Protein AF-A0A1G2XD65-F1 (afdb_monomer_lite)

pLDDT: mean 77.4, std 20.69, range [20.45, 98.56]

Sequence (1218 aa):
MCKLKIVSIVIVLVLLASQANAAVQDLLVANEAGNLVERYDGVTGADLGAFITAGSGGLSSPEDICYGPDASYVYVAGYYGSVKKYSCKTGAYIGDFVAAGSGGLANVVGMTFGPDKNLYVADFGNSSVKKYNGSTGAYIGDFVAAGSGGLANPRDIKFGPDGNIYVAAMSNYTVKRYNGTTGAYMGDFVPSFGQQPAAIMFDEQYLYVSNMADNNIRRYNSTTGAYVDTFTLPGSYAGAGTYDLRSSSDGVLYAAEAAARVTRSTGASPFLSLAYIPSAITWMMPATAVPDLLVANESGNSVLRYDGITGAALGAFIAAGSGGLSMPEDICYGPDANYVYVASYYGNVKKYNGSTGAYDSNFVTTGSGGLANIVGMTFGPDNNLYIADFTNSSVKKYNGSTGAYIGDFVTAGSGGLANPRDIKFGPDGNIYVAAMSNYCVKRYDGTTGAYIDDFVPAGSLGQQAAAIMFREYLYVSNMANNDIQRYNMTTGAYIDTINLPGSYAGSGTYDIQSSPCDVVYAAEAASQVTRSAGTSPFLSLAYVPSAIILTVPNTVDASTFGYDEVDATTALQAAINSGARTVYVPNMGIPWNVTPIFLVSNQEIIFEDGVLVQAKKGFFTGETDCLFKAEGKTNITLTGYGARFRMRKEDYVGLSGEWRMGVWLRTCSNVNIRGMRIENTGGDGVYIGQNPSPCQNITIKDVVCEDNARNGISVVSVIKLLIENCILRTTSGLAPMCGLDFEPNGDTDKIVNCTVRYSIFESNVDHGIALPLQMLTNPSTETSGTIENCTIISNGATYDGYGIFTSHYLPNWIIKDNLIVNNYGYGMYQLATGSLTTVTYTAFYGNIQGISYNITRGTGCLTAVNPIFVSTDINSPYYMYLSTTCPTAIRQGACDGSYMGAGPAVPLAASSPSPANGATGVSLTPTLSWTAGNGASSHNVYFGTDSTPDETEYIGNQAGTTYAPGTLSSLTTYYWRIDEVGPGGTTTGTVWSFTTLMPTFVAAGAVTSGTGTITPALPAGIAINDILLLFLETSNQAISISNQNGGTWTQVTNSPQYCGTAAGTTGARLTVFWSRYNGTQGAPTTSDSGDHQLGRMIAIRGAISTGNPWDVTAGGVEAVSDTSGSIPGATTTVANTLVVTAIATSLPDASSTAKFSAWTNANLTSVTERTDNSVTAGNGGGLGVATGIRAATGAYGNTAVTLVNAAYKGMMSIAIKP

Structure (mmCIF, N/CA/C/O backbone):
data_AF-A0A1G2XD65-F1
#
_entry.id   AF-A0A1G2XD65-F1
#
loop_
_atom_site.group_PDB
_atom_site.id
_atom_site.type_symbol
_atom_site.label_atom_id
_atom_site.label_alt_id
_atom_site.label_comp_id
_atom_site.label_asym_id
_atom_site.label_entity_id
_atom_site.label_seq_id
_atom_site.pdbx_PDB_ins_code
_atom_site.Cartn_x
_atom_site.Cartn_y
_atom_site.Cartn_z
_atom_site.occupancy
_atom_site.B_iso_or_equiv
_atom_site.auth_seq_id
_atom_site.auth_comp_id
_atom_site.auth_asym_id
_atom_site.auth_atom_id
_atom_site.pdbx_PDB_model_num
ATOM 1 N N . MET A 1 1 ? 9.064 -12.303 -3.641 1.00 23.00 1 MET A N 1
ATOM 2 C CA . MET A 1 1 ? 10.526 -12.572 -3.619 1.00 23.00 1 MET A CA 1
ATOM 3 C C . MET A 1 1 ? 11.191 -11.590 -2.667 1.00 23.00 1 MET A C 1
ATOM 5 O O . MET A 1 1 ? 11.055 -10.394 -2.897 1.00 23.00 1 MET A O 1
ATOM 9 N N . CYS A 1 2 ? 11.893 -12.049 -1.631 1.00 20.45 2 CYS A N 1
ATOM 10 C CA . CYS A 1 2 ? 12.598 -11.146 -0.715 1.00 20.45 2 CYS A CA 1
ATOM 11 C C . CYS A 1 2 ? 13.827 -10.502 -1.384 1.00 20.45 2 CYS A C 1
ATOM 13 O O . CYS A 1 2 ? 14.562 -11.165 -2.114 1.00 20.45 2 CYS A O 1
ATOM 15 N N . LYS A 1 3 ? 14.050 -9.211 -1.117 1.00 24.77 3 LYS A N 1
ATOM 16 C CA . LYS A 1 3 ? 15.276 -8.457 -1.426 1.00 24.77 3 LYS A CA 1
ATOM 17 C C . LYS A 1 3 ? 15.555 -7.527 -0.247 1.00 24.77 3 LYS A C 1
ATOM 19 O O . LYS A 1 3 ? 14.643 -6.844 0.199 1.00 24.77 3 LYS A O 1
ATOM 24 N N . LEU A 1 4 ? 16.787 -7.515 0.252 1.00 27.91 4 LEU A N 1
ATOM 25 C CA . LEU A 1 4 ? 17.192 -6.837 1.489 1.00 27.91 4 LEU A CA 1
ATOM 26 C C . LEU A 1 4 ? 18.727 -6.603 1.423 1.00 27.91 4 LEU A C 1
ATOM 28 O O . LEU A 1 4 ? 19.405 -7.339 0.699 1.00 27.91 4 LEU A O 1
ATOM 32 N N . LYS A 1 5 ? 19.276 -5.540 2.048 1.00 33.22 5 LYS A N 1
ATOM 33 C CA . LYS A 1 5 ? 20.699 -5.101 1.918 1.00 33.22 5 LYS A CA 1
ATOM 34 C C . LYS A 1 5 ? 21.325 -4.671 3.281 1.00 33.22 5 LYS A C 1
ATOM 36 O O . LYS A 1 5 ? 20.581 -4.252 4.155 1.00 33.22 5 LYS A O 1
ATOM 41 N N . ILE A 1 6 ? 22.644 -4.857 3.490 1.00 28.98 6 ILE A N 1
ATOM 42 C CA . ILE A 1 6 ? 23.361 -4.904 4.805 1.00 28.98 6 ILE A CA 1
ATOM 43 C C . ILE A 1 6 ? 24.748 -4.249 4.704 1.00 28.98 6 ILE A C 1
ATOM 45 O O . ILE A 1 6 ? 25.369 -4.434 3.655 1.00 28.98 6 ILE A O 1
ATOM 49 N N . VAL A 1 7 ? 25.208 -3.557 5.771 1.00 39.78 7 VAL A N 1
ATOM 50 C CA . VAL A 1 7 ? 26.527 -2.878 5.945 1.00 39.78 7 VAL A CA 1
ATOM 51 C C . VAL A 1 7 ? 26.968 -2.855 7.449 1.00 39.78 7 VAL A C 1
ATOM 53 O O . VAL A 1 7 ? 26.253 -3.390 8.298 1.00 39.78 7 VAL A O 1
ATOM 56 N N . SER A 1 8 ? 28.199 -2.399 7.754 1.00 26.58 8 SER A N 1
ATOM 57 C CA . SER A 1 8 ? 29.061 -2.727 8.921 1.00 26.58 8 SER A CA 1
ATOM 58 C C . SER A 1 8 ? 29.390 -1.539 9.849 1.00 26.58 8 SER A C 1
ATOM 60 O O . SER A 1 8 ? 29.019 -0.410 9.548 1.00 26.58 8 SER A O 1
ATOM 62 N N . ILE A 1 9 ? 30.121 -1.772 10.960 1.00 36.66 9 ILE A N 1
ATOM 63 C CA . ILE A 1 9 ? 30.857 -0.714 11.696 1.00 36.66 9 ILE A CA 1
ATOM 64 C C . ILE A 1 9 ? 32.355 -0.815 11.344 1.00 36.66 9 ILE A C 1
ATOM 66 O O . ILE A 1 9 ? 32.806 -1.912 11.048 1.00 36.66 9 ILE A O 1
ATOM 70 N N . VAL A 1 10 ? 33.192 0.235 11.313 1.00 32.91 10 VAL A N 1
ATOM 71 C CA . VAL A 1 10 ? 33.119 1.626 11.839 1.00 32.91 10 VAL A CA 1
ATOM 72 C C . VAL A 1 10 ? 32.041 2.514 11.187 1.00 32.91 10 VAL A C 1
ATOM 74 O O . VAL A 1 10 ? 32.351 3.303 10.305 1.00 32.91 10 VAL A O 1
ATOM 77 N N . ILE A 1 11 ? 30.812 2.360 11.710 1.00 38.34 11 ILE A N 1
ATOM 78 C CA . ILE A 1 11 ? 29.441 2.805 11.337 1.00 38.34 11 ILE A CA 1
ATOM 79 C C . ILE A 1 11 ? 29.077 2.754 9.816 1.00 38.34 11 ILE A C 1
ATOM 81 O O . ILE A 1 11 ? 29.962 2.774 8.976 1.00 38.34 11 ILE A O 1
ATOM 85 N N . VAL A 1 12 ? 27.785 2.671 9.419 1.00 37.47 12 VAL A N 1
ATOM 86 C CA . VAL A 1 12 ? 27.352 2.686 7.988 1.00 37.47 12 VAL A CA 1
ATOM 87 C C . VAL A 1 12 ? 25.988 1.979 7.705 1.00 37.47 12 VAL A C 1
ATOM 89 O O . VAL A 1 12 ? 25.869 0.780 7.924 1.00 37.47 12 VAL A O 1
ATOM 92 N N . LEU A 1 13 ? 24.958 2.679 7.199 1.00 29.80 13 LEU A N 1
ATOM 93 C CA . LEU A 1 13 ? 23.576 2.222 6.920 1.00 29.80 13 LEU A CA 1
ATOM 94 C C . LEU A 1 13 ? 23.337 1.480 5.584 1.00 29.80 13 LEU A C 1
ATOM 96 O O . LEU A 1 13 ? 24.059 1.686 4.616 1.00 29.80 13 LEU A O 1
ATOM 100 N N . VAL A 1 14 ? 22.171 0.816 5.458 1.00 27.59 14 VAL A N 1
ATOM 101 C CA . VAL A 1 14 ? 21.371 0.795 4.205 1.00 27.59 14 VAL A CA 1
ATOM 102 C C . VAL A 1 14 ? 19.873 0.970 4.503 1.00 27.59 14 VAL A C 1
ATOM 104 O O . VAL A 1 14 ? 19.367 0.380 5.448 1.00 27.59 14 VAL A O 1
ATOM 107 N N . LEU A 1 15 ? 19.163 1.714 3.645 1.00 27.77 15 LEU A N 1
ATOM 108 C CA . LEU A 1 15 ? 17.693 1.770 3.530 1.00 27.77 15 LEU A CA 1
ATOM 109 C C . LEU A 1 15 ? 17.303 1.587 2.053 1.00 27.77 15 LEU A C 1
ATOM 111 O O . LEU A 1 15 ? 17.973 2.152 1.185 1.00 27.77 15 LEU A O 1
ATOM 115 N N . LEU A 1 16 ? 16.216 0.865 1.750 1.00 28.88 16 LEU A N 1
ATOM 116 C CA . LEU A 1 16 ? 15.602 0.807 0.410 1.00 28.88 16 LEU A CA 1
ATOM 117 C C . LEU A 1 16 ? 14.075 0.637 0.497 1.00 28.88 16 LEU A C 1
ATOM 119 O O . LEU A 1 16 ? 13.569 -0.062 1.369 1.00 28.88 16 LEU A O 1
ATOM 123 N N . ALA A 1 17 ? 13.347 1.259 -0.431 1.00 21.23 17 ALA A N 1
ATOM 124 C CA . ALA A 1 17 ? 11.898 1.439 -0.335 1.00 21.23 17 ALA A CA 1
ATOM 125 C C . ALA A 1 17 ? 11.013 0.327 -0.949 1.00 21.23 17 ALA A C 1
ATOM 127 O O . ALA A 1 17 ? 11.253 -0.111 -2.074 1.00 21.23 17 ALA A O 1
ATOM 128 N N . SER A 1 18 ? 9.865 0.091 -0.286 1.00 23.12 18 SER A N 1
ATOM 129 C CA . SER A 1 18 ? 8.551 -0.309 -0.854 1.00 23.12 18 SER A CA 1
ATOM 130 C C . SER A 1 18 ? 8.408 -1.755 -1.398 1.00 23.12 18 SER A C 1
ATOM 132 O O . SER A 1 18 ? 9.289 -2.238 -2.098 1.00 23.12 18 SER A O 1
ATOM 134 N N . GLN A 1 19 ? 7.332 -2.526 -1.166 1.00 24.97 19 GLN A N 1
ATOM 135 C CA . GLN A 1 19 ? 6.112 -2.426 -0.323 1.00 24.97 19 GLN A CA 1
ATOM 136 C C . GLN A 1 19 ? 5.893 -3.813 0.362 1.00 24.97 19 GLN A C 1
ATOM 138 O O . GLN A 1 19 ? 6.567 -4.769 -0.014 1.00 24.97 19 GLN A O 1
ATOM 143 N N . ALA A 1 20 ? 5.016 -4.036 1.350 1.00 21.31 20 ALA A N 1
ATOM 144 C CA . ALA A 1 20 ? 3.888 -3.247 1.861 1.00 21.31 20 ALA A CA 1
ATOM 145 C C . ALA A 1 20 ? 3.745 -3.344 3.404 1.00 21.31 20 ALA A C 1
ATOM 147 O O . ALA A 1 20 ? 4.542 -4.009 4.060 1.00 21.31 20 ALA A O 1
ATOM 148 N N . ASN A 1 21 ? 2.698 -2.700 3.938 1.00 21.78 21 ASN A N 1
ATOM 149 C CA . ASN A 1 21 ? 2.423 -2.378 5.348 1.00 21.78 21 ASN A CA 1
ATOM 150 C C . ASN A 1 21 ? 3.388 -1.354 5.976 1.00 21.78 21 ASN A C 1
ATOM 152 O O . ASN A 1 21 ? 4.602 -1.400 5.797 1.00 21.78 21 ASN A O 1
ATOM 156 N N . ALA A 1 22 ? 2.816 -0.396 6.710 1.00 25.67 22 ALA A N 1
ATOM 157 C CA . ALA A 1 22 ? 3.549 0.692 7.345 1.00 25.67 22 ALA A CA 1
ATOM 158 C C . ALA A 1 22 ? 4.022 0.285 8.749 1.00 25.67 22 ALA A C 1
ATOM 160 O O . ALA A 1 22 ? 3.256 0.317 9.709 1.00 25.67 22 ALA A O 1
ATOM 161 N N . ALA A 1 23 ? 5.297 -0.081 8.853 1.00 26.12 23 ALA A N 1
ATOM 162 C CA . ALA A 1 23 ? 6.025 -0.229 10.108 1.00 26.12 23 ALA A CA 1
ATOM 163 C C . ALA A 1 23 ? 7.488 0.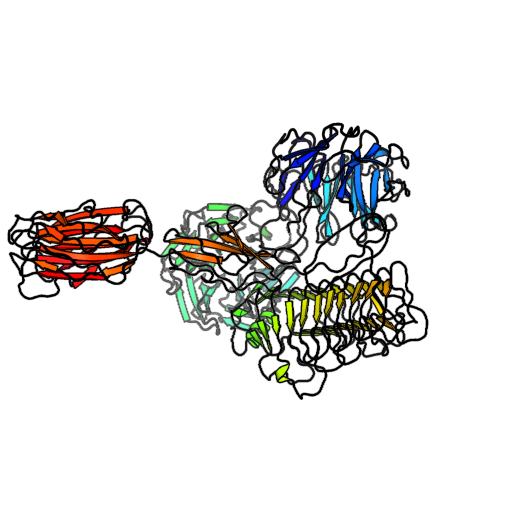216 9.914 1.00 26.12 23 ALA A C 1
ATOM 165 O O . ALA A 1 23 ? 7.955 0.368 8.783 1.00 26.12 23 ALA A O 1
ATOM 166 N N . VAL A 1 24 ? 8.178 0.457 11.030 1.00 32.31 24 VAL A N 1
ATOM 167 C CA . VAL A 1 24 ? 9.571 0.934 11.112 1.00 32.31 24 VAL A CA 1
ATOM 168 C C . VAL A 1 24 ? 10.533 0.090 10.255 1.00 32.31 24 VAL A C 1
ATOM 170 O O . VAL A 1 24 ? 10.382 -1.125 10.153 1.00 32.31 24 VAL A O 1
ATOM 173 N N . GLN A 1 25 ? 11.523 0.745 9.636 1.00 52.56 25 GLN A N 1
ATOM 174 C CA . GLN A 1 25 ? 12.619 0.094 8.901 1.00 52.56 25 GLN A CA 1
ATOM 175 C C . GLN A 1 25 ? 13.867 0.011 9.787 1.00 52.56 25 GLN A C 1
ATOM 177 O O . GLN A 1 25 ? 14.140 0.958 10.518 1.00 52.56 25 GLN A O 1
ATOM 182 N N . ASP A 1 26 ? 14.661 -1.056 9.664 1.00 56.69 26 ASP A N 1
ATOM 183 C CA . ASP A 1 26 ? 15.834 -1.296 10.519 1.00 56.69 26 ASP A CA 1
ATOM 184 C C . ASP A 1 26 ? 17.178 -1.034 9.807 1.00 56.69 26 ASP A C 1
ATOM 186 O O . ASP A 1 26 ? 17.372 -1.353 8.633 1.00 56.69 26 ASP A O 1
ATOM 190 N N . LEU A 1 27 ? 18.136 -0.516 10.574 1.00 58.94 27 LEU A N 1
ATOM 191 C CA . LEU A 1 27 ? 19.543 -0.259 10.264 1.00 58.94 27 LEU A CA 1
ATOM 192 C C . LEU A 1 27 ? 20.414 -1.329 10.945 1.00 58.94 27 LEU A C 1
ATOM 194 O O . LEU A 1 27 ? 20.321 -1.489 12.156 1.00 58.94 27 LEU A O 1
ATOM 198 N N . LEU A 1 28 ? 21.287 -2.025 10.205 1.00 64.31 28 LEU A N 1
ATOM 199 C CA . LEU A 1 28 ? 22.277 -2.971 10.753 1.00 64.31 28 LEU A CA 1
ATOM 200 C C . LEU A 1 28 ? 23.705 -2.421 10.679 1.00 64.31 28 LEU A C 1
ATOM 202 O O . LEU A 1 28 ? 24.072 -1.830 9.667 1.00 64.31 28 LEU A O 1
ATOM 206 N N . VAL A 1 29 ? 24.490 -2.620 11.745 1.00 63.06 29 VAL A N 1
ATOM 207 C CA . VAL A 1 29 ? 25.822 -2.011 11.917 1.00 63.06 29 VAL A CA 1
ATOM 208 C C . VAL A 1 29 ? 26.737 -2.902 12.779 1.00 63.06 29 VAL A C 1
ATOM 210 O O . VAL A 1 29 ? 26.450 -3.182 13.937 1.00 63.06 29 VAL A O 1
ATOM 213 N N . ALA A 1 30 ? 27.843 -3.402 12.221 1.00 67.62 30 ALA A N 1
ATOM 214 C CA . ALA A 1 30 ? 28.643 -4.496 12.798 1.00 67.62 30 ALA A CA 1
ATOM 215 C C . ALA A 1 30 ? 29.792 -4.071 13.737 1.00 67.62 30 ALA A C 1
ATOM 217 O O . ALA A 1 30 ? 30.935 -4.003 13.297 1.00 67.62 30 ALA A O 1
ATOM 218 N N . ASN A 1 31 ? 29.494 -3.757 15.005 1.00 71.62 31 ASN A N 1
ATOM 219 C CA . ASN A 1 31 ? 30.411 -3.172 15.998 1.00 71.62 31 ASN A CA 1
ATOM 220 C C . ASN A 1 31 ? 31.743 -3.935 16.181 1.00 71.62 31 ASN A C 1
ATOM 222 O O . ASN A 1 31 ? 31.782 -4.996 16.812 1.00 71.62 31 ASN A O 1
ATOM 226 N N . GLU A 1 32 ? 32.834 -3.335 15.688 1.00 71.06 32 GLU A N 1
ATOM 227 C CA . GLU A 1 32 ? 34.208 -3.861 15.719 1.00 71.06 32 GLU A CA 1
ATOM 228 C C . GLU A 1 32 ? 34.668 -4.209 17.148 1.00 71.06 32 GLU A C 1
ATOM 230 O O . GLU A 1 32 ? 34.976 -5.363 17.454 1.00 71.06 32 GLU A O 1
ATOM 235 N N . ALA A 1 33 ? 34.612 -3.231 18.059 1.00 70.56 33 ALA A N 1
ATOM 236 C CA . ALA A 1 33 ? 35.024 -3.382 19.455 1.00 70.56 33 ALA A CA 1
ATOM 237 C C . ALA A 1 33 ? 34.061 -4.264 20.274 1.00 70.56 33 ALA A C 1
ATOM 239 O O . ALA A 1 33 ? 34.485 -4.985 21.180 1.00 70.56 33 ALA A O 1
ATOM 240 N N . GLY A 1 34 ? 32.766 -4.235 19.946 1.00 72.62 34 GLY A N 1
ATOM 241 C CA . GLY A 1 34 ? 31.739 -5.087 20.550 1.00 72.62 34 GLY A CA 1
ATOM 242 C C . GLY A 1 34 ? 31.758 -6.539 20.052 1.00 72.62 34 GLY A C 1
ATOM 243 O O . GLY A 1 34 ? 31.187 -7.411 20.706 1.00 72.62 34 GLY A O 1
ATOM 244 N N . ASN A 1 35 ? 32.437 -6.822 18.933 1.00 83.81 35 ASN A N 1
ATOM 245 C CA . ASN A 1 35 ? 32.457 -8.124 18.253 1.00 83.81 35 ASN A CA 1
ATOM 246 C C . ASN A 1 35 ? 31.040 -8.645 17.918 1.00 83.81 35 ASN A C 1
ATOM 248 O O . ASN A 1 35 ? 30.758 -9.840 18.045 1.00 83.81 35 ASN A O 1
ATOM 252 N N . LEU A 1 36 ? 30.134 -7.734 17.552 1.00 82.06 36 LEU A N 1
ATOM 253 C CA . LEU A 1 36 ? 28.684 -7.951 17.441 1.00 82.06 36 LEU A CA 1
ATOM 254 C C . LEU A 1 36 ? 28.096 -7.192 16.236 1.00 82.06 36 LEU A C 1
ATOM 256 O O . LEU A 1 36 ? 28.822 -6.488 15.543 1.00 82.06 36 LEU A O 1
ATOM 260 N N . VAL A 1 37 ? 26.791 -7.315 15.974 1.00 80.25 37 VAL A N 1
ATOM 261 C CA . VAL A 1 37 ? 26.068 -6.433 15.037 1.00 80.25 37 VAL A CA 1
ATOM 262 C C . VAL A 1 37 ? 24.870 -5.811 15.733 1.00 80.25 37 VAL A C 1
ATOM 264 O O . VAL A 1 37 ? 23.992 -6.519 16.217 1.00 80.25 37 VAL A O 1
ATOM 267 N N . GLU A 1 38 ? 24.859 -4.486 15.782 1.00 73.75 38 GLU A N 1
ATOM 268 C CA . GLU A 1 38 ? 23.841 -3.620 16.371 1.00 73.75 38 GLU A CA 1
ATOM 269 C C . GLU A 1 38 ? 22.718 -3.384 15.365 1.00 73.75 38 GLU A C 1
ATOM 271 O O . GLU A 1 38 ? 22.913 -3.480 14.146 1.00 73.75 38 GLU A O 1
ATOM 276 N N . ARG A 1 39 ? 21.532 -3.085 15.891 1.00 71.12 39 ARG A N 1
ATOM 277 C CA . ARG A 1 39 ? 20.346 -2.748 15.119 1.00 71.12 39 ARG A CA 1
ATOM 278 C C . ARG A 1 39 ? 19.793 -1.434 15.622 1.00 71.12 39 ARG A C 1
ATOM 280 O O . ARG A 1 39 ? 19.667 -1.247 16.825 1.00 71.12 39 ARG A O 1
ATOM 287 N N . TYR A 1 40 ? 19.407 -0.570 14.705 1.00 55.91 40 TYR A N 1
ATOM 288 C CA . TYR A 1 40 ? 18.751 0.692 15.008 1.00 55.91 40 TYR A CA 1
ATOM 289 C C . TYR A 1 40 ? 17.505 0.840 14.142 1.00 55.91 40 TYR A C 1
ATOM 291 O O . TYR A 1 40 ? 17.364 0.168 13.125 1.00 55.91 40 TYR A O 1
ATOM 299 N N . ASP A 1 41 ? 16.623 1.750 14.512 1.00 55.28 41 ASP A N 1
ATOM 300 C CA . ASP A 1 41 ? 15.569 2.264 13.652 1.00 55.28 41 ASP A CA 1
ATOM 301 C C . ASP A 1 41 ? 16.224 3.141 12.568 1.00 55.28 41 ASP A C 1
ATOM 303 O O . ASP A 1 41 ? 16.912 4.118 12.862 1.00 55.28 41 ASP A O 1
ATOM 307 N N . GLY A 1 42 ? 16.050 2.783 11.299 1.00 45.78 42 GLY A N 1
ATOM 308 C CA . GLY A 1 42 ? 16.607 3.502 10.154 1.00 45.78 42 GLY A CA 1
ATOM 309 C C . GLY A 1 42 ? 15.893 4.823 9.824 1.00 45.78 42 GLY A C 1
ATOM 310 O O . GLY A 1 42 ? 16.419 5.616 9.044 1.00 45.78 42 GLY A O 1
ATOM 311 N N . VAL A 1 43 ? 14.727 5.087 10.421 1.00 44.72 43 VAL A N 1
ATOM 312 C CA . VAL A 1 43 ? 13.978 6.348 10.315 1.00 44.72 43 VAL A CA 1
ATOM 313 C C . VAL A 1 43 ? 14.355 7.302 11.453 1.00 44.72 43 VAL A C 1
ATOM 315 O O . VAL A 1 43 ? 14.653 8.470 11.191 1.00 44.72 43 VAL A O 1
ATOM 318 N N . THR A 1 44 ? 14.364 6.823 12.703 1.00 43.56 44 THR A N 1
ATOM 319 C CA . THR A 1 44 ? 14.585 7.659 13.904 1.00 43.56 44 THR A CA 1
ATOM 320 C C . THR A 1 44 ? 16.016 7.633 14.448 1.00 43.56 44 THR A C 1
ATOM 322 O O . THR A 1 44 ? 16.420 8.568 15.137 1.00 43.56 44 THR A O 1
ATOM 325 N N . GLY A 1 45 ? 16.801 6.597 14.141 1.00 47.06 45 GLY A N 1
ATOM 326 C CA . GLY A 1 45 ? 18.132 6.365 14.710 1.00 47.06 45 GLY A CA 1
ATOM 327 C C . GLY A 1 45 ? 18.133 5.770 16.125 1.00 47.06 45 GLY A C 1
ATOM 328 O O . GLY A 1 45 ? 19.195 5.705 16.742 1.00 47.06 45 GLY A O 1
ATOM 329 N N . ALA A 1 46 ? 16.979 5.360 16.662 1.00 46.94 46 ALA A N 1
ATOM 330 C CA . ALA A 1 46 ? 16.875 4.735 17.983 1.00 46.94 46 ALA A CA 1
ATOM 331 C C . ALA A 1 46 ? 17.525 3.338 18.018 1.00 46.94 46 ALA A C 1
ATOM 333 O O . ALA A 1 46 ? 17.423 2.592 17.053 1.00 46.94 46 ALA A O 1
ATOM 334 N N . ASP A 1 47 ? 18.168 2.967 19.127 1.00 55.09 47 ASP A N 1
ATOM 335 C CA . ASP A 1 47 ? 18.764 1.634 19.324 1.00 55.09 47 ASP A CA 1
ATOM 336 C C . ASP A 1 47 ? 17.672 0.560 19.510 1.00 55.09 47 ASP A C 1
ATOM 338 O O . ASP A 1 47 ? 16.779 0.702 20.348 1.00 55.09 47 ASP A O 1
ATOM 342 N N . LEU A 1 48 ? 17.749 -0.513 18.718 1.00 59.00 48 LEU A N 1
ATOM 343 C CA . LEU A 1 48 ? 16.848 -1.673 18.708 1.00 59.00 48 LEU A CA 1
ATOM 344 C C . LEU A 1 48 ? 17.551 -2.971 19.165 1.00 59.00 48 LEU A C 1
ATOM 346 O O . LEU A 1 48 ? 17.020 -4.074 18.958 1.00 59.00 48 LEU A O 1
ATOM 350 N N . GLY A 1 49 ? 18.731 -2.844 19.779 1.00 67.75 49 GLY A N 1
ATOM 351 C CA . GLY A 1 49 ? 19.531 -3.913 20.368 1.00 67.75 49 GLY A CA 1
ATOM 352 C C . GLY A 1 49 ? 20.412 -4.675 19.374 1.00 67.75 49 GLY A C 1
ATOM 353 O O . GLY A 1 49 ? 20.382 -4.465 18.165 1.00 67.75 49 GLY A O 1
ATOM 354 N N . ALA A 1 50 ? 21.210 -5.615 19.884 1.00 76.75 50 ALA A N 1
ATOM 355 C CA . ALA A 1 50 ? 22.065 -6.453 19.044 1.00 76.75 50 ALA A CA 1
ATOM 356 C C . ALA A 1 50 ? 21.238 -7.402 18.152 1.00 76.75 50 ALA A C 1
ATOM 358 O O . ALA A 1 50 ? 20.490 -8.243 18.649 1.00 76.75 50 ALA A O 1
ATOM 359 N N . PHE A 1 51 ? 21.433 -7.308 16.837 1.00 83.25 51 PHE A N 1
ATOM 360 C CA . PHE A 1 51 ? 20.938 -8.262 15.845 1.00 83.25 51 PHE A CA 1
ATOM 361 C C . PHE A 1 51 ? 21.787 -9.538 15.815 1.00 83.25 51 PHE A C 1
ATOM 363 O O . PHE A 1 51 ? 21.247 -10.639 15.848 1.00 83.25 51 PHE A O 1
ATOM 370 N N . ILE A 1 52 ? 23.118 -9.405 15.809 1.00 86.56 52 ILE A N 1
ATOM 371 C CA . ILE A 1 52 ? 24.052 -10.525 16.001 1.00 86.56 52 ILE A CA 1
ATOM 372 C C . ILE A 1 52 ? 24.759 -10.288 17.330 1.00 86.56 52 ILE A C 1
ATOM 374 O O . ILE A 1 52 ? 25.415 -9.268 17.517 1.00 86.56 52 ILE A O 1
ATOM 378 N N . THR A 1 53 ? 24.622 -11.220 18.269 1.00 88.62 53 THR A N 1
ATOM 379 C CA . THR A 1 53 ? 25.195 -11.098 19.615 1.00 88.62 53 THR A CA 1
ATOM 380 C C . THR A 1 53 ? 26.725 -11.206 19.620 1.00 88.62 53 THR A C 1
ATOM 382 O O . THR A 1 53 ? 27.327 -11.817 18.734 1.00 88.62 53 THR A O 1
ATOM 385 N N . ALA A 1 54 ? 27.361 -10.624 20.642 1.00 87.31 54 ALA A N 1
ATOM 386 C CA . ALA A 1 54 ? 28.817 -10.603 20.795 1.00 87.31 54 ALA A CA 1
ATOM 387 C C . ALA A 1 54 ? 29.451 -11.997 20.716 1.00 87.31 54 ALA A C 1
ATOM 389 O O . ALA A 1 54 ? 29.067 -12.914 21.443 1.00 87.31 54 ALA A O 1
ATOM 390 N N . GLY A 1 55 ? 30.427 -12.147 19.817 1.00 83.25 55 GLY A N 1
ATOM 391 C CA . GLY A 1 55 ? 31.141 -13.403 19.590 1.00 83.25 55 GLY A CA 1
ATOM 392 C C . GLY A 1 55 ? 30.313 -14.512 18.929 1.00 83.25 55 GLY A C 1
ATOM 393 O O . GLY A 1 55 ? 30.786 -15.648 18.858 1.00 83.25 55 GLY A O 1
ATOM 394 N N . SER A 1 56 ? 29.098 -14.229 18.436 1.00 88.62 56 SER A N 1
ATOM 395 C CA . SER A 1 56 ? 28.262 -15.214 17.733 1.00 88.62 56 SER A CA 1
ATOM 396 C C . SER A 1 56 ? 29.027 -15.838 16.561 1.00 88.62 56 SER A C 1
ATOM 398 O O . SER A 1 56 ? 29.683 -15.142 15.791 1.00 88.62 56 SER A O 1
ATOM 400 N N . GLY A 1 57 ? 29.030 -17.171 16.467 1.00 86.25 57 GLY A N 1
ATOM 401 C CA . GLY A 1 57 ? 29.825 -17.898 15.467 1.00 86.25 57 GLY A CA 1
ATOM 402 C C . GLY A 1 57 ? 31.348 -17.722 15.576 1.00 86.25 57 GLY A C 1
ATOM 403 O O . GLY A 1 57 ? 32.067 -18.065 14.638 1.00 86.25 57 GLY A O 1
ATOM 404 N N . GLY A 1 58 ? 31.859 -17.166 16.679 1.00 87.19 58 GLY A N 1
ATOM 405 C CA . GLY A 1 58 ? 33.260 -16.765 16.813 1.00 87.19 58 GLY A CA 1
ATOM 406 C C . GLY A 1 58 ? 33.613 -15.506 16.016 1.00 87.19 58 GLY A C 1
ATOM 407 O O . GLY A 1 58 ? 34.746 -15.392 15.553 1.00 87.19 58 GLY A O 1
ATOM 408 N N . LEU A 1 59 ? 32.654 -14.599 15.788 1.00 87.12 59 LEU A N 1
ATOM 409 C CA . LEU A 1 59 ? 32.916 -13.281 15.204 1.00 87.12 59 LEU A CA 1
ATOM 410 C C . LEU A 1 59 ? 33.909 -12.491 16.068 1.00 87.12 59 LEU A C 1
ATOM 412 O O . LEU A 1 59 ? 33.762 -12.432 17.288 1.00 87.12 59 LEU A O 1
ATOM 416 N N . SER A 1 60 ? 34.899 -11.871 15.429 1.00 85.81 60 SER A N 1
ATOM 417 C CA . SER A 1 60 ? 35.860 -10.984 16.082 1.00 85.81 60 SER A CA 1
ATOM 418 C C . SER A 1 60 ? 36.290 -9.859 15.144 1.00 85.81 60 SER A C 1
ATOM 420 O O . SER A 1 60 ? 36.515 -10.116 13.960 1.00 85.81 60 SER A O 1
ATOM 422 N N . SER A 1 61 ? 36.368 -8.631 15.676 1.00 82.69 61 SER A N 1
ATOM 423 C CA . SER A 1 61 ? 36.681 -7.391 14.938 1.00 82.69 61 SER A CA 1
ATOM 424 C C . SER A 1 61 ? 35.977 -7.330 13.561 1.00 82.69 61 SER A C 1
ATOM 426 O O . SER A 1 61 ? 36.622 -7.470 12.520 1.00 82.69 61 SER A O 1
ATOM 428 N N . PRO A 1 62 ? 34.629 -7.268 13.517 1.00 86.25 62 PRO A N 1
ATOM 429 C CA . PRO A 1 62 ? 33.901 -7.083 12.263 1.00 86.25 62 PRO A CA 1
ATOM 430 C C . PRO A 1 62 ? 34.248 -5.750 11.576 1.00 86.25 62 PRO A C 1
ATOM 432 O O . PRO A 1 62 ? 34.314 -4.727 12.247 1.00 86.25 62 PRO A O 1
ATOM 435 N N . GLU A 1 63 ? 34.438 -5.774 10.249 1.00 80.06 63 GLU A N 1
ATOM 436 C CA . GLU A 1 63 ? 34.900 -4.609 9.455 1.00 80.06 63 GLU A CA 1
ATOM 437 C C . GLU A 1 63 ? 34.012 -4.294 8.237 1.00 80.06 63 GLU A C 1
ATOM 439 O O . GLU A 1 63 ? 33.618 -3.149 8.040 1.00 80.06 63 GLU A O 1
ATOM 444 N N . ASP A 1 64 ? 33.612 -5.297 7.445 1.00 81.75 64 ASP A N 1
ATOM 445 C CA . ASP A 1 64 ? 32.609 -5.131 6.375 1.00 81.75 64 ASP A CA 1
ATOM 446 C C . ASP A 1 64 ? 31.632 -6.310 6.341 1.00 81.75 64 ASP A C 1
ATOM 448 O O . ASP A 1 64 ? 31.891 -7.374 6.905 1.00 81.75 64 ASP A O 1
ATOM 452 N N . ILE A 1 65 ? 30.480 -6.128 5.707 1.00 80.50 65 ILE A N 1
ATOM 453 C CA . ILE A 1 65 ? 29.361 -7.066 5.746 1.00 80.50 65 ILE A CA 1
ATOM 454 C C . ILE A 1 65 ? 28.419 -6.783 4.565 1.00 80.50 65 ILE A C 1
ATOM 456 O O . ILE A 1 65 ? 28.204 -5.634 4.186 1.00 80.50 65 ILE A O 1
ATOM 460 N N . CYS A 1 66 ? 27.831 -7.818 3.965 1.00 79.06 66 CYS A N 1
ATOM 461 C CA . CYS A 1 66 ? 26.848 -7.657 2.886 1.00 79.06 66 CYS A CA 1
ATOM 462 C C . CYS A 1 66 ? 25.770 -8.758 2.905 1.00 79.06 66 CYS A C 1
ATOM 464 O O . CYS A 1 66 ? 25.871 -9.732 3.652 1.00 79.06 66 CYS A O 1
ATOM 466 N N . TYR A 1 67 ? 24.723 -8.618 2.082 1.00 73.25 67 TYR A N 1
ATOM 467 C CA . TYR A 1 67 ? 23.835 -9.746 1.763 1.00 73.25 67 TYR A CA 1
ATOM 468 C C . TYR A 1 67 ? 24.380 -10.568 0.605 1.00 73.25 67 TYR A C 1
ATOM 470 O O . TYR A 1 67 ? 25.001 -10.030 -0.313 1.00 73.25 67 TYR A O 1
ATOM 478 N N . GLY A 1 68 ? 24.009 -11.847 0.591 1.00 65.62 68 GLY A N 1
ATOM 479 C CA . GLY A 1 68 ? 24.110 -12.679 -0.603 1.00 65.62 68 GLY A CA 1
ATOM 480 C C . GLY A 1 68 ? 23.232 -12.165 -1.759 1.00 65.62 68 GLY A C 1
ATOM 481 O O . GLY A 1 68 ? 22.273 -11.422 -1.528 1.00 65.62 68 GLY A O 1
ATOM 482 N N . PRO A 1 69 ? 23.492 -12.591 -3.011 1.00 62.41 69 PRO A N 1
ATOM 483 C CA . PRO A 1 69 ? 22.745 -12.145 -4.198 1.00 62.41 69 PRO A CA 1
ATOM 484 C C . PRO A 1 69 ? 21.238 -12.476 -4.202 1.00 62.41 69 PRO A C 1
ATOM 486 O O . PRO A 1 69 ? 20.515 -12.021 -5.088 1.00 62.41 69 PRO A O 1
ATOM 489 N N . ASP A 1 70 ? 20.779 -13.292 -3.252 1.00 56.56 70 ASP A N 1
ATOM 490 C CA . ASP A 1 70 ? 19.400 -13.747 -3.037 1.00 56.56 70 ASP A CA 1
ATOM 491 C C . ASP A 1 70 ? 18.708 -13.083 -1.827 1.00 56.56 70 ASP A C 1
ATOM 493 O O . ASP A 1 70 ? 17.571 -13.425 -1.508 1.00 56.56 70 ASP A O 1
ATOM 497 N N . ALA A 1 71 ? 19.403 -12.179 -1.126 1.00 57.41 71 ALA A N 1
ATOM 498 C CA . ALA A 1 71 ? 18.989 -11.566 0.136 1.00 57.41 71 ALA A CA 1
ATOM 499 C C . ALA A 1 71 ? 18.556 -12.539 1.262 1.00 57.41 71 ALA A C 1
ATOM 501 O O . ALA A 1 71 ? 17.929 -12.125 2.237 1.00 57.41 71 ALA A O 1
ATOM 502 N N . SER A 1 72 ? 18.899 -13.825 1.170 1.00 56.88 72 SER A N 1
ATOM 503 C CA . SER A 1 72 ? 18.482 -14.839 2.151 1.00 56.88 72 SER A CA 1
ATOM 504 C C . SER A 1 72 ? 19.442 -14.948 3.341 1.00 56.88 72 SER A C 1
ATOM 506 O O . SER A 1 72 ? 19.106 -15.546 4.361 1.00 56.88 72 SER A O 1
ATOM 508 N N . TYR A 1 73 ? 20.636 -14.353 3.231 1.00 77.19 73 TYR A N 1
ATOM 509 C CA . TYR A 1 73 ? 21.686 -14.440 4.244 1.00 77.19 73 TYR A CA 1
ATOM 510 C C . TYR A 1 73 ? 22.561 -13.191 4.338 1.00 77.19 73 TYR A C 1
ATOM 512 O O . TYR A 1 73 ? 22.839 -12.523 3.341 1.00 77.19 73 TYR A O 1
ATOM 520 N N . VAL A 1 74 ? 23.051 -12.978 5.555 1.00 80.81 74 VAL A N 1
ATOM 521 C CA . VAL A 1 74 ? 24.077 -12.018 5.973 1.00 80.81 74 VAL A CA 1
ATOM 522 C C . VAL A 1 74 ? 25.465 -12.636 5.824 1.00 80.81 74 VAL A C 1
ATOM 524 O O . VAL A 1 74 ? 25.633 -13.813 6.143 1.00 80.81 74 VAL A O 1
ATOM 527 N N . TYR A 1 75 ? 26.463 -11.844 5.437 1.00 88.19 75 TYR A N 1
ATOM 528 C CA . TYR A 1 75 ? 27.869 -12.243 5.342 1.00 88.19 75 TYR A CA 1
ATOM 529 C C . TYR A 1 75 ? 28.750 -11.185 6.015 1.00 88.19 75 TYR A C 1
ATOM 531 O O . TYR A 1 75 ? 28.870 -10.102 5.463 1.00 88.19 75 TYR A O 1
ATOM 539 N N . VAL A 1 76 ? 29.348 -11.477 7.179 1.00 89.81 76 VAL A N 1
ATOM 540 C CA . VAL A 1 76 ? 30.203 -10.560 7.973 1.00 89.81 76 VAL A CA 1
ATOM 541 C C . VAL A 1 76 ? 31.671 -10.936 7.818 1.00 89.81 76 VAL A C 1
ATOM 543 O O . VAL A 1 76 ? 32.026 -12.076 8.107 1.00 89.81 76 VAL A O 1
ATOM 546 N N . ALA A 1 77 ? 32.538 -10.007 7.429 1.00 86.81 77 ALA A N 1
ATOM 547 C CA . ALA A 1 77 ? 33.980 -10.170 7.560 1.00 86.81 77 ALA A CA 1
ATOM 548 C C . ALA A 1 77 ? 34.429 -9.854 8.983 1.00 86.81 77 ALA A C 1
ATOM 550 O O . ALA A 1 77 ? 34.135 -8.774 9.485 1.00 86.81 77 ALA A O 1
ATOM 551 N N . GLY A 1 78 ? 35.193 -10.765 9.584 1.00 85.06 78 GLY A N 1
ATOM 552 C CA . GLY A 1 78 ? 36.058 -10.450 10.719 1.00 85.06 78 GLY A CA 1
ATOM 553 C C . GLY A 1 78 ? 37.471 -10.147 10.221 1.00 85.06 78 GLY A C 1
ATOM 554 O O . GLY A 1 78 ? 37.985 -10.878 9.366 1.00 85.06 78 GLY A O 1
ATOM 555 N N . TYR A 1 79 ? 38.101 -9.109 10.776 1.00 82.62 79 TYR A N 1
ATOM 556 C CA . TYR A 1 79 ? 39.399 -8.562 10.363 1.00 82.62 79 TYR A CA 1
ATOM 557 C C . TYR A 1 79 ? 40.482 -9.630 10.162 1.00 82.62 79 TYR A C 1
ATOM 559 O O . TYR A 1 79 ? 41.285 -9.535 9.236 1.00 82.62 79 TYR A O 1
ATOM 567 N N . TY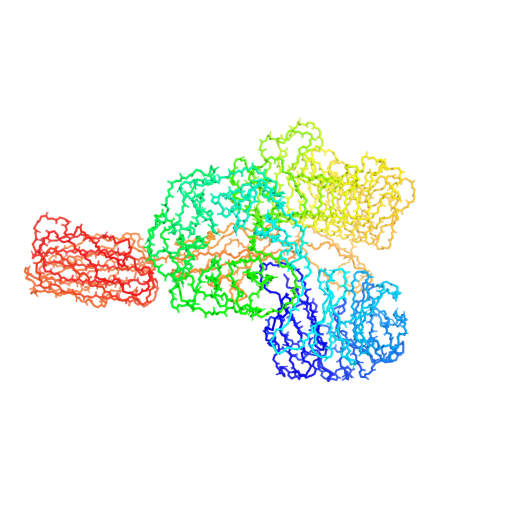R A 1 80 ? 40.480 -10.690 10.976 1.00 83.25 80 TYR A N 1
ATOM 568 C CA . TYR A 1 80 ? 41.425 -11.814 10.921 1.00 83.25 80 TYR A CA 1
ATOM 569 C C . TYR A 1 80 ? 41.113 -12.851 9.819 1.00 83.25 80 TYR A C 1
ATOM 571 O O . TYR A 1 80 ? 41.137 -14.061 10.052 1.00 83.25 80 TYR A O 1
ATOM 579 N N . GLY A 1 81 ? 40.823 -12.382 8.603 1.00 81.31 81 GLY A N 1
ATOM 580 C CA . GLY A 1 81 ? 40.861 -13.210 7.395 1.00 81.31 81 GLY A CA 1
ATOM 581 C C . GLY A 1 81 ? 39.689 -14.178 7.193 1.00 81.31 81 GLY A C 1
ATOM 582 O O . GLY A 1 81 ? 39.886 -15.196 6.531 1.00 81.31 81 GLY A O 1
ATOM 583 N N . SER A 1 82 ? 38.497 -13.913 7.749 1.00 88.44 82 SER A N 1
ATOM 584 C CA . SER A 1 82 ? 37.322 -14.804 7.620 1.00 88.44 82 SER A CA 1
ATOM 585 C C . SER A 1 82 ? 36.026 -14.064 7.274 1.00 88.44 82 SER A C 1
ATOM 587 O O . SER A 1 82 ? 35.866 -12.899 7.630 1.00 88.44 82 SER A O 1
ATOM 589 N N . VAL A 1 83 ? 35.083 -14.752 6.615 1.00 93.38 83 VAL A N 1
ATOM 590 C CA . VAL A 1 83 ? 33.717 -14.260 6.346 1.00 93.38 83 VAL A CA 1
ATOM 591 C C . VAL A 1 83 ? 32.692 -15.265 6.873 1.00 93.38 83 VAL A C 1
ATOM 593 O O . VAL A 1 83 ? 32.720 -16.437 6.499 1.00 93.38 83 VAL A O 1
ATOM 596 N N . LYS A 1 84 ? 31.770 -14.806 7.722 1.00 93.06 84 LYS A N 1
ATOM 597 C CA . LYS A 1 84 ? 30.806 -15.601 8.498 1.00 93.06 84 LYS A CA 1
ATOM 598 C C . LYS A 1 84 ? 29.372 -15.353 8.035 1.00 93.06 84 LYS A C 1
ATOM 600 O O . LYS A 1 84 ? 29.009 -14.215 7.755 1.00 93.06 84 LYS A O 1
ATOM 605 N N . LYS A 1 85 ? 28.554 -16.403 7.968 1.00 92.19 85 LYS A N 1
ATOM 606 C CA . LYS A 1 85 ? 27.189 -16.384 7.424 1.00 92.19 85 LYS A CA 1
ATOM 607 C C . LYS A 1 85 ? 26.136 -16.397 8.538 1.00 92.19 85 LYS A C 1
ATOM 609 O O . LYS A 1 85 ? 26.228 -17.223 9.445 1.00 92.19 85 LYS A O 1
ATOM 614 N N . TYR A 1 86 ? 25.114 -15.542 8.442 1.00 86.50 86 TYR A N 1
ATOM 615 C CA . TYR A 1 86 ? 24.010 -15.450 9.416 1.00 86.50 86 TYR A CA 1
ATOM 616 C C . TYR A 1 86 ? 22.637 -15.347 8.728 1.00 86.50 86 TYR A C 1
ATOM 618 O O . TYR A 1 86 ? 22.532 -14.991 7.552 1.00 86.50 86 TYR A O 1
ATOM 626 N N . SER A 1 87 ? 21.577 -15.662 9.470 1.00 81.06 87 SER A N 1
ATOM 627 C CA . SER A 1 87 ? 20.175 -15.456 9.089 1.00 81.06 87 SER A CA 1
ATOM 628 C C . SER A 1 87 ? 19.854 -13.968 8.967 1.00 81.06 87 SER A C 1
ATOM 630 O O . SER A 1 87 ? 20.101 -13.201 9.897 1.00 81.06 87 SER A O 1
ATOM 632 N N . CYS A 1 88 ? 19.239 -13.558 7.858 1.00 67.75 88 CYS A N 1
ATOM 633 C CA . CYS A 1 88 ? 18.818 -12.172 7.664 1.00 67.75 88 CYS A CA 1
ATOM 634 C C . CYS A 1 88 ? 17.560 -11.762 8.437 1.00 67.75 88 CYS A C 1
ATOM 636 O O . CYS A 1 88 ? 17.355 -10.574 8.660 1.00 67.75 88 CYS A O 1
ATOM 638 N N . LYS A 1 89 ? 16.734 -12.723 8.871 1.00 66.69 89 LYS A N 1
ATOM 639 C CA . LYS A 1 89 ? 15.543 -12.446 9.691 1.00 66.69 89 LYS A CA 1
ATOM 640 C C . LYS A 1 89 ? 15.852 -12.365 11.189 1.00 66.69 89 LYS A C 1
ATOM 642 O O . LYS A 1 89 ? 15.073 -11.780 11.929 1.00 66.69 89 LYS A O 1
ATOM 647 N N . THR A 1 90 ? 16.931 -13.005 11.654 1.00 71.56 90 THR A N 1
ATOM 648 C CA . THR A 1 90 ? 17.125 -13.292 13.093 1.00 71.56 90 THR A CA 1
ATOM 649 C C . THR A 1 90 ? 18.558 -13.160 13.612 1.00 71.56 90 THR A C 1
ATOM 651 O O . THR A 1 90 ? 18.787 -13.440 14.784 1.00 71.56 90 THR A O 1
ATOM 654 N N . GLY A 1 91 ? 19.545 -12.841 12.766 1.00 75.00 91 GLY A N 1
ATOM 655 C CA . GLY A 1 91 ? 20.959 -12.756 13.164 1.00 75.00 91 GLY A CA 1
ATOM 656 C C . GLY A 1 91 ? 21.585 -14.072 13.655 1.00 75.00 91 GLY A C 1
ATOM 657 O O . GLY A 1 91 ? 22.743 -14.105 14.070 1.00 75.00 91 GLY A O 1
ATOM 658 N N . ALA A 1 92 ? 20.858 -15.191 13.592 1.00 82.56 92 ALA A N 1
ATOM 659 C CA . ALA A 1 92 ? 21.362 -16.500 13.987 1.00 82.56 92 ALA A CA 1
ATOM 660 C C . ALA A 1 92 ? 22.521 -16.946 13.078 1.00 82.56 92 ALA A C 1
ATOM 662 O O . ALA A 1 92 ? 22.412 -16.885 11.852 1.00 82.56 92 ALA A O 1
ATOM 663 N N . TYR A 1 93 ? 23.622 -17.413 13.668 1.00 92.12 93 TYR A N 1
ATOM 664 C CA . TYR A 1 93 ? 24.787 -17.915 12.935 1.00 92.12 93 TYR A CA 1
ATOM 665 C C . TYR A 1 93 ? 24.462 -19.198 12.157 1.00 92.12 93 TYR A C 1
ATOM 667 O O . TYR A 1 93 ? 23.855 -20.123 12.693 1.00 92.12 93 TYR A O 1
ATOM 675 N N . ILE A 1 94 ? 24.885 -19.243 10.892 1.00 88.25 94 ILE A N 1
ATOM 676 C CA . ILE A 1 94 ? 24.647 -20.347 9.948 1.00 88.25 94 ILE A CA 1
ATOM 677 C C . ILE A 1 94 ? 25.936 -21.137 9.672 1.00 88.25 94 ILE A C 1
ATOM 679 O O . ILE A 1 94 ? 25.874 -22.343 9.447 1.00 88.25 94 ILE A O 1
ATOM 683 N N . GLY A 1 95 ? 27.103 -20.484 9.689 1.00 89.56 95 GLY A N 1
ATOM 684 C CA . GLY A 1 95 ? 28.402 -21.131 9.471 1.00 89.56 95 GLY A CA 1
ATOM 685 C C . GLY A 1 95 ? 29.475 -20.186 8.929 1.00 89.56 95 GLY A C 1
ATOM 686 O O . GLY A 1 95 ? 29.182 -19.060 8.527 1.00 89.56 95 GLY A O 1
ATOM 687 N N . ASP A 1 96 ? 30.722 -20.650 8.873 1.00 91.19 96 ASP A N 1
ATOM 688 C CA . ASP A 1 96 ? 31.793 -19.950 8.161 1.00 91.19 96 ASP A CA 1
ATOM 689 C C . ASP A 1 96 ? 31.580 -20.088 6.648 1.00 91.19 96 ASP A C 1
ATOM 691 O O . ASP A 1 96 ? 31.366 -21.188 6.140 1.00 91.19 96 ASP A O 1
ATOM 695 N N . PHE A 1 97 ? 31.632 -18.970 5.923 1.00 93.81 97 PHE A N 1
ATOM 696 C CA . PHE A 1 97 ? 31.524 -18.946 4.465 1.00 93.81 97 PHE A CA 1
ATOM 697 C C . PHE A 1 97 ? 32.906 -18.927 3.815 1.00 93.81 97 PHE A C 1
ATOM 699 O O . PHE A 1 97 ? 33.225 -19.791 3.006 1.00 93.81 97 PHE A O 1
ATOM 706 N N . VAL A 1 98 ? 33.757 -17.985 4.226 1.00 94.12 98 VAL A N 1
ATOM 707 C CA . VAL A 1 98 ? 35.186 -17.988 3.902 1.00 94.12 98 VAL A CA 1
ATOM 708 C C . VAL A 1 98 ? 35.936 -18.281 5.196 1.00 94.12 98 VAL A C 1
ATOM 710 O O . VAL A 1 98 ? 35.989 -17.440 6.092 1.00 94.12 98 VAL A O 1
ATOM 713 N N . ALA A 1 99 ? 36.482 -19.492 5.308 1.00 88.38 99 ALA A N 1
ATOM 714 C CA . ALA A 1 99 ? 37.273 -19.903 6.464 1.00 88.38 99 ALA A CA 1
ATOM 715 C C . ALA A 1 99 ? 38.549 -19.052 6.609 1.00 88.38 99 ALA A C 1
ATOM 717 O O . ALA A 1 99 ? 39.113 -18.598 5.610 1.00 88.38 99 ALA A O 1
ATOM 718 N N . ALA A 1 100 ? 39.018 -18.878 7.848 1.00 86.12 100 ALA A N 1
ATOM 719 C CA . ALA A 1 100 ? 40.208 -18.088 8.163 1.00 86.12 100 ALA A CA 1
ATOM 720 C C . ALA A 1 100 ? 41.431 -18.526 7.330 1.00 86.12 100 ALA A C 1
ATOM 722 O O . ALA A 1 100 ? 41.801 -19.702 7.331 1.00 86.12 100 ALA A O 1
ATOM 723 N N . GLY A 1 101 ? 42.050 -17.588 6.607 1.00 83.62 101 GLY A N 1
ATOM 724 C CA . GLY A 1 101 ? 43.218 -17.855 5.757 1.00 83.62 101 GLY A CA 1
ATOM 725 C C . GLY A 1 101 ? 42.923 -18.546 4.416 1.00 83.62 101 GLY A C 1
ATOM 726 O O . GLY A 1 101 ? 43.861 -18.875 3.684 1.00 83.62 101 GLY A O 1
ATOM 727 N N . SER A 1 102 ? 41.653 -18.766 4.053 1.00 89.88 102 SER A N 1
ATOM 728 C CA . SER A 1 102 ? 41.266 -19.323 2.746 1.00 89.88 102 SER A CA 1
ATOM 729 C C . SER A 1 102 ? 41.842 -18.481 1.601 1.00 89.88 102 SER A C 1
ATOM 731 O O . SER A 1 102 ? 41.780 -17.257 1.633 1.00 89.88 102 SER A O 1
ATOM 733 N N . GLY A 1 103 ? 42.476 -19.112 0.607 1.00 88.44 103 GLY A N 1
ATOM 734 C CA . GLY A 1 103 ? 43.161 -18.390 -0.478 1.00 88.44 103 GLY A CA 1
ATOM 735 C C . GLY A 1 103 ? 44.347 -17.515 -0.033 1.00 88.44 103 GLY A C 1
ATOM 736 O O . GLY A 1 103 ? 44.789 -16.656 -0.798 1.00 88.44 103 GLY A O 1
ATOM 737 N N . GLY A 1 104 ? 44.848 -17.698 1.194 1.00 87.88 104 GLY A N 1
ATOM 738 C CA . GLY A 1 104 ? 45.874 -16.853 1.809 1.00 87.88 104 GLY A CA 1
ATOM 739 C C . GLY A 1 104 ? 45.349 -15.532 2.382 1.00 87.88 104 GLY A C 1
ATOM 740 O O . GLY A 1 104 ? 46.159 -14.651 2.649 1.00 87.88 104 GLY A O 1
ATOM 741 N N . LEU A 1 105 ? 44.026 -15.375 2.536 1.00 89.88 105 LEU A N 1
ATOM 742 C CA . LEU A 1 105 ? 43.373 -14.151 3.016 1.00 89.88 105 LEU A CA 1
ATOM 743 C C . LEU A 1 105 ? 43.895 -13.725 4.398 1.00 89.88 105 LEU A C 1
ATOM 745 O O . LEU A 1 105 ? 43.668 -14.430 5.381 1.00 89.88 105 LEU A O 1
ATOM 749 N N . ALA A 1 106 ? 44.590 -12.585 4.466 1.00 85.94 106 ALA A N 1
ATOM 750 C CA . ALA A 1 106 ? 45.259 -12.133 5.688 1.00 85.94 106 ALA A CA 1
ATOM 751 C C . ALA A 1 106 ? 44.391 -11.182 6.520 1.00 85.94 106 ALA A C 1
ATOM 753 O O . ALA A 1 106 ? 44.069 -11.494 7.666 1.00 85.94 106 ALA A O 1
ATOM 754 N N . ASN A 1 107 ? 43.989 -10.044 5.940 1.00 87.31 107 ASN A N 1
ATOM 755 C CA . ASN A 1 107 ? 43.142 -9.062 6.619 1.00 87.31 107 ASN A CA 1
ATOM 756 C C . ASN A 1 107 ? 42.008 -8.587 5.717 1.00 87.31 107 ASN A C 1
ATOM 758 O O . ASN A 1 107 ? 42.263 -8.187 4.583 1.00 87.31 107 ASN A O 1
ATOM 762 N N . VAL A 1 108 ? 40.771 -8.617 6.218 1.00 85.81 108 VAL A N 1
ATOM 763 C CA . VAL A 1 108 ? 39.582 -8.194 5.462 1.00 85.81 108 VAL A CA 1
ATOM 764 C C . VAL A 1 108 ? 39.079 -6.865 5.988 1.00 85.81 108 VAL A C 1
ATOM 766 O O . VAL A 1 108 ? 38.825 -6.756 7.183 1.00 85.81 108 VAL A O 1
ATOM 769 N N . VAL A 1 109 ? 38.894 -5.894 5.092 1.00 83.00 109 VAL A N 1
ATOM 770 C CA . VAL A 1 109 ? 38.346 -4.571 5.450 1.00 83.00 109 VAL A CA 1
ATOM 771 C C . VAL A 1 109 ? 37.209 -4.109 4.519 1.00 83.00 109 VAL A C 1
ATOM 773 O O . VAL A 1 109 ? 36.474 -3.189 4.852 1.00 83.00 109 VAL A O 1
ATOM 776 N N . GLY A 1 110 ? 36.999 -4.787 3.384 1.00 87.25 110 GLY A N 1
ATOM 777 C CA . GLY A 1 110 ? 35.913 -4.477 2.450 1.00 87.25 110 GLY A CA 1
ATOM 778 C C . GLY A 1 110 ? 35.535 -5.667 1.570 1.00 87.25 110 GLY A C 1
ATOM 779 O O . GLY A 1 110 ? 36.385 -6.495 1.230 1.00 87.25 110 GLY A O 1
ATOM 780 N N . MET A 1 111 ? 34.267 -5.770 1.180 1.00 91.06 111 MET A N 1
ATOM 781 C CA . MET A 1 111 ? 33.748 -6.820 0.307 1.00 91.06 111 MET A CA 1
ATOM 782 C C . MET A 1 111 ? 32.607 -6.336 -0.598 1.00 91.06 111 MET A C 1
ATOM 784 O O . MET A 1 111 ? 31.946 -5.327 -0.355 1.00 91.06 111 MET A O 1
ATOM 788 N N . THR A 1 112 ? 32.333 -7.091 -1.662 1.00 91.19 112 THR A N 1
ATOM 789 C CA . THR A 1 112 ? 31.117 -6.909 -2.463 1.00 91.19 112 THR A CA 1
ATOM 790 C C . THR A 1 112 ? 30.780 -8.167 -3.265 1.00 91.19 112 THR A C 1
ATOM 792 O O . THR A 1 112 ? 31.679 -8.871 -3.729 1.00 91.19 112 THR A O 1
ATOM 795 N N . PHE A 1 113 ? 29.493 -8.461 -3.464 1.00 86.56 113 PHE A N 1
ATOM 796 C CA . PHE A 1 113 ? 29.074 -9.449 -4.462 1.00 86.56 113 PHE A CA 1
ATOM 797 C C . PHE A 1 113 ? 29.012 -8.789 -5.844 1.00 86.56 113 PHE A C 1
ATOM 799 O O . PHE A 1 113 ? 28.328 -7.782 -6.027 1.00 86.56 113 PHE A O 1
ATOM 806 N N . GLY A 1 114 ? 29.720 -9.361 -6.817 1.00 81.94 114 GLY A N 1
ATOM 807 C CA . GLY A 1 114 ? 29.744 -8.858 -8.189 1.00 81.94 114 GLY A CA 1
ATOM 808 C C . GLY A 1 114 ? 28.486 -9.211 -8.996 1.00 81.94 114 GLY A C 1
ATOM 809 O O . GLY A 1 114 ? 27.691 -10.060 -8.579 1.00 81.94 114 GLY A O 1
ATOM 810 N N . PRO A 1 115 ? 28.309 -8.620 -10.196 1.00 78.12 115 PRO A N 1
ATOM 811 C CA . PRO A 1 115 ? 27.201 -8.949 -11.104 1.00 78.12 115 PRO A CA 1
ATOM 812 C C . PRO A 1 115 ? 27.155 -10.429 -11.520 1.00 78.12 115 PRO A C 1
ATOM 814 O O . PRO A 1 115 ? 26.090 -10.966 -11.814 1.00 78.12 115 PRO A O 1
ATOM 817 N N . ASP A 1 116 ? 28.304 -11.110 -11.491 1.00 81.06 116 ASP A N 1
ATOM 818 C CA . ASP A 1 116 ? 28.454 -12.550 -11.733 1.00 81.06 116 ASP A CA 1
ATOM 819 C C . ASP A 1 116 ? 28.091 -13.429 -10.517 1.00 81.06 116 ASP A C 1
ATOM 821 O O . ASP A 1 116 ? 28.296 -14.643 -10.543 1.00 81.06 116 ASP A O 1
ATOM 825 N N . LYS A 1 117 ? 27.556 -12.814 -9.453 1.00 84.50 117 LYS A N 1
ATOM 826 C CA . LYS A 1 117 ? 27.191 -13.412 -8.162 1.00 84.50 117 LYS A CA 1
ATOM 827 C C . LYS A 1 117 ? 28.354 -13.965 -7.338 1.00 84.50 117 LYS A C 1
ATOM 829 O O . LYS A 1 117 ? 28.086 -14.627 -6.341 1.00 84.50 117 LYS A O 1
ATOM 834 N N . ASN A 1 118 ? 29.615 -13.705 -7.684 1.00 91.12 118 ASN A N 1
ATOM 835 C CA . ASN A 1 118 ? 30.756 -14.109 -6.856 1.00 91.12 118 ASN A CA 1
ATOM 836 C C . ASN A 1 118 ? 31.083 -13.067 -5.781 1.00 91.12 118 ASN A C 1
ATOM 838 O O . ASN A 1 118 ? 30.803 -11.883 -5.956 1.00 91.12 118 ASN A O 1
ATOM 842 N N . LEU A 1 119 ? 31.679 -13.506 -4.669 1.00 94.44 119 LEU A N 1
ATOM 843 C CA . LEU A 1 119 ? 32.117 -12.620 -3.592 1.00 94.44 119 LEU A CA 1
ATOM 844 C C . LEU A 1 119 ? 33.541 -12.132 -3.877 1.00 94.44 119 LEU A C 1
ATOM 846 O O . LEU A 1 119 ? 34.461 -12.933 -4.048 1.00 94.44 119 LEU A O 1
ATOM 850 N N . TYR A 1 120 ? 33.718 -10.819 -3.899 1.00 95.50 120 TYR A N 1
ATOM 851 C CA . TYR A 1 120 ? 35.000 -10.138 -4.015 1.00 95.50 120 TYR A CA 1
ATOM 852 C C . TYR A 1 120 ? 35.366 -9.567 -2.643 1.00 95.50 120 TYR A C 1
ATOM 854 O O . TYR A 1 120 ? 34.499 -9.038 -1.948 1.00 95.50 120 TYR A O 1
ATOM 862 N N . VAL A 1 121 ? 36.634 -9.682 -2.247 1.00 94.75 121 VAL A N 1
ATOM 863 C CA . VAL A 1 121 ? 37.118 -9.315 -0.906 1.00 94.75 121 VAL A CA 1
ATOM 864 C C . VAL A 1 121 ? 38.427 -8.538 -1.020 1.00 94.75 121 VAL A C 1
ATOM 866 O O . VAL A 1 121 ? 39.374 -9.014 -1.647 1.00 94.75 121 VAL A O 1
ATOM 869 N N . ALA A 1 122 ? 38.490 -7.358 -0.408 1.00 93.69 122 ALA A N 1
ATOM 870 C CA . ALA A 1 122 ? 39.707 -6.575 -0.254 1.00 93.69 122 ALA A CA 1
ATOM 871 C C . ALA A 1 122 ? 40.597 -7.221 0.817 1.00 93.69 122 ALA A C 1
ATOM 873 O O . ALA A 1 122 ? 40.270 -7.197 2.005 1.00 93.69 122 ALA A O 1
ATOM 874 N N . ASP A 1 123 ? 41.719 -7.802 0.388 1.00 93.38 123 ASP A N 1
ATOM 875 C CA . ASP A 1 123 ? 42.763 -8.288 1.283 1.00 93.38 123 ASP A CA 1
ATOM 876 C C . ASP A 1 123 ? 43.738 -7.143 1.565 1.00 93.38 123 ASP A C 1
ATOM 878 O O . ASP A 1 123 ? 44.686 -6.878 0.812 1.00 93.38 123 ASP A O 1
ATOM 882 N N . PHE A 1 124 ? 43.458 -6.439 2.657 1.00 91.06 124 PHE A N 1
ATOM 883 C CA . PHE A 1 124 ? 44.217 -5.293 3.137 1.00 91.06 124 PHE A CA 1
ATOM 884 C C . PHE A 1 124 ? 45.667 -5.667 3.471 1.00 91.06 124 PHE A C 1
ATOM 886 O O . PHE A 1 124 ? 46.579 -4.874 3.222 1.00 91.06 124 PHE A O 1
ATOM 893 N N . GLY A 1 125 ? 45.881 -6.878 4.001 1.00 88.31 125 GLY A N 1
ATOM 894 C CA . GLY A 1 125 ? 47.186 -7.376 4.439 1.00 88.31 125 GLY A CA 1
ATOM 895 C C . GLY A 1 125 ? 48.096 -7.744 3.268 1.00 88.31 125 GLY A C 1
ATOM 896 O O . GLY A 1 125 ? 49.251 -7.324 3.226 1.00 88.31 125 GLY A O 1
ATOM 897 N N . ASN A 1 126 ? 47.564 -8.454 2.267 1.00 92.19 126 ASN A N 1
ATOM 898 C CA . ASN A 1 126 ? 48.316 -8.834 1.063 1.00 92.19 126 ASN A CA 1
ATOM 899 C C . ASN A 1 126 ? 48.254 -7.793 -0.074 1.00 92.19 126 ASN A C 1
ATOM 901 O O . ASN A 1 126 ? 48.824 -8.014 -1.141 1.00 92.19 126 ASN A O 1
ATOM 905 N N . SER A 1 127 ? 47.558 -6.667 0.121 1.00 94.38 127 SER A N 1
ATOM 906 C CA . SER A 1 127 ? 47.349 -5.622 -0.895 1.00 94.38 127 SER A CA 1
ATOM 907 C C . SER A 1 127 ? 46.776 -6.142 -2.223 1.00 94.38 127 SER A C 1
ATOM 909 O O . SER A 1 127 ? 47.260 -5.810 -3.306 1.00 94.38 127 SER A O 1
ATOM 911 N N . SER A 1 128 ? 45.737 -6.977 -2.131 1.00 94.75 128 SER A N 1
ATOM 912 C CA . SER A 1 128 ? 45.107 -7.665 -3.269 1.00 94.75 128 SER A CA 1
ATOM 913 C C . SER A 1 128 ? 43.577 -7.667 -3.156 1.00 94.75 128 SER A C 1
ATOM 915 O O . SER A 1 128 ? 43.024 -7.351 -2.104 1.00 94.75 128 SER A O 1
ATOM 917 N N . VAL A 1 129 ? 42.873 -8.027 -4.232 1.00 96.81 129 VAL A N 1
ATOM 918 C CA . VAL A 1 129 ? 41.430 -8.323 -4.188 1.00 96.81 129 VAL A CA 1
ATOM 919 C C . VAL A 1 129 ? 41.233 -9.790 -4.542 1.00 96.81 129 VAL A C 1
ATOM 921 O O . VAL A 1 129 ? 41.574 -10.204 -5.649 1.00 96.81 129 VAL A O 1
ATOM 924 N N . LYS A 1 130 ? 40.679 -10.573 -3.617 1.00 95.88 130 LYS A N 1
ATOM 925 C CA . LYS A 1 130 ? 40.437 -12.016 -3.761 1.00 95.88 130 LYS A CA 1
ATOM 926 C C . LYS A 1 130 ? 39.007 -12.288 -4.219 1.00 95.88 130 LYS A C 1
ATOM 928 O O . LYS A 1 130 ? 38.094 -11.540 -3.873 1.00 95.88 130 LYS A O 1
ATOM 933 N N . LYS A 1 131 ? 38.806 -13.364 -4.983 1.00 96.31 131 LYS A N 1
ATOM 934 C CA . LYS A 1 131 ? 37.498 -13.800 -5.491 1.00 96.31 131 LYS A CA 1
ATOM 935 C C . LYS A 1 131 ? 37.134 -15.181 -4.956 1.00 96.31 131 LYS A C 1
ATOM 937 O O . LYS A 1 131 ? 37.945 -16.108 -5.000 1.00 96.31 131 LYS A O 1
ATOM 942 N N . TYR A 1 132 ? 35.893 -15.319 -4.504 1.00 96.19 132 TYR A N 1
ATOM 943 C CA . TYR A 1 132 ? 35.313 -16.535 -3.941 1.00 96.19 132 TYR A CA 1
ATOM 944 C C . TYR A 1 132 ? 33.986 -16.858 -4.629 1.00 96.19 132 TYR A C 1
ATOM 946 O O . TYR A 1 132 ? 33.245 -15.963 -5.040 1.00 96.19 132 TYR A O 1
ATOM 954 N N . ASN A 1 133 ? 33.666 -18.145 -4.730 1.00 93.06 133 ASN A N 1
ATOM 955 C CA . ASN A 1 133 ? 32.389 -18.610 -5.247 1.00 93.06 133 ASN A CA 1
ATOM 956 C C . ASN A 1 133 ? 31.254 -18.111 -4.346 1.00 93.06 133 ASN A C 1
ATOM 958 O O . ASN A 1 133 ? 31.191 -18.466 -3.172 1.00 93.06 133 ASN A O 1
ATOM 962 N N . GLY A 1 134 ? 30.333 -17.314 -4.885 1.00 86.06 134 GLY A N 1
ATOM 963 C CA . GLY A 1 134 ? 29.304 -16.674 -4.061 1.00 86.06 134 GLY A CA 1
ATOM 964 C C . GLY A 1 134 ? 28.181 -17.587 -3.559 1.00 86.06 134 GLY A C 1
ATOM 965 O O . GLY A 1 134 ? 27.333 -17.133 -2.799 1.00 86.06 134 GLY A O 1
ATOM 966 N N . SER A 1 135 ? 28.179 -18.871 -3.932 1.00 84.44 135 SER A N 1
ATOM 967 C CA . SER A 1 135 ? 27.283 -19.890 -3.362 1.00 84.44 135 SER A CA 1
ATOM 968 C C . SER A 1 135 ? 27.965 -20.757 -2.297 1.00 84.44 135 SER A C 1
ATOM 970 O O . SER A 1 135 ? 27.304 -21.167 -1.345 1.00 84.44 135 SER A O 1
ATOM 972 N N . THR A 1 136 ? 29.272 -21.029 -2.424 1.00 85.38 136 THR A N 1
ATOM 973 C CA . THR A 1 136 ? 29.997 -21.992 -1.566 1.00 85.38 136 THR A CA 1
ATOM 974 C C . THR A 1 136 ? 31.129 -21.401 -0.725 1.00 85.38 136 THR A C 1
ATOM 976 O O . THR A 1 136 ? 31.662 -22.105 0.126 1.00 85.38 136 THR A O 1
ATOM 979 N N . GLY A 1 137 ? 31.542 -20.156 -0.974 1.00 89.75 137 GLY A N 1
ATOM 980 C CA . GLY A 1 137 ? 32.667 -19.505 -0.294 1.00 89.75 137 GLY A CA 1
ATOM 981 C C . GLY A 1 137 ? 34.050 -20.045 -0.685 1.00 89.75 137 GLY A C 1
ATOM 982 O O . GLY A 1 137 ? 35.068 -19.591 -0.166 1.00 89.75 137 GLY A O 1
ATOM 983 N N . ALA A 1 138 ? 34.118 -20.990 -1.629 1.00 92.50 138 ALA A N 1
ATOM 984 C CA . ALA A 1 138 ? 35.373 -21.554 -2.117 1.00 92.50 138 ALA A CA 1
ATOM 985 C C . ALA A 1 138 ? 36.211 -20.507 -2.871 1.00 92.50 138 ALA A C 1
ATOM 987 O O . ALA A 1 138 ? 35.694 -19.791 -3.728 1.00 92.50 138 ALA A O 1
ATOM 988 N N . TYR A 1 139 ? 37.511 -20.435 -2.581 1.00 95.69 139 TYR A N 1
ATOM 989 C CA . TYR A 1 139 ? 38.448 -19.532 -3.257 1.00 95.69 139 TYR A CA 1
ATOM 990 C C . TYR A 1 139 ? 38.573 -19.863 -4.752 1.00 95.69 139 TYR A C 1
ATOM 992 O O . TYR A 1 139 ? 38.793 -21.016 -5.120 1.00 95.69 139 TYR A O 1
ATOM 1000 N N . ILE A 1 140 ? 38.438 -18.841 -5.603 1.00 94.94 140 ILE A N 1
ATOM 1001 C CA . ILE A 1 140 ? 38.578 -18.934 -7.066 1.00 94.94 140 ILE A CA 1
ATOM 1002 C C . ILE A 1 140 ? 39.964 -18.442 -7.504 1.00 94.94 140 ILE A C 1
ATOM 1004 O O . ILE A 1 140 ? 40.570 -19.036 -8.393 1.00 94.94 140 ILE A O 1
ATOM 1008 N N . GLY A 1 141 ? 40.471 -17.369 -6.893 1.00 93.62 141 GLY A N 1
ATOM 1009 C CA . GLY A 1 141 ? 41.769 -16.781 -7.229 1.00 93.62 141 GLY A CA 1
ATOM 1010 C C . GLY A 1 141 ? 41.908 -15.324 -6.783 1.00 93.62 141 GLY A C 1
ATOM 1011 O O . GLY A 1 141 ? 40.942 -14.699 -6.335 1.00 93.62 141 GLY A O 1
ATOM 1012 N N . ASP A 1 142 ? 43.106 -14.768 -6.951 1.00 94.12 142 ASP A N 1
ATOM 1013 C CA . ASP A 1 142 ? 43.338 -13.327 -6.853 1.00 94.12 142 ASP A CA 1
ATOM 1014 C C . ASP A 1 142 ? 42.752 -12.652 -8.097 1.00 94.12 142 ASP A C 1
ATOM 1016 O O . ASP A 1 142 ? 43.181 -12.912 -9.220 1.00 94.12 142 ASP A O 1
ATOM 1020 N N . PHE A 1 143 ? 41.756 -11.789 -7.903 1.00 95.75 143 PHE A N 1
ATOM 1021 C CA . PHE A 1 143 ? 41.162 -10.993 -8.974 1.00 95.75 143 PHE A CA 1
ATOM 1022 C C . PHE A 1 143 ? 42.042 -9.793 -9.319 1.00 95.75 143 PHE A C 1
ATOM 1024 O O . PHE A 1 143 ? 42.330 -9.542 -10.483 1.00 95.75 143 PHE A O 1
ATOM 1031 N N . VAL A 1 144 ? 42.521 -9.085 -8.294 1.00 96.62 144 VAL A N 1
ATOM 1032 C CA . VAL A 1 144 ? 43.563 -8.064 -8.431 1.00 96.62 144 VAL A CA 1
ATOM 1033 C C . VAL A 1 144 ? 44.768 -8.543 -7.633 1.00 96.62 144 VAL A C 1
ATOM 1035 O O . VAL A 1 144 ? 44.767 -8.471 -6.406 1.00 96.62 144 VAL A O 1
ATOM 1038 N N . ALA A 1 145 ? 45.775 -9.070 -8.331 1.00 92.75 145 ALA A N 1
ATOM 1039 C CA . ALA A 1 145 ? 47.005 -9.562 -7.717 1.00 92.75 145 ALA A CA 1
ATOM 1040 C C . ALA A 1 145 ? 47.790 -8.441 -7.008 1.00 92.75 145 ALA A C 1
ATOM 1042 O O . ALA A 1 145 ? 47.720 -7.271 -7.401 1.00 92.75 145 ALA A O 1
ATOM 1043 N N . ALA A 1 146 ? 48.569 -8.811 -5.988 1.00 91.06 146 ALA A N 1
ATOM 1044 C CA . ALA A 1 146 ? 49.372 -7.877 -5.202 1.00 91.06 146 ALA A CA 1
ATOM 1045 C C . ALA A 1 146 ? 50.282 -7.003 -6.089 1.00 91.06 146 ALA A C 1
ATOM 1047 O O . ALA A 1 146 ? 50.971 -7.498 -6.982 1.00 91.06 146 ALA A O 1
ATOM 1048 N N . GLY A 1 147 ? 50.263 -5.686 -5.860 1.00 84.62 147 GLY A N 1
ATOM 1049 C CA . GLY A 1 147 ? 51.018 -4.709 -6.654 1.00 84.62 147 GLY A CA 1
ATOM 1050 C C . GLY A 1 147 ? 50.432 -4.372 -8.036 1.00 84.62 147 GLY A C 1
ATOM 1051 O O . GLY A 1 147 ? 50.973 -3.500 -8.719 1.00 84.62 147 GLY A O 1
ATOM 1052 N N . SER A 1 148 ? 49.316 -4.980 -8.460 1.00 90.94 148 SER A N 1
ATOM 1053 C CA . SER A 1 148 ? 48.638 -4.631 -9.720 1.00 90.94 148 SER A CA 1
ATOM 1054 C C . SER A 1 148 ? 48.171 -3.170 -9.708 1.00 90.94 148 SER A C 1
ATOM 1056 O O . SER A 1 148 ? 47.416 -2.744 -8.831 1.00 90.94 148 SER A O 1
ATOM 1058 N N . GLY A 1 149 ? 48.656 -2.362 -10.656 1.00 89.94 149 GLY A N 1
ATOM 1059 C CA . GLY A 1 149 ? 48.423 -0.910 -10.664 1.00 89.94 149 GLY A CA 1
ATOM 1060 C C . GLY A 1 149 ? 49.066 -0.153 -9.492 1.00 89.94 149 GLY A C 1
ATOM 1061 O O . GLY A 1 149 ? 48.661 0.971 -9.194 1.00 89.94 149 GLY A O 1
ATOM 1062 N N . GLY A 1 150 ? 50.032 -0.770 -8.801 1.00 91.12 150 GLY A N 1
ATOM 1063 C CA . GLY A 1 150 ? 50.654 -0.235 -7.590 1.00 91.12 150 GLY A CA 1
ATOM 1064 C C . GLY A 1 150 ? 49.766 -0.299 -6.344 1.00 91.12 150 GLY A C 1
ATOM 1065 O O . GLY A 1 150 ? 50.006 0.474 -5.420 1.00 91.12 150 GLY A O 1
ATOM 1066 N N . LEU A 1 151 ? 48.737 -1.161 -6.328 1.00 94.50 151 LEU A N 1
ATOM 1067 C CA . LEU A 1 151 ? 47.798 -1.296 -5.210 1.00 94.50 151 LEU A CA 1
ATOM 1068 C C . LEU A 1 151 ? 48.515 -1.554 -3.879 1.00 94.50 151 LEU A C 1
ATOM 1070 O O . LEU A 1 151 ? 49.268 -2.520 -3.758 1.00 94.50 151 LEU A O 1
ATOM 1074 N N . ALA A 1 152 ? 48.219 -0.719 -2.884 1.00 93.38 152 ALA A N 1
ATOM 1075 C CA . ALA A 1 152 ? 48.660 -0.876 -1.505 1.00 93.38 152 ALA A CA 1
ATOM 1076 C C . ALA A 1 152 ? 47.490 -0.619 -0.542 1.00 93.38 152 ALA A C 1
ATOM 1078 O O . ALA A 1 152 ? 46.852 0.434 -0.605 1.00 93.38 152 ALA A O 1
ATOM 1079 N N . ASN A 1 153 ? 47.232 -1.586 0.345 1.00 92.00 153 ASN A N 1
ATOM 1080 C CA . ASN A 1 153 ? 46.181 -1.554 1.369 1.00 92.00 153 ASN A CA 1
ATOM 1081 C C . ASN A 1 153 ? 44.789 -1.163 0.807 1.00 92.00 153 ASN A C 1
ATOM 1083 O O . ASN A 1 153 ? 44.293 -0.065 1.081 1.00 92.00 153 ASN A O 1
ATOM 1087 N N . PRO A 1 154 ? 44.155 -2.029 -0.013 1.00 94.25 154 PRO A N 1
ATOM 1088 C CA . PRO A 1 154 ? 42.772 -1.839 -0.437 1.00 94.25 154 PRO A CA 1
ATOM 1089 C C . PRO A 1 154 ? 41.863 -1.872 0.792 1.00 94.25 154 PRO A C 1
ATOM 1091 O O . PRO A 1 154 ? 41.905 -2.842 1.550 1.00 94.25 154 PRO A O 1
ATOM 1094 N N . ARG A 1 155 ? 41.059 -0.824 0.991 1.00 88.81 155 ARG A N 1
ATOM 1095 C CA . ARG A 1 155 ? 40.149 -0.734 2.139 1.00 88.81 155 ARG A CA 1
ATOM 1096 C C . ARG A 1 155 ? 38.697 -1.033 1.781 1.00 88.81 155 ARG A C 1
ATOM 1098 O O . ARG A 1 155 ? 38.059 -1.803 2.481 1.00 88.81 155 ARG A O 1
ATOM 1105 N N . ASP A 1 156 ? 38.214 -0.511 0.658 1.00 90.44 156 ASP A N 1
ATOM 1106 C CA . ASP A 1 156 ? 36.853 -0.746 0.169 1.00 90.44 156 ASP A CA 1
ATOM 1107 C C . ASP A 1 156 ? 36.837 -1.015 -1.342 1.00 90.44 156 ASP A C 1
ATOM 1109 O O . ASP A 1 156 ? 37.696 -0.525 -2.085 1.00 90.44 156 ASP A O 1
ATOM 1113 N N . ILE A 1 157 ? 35.854 -1.799 -1.786 1.00 92.06 157 ILE A N 1
ATOM 1114 C CA . ILE A 1 157 ? 35.637 -2.210 -3.170 1.00 92.06 157 ILE A CA 1
ATOM 1115 C C . ILE A 1 157 ? 34.156 -2.162 -3.554 1.00 92.06 157 ILE A C 1
ATOM 1117 O O . ILE A 1 157 ? 33.289 -2.680 -2.847 1.00 92.06 157 ILE A O 1
ATOM 1121 N N . LYS A 1 158 ? 33.864 -1.574 -4.718 1.00 91.44 158 LYS A N 1
ATOM 1122 C CA . LYS A 1 158 ? 32.513 -1.493 -5.294 1.00 91.44 158 LYS A CA 1
ATOM 1123 C C . LYS A 1 158 ? 32.570 -1.616 -6.816 1.00 91.44 158 LYS A C 1
ATOM 1125 O O . LYS A 1 158 ? 33.529 -1.170 -7.444 1.00 91.44 158 LYS A O 1
ATOM 1130 N N . PHE A 1 159 ? 31.533 -2.200 -7.411 1.00 87.00 159 PHE A N 1
ATOM 1131 C CA . PHE A 1 159 ? 31.308 -2.116 -8.855 1.00 87.00 159 PHE A CA 1
ATOM 1132 C C . PHE A 1 159 ? 30.640 -0.778 -9.192 1.00 87.00 159 PHE A C 1
ATOM 1134 O O . PHE A 1 159 ? 29.684 -0.386 -8.522 1.00 87.00 159 PHE A O 1
ATOM 1141 N N . GLY A 1 160 ? 31.150 -0.082 -10.207 1.00 80.31 160 GLY A N 1
ATOM 1142 C CA . GLY A 1 160 ? 30.547 1.139 -10.738 1.00 80.31 160 GLY A CA 1
ATOM 1143 C C . GLY A 1 160 ? 29.417 0.853 -11.737 1.00 80.31 160 GLY A C 1
ATOM 1144 O O . GLY A 1 160 ? 29.242 -0.292 -12.168 1.00 80.31 160 GLY A O 1
ATOM 1145 N N . PRO A 1 161 ? 28.659 1.886 -12.151 1.00 74.44 161 PRO A N 1
ATOM 1146 C CA . PRO A 1 161 ? 27.577 1.748 -13.132 1.00 74.44 161 PRO A CA 1
ATOM 1147 C C . PRO A 1 161 ? 28.070 1.355 -14.538 1.00 74.44 161 PRO A C 1
ATOM 1149 O O . PRO A 1 161 ? 27.284 0.881 -15.352 1.00 74.44 161 PRO A O 1
ATOM 1152 N N . ASP A 1 162 ? 29.368 1.507 -14.820 1.00 78.94 162 ASP A N 1
ATOM 1153 C CA . ASP A 1 162 ? 30.033 1.048 -16.046 1.00 78.94 162 ASP A CA 1
ATOM 1154 C C . ASP A 1 162 ? 30.443 -0.443 -16.007 1.00 78.94 162 ASP A C 1
ATOM 1156 O O . ASP A 1 162 ? 31.019 -0.958 -16.966 1.00 78.94 162 ASP A O 1
ATOM 1160 N N . GLY A 1 163 ? 30.173 -1.137 -14.896 1.00 79.50 163 GLY A N 1
ATOM 1161 C CA . GLY A 1 163 ? 30.535 -2.536 -14.679 1.00 79.50 163 GLY A CA 1
ATOM 1162 C C . GLY A 1 163 ? 31.999 -2.778 -14.295 1.00 79.50 163 GLY A C 1
ATOM 1163 O O . GLY A 1 163 ? 32.382 -3.937 -14.143 1.00 79.50 163 GLY A O 1
ATOM 1164 N N . ASN A 1 164 ? 32.824 -1.741 -14.113 1.00 90.62 164 ASN A N 1
ATOM 1165 C CA . ASN A 1 164 ? 34.199 -1.884 -13.626 1.00 90.62 164 ASN A CA 1
ATOM 1166 C C . ASN A 1 164 ? 34.261 -1.934 -12.094 1.00 90.62 164 ASN A C 1
ATOM 1168 O O . ASN A 1 164 ? 33.346 -1.474 -11.412 1.00 90.62 164 ASN A O 1
ATOM 1172 N N . ILE A 1 165 ? 35.343 -2.493 -11.537 1.00 94.06 165 ILE A N 1
ATOM 1173 C CA . ILE A 1 165 ? 35.570 -2.488 -10.086 1.00 94.06 165 ILE A CA 1
ATOM 1174 C C . ILE A 1 165 ? 36.460 -1.306 -9.698 1.00 94.06 165 ILE A C 1
ATOM 1176 O O . ILE A 1 165 ? 37.493 -1.036 -10.318 1.00 94.06 165 ILE A O 1
ATOM 1180 N N . TYR A 1 166 ? 36.048 -0.610 -8.648 1.00 95.38 166 TYR A N 1
ATOM 1181 C CA . TYR A 1 166 ? 36.725 0.536 -8.068 1.00 95.38 166 TYR A CA 1
ATOM 1182 C C . TYR A 1 166 ? 37.228 0.148 -6.681 1.00 95.38 166 TYR A C 1
ATOM 1184 O O . TYR A 1 166 ? 36.563 -0.603 -5.967 1.00 95.38 166 TYR A O 1
ATOM 1192 N N . VAL A 1 167 ? 38.420 0.624 -6.322 1.00 95.81 167 VAL A N 1
ATOM 1193 C CA . VAL A 1 167 ? 39.151 0.208 -5.120 1.00 95.81 167 VAL A CA 1
ATOM 1194 C C . VAL A 1 167 ? 39.688 1.438 -4.392 1.00 95.81 167 VAL A C 1
ATOM 1196 O O . VAL A 1 167 ? 40.507 2.177 -4.946 1.00 95.81 167 VAL A O 1
ATOM 1199 N N . ALA A 1 168 ? 39.261 1.645 -3.147 1.00 94.19 168 ALA A N 1
ATOM 1200 C CA . ALA A 1 168 ? 39.852 2.625 -2.239 1.00 94.19 168 ALA A CA 1
ATOM 1201 C C . ALA A 1 168 ? 41.243 2.136 -1.808 1.00 94.19 168 ALA A C 1
ATOM 1203 O O . ALA A 1 168 ? 41.361 1.211 -1.004 1.00 94.19 168 ALA A O 1
ATOM 1204 N N . ALA A 1 169 ? 42.300 2.722 -2.370 1.00 93.75 169 ALA A N 1
ATOM 1205 C CA . ALA A 1 169 ? 43.676 2.294 -2.141 1.00 93.75 169 ALA A CA 1
ATOM 1206 C C . ALA A 1 169 ? 44.343 3.207 -1.100 1.00 93.75 169 ALA A C 1
ATOM 1208 O O . ALA A 1 169 ? 44.928 4.242 -1.440 1.00 93.75 169 ALA A O 1
ATOM 1209 N N . MET A 1 170 ? 44.204 2.835 0.178 1.00 89.69 170 MET A N 1
ATOM 1210 C CA . MET A 1 170 ? 44.482 3.688 1.341 1.00 89.69 170 MET A CA 1
ATOM 1211 C C . MET A 1 170 ? 45.898 4.276 1.314 1.00 89.69 170 MET A C 1
ATOM 1213 O O . MET A 1 170 ? 46.068 5.489 1.440 1.00 89.69 170 MET A O 1
ATOM 1217 N N . SER A 1 171 ? 46.904 3.432 1.074 1.00 90.56 171 SER A N 1
ATOM 1218 C CA . SER A 1 171 ? 48.326 3.813 1.082 1.00 90.56 171 SER A CA 1
ATOM 1219 C C . SER A 1 171 ? 48.811 4.440 -0.234 1.00 90.56 171 SER A C 1
ATOM 1221 O O . SER A 1 171 ? 49.958 4.874 -0.324 1.00 90.56 171 SER A O 1
ATOM 1223 N N . ASN A 1 172 ? 47.957 4.507 -1.262 1.00 91.94 172 ASN A N 1
ATOM 1224 C CA . ASN A 1 172 ? 48.225 5.238 -2.505 1.00 91.94 172 ASN A CA 1
ATOM 1225 C C . ASN A 1 172 ? 47.554 6.630 -2.538 1.00 91.94 172 ASN A C 1
ATOM 1227 O O . ASN A 1 172 ? 47.897 7.457 -3.389 1.00 91.94 172 ASN A O 1
ATOM 1231 N N . TYR A 1 173 ? 46.596 6.884 -1.638 1.00 92.75 173 TYR A N 1
ATOM 1232 C CA . TYR A 1 173 ? 45.734 8.074 -1.629 1.00 92.75 173 TYR A CA 1
ATOM 1233 C C . TYR A 1 173 ? 44.901 8.246 -2.919 1.00 92.75 173 TYR A C 1
ATOM 1235 O O . TYR A 1 173 ? 44.666 9.367 -3.366 1.00 92.75 173 TYR A O 1
ATOM 1243 N N . THR A 1 174 ? 44.498 7.133 -3.547 1.00 93.88 174 THR A N 1
ATOM 1244 C CA . THR A 1 174 ? 43.816 7.071 -4.861 1.00 93.88 174 THR A CA 1
ATOM 1245 C C . THR A 1 174 ? 42.572 6.186 -4.814 1.00 93.88 174 THR A C 1
ATOM 1247 O O . THR A 1 174 ? 42.538 5.216 -4.054 1.00 93.88 174 THR A O 1
ATOM 1250 N N . VAL A 1 175 ? 41.619 6.411 -5.726 1.00 96.19 175 VAL A N 1
ATOM 1251 C CA . VAL A 1 175 ? 40.631 5.380 -6.098 1.00 96.19 175 VAL A CA 1
ATOM 1252 C C . VAL A 1 175 ? 41.064 4.749 -7.417 1.00 96.19 175 VAL A C 1
ATOM 1254 O O . VAL A 1 175 ? 41.054 5.404 -8.461 1.00 96.19 175 VAL A O 1
ATOM 1257 N N . LYS A 1 176 ? 41.461 3.476 -7.372 1.00 96.44 176 LYS A N 1
ATOM 1258 C CA . LYS A 1 176 ? 41.949 2.714 -8.531 1.00 96.44 176 LYS A CA 1
ATOM 1259 C C . LYS A 1 176 ? 40.790 2.029 -9.244 1.00 96.44 176 LYS A C 1
ATOM 1261 O O . LYS A 1 176 ? 39.905 1.498 -8.580 1.00 96.44 176 LYS A O 1
ATOM 1266 N N . ARG A 1 177 ? 40.804 2.006 -10.580 1.00 96.81 177 ARG A N 1
ATOM 1267 C CA . ARG A 1 177 ? 39.815 1.283 -11.396 1.00 96.81 177 ARG A CA 1
ATOM 1268 C C . ARG A 1 177 ? 40.466 0.086 -12.079 1.00 96.81 177 ARG A C 1
ATOM 1270 O O . ARG A 1 177 ? 41.539 0.204 -12.672 1.00 96.81 177 ARG A O 1
ATOM 1277 N N . TYR A 1 178 ? 39.780 -1.047 -12.044 1.00 96.56 178 TYR A N 1
ATOM 1278 C CA . TYR A 1 178 ? 40.164 -2.280 -12.723 1.00 96.56 178 TYR A CA 1
ATOM 1279 C C . TYR A 1 178 ? 38.975 -2.825 -13.515 1.00 96.56 178 TYR A C 1
ATOM 1281 O O . TYR A 1 178 ? 37.816 -2.573 -13.180 1.00 96.56 178 TYR A O 1
ATOM 1289 N N . ASN A 1 179 ? 39.257 -3.600 -14.557 1.00 94.06 179 ASN A N 1
ATOM 1290 C CA . ASN A 1 179 ? 38.222 -4.212 -15.373 1.00 94.06 179 ASN A CA 1
ATOM 1291 C C . ASN A 1 179 ? 37.378 -5.185 -14.535 1.00 94.06 179 ASN A C 1
ATOM 1293 O O . ASN A 1 179 ? 37.916 -6.129 -13.957 1.00 94.06 179 ASN A O 1
ATOM 1297 N N . GLY A 1 180 ? 36.057 -4.994 -14.497 1.00 86.06 180 GLY A N 1
ATOM 1298 C CA . GLY A 1 180 ? 35.169 -5.791 -13.637 1.00 86.06 180 GLY A CA 1
ATOM 1299 C C . GLY A 1 180 ? 35.040 -7.272 -14.016 1.00 86.06 180 GLY A C 1
ATOM 1300 O O . GLY A 1 180 ? 34.572 -8.070 -13.206 1.00 86.06 180 GLY A O 1
ATOM 1301 N N . THR A 1 181 ? 35.506 -7.667 -15.208 1.00 86.25 181 THR A N 1
ATOM 1302 C CA . THR A 1 181 ? 35.550 -9.070 -15.658 1.00 86.25 181 THR A CA 1
ATOM 1303 C C . THR A 1 181 ? 36.923 -9.716 -15.446 1.00 86.25 181 THR A C 1
ATOM 1305 O O . THR A 1 181 ? 36.982 -10.888 -15.081 1.00 86.25 181 THR A O 1
ATOM 1308 N N . THR A 1 182 ? 38.025 -8.983 -15.655 1.00 86.75 182 THR A N 1
ATOM 1309 C CA . THR A 1 182 ? 39.389 -9.557 -15.700 1.00 86.75 182 THR A CA 1
ATOM 1310 C C . THR A 1 182 ? 40.338 -9.097 -14.593 1.00 86.75 182 THR A C 1
ATOM 1312 O O . THR A 1 182 ? 41.430 -9.646 -14.486 1.00 86.75 182 THR A O 1
ATOM 1315 N N . GLY A 1 183 ? 39.981 -8.075 -13.810 1.00 90.94 183 GLY A N 1
ATOM 1316 C CA . GLY A 1 183 ? 40.844 -7.510 -12.766 1.00 90.94 183 GLY A CA 1
ATOM 1317 C C . GLY A 1 183 ? 42.068 -6.742 -13.286 1.00 90.94 183 GLY A C 1
ATOM 1318 O O . GLY A 1 183 ? 42.910 -6.303 -12.503 1.00 90.94 183 GLY A O 1
ATOM 1319 N N . ALA A 1 184 ? 42.175 -6.538 -14.604 1.00 92.31 184 ALA A N 1
ATOM 1320 C CA . ALA A 1 184 ? 43.250 -5.763 -15.219 1.00 92.31 184 ALA A CA 1
ATOM 1321 C C . ALA A 1 184 ? 43.150 -4.270 -14.857 1.00 92.31 184 ALA A C 1
ATOM 1323 O O . ALA A 1 184 ? 42.067 -3.689 -14.896 1.00 92.31 184 ALA A O 1
ATOM 1324 N N . TYR A 1 185 ? 44.277 -3.635 -14.529 1.00 96.19 185 TYR A N 1
ATOM 1325 C CA . TYR A 1 185 ? 44.331 -2.224 -14.129 1.00 96.19 185 TYR A CA 1
ATOM 1326 C C . TYR A 1 185 ? 43.973 -1.268 -15.278 1.00 96.19 185 TYR A C 1
ATOM 1328 O O . TYR A 1 185 ? 44.514 -1.377 -16.376 1.00 96.19 185 TYR A O 1
ATOM 1336 N N . MET A 1 186 ? 43.086 -0.306 -15.005 1.00 93.50 186 MET A N 1
ATOM 1337 C CA . MET A 1 186 ? 42.552 0.679 -15.961 1.00 93.50 186 MET A CA 1
ATOM 1338 C C . MET A 1 186 ? 42.846 2.135 -15.544 1.00 93.50 186 MET A C 1
ATOM 1340 O O . MET A 1 186 ? 42.125 3.060 -15.941 1.00 93.50 186 MET A O 1
ATOM 1344 N N . GLY A 1 187 ? 43.896 2.327 -14.739 1.00 91.88 187 GLY A N 1
ATOM 1345 C CA . GLY A 1 187 ? 44.345 3.620 -14.223 1.00 91.88 187 GLY A CA 1
ATOM 1346 C C . GLY A 1 187 ? 43.746 4.009 -12.868 1.00 91.88 187 GLY A C 1
ATOM 1347 O O . GLY A 1 187 ? 42.764 3.431 -12.392 1.00 91.88 187 GLY A O 1
ATOM 1348 N N . ASP A 1 188 ? 44.347 5.027 -12.255 1.00 94.56 188 ASP A N 1
ATOM 1349 C CA . ASP A 1 188 ? 43.751 5.759 -11.141 1.00 94.56 188 ASP A CA 1
ATOM 1350 C C . ASP A 1 188 ? 42.543 6.537 -11.680 1.00 94.56 188 ASP A C 1
ATOM 1352 O O . ASP A 1 188 ? 42.682 7.349 -12.594 1.00 94.56 188 ASP A O 1
ATOM 1356 N N . PHE A 1 189 ? 41.352 6.259 -11.153 1.00 93.44 189 PHE A N 1
ATOM 1357 C CA . PHE A 1 189 ? 40.128 6.964 -11.537 1.00 93.44 189 PHE A CA 1
ATOM 1358 C C . PHE A 1 189 ? 39.982 8.268 -10.762 1.00 93.44 189 PHE A C 1
ATOM 1360 O O . PHE A 1 189 ? 39.658 9.300 -11.340 1.00 93.44 189 PHE A O 1
ATOM 1367 N N . VAL A 1 190 ? 40.305 8.226 -9.467 1.00 94.50 190 VAL A N 1
ATOM 1368 C CA . VAL A 1 190 ? 40.610 9.427 -8.695 1.00 94.50 190 VAL A CA 1
ATOM 1369 C C . VAL A 1 190 ? 42.127 9.447 -8.459 1.00 94.50 190 VAL A C 1
ATOM 1371 O O . VAL A 1 190 ? 42.626 8.554 -7.761 1.00 94.50 190 VAL A O 1
ATOM 1374 N N . PRO A 1 191 ? 42.869 10.416 -9.036 1.00 89.38 191 PRO A N 1
ATOM 1375 C CA . PRO A 1 191 ? 44.318 10.536 -8.870 1.00 89.38 191 PRO A CA 1
ATOM 1376 C C . PRO A 1 191 ? 44.687 10.948 -7.439 1.00 89.38 191 PRO A C 1
ATOM 1378 O O . PRO A 1 191 ? 43.827 11.362 -6.666 1.00 89.38 191 PRO A O 1
ATOM 1381 N N . SER A 1 192 ? 45.970 10.840 -7.084 1.00 90.00 192 SER A N 1
ATOM 1382 C CA . SER A 1 192 ? 46.411 10.970 -5.689 1.00 90.00 192 SER A CA 1
ATOM 1383 C C . SER A 1 192 ? 46.082 12.344 -5.088 1.00 90.00 192 SER A C 1
ATOM 1385 O O . SER A 1 192 ? 46.582 13.366 -5.559 1.00 90.00 192 SER A O 1
ATOM 1387 N N . PHE A 1 193 ? 45.256 12.366 -4.037 1.00 82.50 193 PHE A N 1
ATOM 1388 C CA . PHE A 1 193 ? 44.812 13.587 -3.337 1.00 82.50 193 PHE A CA 1
ATOM 1389 C C . PHE A 1 193 ? 45.412 13.742 -1.928 1.00 82.50 193 PHE A C 1
ATOM 1391 O O . PHE A 1 193 ? 45.006 14.622 -1.169 1.00 82.50 193 PHE A O 1
ATOM 1398 N N . GLY A 1 194 ? 46.393 12.907 -1.570 1.00 83.69 194 GLY A N 1
ATOM 1399 C CA . GLY A 1 194 ? 47.200 13.057 -0.351 1.00 83.69 194 GLY A CA 1
ATOM 1400 C C . GLY A 1 194 ? 46.478 12.798 0.977 1.00 83.69 194 GLY A C 1
ATOM 1401 O O . GLY A 1 194 ? 47.035 13.121 2.021 1.00 83.69 194 GLY A O 1
ATOM 1402 N N . GLN A 1 195 ? 45.270 12.229 0.952 1.00 85.06 195 GLN A N 1
ATOM 1403 C CA . GLN A 1 195 ? 44.519 11.782 2.132 1.00 85.06 195 GLN A CA 1
ATOM 1404 C C . GLN A 1 195 ? 44.183 10.294 1.989 1.00 85.06 195 GLN A C 1
ATOM 1406 O O . GLN A 1 195 ? 44.115 9.781 0.876 1.00 85.06 195 GLN A O 1
ATOM 1411 N N . GLN A 1 196 ? 43.991 9.585 3.099 1.00 87.62 196 GLN A N 1
ATOM 1412 C CA . GLN A 1 196 ? 43.710 8.144 3.098 1.00 87.62 196 GLN A CA 1
ATOM 1413 C C . GLN A 1 196 ? 42.231 7.867 2.757 1.00 87.62 196 GLN A C 1
ATOM 1415 O O . GLN A 1 196 ? 41.390 8.135 3.620 1.00 87.62 196 GLN A O 1
ATOM 1420 N N . PRO A 1 197 ? 41.884 7.335 1.560 1.00 90.06 197 PRO A N 1
ATOM 1421 C CA . PRO A 1 197 ? 40.515 6.928 1.260 1.00 90.06 197 PRO A CA 1
ATOM 1422 C C . PRO A 1 197 ? 40.085 5.766 2.153 1.00 90.06 197 PRO A C 1
ATOM 1424 O O . PRO A 1 197 ? 40.829 4.795 2.311 1.00 90.06 197 PRO A O 1
ATOM 1427 N N . ALA A 1 198 ? 38.872 5.857 2.692 1.00 83.31 198 ALA A N 1
ATOM 1428 C CA . ALA A 1 198 ? 38.328 4.879 3.624 1.00 83.31 198 ALA A CA 1
ATOM 1429 C C . ALA A 1 198 ? 37.293 3.954 2.978 1.00 83.31 198 ALA A C 1
ATOM 1431 O O . ALA A 1 198 ? 37.415 2.735 3.106 1.00 83.31 198 ALA A O 1
ATOM 1432 N N . ALA A 1 199 ? 36.318 4.545 2.279 1.00 84.69 199 ALA A N 1
ATOM 1433 C CA . ALA A 1 199 ? 35.262 3.864 1.541 1.00 84.69 199 ALA A CA 1
ATOM 1434 C C . ALA A 1 199 ? 34.805 4.655 0.309 1.00 84.69 199 ALA A C 1
ATOM 1436 O O . ALA A 1 199 ? 35.114 5.843 0.156 1.00 84.69 199 ALA A O 1
ATOM 1437 N N . ILE A 1 200 ? 34.068 3.978 -0.571 1.00 88.00 200 ILE A N 1
ATOM 1438 C CA . ILE A 1 200 ? 33.590 4.489 -1.856 1.00 88.00 200 ILE A CA 1
ATOM 1439 C C . ILE A 1 200 ? 32.128 4.113 -2.110 1.00 88.00 200 ILE A C 1
ATOM 1441 O O . ILE A 1 200 ? 31.674 3.019 -1.783 1.00 88.00 200 ILE A O 1
ATOM 1445 N N . MET A 1 201 ? 31.376 5.013 -2.742 1.00 84.69 201 MET A N 1
ATOM 1446 C CA . MET A 1 201 ? 29.970 4.775 -3.082 1.00 84.69 201 MET A CA 1
ATOM 1447 C C . MET A 1 201 ? 29.563 5.555 -4.339 1.00 84.69 201 MET A C 1
ATOM 1449 O O . MET A 1 201 ? 30.003 6.687 -4.528 1.00 84.69 201 MET A O 1
ATOM 1453 N N . PHE A 1 202 ? 28.736 4.947 -5.195 1.00 74.75 202 PHE A N 1
ATOM 1454 C CA . PHE A 1 202 ? 28.207 5.551 -6.422 1.00 74.75 202 PHE A CA 1
ATOM 1455 C C . PHE A 1 202 ? 26.708 5.857 -6.312 1.00 74.75 202 PHE A C 1
ATOM 1457 O O . PHE A 1 202 ? 25.934 4.990 -5.903 1.00 74.75 202 PHE A O 1
ATOM 1464 N N . ASP A 1 203 ? 26.302 7.037 -6.784 1.00 69.75 203 ASP A N 1
ATOM 1465 C CA . ASP A 1 203 ? 24.954 7.270 -7.319 1.00 69.75 203 ASP A CA 1
ATOM 1466 C C . ASP A 1 203 ? 25.002 7.344 -8.865 1.00 69.75 203 ASP A C 1
ATOM 1468 O O . ASP A 1 203 ? 26.041 7.076 -9.477 1.00 69.75 203 ASP A O 1
ATOM 1472 N N . GLU A 1 204 ? 23.883 7.657 -9.528 1.00 55.97 204 GLU A N 1
ATOM 1473 C CA . GLU A 1 204 ? 23.817 7.718 -11.000 1.00 55.97 204 GLU A CA 1
ATOM 1474 C C . GLU A 1 204 ? 24.745 8.793 -11.618 1.00 55.97 204 GLU A C 1
ATOM 1476 O O . GLU A 1 204 ? 25.147 8.675 -12.777 1.00 55.97 204 GLU A O 1
ATOM 1481 N N . GLN A 1 205 ? 25.125 9.825 -10.859 1.00 68.31 205 GLN A N 1
ATOM 1482 C CA . GLN A 1 205 ? 25.843 11.018 -11.325 1.00 68.31 205 GLN A CA 1
ATOM 1483 C C . GLN A 1 205 ? 27.231 11.203 -10.670 1.00 68.31 205 GLN A C 1
ATOM 1485 O O . GLN A 1 205 ? 28.113 11.853 -11.251 1.00 68.31 205 GLN A O 1
ATOM 1490 N N . TYR A 1 206 ? 27.450 10.627 -9.485 1.00 77.94 206 TYR A N 1
ATOM 1491 C CA . TYR A 1 206 ? 28.607 10.897 -8.634 1.00 77.94 206 TYR A CA 1
ATOM 1492 C C . TYR A 1 206 ? 29.238 9.652 -7.989 1.00 77.94 206 TYR A C 1
ATOM 1494 O O . TYR A 1 206 ? 28.581 8.656 -7.701 1.00 77.94 206 TYR A O 1
ATOM 1502 N N . LEU A 1 207 ? 30.539 9.760 -7.711 1.00 85.19 207 LEU A N 1
ATOM 1503 C CA . LEU A 1 207 ? 31.319 8.910 -6.812 1.00 85.19 207 LEU A CA 1
ATOM 1504 C C . LEU A 1 207 ? 31.650 9.718 -5.548 1.00 85.19 207 LEU A C 1
ATOM 1506 O O . LEU A 1 207 ? 32.225 10.802 -5.642 1.00 85.19 207 LEU A O 1
ATOM 1510 N N . TYR A 1 208 ? 31.342 9.176 -4.376 1.00 85.25 208 TYR A N 1
ATOM 1511 C CA . TYR A 1 208 ? 31.696 9.734 -3.070 1.00 85.25 208 TYR A CA 1
ATOM 1512 C C . TYR A 1 208 ? 32.859 8.937 -2.471 1.00 85.25 208 TYR A C 1
ATOM 1514 O O . TYR A 1 208 ? 32.867 7.708 -2.552 1.00 85.25 208 TYR A O 1
ATOM 1522 N N . VAL A 1 209 ? 33.827 9.630 -1.866 1.00 87.44 209 VAL A N 1
ATOM 1523 C CA . VAL A 1 209 ? 35.027 9.038 -1.249 1.00 87.44 209 VAL A CA 1
ATOM 1524 C C . VAL A 1 209 ? 35.233 9.629 0.147 1.00 87.44 209 VAL A C 1
ATOM 1526 O O . VAL A 1 209 ? 35.451 10.836 0.278 1.00 87.44 209 VAL A O 1
ATOM 1529 N N . SER A 1 210 ? 35.168 8.800 1.189 1.00 83.75 210 SER A N 1
ATOM 1530 C CA . SER A 1 210 ? 35.423 9.202 2.582 1.00 83.75 210 SER A CA 1
ATOM 1531 C C . SER A 1 210 ? 36.910 9.145 2.903 1.00 83.75 210 SER A C 1
ATOM 1533 O O . SER A 1 210 ? 37.659 8.411 2.258 1.00 83.75 210 SER A O 1
ATOM 1535 N N . ASN A 1 211 ? 37.350 9.931 3.889 1.00 79.88 211 ASN A N 1
ATOM 1536 C CA . ASN A 1 211 ? 38.767 10.097 4.193 1.00 79.88 211 ASN A CA 1
ATOM 1537 C C . ASN A 1 211 ? 39.062 9.973 5.694 1.00 79.88 211 ASN A C 1
ATOM 1539 O O . ASN A 1 211 ? 38.438 10.631 6.530 1.00 79.88 211 ASN A O 1
ATOM 1543 N N . MET A 1 212 ? 40.067 9.161 6.029 1.00 72.25 212 MET A N 1
ATOM 1544 C CA . MET A 1 212 ? 40.411 8.819 7.418 1.00 72.25 212 MET A CA 1
ATOM 1545 C C . MET A 1 212 ? 41.216 9.911 8.136 1.00 72.25 212 MET A C 1
ATOM 1547 O O . MET A 1 212 ? 41.245 9.949 9.360 1.00 72.25 212 MET A O 1
ATOM 1551 N N . ALA A 1 213 ? 41.887 10.787 7.386 1.00 72.19 213 ALA A N 1
ATOM 1552 C CA . ALA A 1 213 ? 42.852 11.741 7.934 1.00 72.19 213 ALA A CA 1
ATOM 1553 C C . ALA A 1 213 ? 42.282 13.155 8.164 1.00 72.19 213 ALA A C 1
ATOM 1555 O O . ALA A 1 213 ? 42.819 13.899 8.983 1.00 72.19 213 ALA A O 1
ATOM 1556 N N . ASP A 1 214 ? 41.210 13.533 7.458 1.00 71.81 214 ASP A N 1
ATOM 1557 C CA . ASP A 1 214 ? 40.663 14.898 7.472 1.00 71.81 214 ASP A CA 1
ATOM 1558 C C . ASP A 1 214 ? 39.127 14.979 7.594 1.00 71.81 214 ASP A C 1
ATOM 1560 O O . ASP A 1 214 ? 38.558 16.051 7.405 1.00 71.81 214 ASP A O 1
ATOM 1564 N N . ASN A 1 215 ? 38.468 13.859 7.919 1.00 70.75 215 ASN A N 1
ATOM 1565 C CA . ASN A 1 215 ? 37.015 13.719 8.126 1.00 70.75 215 ASN A CA 1
ATOM 1566 C C . ASN A 1 215 ? 36.130 14.295 6.997 1.00 70.75 215 ASN A C 1
ATOM 1568 O O . ASN A 1 215 ? 35.006 14.744 7.229 1.00 70.75 215 ASN A O 1
ATOM 1572 N N . ASN A 1 216 ? 36.662 14.334 5.773 1.00 76.56 216 ASN A N 1
ATOM 1573 C CA . ASN A 1 216 ? 35.999 14.914 4.612 1.00 76.56 216 ASN A CA 1
ATOM 1574 C C . ASN A 1 216 ? 35.431 13.829 3.694 1.00 76.56 216 ASN A C 1
ATOM 1576 O O . ASN A 1 216 ? 36.072 12.808 3.427 1.00 76.56 216 ASN A O 1
ATOM 1580 N N . ILE A 1 217 ? 34.272 14.111 3.105 1.00 82.12 217 ILE A N 1
ATOM 1581 C CA . ILE A 1 217 ? 33.710 13.340 1.995 1.00 82.12 217 ILE A CA 1
ATOM 1582 C C . ILE A 1 217 ? 33.962 14.130 0.717 1.00 82.12 217 ILE A C 1
ATOM 1584 O O . ILE A 1 217 ? 33.538 15.276 0.595 1.00 82.12 217 ILE A O 1
ATOM 1588 N N . ARG A 1 218 ? 34.650 13.534 -0.252 1.00 84.81 218 ARG A N 1
ATOM 1589 C CA . ARG A 1 218 ? 34.944 14.170 -1.540 1.00 84.81 218 ARG A CA 1
ATOM 1590 C C . ARG A 1 218 ? 34.051 13.584 -2.618 1.00 84.81 218 ARG A C 1
ATOM 1592 O O . ARG A 1 218 ? 33.946 12.362 -2.727 1.00 84.81 218 ARG A O 1
ATOM 1599 N N . ARG A 1 219 ? 33.408 14.450 -3.399 1.00 87.88 219 ARG A N 1
ATOM 1600 C CA . ARG A 1 219 ? 32.526 14.067 -4.498 1.00 87.88 219 ARG A CA 1
ATOM 1601 C C . ARG A 1 219 ? 33.234 14.258 -5.832 1.00 87.88 219 ARG A C 1
ATOM 1603 O O . ARG A 1 219 ? 33.865 15.282 -6.090 1.00 87.88 219 ARG A O 1
ATOM 1610 N N . TYR A 1 220 ? 33.094 13.260 -6.688 1.00 85.19 220 TYR A N 1
ATOM 1611 C CA . TYR A 1 220 ? 33.659 13.186 -8.027 1.00 85.19 220 TYR A CA 1
ATOM 1612 C C . TYR A 1 220 ? 32.549 12.809 -9.008 1.00 85.19 220 TYR A C 1
ATOM 1614 O O . TYR A 1 220 ? 31.538 12.233 -8.615 1.00 85.19 220 TYR A O 1
ATOM 1622 N N . ASN A 1 221 ? 32.706 13.108 -10.292 1.00 86.00 221 ASN A N 1
ATOM 1623 C CA . ASN A 1 221 ? 31.773 12.648 -11.318 1.00 86.00 221 ASN A CA 1
ATOM 1624 C C . ASN A 1 221 ? 31.890 11.121 -11.521 1.00 86.00 221 ASN A C 1
ATOM 1626 O O . ASN A 1 221 ? 33.001 10.615 -11.696 1.00 86.00 221 ASN A O 1
ATOM 1630 N N . SER A 1 222 ? 30.758 10.402 -11.545 1.00 81.38 222 SER A N 1
ATOM 1631 C CA . SER A 1 222 ? 30.713 8.928 -11.642 1.00 81.38 222 SER A CA 1
ATOM 1632 C C . SER A 1 222 ? 31.347 8.362 -12.920 1.00 81.38 222 SER A C 1
ATOM 1634 O O . SER A 1 222 ? 31.827 7.230 -12.910 1.00 81.38 222 SER A O 1
ATOM 1636 N N . THR A 1 223 ? 31.401 9.150 -13.998 1.00 81.06 223 THR A N 1
ATOM 1637 C CA . THR A 1 223 ? 31.903 8.731 -15.317 1.00 81.06 223 THR A CA 1
ATOM 1638 C C . THR A 1 223 ? 33.362 9.126 -15.558 1.00 81.06 223 THR A C 1
ATOM 1640 O O . THR A 1 223 ? 34.115 8.366 -16.166 1.00 81.06 223 THR A O 1
ATOM 1643 N N . THR A 1 224 ? 33.781 10.318 -15.117 1.00 81.38 224 THR A N 1
ATOM 1644 C CA . THR A 1 224 ? 35.096 10.893 -15.470 1.00 81.38 224 THR A CA 1
ATOM 1645 C C . THR A 1 224 ? 36.119 10.904 -14.339 1.00 81.38 224 THR A C 1
ATOM 1647 O O . THR A 1 224 ? 37.296 11.126 -14.613 1.00 81.38 224 THR A O 1
ATOM 1650 N N . GLY A 1 225 ? 35.702 10.713 -13.082 1.00 81.62 225 GLY A N 1
ATOM 1651 C CA . GLY A 1 225 ? 36.585 10.828 -11.915 1.00 81.62 225 GLY A CA 1
ATOM 1652 C C . GLY A 1 225 ? 37.014 12.266 -11.592 1.00 81.62 225 GLY A C 1
ATOM 1653 O O . GLY A 1 225 ? 37.782 12.489 -10.657 1.00 81.62 225 GLY A O 1
ATOM 1654 N N . ALA A 1 226 ? 36.507 13.261 -12.329 1.00 83.62 226 ALA A N 1
ATOM 1655 C CA . ALA A 1 226 ? 36.769 14.669 -12.059 1.00 83.62 226 ALA A CA 1
ATOM 1656 C C . ALA A 1 226 ? 36.157 15.092 -10.715 1.00 83.62 226 ALA A C 1
ATOM 1658 O O . ALA A 1 226 ? 34.992 14.803 -10.442 1.00 83.62 226 ALA A O 1
ATOM 1659 N N . TYR A 1 227 ? 36.940 15.789 -9.892 1.00 87.94 227 TYR A N 1
ATOM 1660 C CA . TYR A 1 227 ? 36.497 16.355 -8.616 1.00 87.94 227 TYR A CA 1
ATOM 1661 C C . TYR A 1 227 ? 35.393 17.403 -8.817 1.00 87.94 227 TYR A C 1
ATOM 1663 O O . TYR A 1 227 ? 35.467 18.215 -9.741 1.00 87.94 227 TYR A O 1
ATOM 1671 N N . VAL A 1 228 ? 34.390 17.378 -7.938 1.00 83.69 228 VAL A N 1
ATOM 1672 C CA . VAL A 1 228 ? 33.226 18.274 -7.948 1.00 83.69 228 VAL A CA 1
ATOM 1673 C C . VAL A 1 228 ? 33.297 19.213 -6.744 1.00 83.69 228 VAL A C 1
ATOM 1675 O O . VAL A 1 228 ? 33.504 20.413 -6.909 1.00 83.69 228 VAL A O 1
ATOM 1678 N N . ASP A 1 229 ? 33.168 18.667 -5.536 1.00 75.19 229 ASP A N 1
ATOM 1679 C CA . ASP A 1 229 ? 33.200 19.403 -4.272 1.00 75.19 229 ASP A CA 1
ATOM 1680 C C . ASP A 1 229 ? 33.635 18.512 -3.090 1.00 75.19 229 ASP A C 1
ATOM 1682 O O . ASP A 1 229 ? 33.786 17.292 -3.201 1.00 75.19 229 ASP A O 1
ATOM 1686 N N . THR A 1 230 ? 33.909 19.153 -1.951 1.00 79.19 230 THR A N 1
ATOM 1687 C CA . THR A 1 230 ? 34.241 18.503 -0.677 1.00 79.19 230 THR A CA 1
ATOM 1688 C C . THR A 1 230 ? 33.187 18.883 0.346 1.00 79.19 230 THR A C 1
ATOM 1690 O O . THR A 1 230 ? 32.816 20.051 0.459 1.00 79.19 230 THR A O 1
ATOM 1693 N N . PHE A 1 231 ? 32.757 17.900 1.123 1.00 65.25 231 PHE A N 1
ATOM 1694 C CA . PHE A 1 231 ? 31.883 18.061 2.265 1.00 65.25 231 PHE A CA 1
ATOM 1695 C C . PHE A 1 231 ? 32.667 17.821 3.554 1.00 65.25 231 PHE A C 1
ATOM 1697 O O . PHE A 1 231 ? 33.326 16.789 3.695 1.00 65.25 231 PHE A O 1
ATOM 1704 N N . THR A 1 232 ? 32.566 18.755 4.497 1.00 68.00 232 THR A N 1
ATOM 1705 C CA . THR A 1 232 ? 33.200 18.666 5.817 1.00 68.00 232 THR A CA 1
ATOM 1706 C C . THR A 1 232 ? 32.132 18.431 6.870 1.00 68.00 232 THR A C 1
ATOM 1708 O O . THR A 1 232 ? 31.164 19.185 6.950 1.00 68.00 232 THR A O 1
ATOM 1711 N N . LEU A 1 233 ? 32.306 17.388 7.678 1.00 55.94 233 LEU A N 1
ATOM 1712 C CA . LEU A 1 233 ? 31.358 17.027 8.728 1.00 55.94 233 LEU A CA 1
ATOM 1713 C C . LEU A 1 233 ? 31.548 17.973 9.938 1.00 55.94 233 LEU A C 1
ATOM 1715 O O . LEU A 1 233 ? 32.691 18.184 10.359 1.00 55.94 233 LEU A O 1
ATOM 1719 N N . PRO A 1 234 ? 30.480 18.589 10.489 1.00 44.00 234 PRO A N 1
ATOM 1720 C CA . PRO A 1 234 ? 30.593 19.444 11.677 1.00 44.00 234 PRO A CA 1
ATOM 1721 C C . PRO A 1 234 ? 31.064 18.706 12.943 1.00 44.00 234 PRO A C 1
ATOM 1723 O O . PRO A 1 234 ? 31.289 17.502 12.942 1.00 44.00 234 PRO A O 1
ATOM 1726 N N . GLY A 1 235 ? 31.227 19.438 14.053 1.00 48.91 235 GLY A N 1
ATOM 1727 C CA . GLY A 1 235 ? 31.530 18.827 15.358 1.00 48.91 235 GLY A CA 1
ATOM 1728 C C . GLY A 1 235 ? 32.943 18.236 15.492 1.00 48.91 235 GLY A C 1
ATOM 1729 O O . GLY A 1 235 ? 33.163 17.358 16.325 1.00 48.91 235 GLY A O 1
ATOM 1730 N N . SER A 1 236 ? 33.893 18.714 14.684 1.00 40.09 236 SER A N 1
ATOM 1731 C CA . SER A 1 236 ? 35.247 18.169 14.544 1.00 40.09 236 SER A CA 1
ATOM 1732 C C . SER A 1 236 ? 36.033 18.038 15.859 1.00 40.09 236 SER A C 1
ATOM 1734 O O . SER A 1 236 ? 36.449 19.040 16.450 1.00 40.09 236 SER A O 1
ATOM 1736 N N . TYR A 1 237 ? 36.389 16.804 16.217 1.00 42.34 237 TYR A N 1
ATOM 1737 C CA . TYR A 1 237 ? 37.623 16.532 16.957 1.00 42.34 237 TYR A CA 1
ATOM 1738 C C . TYR A 1 237 ? 38.746 16.377 15.930 1.00 42.34 237 TYR A C 1
ATOM 1740 O O . TYR A 1 237 ? 38.627 15.580 14.999 1.00 42.34 237 TYR A O 1
ATOM 1748 N N . ALA A 1 238 ? 39.835 17.132 16.075 1.00 37.94 238 ALA A N 1
ATOM 1749 C CA . ALA A 1 238 ? 40.973 17.019 15.167 1.00 37.94 238 ALA A CA 1
ATOM 1750 C C . ALA A 1 238 ? 41.590 15.609 15.264 1.00 37.94 238 ALA A C 1
ATOM 1752 O O . ALA A 1 238 ? 42.118 15.241 16.313 1.00 37.94 238 ALA A O 1
ATOM 1753 N N . GLY A 1 239 ? 41.510 14.833 14.178 1.00 46.44 239 GLY A N 1
ATOM 1754 C CA . GLY A 1 239 ? 41.995 13.449 14.111 1.00 46.44 239 GLY A CA 1
ATOM 1755 C C . GLY A 1 239 ? 40.918 12.358 14.192 1.00 46.44 239 GLY A C 1
ATOM 1756 O O . GLY A 1 239 ? 41.271 11.183 14.150 1.00 46.44 239 GLY A O 1
ATOM 1757 N N . ALA A 1 240 ? 39.626 12.700 14.271 1.00 50.50 240 ALA A N 1
ATOM 1758 C CA . ALA A 1 240 ? 38.568 11.749 13.921 1.00 50.50 240 ALA A CA 1
ATOM 1759 C C . ALA A 1 240 ? 38.498 11.608 12.389 1.00 50.50 240 ALA A C 1
ATOM 1761 O O . ALA A 1 240 ? 38.489 12.615 11.684 1.00 50.50 240 ALA A O 1
ATOM 1762 N N . GLY A 1 241 ? 38.475 10.376 11.880 1.00 58.16 241 GLY A N 1
ATOM 1763 C CA . GLY A 1 241 ? 38.354 10.084 10.449 1.00 58.16 241 GLY A CA 1
ATOM 1764 C C . GLY A 1 241 ? 36.965 9.594 10.055 1.00 58.16 241 GLY A C 1
ATOM 1765 O O . GLY A 1 241 ? 36.233 9.092 10.912 1.00 58.16 241 GLY A O 1
ATOM 1766 N N . THR A 1 242 ? 36.650 9.659 8.756 1.00 61.69 242 THR A N 1
ATOM 1767 C CA . THR A 1 242 ? 35.443 9.056 8.167 1.00 61.69 242 THR A CA 1
ATOM 1768 C C . THR A 1 242 ? 35.779 7.674 7.591 1.00 61.69 242 THR A C 1
ATOM 1770 O O . THR A 1 242 ? 36.768 7.559 6.870 1.00 61.69 242 THR A O 1
ATOM 1773 N N . TYR A 1 243 ? 34.986 6.636 7.889 1.00 66.62 243 TYR A N 1
ATOM 1774 C CA . TYR A 1 243 ? 35.340 5.220 7.683 1.00 66.62 243 TYR A CA 1
ATOM 1775 C C . TYR A 1 243 ? 34.463 4.477 6.661 1.00 66.62 243 TYR A C 1
ATOM 1777 O O . TYR A 1 243 ? 35.004 3.648 5.931 1.00 66.62 243 TYR A O 1
ATOM 1785 N N . ASP A 1 244 ? 33.167 4.790 6.548 1.00 67.94 244 ASP A N 1
ATOM 1786 C CA . ASP A 1 244 ? 32.276 4.241 5.507 1.00 67.94 244 ASP A CA 1
ATOM 1787 C C . ASP A 1 244 ? 31.302 5.287 4.922 1.00 67.94 244 ASP A C 1
ATOM 1789 O O . ASP A 1 244 ? 31.130 6.375 5.482 1.00 67.94 244 ASP A O 1
ATOM 1793 N N . LEU A 1 245 ? 30.704 4.967 3.764 1.00 67.19 245 LEU A N 1
ATOM 1794 C CA . LEU A 1 245 ? 29.731 5.781 3.022 1.00 67.19 245 LEU A CA 1
ATOM 1795 C C . LEU A 1 245 ? 28.633 4.936 2.381 1.00 67.19 245 LEU A C 1
ATOM 1797 O O . LEU A 1 245 ? 28.925 4.063 1.561 1.00 67.19 245 LEU A O 1
ATOM 1801 N N . ARG A 1 246 ? 27.363 5.263 2.623 1.00 62.84 246 ARG A N 1
ATOM 1802 C CA . ARG A 1 246 ? 26.227 4.635 1.926 1.00 62.84 246 ARG A CA 1
ATOM 1803 C C . ARG A 1 246 ? 25.116 5.643 1.658 1.00 62.84 246 ARG A C 1
ATOM 1805 O O . ARG A 1 246 ? 24.970 6.631 2.373 1.00 62.84 246 ARG A O 1
ATOM 1812 N N . SER A 1 247 ? 24.335 5.389 0.616 1.00 50.78 247 SER A N 1
ATOM 1813 C CA . SER A 1 247 ? 23.140 6.155 0.266 1.00 50.78 247 SER A CA 1
ATOM 1814 C C . SER A 1 247 ? 21.881 5.309 0.435 1.00 50.78 247 SER A C 1
ATOM 1816 O O . SER A 1 247 ? 21.920 4.076 0.435 1.00 50.78 247 SER A O 1
ATOM 1818 N N . SER A 1 248 ? 20.758 5.999 0.580 1.00 46.72 248 SER A N 1
ATOM 1819 C CA . SER A 1 248 ? 19.417 5.410 0.591 1.00 46.72 248 SER A CA 1
ATOM 1820 C C . SER A 1 248 ? 18.657 5.760 -0.693 1.00 46.72 248 SER A C 1
ATOM 1822 O O . SER A 1 248 ? 19.100 6.604 -1.474 1.00 46.72 248 SER A O 1
ATOM 1824 N N . SER A 1 249 ? 17.531 5.087 -0.957 1.00 36.81 249 SER A N 1
ATOM 1825 C CA . SER A 1 249 ? 16.783 5.223 -2.225 1.00 36.81 249 SER A CA 1
ATOM 1826 C C . SER A 1 249 ? 16.199 6.615 -2.511 1.00 36.81 249 SER A C 1
ATOM 1828 O O . SER A 1 249 ? 15.743 6.845 -3.627 1.00 36.81 249 SER A O 1
ATOM 1830 N N . ASP A 1 250 ? 16.191 7.525 -1.537 1.00 37.69 250 ASP A N 1
ATOM 1831 C CA . ASP A 1 250 ? 15.771 8.926 -1.679 1.00 37.69 250 ASP A CA 1
ATOM 1832 C C . ASP A 1 250 ? 16.948 9.894 -1.950 1.00 37.69 250 ASP A C 1
ATOM 1834 O O . ASP A 1 250 ? 16.739 11.098 -2.095 1.00 37.69 250 ASP A O 1
ATOM 1838 N N . GLY A 1 251 ? 18.181 9.380 -2.046 1.00 42.47 251 GLY A N 1
ATOM 1839 C CA . GLY A 1 251 ? 19.388 10.161 -2.324 1.00 42.47 251 GLY A CA 1
ATOM 1840 C C . GLY A 1 251 ? 20.083 10.755 -1.094 1.00 42.47 251 GLY A C 1
ATOM 1841 O O . GLY A 1 251 ? 21.063 11.483 -1.253 1.00 42.47 251 GLY A O 1
ATOM 1842 N N . VAL A 1 252 ? 19.637 10.450 0.131 1.00 48.31 252 VAL A N 1
ATOM 1843 C CA . VAL A 1 252 ? 20.336 10.883 1.354 1.00 48.31 252 VAL A CA 1
ATOM 1844 C C . VAL A 1 252 ? 21.658 10.121 1.517 1.00 48.31 252 VAL A C 1
ATOM 1846 O O . VAL A 1 252 ? 21.672 8.886 1.485 1.00 48.31 252 VAL A O 1
ATOM 1849 N N . LEU A 1 253 ? 22.758 10.857 1.731 1.00 55.12 253 LEU A N 1
ATOM 1850 C CA . LEU A 1 253 ? 24.076 10.310 2.063 1.00 55.12 253 LEU A CA 1
ATOM 1851 C C . LEU A 1 253 ? 24.235 10.144 3.578 1.00 55.12 253 LEU A C 1
ATOM 1853 O O . LEU A 1 253 ? 23.977 11.073 4.351 1.00 55.12 253 LEU A O 1
ATOM 1857 N N . TYR A 1 254 ? 24.751 8.982 3.967 1.00 58.09 254 TYR A N 1
ATOM 1858 C CA . TYR A 1 254 ? 25.194 8.652 5.312 1.00 58.09 254 TYR A CA 1
ATOM 1859 C C . TYR A 1 254 ? 26.696 8.378 5.311 1.00 58.09 254 TYR A C 1
ATOM 1861 O O . TYR A 1 254 ? 27.222 7.703 4.423 1.00 58.09 254 TYR A O 1
ATOM 1869 N N . ALA A 1 255 ? 27.368 8.889 6.334 1.00 60.22 255 ALA A N 1
ATOM 1870 C CA . ALA A 1 255 ? 28.791 8.725 6.570 1.00 60.22 255 ALA A CA 1
ATOM 1871 C C . ALA A 1 255 ? 29.055 8.330 8.020 1.00 60.22 255 ALA A C 1
ATOM 1873 O O . ALA A 1 255 ? 28.220 8.560 8.897 1.00 60.22 255 ALA A O 1
ATOM 1874 N N . ALA A 1 256 ? 30.214 7.735 8.261 1.00 58.00 256 ALA A N 1
ATOM 1875 C CA . ALA A 1 256 ? 30.544 7.128 9.539 1.00 58.00 256 ALA A CA 1
ATOM 1876 C C . ALA A 1 256 ? 31.896 7.569 10.073 1.00 58.00 256 ALA A C 1
ATOM 1878 O O . ALA A 1 256 ? 32.843 7.660 9.300 1.00 58.00 256 ALA A O 1
ATOM 1879 N N . GLU A 1 257 ? 32.006 7.800 11.381 1.00 57.19 257 GLU A N 1
ATOM 1880 C CA . GLU A 1 257 ? 33.210 8.384 11.983 1.00 57.19 257 GLU A CA 1
ATOM 1881 C C . GLU A 1 257 ? 33.754 7.560 13.161 1.00 57.19 257 GLU A C 1
ATOM 1883 O O . GLU A 1 257 ? 32.991 6.957 13.922 1.00 57.19 257 GLU A O 1
ATOM 1888 N N . ALA A 1 258 ? 35.079 7.609 13.354 1.00 51.72 258 ALA A N 1
ATOM 1889 C CA . ALA A 1 258 ? 35.841 6.833 14.350 1.00 51.72 258 ALA A CA 1
ATOM 1890 C C . ALA A 1 258 ? 35.298 6.870 15.793 1.00 51.72 258 ALA A C 1
ATOM 1892 O O . ALA A 1 258 ? 35.526 5.948 16.569 1.00 51.72 258 ALA A O 1
ATOM 1893 N N . ALA A 1 259 ? 34.597 7.941 16.171 1.00 45.62 259 ALA A N 1
ATOM 1894 C CA . ALA A 1 259 ? 34.055 8.148 17.514 1.00 45.62 259 ALA A CA 1
ATOM 1895 C C . ALA A 1 259 ? 32.624 7.589 17.692 1.00 45.62 259 ALA A C 1
ATOM 1897 O O . ALA A 1 259 ? 31.853 8.150 18.473 1.00 45.62 259 ALA A O 1
ATOM 1898 N N . ALA A 1 260 ? 32.275 6.534 16.943 1.00 43.25 260 ALA A N 1
ATOM 1899 C CA . ALA A 1 260 ? 30.951 5.907 16.881 1.00 43.25 260 ALA A CA 1
ATOM 1900 C C . ALA A 1 260 ? 29.819 6.902 16.542 1.00 43.25 260 ALA A C 1
ATOM 1902 O O . ALA A 1 260 ? 28.911 7.142 17.339 1.00 43.25 260 ALA A O 1
ATOM 1903 N N . ARG A 1 261 ? 29.890 7.522 15.352 1.00 46.69 261 ARG A N 1
ATOM 1904 C CA . ARG A 1 261 ? 28.919 8.537 14.886 1.00 46.69 261 ARG A CA 1
ATOM 1905 C C . ARG A 1 261 ? 28.428 8.256 13.461 1.00 46.69 261 ARG A C 1
ATOM 1907 O O . ARG A 1 261 ? 29.233 7.908 12.601 1.00 46.69 261 ARG A O 1
ATOM 1914 N N . VAL A 1 262 ? 27.125 8.452 13.228 1.00 45.59 262 VAL A N 1
ATOM 1915 C CA . VAL A 1 262 ? 26.483 8.535 11.899 1.00 45.59 262 VAL A CA 1
ATOM 1916 C C . VAL A 1 262 ? 26.305 10.010 11.540 1.00 45.59 262 VAL A C 1
ATOM 1918 O O . VAL A 1 262 ? 25.662 10.733 12.291 1.00 45.59 262 VAL A O 1
ATOM 1921 N N . THR A 1 263 ? 26.755 10.460 10.376 1.00 49.16 263 THR A N 1
ATOM 1922 C CA . THR A 1 263 ? 26.496 11.829 9.904 1.00 49.16 263 THR A CA 1
ATOM 1923 C C . THR A 1 263 ? 25.703 11.796 8.592 1.00 49.16 263 THR A C 1
ATOM 1925 O O . THR A 1 263 ? 26.050 11.064 7.666 1.00 49.16 263 THR A O 1
ATOM 1928 N N . ARG A 1 264 ? 24.594 12.550 8.528 1.00 43.78 264 ARG A N 1
ATOM 1929 C CA . ARG A 1 264 ? 23.551 12.481 7.479 1.00 43.78 264 ARG A CA 1
ATOM 1930 C C . ARG A 1 264 ? 23.448 13.799 6.701 1.00 43.78 264 ARG A C 1
ATOM 1932 O O . ARG A 1 264 ? 23.604 14.873 7.278 1.00 43.78 264 ARG A O 1
ATOM 1939 N N . SER A 1 265 ? 23.137 13.736 5.405 1.00 41.38 265 SER A N 1
ATOM 1940 C CA . SER A 1 265 ? 22.826 14.920 4.587 1.00 41.38 265 SER A CA 1
ATOM 1941 C C . SER A 1 265 ? 21.347 15.332 4.650 1.00 41.38 265 SER A C 1
ATOM 1943 O O . SER A 1 265 ? 20.464 14.490 4.496 1.00 41.38 265 SER A O 1
ATOM 1945 N N . THR A 1 266 ? 21.071 16.635 4.722 1.00 34.34 266 THR A N 1
ATOM 1946 C CA . THR A 1 266 ? 19.746 17.229 4.464 1.00 34.34 266 THR A CA 1
ATOM 1947 C C . THR A 1 266 ? 19.870 18.313 3.393 1.00 34.34 266 THR A C 1
ATOM 1949 O O . THR A 1 266 ? 20.812 19.102 3.432 1.00 34.34 266 THR A O 1
ATOM 1952 N N . GLY A 1 267 ? 18.944 18.379 2.431 1.00 30.27 267 GLY A N 1
ATOM 1953 C CA . GLY A 1 267 ? 18.933 19.467 1.443 1.00 30.27 267 GLY A CA 1
ATOM 1954 C C . GLY A 1 267 ? 18.582 20.815 2.100 1.00 30.27 267 GLY A C 1
ATOM 1955 O O . GLY A 1 267 ? 17.771 20.844 3.017 1.00 30.27 267 GLY A O 1
ATOM 1956 N N . ALA A 1 268 ? 19.144 21.960 1.703 1.00 28.97 268 ALA A N 1
ATOM 1957 C CA . ALA A 1 268 ? 19.969 22.229 0.517 1.00 28.97 268 ALA A CA 1
ATOM 1958 C C . ALA A 1 268 ? 21.432 22.650 0.816 1.00 28.97 268 ALA A C 1
ATOM 1960 O O . ALA A 1 268 ? 22.097 23.170 -0.075 1.00 28.97 268 ALA A O 1
ATOM 1961 N N . SER A 1 269 ? 21.941 22.405 2.031 1.00 26.56 269 SER A N 1
ATOM 1962 C CA . SER A 1 269 ? 23.360 22.591 2.394 1.00 26.56 269 SER A CA 1
ATOM 1963 C C . SER A 1 269 ? 23.824 21.456 3.322 1.00 26.56 269 SER A C 1
ATOM 1965 O O . SER A 1 269 ? 23.040 21.046 4.177 1.00 26.56 269 SER A O 1
ATOM 1967 N N . PRO A 1 270 ? 25.045 20.903 3.171 1.00 34.72 270 PRO A N 1
ATOM 1968 C CA . PRO A 1 270 ? 25.243 19.493 3.498 1.00 34.72 270 PRO A CA 1
ATOM 1969 C C . PRO A 1 270 ? 25.983 19.217 4.828 1.00 34.72 270 PRO A C 1
ATOM 1971 O O . PRO A 1 270 ? 27.011 19.821 5.116 1.00 34.72 270 PRO A O 1
ATOM 1974 N N . PHE A 1 271 ? 25.493 18.190 5.537 1.00 32.47 271 PHE A N 1
ATOM 1975 C CA . PHE A 1 271 ? 26.018 17.532 6.753 1.00 32.47 271 PHE A CA 1
ATOM 1976 C C . PHE A 1 271 ? 25.971 18.305 8.076 1.00 32.47 271 PHE A C 1
ATOM 1978 O O . PHE A 1 271 ? 26.337 19.472 8.182 1.00 32.47 271 PHE A O 1
ATOM 1985 N N . LEU A 1 272 ? 25.546 17.588 9.122 1.00 27.70 272 LEU A N 1
ATOM 1986 C CA . LEU A 1 272 ? 25.517 18.025 10.517 1.00 27.70 272 LEU A CA 1
ATOM 1987 C C . LEU A 1 272 ? 25.591 16.753 11.400 1.00 27.70 272 LEU A C 1
ATOM 1989 O O . LEU A 1 272 ? 24.928 15.762 11.100 1.00 27.70 272 LEU A O 1
ATOM 1993 N N . SER A 1 273 ? 26.496 16.729 12.385 1.00 29.77 273 SER A N 1
ATOM 1994 C CA . SER A 1 273 ? 27.134 15.504 12.918 1.00 29.77 273 SER A CA 1
ATOM 1995 C C . SER A 1 273 ? 26.518 14.912 14.196 1.00 29.77 273 SER A C 1
ATOM 1997 O O . SER A 1 273 ? 26.430 15.617 15.209 1.00 29.77 273 SER A O 1
ATOM 1999 N N . LEU A 1 274 ? 26.227 13.605 14.222 1.00 28.62 274 LEU A N 1
ATOM 2000 C CA . LEU A 1 274 ? 25.831 12.902 15.453 1.00 28.62 274 LEU A CA 1
ATOM 2001 C C . LEU A 1 274 ? 26.966 12.898 16.493 1.00 28.62 274 LEU A C 1
ATOM 2003 O O . LEU A 1 274 ? 28.150 12.997 16.164 1.00 28.62 274 LEU A O 1
ATOM 2007 N N . ALA A 1 275 ? 26.611 12.771 17.770 1.00 25.28 275 ALA A N 1
ATOM 2008 C CA . ALA A 1 275 ? 27.555 12.664 18.876 1.00 25.28 275 ALA A CA 1
ATOM 2009 C C . ALA A 1 275 ? 27.102 11.591 19.869 1.00 25.28 275 ALA A C 1
ATOM 2011 O O . ALA A 1 275 ? 25.916 11.504 20.166 1.00 25.28 275 ALA A O 1
ATOM 2012 N N . TYR A 1 276 ? 28.044 10.796 20.387 1.00 26.88 276 TYR A N 1
ATOM 2013 C CA . TYR A 1 276 ? 27.775 9.779 21.408 1.00 26.88 276 TYR A CA 1
ATOM 2014 C C . TYR A 1 276 ? 27.169 10.402 22.678 1.00 26.88 276 TYR A C 1
ATOM 2016 O O . TYR A 1 276 ? 27.599 11.472 23.118 1.00 26.88 276 TYR A O 1
ATOM 2024 N N . ILE A 1 277 ? 26.166 9.734 23.254 1.00 25.86 277 ILE A N 1
ATOM 2025 C CA . ILE A 1 277 ? 25.157 10.357 24.121 1.00 25.86 277 ILE A CA 1
ATOM 2026 C C . ILE A 1 277 ? 25.162 9.748 25.532 1.00 25.86 277 ILE A C 1
ATOM 2028 O O . ILE A 1 277 ? 25.085 8.530 25.678 1.00 25.86 277 ILE A O 1
ATOM 2032 N N . PRO A 1 278 ? 25.097 10.587 26.576 1.00 22.19 278 PRO A N 1
ATOM 2033 C CA . PRO A 1 278 ? 24.316 10.285 27.774 1.00 22.19 278 PRO A CA 1
ATOM 2034 C C . PRO A 1 278 ? 23.027 11.126 27.749 1.00 22.19 278 PRO A C 1
ATOM 2036 O O . PRO A 1 278 ? 23.022 12.274 28.179 1.00 22.19 278 PRO A O 1
ATOM 2039 N N . SER A 1 279 ? 21.944 10.549 27.211 1.00 29.62 279 SER A N 1
ATOM 2040 C CA . SER A 1 279 ? 20.586 11.128 27.083 1.00 29.62 279 SER A CA 1
ATOM 2041 C C . SER A 1 279 ? 20.441 12.522 26.414 1.00 29.62 279 SER A C 1
ATOM 2043 O O . SER A 1 279 ? 20.655 13.552 27.041 1.00 29.62 279 SER A O 1
ATOM 2045 N N . ALA A 1 280 ? 19.900 12.511 25.183 1.00 26.38 280 ALA A N 1
ATOM 2046 C CA . ALA A 1 280 ? 19.346 13.621 24.379 1.00 26.38 280 ALA A CA 1
ATOM 2047 C C . ALA A 1 280 ? 20.290 14.701 23.782 1.00 26.38 280 ALA A C 1
ATOM 2049 O O . ALA A 1 280 ? 20.863 15.512 24.500 1.00 26.38 280 ALA A O 1
ATOM 2050 N N . ILE A 1 281 ? 20.290 14.809 22.438 1.00 23.12 281 ILE A N 1
ATOM 2051 C CA . ILE A 1 281 ? 20.375 16.064 21.648 1.00 23.12 281 ILE A CA 1
ATOM 2052 C C . ILE A 1 281 ? 19.701 15.860 20.255 1.00 23.12 281 ILE A C 1
ATOM 2054 O O . ILE A 1 281 ? 19.595 14.725 19.798 1.00 23.12 281 ILE A O 1
ATOM 2058 N N . THR A 1 282 ? 19.163 16.924 19.630 1.00 24.25 282 THR A N 1
ATOM 2059 C CA . THR A 1 282 ? 18.208 16.917 18.482 1.00 24.25 282 THR A CA 1
ATOM 2060 C C . THR A 1 282 ? 18.800 16.570 17.118 1.00 24.25 282 THR A C 1
ATOM 2062 O O . THR A 1 282 ? 19.946 16.916 16.846 1.00 24.25 282 THR A O 1
ATOM 2065 N N . TRP A 1 283 ? 17.919 16.138 16.199 1.00 25.38 283 TRP A N 1
ATOM 2066 C CA . TRP A 1 283 ? 18.130 16.217 14.746 1.00 25.38 283 TRP A CA 1
ATOM 2067 C C . TRP A 1 283 ? 17.010 16.959 14.009 1.00 25.38 283 TRP A C 1
ATOM 2069 O O . TRP A 1 283 ? 15.833 16.802 14.319 1.00 25.38 283 TRP A O 1
ATOM 2079 N N . MET A 1 284 ? 17.398 17.772 13.022 1.00 24.92 284 MET A N 1
ATOM 2080 C CA . MET A 1 284 ? 16.494 18.422 12.066 1.00 24.92 284 MET A CA 1
ATOM 2081 C C . MET A 1 284 ? 16.203 17.465 10.903 1.00 24.92 284 MET A C 1
ATOM 2083 O O . MET A 1 284 ? 17.117 16.810 10.401 1.00 24.92 284 MET A O 1
ATOM 2087 N N . MET A 1 285 ? 14.949 17.396 10.452 1.00 24.75 285 MET A N 1
ATOM 2088 C CA . MET A 1 285 ? 14.539 16.558 9.317 1.00 24.75 285 MET A CA 1
ATOM 2089 C C . MET A 1 285 ? 14.465 17.368 8.008 1.00 24.75 285 MET A C 1
ATOM 2091 O O . MET A 1 285 ? 14.152 18.559 8.052 1.00 24.75 285 MET A O 1
ATOM 2095 N N . PRO A 1 286 ? 14.719 16.754 6.835 1.00 24.38 286 PRO A N 1
ATOM 2096 C CA . PRO A 1 286 ? 14.410 17.366 5.545 1.00 24.38 286 PRO A CA 1
ATOM 2097 C C . PRO A 1 286 ? 12.890 17.348 5.299 1.00 24.38 286 PRO A C 1
ATOM 2099 O O . PRO A 1 286 ? 12.200 16.420 5.717 1.00 24.38 286 PRO A O 1
ATOM 2102 N N . ALA A 1 287 ? 12.367 18.374 4.627 1.00 27.83 287 ALA A N 1
ATOM 2103 C CA . ALA A 1 287 ? 10.933 18.661 4.608 1.00 27.83 287 ALA A CA 1
ATOM 2104 C C . ALA A 1 287 ? 10.086 17.682 3.766 1.00 27.83 287 ALA A C 1
ATOM 2106 O O . ALA A 1 287 ? 9.943 17.835 2.551 1.00 27.83 287 ALA A O 1
ATOM 2107 N N . THR A 1 288 ? 9.408 16.751 4.438 1.00 27.30 288 THR A N 1
ATOM 2108 C CA . THR A 1 288 ? 8.023 16.408 4.085 1.00 27.30 288 THR A CA 1
ATOM 2109 C C . THR A 1 288 ? 7.140 17.612 4.417 1.00 27.30 288 THR A C 1
ATOM 2111 O O . THR A 1 288 ? 7.293 18.196 5.481 1.00 27.30 288 THR A O 1
ATOM 2114 N N . ALA A 1 289 ? 6.225 18.027 3.538 1.00 29.23 289 ALA A N 1
ATOM 2115 C CA . ALA A 1 289 ? 5.345 19.158 3.849 1.00 29.23 289 ALA A CA 1
ATOM 2116 C C . ALA A 1 289 ? 4.339 18.769 4.952 1.00 29.23 289 ALA A C 1
ATOM 2118 O O . ALA A 1 289 ? 3.467 17.931 4.728 1.00 29.23 289 ALA A O 1
ATOM 2119 N N . VAL A 1 290 ? 4.482 19.371 6.135 1.00 35.06 290 VAL A N 1
ATOM 2120 C CA . VAL A 1 290 ? 3.583 19.235 7.296 1.00 35.06 290 VAL A CA 1
ATOM 2121 C C . VAL A 1 290 ? 2.682 20.478 7.356 1.00 35.06 290 VAL A C 1
ATOM 2123 O O . VAL A 1 290 ? 3.152 21.556 6.985 1.00 35.06 290 VAL A O 1
ATOM 2126 N N . PRO A 1 291 ? 1.408 20.370 7.789 1.00 43.84 291 PRO A N 1
ATOM 2127 C CA . PRO A 1 291 ? 0.517 21.523 7.923 1.00 43.84 291 PRO A CA 1
ATOM 2128 C C . PRO A 1 291 ? 1.111 22.645 8.780 1.00 43.84 291 PRO A C 1
ATOM 2130 O O . PRO A 1 291 ? 1.837 22.406 9.748 1.00 43.84 291 PRO A O 1
ATOM 2133 N N . ASP A 1 292 ? 0.763 23.878 8.425 1.00 52.91 292 ASP A N 1
ATOM 2134 C CA . ASP A 1 292 ? 1.202 25.070 9.135 1.00 52.91 292 ASP A CA 1
ATOM 2135 C C . ASP A 1 292 ? 0.626 25.133 10.559 1.00 52.91 292 ASP A C 1
ATOM 2137 O O . ASP A 1 292 ? -0.563 24.910 10.793 1.00 52.91 292 ASP A O 1
ATOM 2141 N N . LEU A 1 293 ? 1.470 25.518 11.512 1.00 58.03 293 LEU A N 1
ATOM 2142 C CA . LEU A 1 293 ? 1.053 25.922 12.847 1.00 58.03 293 LEU A CA 1
ATOM 2143 C C . LEU A 1 293 ? 0.436 27.327 12.751 1.00 58.03 293 LEU A C 1
ATOM 2145 O O . LEU A 1 293 ? 1.127 28.296 12.424 1.00 58.03 293 LEU A O 1
ATOM 2149 N N . LEU A 1 294 ? -0.861 27.445 13.039 1.00 61.72 294 LEU A N 1
ATOM 2150 C CA . LEU A 1 294 ? -1.512 28.738 13.228 1.00 61.72 294 LEU A CA 1
ATOM 2151 C C . LEU A 1 294 ? -1.375 29.175 14.690 1.00 61.72 294 LEU A C 1
ATOM 2153 O O . LEU A 1 294 ? -1.306 28.365 15.609 1.00 61.72 294 LEU A O 1
ATOM 2157 N N . VAL A 1 295 ? -1.248 30.475 14.919 1.00 62.97 295 VAL A N 1
ATOM 2158 C CA . VAL A 1 295 ? -0.951 31.017 16.250 1.00 62.97 295 VAL A CA 1
ATOM 2159 C C . VAL A 1 295 ? -1.769 32.278 16.429 1.00 62.97 295 VAL A C 1
ATOM 2161 O O . VAL A 1 295 ? -1.496 33.284 15.774 1.00 62.97 295 VAL A O 1
ATOM 2164 N N . ALA A 1 296 ? -2.792 32.222 17.279 1.00 67.19 296 ALA A N 1
ATOM 2165 C CA . ALA A 1 296 ? -3.424 33.431 17.778 1.00 67.19 296 ALA A CA 1
ATOM 2166 C C . ALA A 1 296 ? -2.334 34.339 18.371 1.00 67.19 296 ALA A C 1
ATOM 2168 O O . ALA A 1 296 ? -1.339 33.886 18.917 1.00 67.19 296 ALA A O 1
ATOM 2169 N N . ASN A 1 297 ? -2.446 35.640 18.163 1.00 69.25 297 ASN A N 1
ATOM 2170 C CA . ASN A 1 297 ? -1.472 36.590 18.671 1.00 69.25 297 ASN A CA 1
ATOM 2171 C C . ASN A 1 297 ? -2.242 37.644 19.445 1.00 69.25 297 ASN A C 1
ATOM 2173 O O . ASN A 1 297 ? -2.655 38.652 18.868 1.00 69.25 297 ASN A O 1
ATOM 2177 N N . GLU A 1 298 ? -2.491 37.355 20.724 1.00 68.12 298 GLU A N 1
ATOM 2178 C CA . GLU A 1 298 ? -3.339 38.148 21.619 1.00 68.12 298 GLU A CA 1
ATOM 2179 C C . GLU A 1 298 ? -2.993 39.649 21.535 1.00 68.12 298 GLU A C 1
ATOM 2181 O O . GLU A 1 298 ? -3.815 40.484 21.147 1.00 68.12 298 GLU A O 1
ATOM 2186 N N . SER A 1 299 ? -1.727 39.984 21.791 1.00 67.44 299 SER A N 1
ATOM 2187 C CA . SER A 1 299 ? -1.205 41.354 21.800 1.00 67.44 299 SER A CA 1
ATOM 2188 C C . SER A 1 299 ? -0.996 41.939 20.397 1.00 67.44 299 SER A C 1
ATOM 2190 O O . SER A 1 299 ? -1.177 43.143 20.191 1.00 67.44 299 SER A O 1
ATOM 2192 N N . GLY A 1 300 ? -0.666 41.105 19.406 1.00 69.12 300 GLY A N 1
ATOM 2193 C CA . GLY A 1 300 ? -0.554 41.491 17.997 1.00 69.12 300 GLY A CA 1
ATOM 2194 C C . GLY A 1 300 ? -1.880 41.526 17.227 1.00 69.12 300 GLY A C 1
ATOM 2195 O O . GLY A 1 300 ? -1.865 41.813 16.029 1.00 69.12 300 GLY A O 1
ATOM 2196 N N . ASN A 1 301 ? -3.011 41.226 17.875 1.00 83.25 301 ASN A N 1
ATOM 2197 C CA . ASN A 1 301 ? -4.373 41.227 17.325 1.00 83.25 301 ASN A CA 1
ATOM 2198 C C . ASN A 1 301 ? -4.514 40.495 15.969 1.00 83.25 301 ASN A C 1
ATOM 2200 O O . ASN A 1 301 ? -5.255 40.934 15.088 1.00 83.25 301 ASN A O 1
ATOM 2204 N N . SER A 1 302 ? -3.756 39.415 15.774 1.00 81.06 302 SER A N 1
ATOM 2205 C CA . SER A 1 302 ? -3.577 38.699 14.498 1.00 81.06 302 SER A CA 1
ATOM 2206 C C . SER A 1 302 ? -3.633 37.182 14.696 1.00 81.06 302 SER A C 1
ATOM 2208 O O . SER A 1 302 ? -3.667 36.704 15.827 1.00 81.06 302 SER A O 1
ATOM 2210 N N . VAL A 1 303 ? -3.614 36.421 13.600 1.00 80.62 303 VAL A N 1
ATOM 2211 C CA . VAL A 1 303 ? -3.227 35.003 13.629 1.00 80.62 303 VAL A CA 1
ATOM 2212 C C . VAL A 1 303 ? -1.996 34.841 12.750 1.00 80.62 303 VAL A C 1
ATOM 2214 O O . VAL A 1 303 ? -2.039 35.112 11.549 1.00 80.62 303 VAL A O 1
ATOM 2217 N N . LEU A 1 304 ? -0.884 34.448 13.356 1.00 72.81 304 LEU A N 1
ATOM 2218 C CA . LEU A 1 304 ? 0.376 34.160 12.687 1.00 72.81 304 LEU A CA 1
ATOM 2219 C C . LEU A 1 304 ? 0.395 32.730 12.133 1.00 72.81 304 LEU A C 1
ATOM 2221 O O . LEU A 1 304 ? -0.407 31.882 12.519 1.00 72.81 304 LEU A O 1
ATOM 2225 N N . ARG A 1 305 ? 1.311 32.491 11.196 1.00 69.56 305 ARG A N 1
ATOM 2226 C CA . ARG A 1 305 ? 1.538 31.224 10.501 1.00 69.56 305 ARG A CA 1
ATOM 2227 C C . ARG A 1 305 ? 2.999 30.831 10.673 1.00 69.56 305 ARG A C 1
ATOM 2229 O O . ARG A 1 305 ? 3.886 31.637 10.384 1.00 69.56 305 ARG A O 1
ATOM 2236 N N . TYR A 1 306 ? 3.237 29.600 11.091 1.00 53.19 306 TYR A N 1
ATOM 2237 C CA . TYR A 1 306 ? 4.556 29.012 11.284 1.00 53.19 306 TYR A CA 1
ATOM 2238 C C . TYR A 1 306 ? 4.634 27.662 10.571 1.00 53.19 306 TYR A C 1
ATOM 2240 O O . TYR A 1 306 ? 3.636 26.959 10.438 1.00 53.19 306 TYR A O 1
ATOM 2248 N N . ASP A 1 307 ? 5.823 27.284 10.122 1.00 51.69 307 ASP A N 1
ATOM 2249 C CA . ASP A 1 307 ? 6.086 25.959 9.571 1.00 51.69 307 ASP A CA 1
ATOM 2250 C C . ASP A 1 307 ? 5.989 24.902 10.686 1.00 51.69 307 ASP A C 1
ATOM 2252 O O . ASP A 1 307 ? 6.665 25.006 11.713 1.00 51.69 307 ASP A O 1
ATOM 2256 N N . GLY A 1 308 ? 5.140 23.886 10.493 1.00 45.94 308 GLY A N 1
ATOM 2257 C CA . GLY A 1 308 ? 4.818 22.893 11.525 1.00 45.94 308 GLY A CA 1
ATOM 2258 C C . GLY A 1 308 ? 5.975 21.969 11.933 1.00 45.94 308 GLY A C 1
ATOM 2259 O O . GLY A 1 308 ? 5.873 21.289 12.954 1.00 45.94 308 GLY A O 1
ATOM 2260 N N . ILE A 1 309 ? 7.075 21.946 11.171 1.00 41.16 309 ILE A N 1
ATOM 2261 C CA . ILE A 1 309 ? 8.253 21.092 11.406 1.00 41.16 309 ILE A CA 1
ATOM 2262 C C . ILE A 1 309 ? 9.340 21.867 12.154 1.00 41.16 309 ILE A C 1
ATOM 2264 O O . ILE A 1 309 ? 9.936 21.381 13.114 1.00 41.16 309 ILE A O 1
ATOM 2268 N N . THR A 1 310 ? 9.628 23.071 11.664 1.00 41.41 310 THR A N 1
ATOM 2269 C CA . THR A 1 310 ? 10.792 23.883 12.033 1.00 41.41 310 THR A CA 1
ATOM 2270 C C . THR A 1 310 ? 10.457 24.993 13.021 1.00 41.41 310 THR A C 1
ATOM 2272 O O . THR A 1 310 ? 11.368 25.546 13.634 1.00 41.41 310 THR A O 1
ATOM 2275 N N . GLY A 1 311 ? 9.176 25.354 13.164 1.00 45.66 311 GLY A N 1
ATOM 2276 C CA . GLY A 1 311 ? 8.755 26.535 13.917 1.00 45.66 311 GLY A CA 1
ATOM 2277 C C . GLY A 1 311 ? 9.178 27.857 13.266 1.00 45.66 311 GLY A C 1
ATOM 2278 O O . GLY A 1 311 ? 9.153 28.895 13.924 1.00 45.66 311 GLY A O 1
ATOM 2279 N N . ALA A 1 312 ? 9.590 27.854 11.993 1.00 46.97 312 ALA A N 1
ATOM 2280 C CA . ALA A 1 312 ? 9.952 29.073 11.274 1.00 46.97 312 ALA A CA 1
ATOM 2281 C C . ALA A 1 312 ? 8.705 29.916 10.961 1.00 46.97 312 ALA A C 1
ATOM 2283 O O . ALA A 1 312 ? 7.695 29.390 10.498 1.00 46.97 312 ALA A O 1
ATOM 2284 N N . ALA A 1 313 ? 8.767 31.231 11.182 1.00 50.06 313 ALA A N 1
ATOM 2285 C CA . ALA A 1 313 ? 7.656 32.130 10.873 1.00 50.06 313 ALA A CA 1
ATOM 2286 C C . ALA A 1 313 ? 7.442 32.251 9.353 1.00 50.06 313 ALA A C 1
ATOM 2288 O O . ALA A 1 313 ? 8.338 32.678 8.624 1.00 50.06 313 ALA A O 1
ATOM 2289 N N . LEU A 1 314 ? 6.235 31.922 8.890 1.00 57.47 314 LEU A N 1
ATOM 2290 C CA . LEU A 1 314 ? 5.808 32.013 7.489 1.00 57.47 314 LEU A CA 1
ATOM 2291 C C . LEU A 1 314 ? 5.010 33.294 7.192 1.00 57.47 314 LEU A C 1
ATOM 2293 O O . LEU A 1 314 ? 4.844 33.661 6.031 1.00 57.47 314 LEU A O 1
ATOM 2297 N N . GLY A 1 315 ? 4.535 33.997 8.226 1.00 67.62 315 GLY A N 1
ATOM 2298 C CA . GLY A 1 315 ? 3.905 35.316 8.117 1.00 67.62 315 GLY A CA 1
ATOM 2299 C C . GLY A 1 315 ? 2.660 35.459 8.990 1.00 67.62 315 GLY A C 1
ATOM 2300 O O . GLY A 1 315 ? 2.482 34.732 9.963 1.00 67.62 315 GLY A O 1
ATOM 2301 N N . ALA A 1 316 ? 1.779 36.394 8.634 1.00 75.88 316 ALA A N 1
ATOM 2302 C CA . ALA A 1 316 ? 0.426 36.454 9.183 1.00 75.88 316 ALA A CA 1
ATOM 2303 C C . ALA A 1 316 ? -0.531 35.662 8.281 1.00 75.88 316 ALA A C 1
ATOM 2305 O O . ALA A 1 316 ? -0.565 35.895 7.075 1.00 75.88 316 ALA A O 1
ATOM 2306 N N . PHE A 1 317 ? -1.320 34.760 8.866 1.00 81.69 317 PHE A N 1
ATOM 2307 C CA . PHE A 1 317 ? -2.469 34.144 8.201 1.00 81.69 317 PHE A CA 1
ATOM 2308 C C . PHE A 1 317 ? -3.669 35.096 8.242 1.00 81.69 317 PHE A C 1
ATOM 2310 O O . PHE A 1 317 ? -4.227 35.439 7.207 1.00 81.69 317 PHE A O 1
ATOM 2317 N N . ILE A 1 318 ? -3.998 35.614 9.430 1.00 85.75 318 ILE A N 1
ATOM 2318 C CA . ILE A 1 318 ? -4.989 36.677 9.620 1.00 85.75 318 ILE A CA 1
ATOM 2319 C C . ILE A 1 318 ? -4.240 37.937 10.056 1.00 85.75 318 ILE A C 1
ATOM 2321 O O . ILE A 1 318 ? -3.628 37.979 11.124 1.00 85.75 318 ILE A O 1
ATOM 2325 N N . ALA A 1 319 ? -4.273 38.969 9.211 1.00 85.69 319 ALA A N 1
ATOM 2326 C CA . ALA A 1 319 ? -3.593 40.238 9.461 1.00 85.69 319 ALA A CA 1
ATOM 2327 C C . ALA A 1 319 ? -4.107 40.947 10.731 1.00 85.69 319 ALA A C 1
ATOM 2329 O O . ALA A 1 319 ? -5.270 40.802 11.113 1.00 85.69 319 ALA A O 1
ATOM 2330 N N . ALA A 1 320 ? -3.242 41.748 11.362 1.00 85.75 320 ALA A N 1
ATOM 2331 C CA . ALA A 1 320 ? -3.554 42.457 12.603 1.00 85.75 320 ALA A CA 1
ATOM 2332 C C . ALA A 1 320 ? -4.809 43.340 12.466 1.00 85.75 320 ALA A C 1
ATOM 2334 O O . ALA A 1 320 ? -4.889 44.189 11.578 1.00 85.75 320 ALA A O 1
ATOM 2335 N N . GLY A 1 321 ? -5.797 43.126 13.338 1.00 83.88 321 GLY A N 1
ATOM 2336 C CA . GLY A 1 321 ? -7.078 43.835 13.326 1.00 83.88 321 GLY A CA 1
ATOM 2337 C C . GLY A 1 321 ? -8.053 43.422 12.212 1.00 83.88 321 GLY A C 1
ATOM 2338 O O . GLY A 1 321 ? -9.103 44.050 12.070 1.00 83.88 321 GLY A O 1
ATOM 2339 N N . SER A 1 322 ? -7.761 42.381 11.421 1.00 88.06 322 SER A N 1
ATOM 2340 C CA . SER A 1 322 ? -8.642 41.906 10.339 1.00 88.06 322 SER A CA 1
ATOM 2341 C C . SER A 1 322 ? -10.026 41.513 10.871 1.00 88.06 322 SER A C 1
ATOM 2343 O O . SER A 1 322 ? -10.142 40.734 11.817 1.00 88.06 322 SER A O 1
ATOM 2345 N N . GLY A 1 323 ? -11.096 42.080 10.304 1.00 86.06 323 GLY A N 1
ATOM 2346 C CA . GLY A 1 323 ? -12.462 41.901 10.820 1.00 86.06 323 GLY A CA 1
ATOM 2347 C C . GLY A 1 323 ? -12.730 42.569 12.177 1.00 86.06 323 GLY A C 1
ATOM 2348 O O . GLY A 1 323 ? -13.706 42.237 12.855 1.00 86.06 323 GLY A O 1
ATOM 2349 N N . GLY A 1 324 ? -11.850 43.474 12.617 1.00 86.44 324 GLY A N 1
ATOM 2350 C CA . GLY A 1 324 ? -11.860 44.020 13.973 1.00 86.44 324 GLY A CA 1
ATOM 2351 C C . GLY A 1 324 ? -11.457 42.989 15.028 1.00 86.44 324 GLY A C 1
ATOM 2352 O O . GLY A 1 324 ? -12.022 43.004 16.118 1.00 86.44 324 GLY A O 1
ATOM 2353 N N . LEU A 1 325 ? -10.563 42.049 14.691 1.00 86.88 325 LEU A N 1
ATOM 2354 C CA . LEU A 1 325 ? -9.983 41.108 15.653 1.00 86.88 325 LEU A CA 1
ATOM 2355 C C . LEU A 1 325 ? -9.251 41.871 16.761 1.00 86.88 325 LEU A C 1
ATOM 2357 O O . LEU A 1 325 ? -8.424 42.735 16.473 1.00 86.88 325 LEU A O 1
ATOM 2361 N N . SER A 1 326 ? -9.548 41.536 18.013 1.00 84.00 326 SER A N 1
ATOM 2362 C CA . SER A 1 326 ? -8.821 42.033 19.177 1.00 84.00 326 SER A CA 1
ATOM 2363 C C . SER A 1 326 ? -8.657 40.932 20.214 1.00 84.00 326 SER A C 1
ATOM 2365 O O . SER A 1 326 ? -9.609 40.186 20.455 1.00 84.00 326 SER A O 1
ATOM 2367 N N . MET A 1 327 ? -7.456 40.824 20.792 1.00 78.75 327 MET A N 1
ATOM 2368 C CA . MET A 1 327 ? -7.091 39.814 21.798 1.00 78.75 327 MET A CA 1
ATOM 2369 C C . MET A 1 327 ? -7.619 38.406 21.445 1.00 78.75 327 MET A C 1
ATOM 2371 O O . MET A 1 327 ? -8.540 37.912 22.103 1.00 78.75 327 MET A O 1
ATOM 2375 N N . PRO A 1 328 ? -7.136 37.794 20.343 1.00 83.19 328 PRO A N 1
ATOM 2376 C CA . PRO A 1 328 ? -7.470 36.413 20.015 1.00 83.19 328 PRO A CA 1
ATOM 2377 C C . PRO A 1 328 ? -6.906 35.443 21.064 1.00 83.19 328 PRO A C 1
ATOM 2379 O O . PRO A 1 328 ? -5.714 35.497 21.352 1.00 83.19 328 PRO A O 1
ATOM 2382 N N . GLU A 1 329 ? -7.755 34.564 21.599 1.00 77.12 329 GLU A N 1
ATOM 2383 C CA . GLU A 1 329 ? -7.394 33.574 22.635 1.00 77.12 329 GLU A CA 1
ATOM 2384 C C . GLU A 1 329 ? -7.353 32.139 22.089 1.00 77.12 329 GLU A C 1
ATOM 2386 O O . GLU A 1 329 ? -6.390 31.422 22.340 1.00 77.12 329 GLU A O 1
ATOM 2391 N N . ASP A 1 330 ? -8.366 31.744 21.308 1.00 80.06 330 ASP A N 1
ATOM 2392 C CA . ASP A 1 330 ? -8.554 30.385 20.768 1.00 80.06 330 ASP A CA 1
ATOM 2393 C C . ASP A 1 330 ? -8.978 30.445 19.285 1.00 80.06 330 ASP A C 1
ATOM 2395 O O . ASP A 1 330 ? -9.503 31.460 18.809 1.00 80.06 330 ASP A O 1
ATOM 2399 N N . ILE A 1 331 ? -8.748 29.368 18.535 1.00 79.50 331 ILE A N 1
ATOM 2400 C CA . ILE A 1 331 ? -9.004 29.249 17.100 1.00 79.50 331 ILE A CA 1
ATOM 2401 C C . ILE A 1 331 ? -9.311 27.792 16.697 1.00 79.50 331 ILE A C 1
ATOM 2403 O O . ILE A 1 331 ? -8.572 26.875 17.029 1.00 79.50 331 ILE A O 1
ATOM 2407 N N . CYS A 1 332 ? -10.386 27.554 15.938 1.00 78.06 332 CYS A N 1
ATOM 2408 C CA . CYS A 1 332 ? -10.769 26.211 15.475 1.00 78.06 332 CYS A CA 1
ATOM 2409 C C . CYS A 1 332 ? -11.287 26.193 14.023 1.00 78.06 332 CYS A C 1
ATOM 2411 O O . CYS A 1 332 ? -11.782 27.204 13.524 1.00 78.06 332 CYS A O 1
ATOM 2413 N N . TYR A 1 333 ? -11.197 25.052 13.328 1.00 71.50 333 TYR A N 1
ATOM 2414 C CA . TYR A 1 333 ? -11.953 24.834 12.085 1.00 71.50 333 TYR A CA 1
ATOM 2415 C C . TYR A 1 333 ? -13.433 24.584 12.405 1.00 71.50 333 TYR A C 1
ATOM 2417 O O . TYR A 1 333 ? -13.761 23.974 13.423 1.00 71.50 333 TYR A O 1
ATOM 2425 N N . GLY A 1 334 ? -14.320 25.004 11.501 1.00 66.62 334 GLY A N 1
ATOM 2426 C CA . GLY A 1 334 ? -15.693 24.499 11.467 1.00 66.62 334 GLY A CA 1
ATOM 2427 C C . GLY A 1 334 ? -15.757 23.044 10.974 1.00 66.62 334 GLY A C 1
ATOM 2428 O O . GLY A 1 334 ? -14.787 22.561 10.385 1.00 66.62 334 GLY A O 1
ATOM 2429 N N . PRO A 1 335 ? -16.898 22.347 11.141 1.00 59.09 335 PRO A N 1
ATOM 2430 C CA . PRO A 1 335 ? -17.045 20.940 10.744 1.00 59.09 335 PRO A CA 1
ATOM 2431 C C . PRO A 1 335 ? -16.853 20.652 9.246 1.00 59.09 335 PRO A C 1
ATOM 2433 O O . PRO A 1 335 ? -16.735 19.496 8.857 1.00 59.09 335 PRO A O 1
ATOM 2436 N N . ASP A 1 336 ? -16.837 21.687 8.402 1.00 54.75 336 ASP A N 1
ATOM 2437 C CA . ASP A 1 336 ? -16.623 21.602 6.957 1.00 54.75 336 ASP A CA 1
ATOM 2438 C C . ASP A 1 336 ? -15.180 21.926 6.517 1.00 54.75 336 ASP A C 1
ATOM 2440 O O . ASP A 1 336 ? -14.899 21.910 5.322 1.00 54.75 336 ASP A O 1
ATOM 2444 N N . ALA A 1 337 ? -14.286 22.269 7.457 1.00 55.69 337 ALA A N 1
ATOM 2445 C CA . ALA A 1 337 ? -12.903 22.736 7.261 1.00 55.69 337 ALA A CA 1
ATOM 2446 C C . ALA A 1 337 ? -12.698 23.968 6.339 1.00 55.69 337 ALA A C 1
ATOM 2448 O O . ALA A 1 337 ? -11.603 24.530 6.295 1.00 55.69 337 ALA A O 1
ATOM 2449 N N . ASN A 1 338 ? -13.734 24.466 5.654 1.00 64.62 338 ASN A N 1
ATOM 2450 C CA . ASN A 1 338 ? -13.649 25.625 4.755 1.00 64.62 338 ASN A CA 1
ATOM 2451 C C . ASN A 1 338 ? -13.430 26.951 5.500 1.00 64.62 338 ASN A C 1
ATOM 2453 O O . ASN A 1 338 ? -13.019 27.949 4.895 1.00 64.62 338 ASN A O 1
ATOM 2457 N N . TYR A 1 339 ? -13.737 26.987 6.799 1.00 77.69 339 TYR A N 1
ATOM 2458 C CA . TYR A 1 339 ? -13.715 28.192 7.620 1.00 77.69 339 TYR A CA 1
ATOM 2459 C C . TYR A 1 339 ? -13.020 27.979 8.964 1.00 77.69 339 TYR A C 1
ATOM 2461 O O . TYR A 1 339 ? -13.223 26.975 9.645 1.00 77.69 339 TYR A O 1
ATOM 2469 N N . VAL A 1 340 ? -12.247 28.987 9.357 1.00 81.69 340 VAL A N 1
ATOM 2470 C CA . VAL A 1 340 ? -11.567 29.104 10.646 1.00 81.69 340 VAL A CA 1
ATOM 2471 C C . VAL A 1 340 ? -12.302 30.125 11.507 1.00 81.69 340 VAL A C 1
ATOM 2473 O O . VAL A 1 340 ? -12.655 31.214 11.052 1.00 81.69 340 VAL A O 1
ATOM 2476 N N . TYR A 1 341 ? -12.526 29.766 12.760 1.00 87.31 341 TYR A N 1
ATOM 2477 C CA . TYR A 1 341 ? -13.269 30.516 13.758 1.00 87.31 341 TYR A CA 1
ATOM 2478 C C . TYR A 1 341 ? -12.280 30.955 14.834 1.00 87.31 341 TYR A C 1
ATOM 2480 O O . TYR A 1 341 ? -11.579 30.109 15.374 1.00 87.31 341 TYR A O 1
ATOM 2488 N N . VAL A 1 342 ? -12.203 32.251 15.141 1.00 89.38 342 VAL A N 1
ATOM 2489 C CA . VAL A 1 342 ? -11.274 32.831 16.129 1.00 89.38 342 VAL A CA 1
ATOM 2490 C C . VAL A 1 342 ? -12.073 33.473 17.259 1.00 89.38 342 VAL A C 1
ATOM 2492 O O . VAL A 1 342 ? -12.920 34.333 17.003 1.00 89.38 342 VAL A O 1
ATOM 2495 N N . ALA A 1 343 ? -11.800 33.085 18.501 1.00 86.12 343 ALA A N 1
ATOM 2496 C CA . ALA A 1 343 ? -12.366 33.701 19.691 1.00 86.12 343 ALA A CA 1
ATOM 2497 C C . ALA A 1 343 ? -11.616 34.996 20.019 1.00 86.12 343 ALA A C 1
ATOM 2499 O O . ALA A 1 343 ? -10.402 34.985 20.197 1.00 86.12 343 ALA A O 1
ATOM 2500 N N . SER A 1 344 ? -12.345 36.105 20.113 1.00 84.75 344 SER A N 1
ATOM 2501 C CA . SER A 1 344 ? -11.854 37.413 20.549 1.00 84.75 344 SER A CA 1
ATOM 2502 C C . SER A 1 344 ? -12.334 37.658 21.977 1.00 84.75 344 SER A C 1
ATOM 2504 O O . SER A 1 344 ? -13.541 37.592 22.233 1.00 84.75 344 SER A O 1
ATOM 2506 N N . TYR A 1 345 ? -11.393 37.952 22.884 1.00 76.81 345 TYR A N 1
ATOM 2507 C CA . TYR A 1 345 ? -11.587 37.991 24.342 1.00 76.81 345 TYR A CA 1
ATOM 2508 C C . TYR A 1 345 ? -12.900 38.655 24.782 1.00 76.81 345 TYR A C 1
ATOM 2510 O O . TYR A 1 345 ? -13.623 38.116 25.616 1.00 76.81 345 TYR A O 1
ATOM 2518 N N . TYR A 1 346 ? -13.255 39.787 24.161 1.00 78.62 346 TYR A N 1
ATOM 2519 C CA . TYR A 1 346 ? -14.485 40.550 24.402 1.00 78.62 346 TYR A CA 1
ATOM 2520 C C . TYR A 1 346 ? -15.745 39.903 23.777 1.00 78.62 346 TYR A C 1
ATOM 2522 O O . TYR A 1 346 ? -16.462 40.510 22.968 1.00 78.62 346 TYR A O 1
ATOM 2530 N N . GLY A 1 347 ? -16.012 38.651 24.151 1.00 77.50 347 GLY A N 1
ATOM 2531 C CA . GLY A 1 347 ? -17.305 37.981 23.999 1.00 77.50 347 GLY A CA 1
ATOM 2532 C C . GLY A 1 347 ? -17.763 37.685 22.570 1.00 77.50 347 GLY A C 1
ATOM 2533 O O . GLY A 1 347 ? -18.964 37.520 22.366 1.00 77.50 347 GLY A O 1
ATOM 2534 N N . ASN A 1 348 ? -16.868 37.658 21.574 1.00 87.06 348 ASN A N 1
ATOM 2535 C CA . ASN A 1 348 ? -17.241 37.428 20.172 1.00 87.06 348 ASN A CA 1
ATOM 2536 C C . ASN A 1 348 ? -16.350 36.393 19.467 1.00 87.06 348 ASN A C 1
ATOM 2538 O O . ASN A 1 348 ? -15.159 36.297 19.741 1.00 87.06 348 ASN A O 1
ATOM 2542 N N . VAL A 1 349 ? -16.929 35.645 18.525 1.00 92.88 349 VAL A N 1
ATOM 2543 C CA . VAL A 1 349 ? -16.208 34.698 17.656 1.00 92.88 349 VAL A CA 1
ATOM 2544 C C . VAL A 1 349 ? -16.305 35.187 16.219 1.00 92.88 349 VAL A C 1
ATOM 2546 O O . VAL A 1 349 ? -17.398 35.497 15.743 1.00 92.88 349 VAL A O 1
ATOM 2549 N N . LYS A 1 350 ? -15.174 35.251 15.518 1.00 92.12 350 LYS A N 1
ATOM 2550 C CA . LYS A 1 350 ? -15.050 35.745 14.139 1.00 92.12 350 LYS A CA 1
ATOM 2551 C C . LYS A 1 350 ? -14.737 34.605 13.181 1.00 92.12 350 LYS A C 1
ATOM 2553 O O . LYS A 1 350 ? -13.969 33.717 13.525 1.00 92.12 350 LYS A O 1
ATOM 2558 N N . LYS A 1 351 ? -15.313 34.647 11.984 1.00 91.94 351 LYS A N 1
ATOM 2559 C CA . LYS A 1 351 ? -15.186 33.635 10.934 1.00 91.94 351 LYS A CA 1
ATOM 2560 C C . LYS A 1 351 ? -14.299 34.164 9.808 1.00 91.94 351 LYS A C 1
ATOM 2562 O O . LYS A 1 351 ? -14.460 35.302 9.363 1.00 91.94 351 LYS A O 1
ATOM 2567 N N . TYR A 1 352 ? -13.377 33.326 9.352 1.00 88.00 352 TYR A N 1
ATOM 2568 C CA . TYR A 1 352 ? -12.397 33.601 8.303 1.00 88.00 352 TYR A CA 1
ATOM 2569 C C . TYR A 1 352 ? -12.340 32.417 7.336 1.00 88.00 352 TYR A C 1
ATOM 2571 O O . TYR A 1 352 ? -12.560 31.277 7.739 1.00 88.00 352 TYR A O 1
ATOM 2579 N N . ASN A 1 353 ? -12.034 32.649 6.062 1.00 83.75 353 ASN A N 1
ATOM 2580 C CA . ASN A 1 353 ? -11.823 31.566 5.103 1.00 83.75 353 ASN A CA 1
ATOM 2581 C C . ASN A 1 353 ? -10.562 30.753 5.462 1.00 83.75 353 ASN A C 1
ATOM 2583 O O . ASN A 1 353 ? -9.471 31.314 5.582 1.00 83.75 353 ASN A O 1
ATOM 2587 N N . GLY A 1 354 ? -10.707 29.432 5.588 1.00 71.00 354 GLY A N 1
ATOM 2588 C CA . GLY A 1 354 ? -9.670 28.532 6.100 1.00 71.00 354 GLY A CA 1
ATOM 2589 C C . GLY A 1 354 ? -8.454 28.346 5.194 1.00 71.00 354 GLY A C 1
ATOM 2590 O O . GLY A 1 354 ? -7.399 27.950 5.672 1.00 71.00 354 GLY A O 1
ATOM 2591 N N . SER A 1 355 ? -8.547 28.700 3.910 1.00 68.81 355 SER A N 1
ATOM 2592 C CA . SER A 1 355 ? -7.415 28.620 2.974 1.00 68.81 355 SER A CA 1
ATOM 2593 C C . SER A 1 355 ? -6.623 29.929 2.850 1.00 68.81 355 SER A C 1
ATOM 2595 O O . SER A 1 355 ? -5.505 29.915 2.337 1.00 68.81 355 SER A O 1
ATOM 2597 N N . THR A 1 356 ? -7.191 31.069 3.267 1.00 73.25 356 THR A N 1
ATOM 2598 C CA . THR A 1 356 ? -6.643 32.409 2.955 1.00 73.25 356 THR A CA 1
ATOM 2599 C C . THR A 1 356 ? -6.567 33.382 4.131 1.00 73.25 356 THR A C 1
ATOM 2601 O O . THR A 1 356 ? -5.941 34.429 3.987 1.00 73.25 356 THR A O 1
ATOM 2604 N N . GLY A 1 357 ? -7.225 33.103 5.260 1.00 78.12 357 GLY A N 1
ATOM 2605 C CA . GLY A 1 357 ? -7.309 34.029 6.396 1.00 78.12 357 GLY A CA 1
ATOM 2606 C C . GLY A 1 357 ? -8.121 35.304 6.115 1.00 78.12 357 GLY A C 1
ATOM 2607 O O . GLY A 1 357 ? -8.137 36.233 6.927 1.00 78.12 357 GLY A O 1
ATOM 2608 N N . ALA A 1 358 ? -8.822 35.373 4.978 1.00 82.56 358 ALA A N 1
ATOM 2609 C CA . ALA A 1 358 ? -9.723 36.474 4.660 1.00 82.56 358 ALA A CA 1
ATOM 2610 C C . ALA A 1 358 ? -10.933 36.475 5.610 1.00 82.56 358 ALA A C 1
ATOM 2612 O O . ALA A 1 358 ? -11.548 35.433 5.835 1.00 82.56 358 ALA A O 1
ATOM 2613 N N . TYR A 1 359 ? -11.280 37.638 6.166 1.00 92.00 359 TYR A N 1
ATOM 2614 C CA . TYR A 1 359 ? -12.432 37.792 7.059 1.00 92.00 359 TYR A CA 1
ATOM 2615 C C . TYR A 1 359 ? -13.758 37.597 6.311 1.00 92.00 359 TYR A C 1
ATOM 2617 O O . TYR A 1 359 ? -13.968 38.197 5.258 1.00 92.00 359 TYR A O 1
ATOM 2625 N N . ASP A 1 360 ? -14.642 36.786 6.892 1.00 89.94 360 ASP A N 1
ATOM 2626 C CA . ASP A 1 360 ? -15.976 36.464 6.380 1.00 89.94 360 ASP A CA 1
ATOM 2627 C C . ASP A 1 360 ? -17.051 37.210 7.189 1.00 89.94 360 ASP A C 1
ATOM 2629 O O . ASP A 1 360 ? -17.787 38.037 6.649 1.00 89.94 360 ASP A O 1
ATOM 2633 N N . SER A 1 361 ? -17.127 36.971 8.506 1.00 90.94 361 SER A N 1
ATOM 2634 C CA . SER A 1 361 ? -18.184 37.540 9.356 1.00 90.94 361 SER A CA 1
ATOM 2635 C C . SER A 1 361 ? -17.876 37.493 10.861 1.00 90.94 361 SER A C 1
ATOM 2637 O O . SER A 1 361 ? -16.969 36.798 11.318 1.00 90.94 361 SER A O 1
ATOM 2639 N N . ASN A 1 362 ? -18.666 38.210 11.670 1.00 90.44 362 ASN A N 1
ATOM 2640 C CA . ASN A 1 362 ? -18.795 37.896 13.095 1.00 90.44 362 ASN A CA 1
ATOM 2641 C C . ASN A 1 362 ? -19.781 36.726 13.211 1.00 90.44 362 ASN A C 1
ATOM 2643 O O . ASN A 1 362 ? -20.930 36.864 12.794 1.00 90.44 362 ASN A O 1
ATOM 2647 N N . PHE A 1 363 ? -19.340 35.604 13.770 1.00 92.94 363 PHE A N 1
ATOM 2648 C CA . PHE A 1 363 ? -20.150 34.400 13.932 1.00 92.94 363 PHE A CA 1
ATOM 2649 C C . PHE A 1 363 ? -20.968 34.449 15.225 1.00 92.94 363 PHE A C 1
ATOM 2651 O O . PHE A 1 363 ? -22.192 34.401 15.185 1.00 92.94 363 PHE A O 1
ATOM 2658 N N . VAL A 1 364 ? -20.304 34.646 16.368 1.00 93.25 364 VAL A N 1
ATOM 2659 C CA . VAL A 1 364 ? -20.963 34.944 17.649 1.00 93.25 364 VAL A CA 1
ATOM 2660 C C . VAL A 1 364 ? -20.720 36.413 17.967 1.00 93.25 364 VAL A C 1
ATOM 2662 O O . VAL A 1 364 ? -19.575 36.853 18.029 1.00 93.25 364 VAL A O 1
ATOM 2665 N N . THR A 1 365 ? -21.785 37.191 18.150 1.00 89.00 365 THR A N 1
ATOM 2666 C CA . THR A 1 365 ? -21.707 38.628 18.460 1.00 89.00 365 THR A CA 1
ATOM 2667 C C . THR A 1 365 ? -21.496 38.883 19.954 1.00 89.00 365 THR A C 1
ATOM 2669 O O . THR A 1 365 ? -22.095 38.187 20.773 1.00 89.00 365 THR A O 1
ATOM 2672 N N . THR A 1 366 ? -20.740 39.931 20.311 1.00 86.75 366 THR A N 1
ATOM 2673 C CA . THR A 1 366 ? -20.503 40.356 21.706 1.00 86.75 366 THR A CA 1
ATOM 2674 C C . THR A 1 366 ? -21.788 40.385 22.538 1.00 86.75 366 THR A C 1
ATOM 2676 O O . THR A 1 366 ? -22.773 41.011 22.146 1.00 86.75 366 THR A O 1
ATOM 2679 N N . GLY A 1 367 ? -21.774 39.705 23.690 1.00 82.25 367 GLY A N 1
ATOM 2680 C CA . GLY A 1 367 ? -22.909 39.615 24.614 1.00 82.25 367 GLY A CA 1
ATOM 2681 C C . GLY A 1 367 ? -23.994 38.596 24.234 1.00 82.25 367 GLY A C 1
ATOM 2682 O O . GLY A 1 367 ? -24.981 38.469 24.961 1.00 82.25 367 GLY A O 1
ATOM 2683 N N . SER A 1 368 ? -23.844 37.845 23.134 1.00 88.94 368 SER A N 1
ATOM 2684 C CA . SER A 1 368 ? -24.800 36.800 22.733 1.00 88.94 368 SER A CA 1
ATOM 2685 C C . SER A 1 368 ? -24.923 35.719 23.813 1.00 88.94 368 SER A C 1
ATOM 2687 O O . SER A 1 368 ? -23.930 35.115 24.217 1.00 88.94 368 SER A O 1
ATOM 2689 N N . GLY A 1 369 ? -26.136 35.488 24.322 1.00 87.12 369 GLY A N 1
ATOM 2690 C CA . GLY A 1 369 ? -26.371 34.572 25.448 1.00 87.12 369 GLY A CA 1
ATOM 2691 C C . GLY A 1 369 ? -25.789 35.038 26.791 1.00 87.12 369 GLY A C 1
ATOM 2692 O O . GLY A 1 369 ? -25.630 34.222 27.698 1.00 87.12 369 GLY A O 1
ATOM 2693 N N . GLY A 1 370 ? -25.434 36.322 26.923 1.00 86.06 370 GLY A N 1
ATOM 2694 C CA . GLY A 1 370 ? -24.739 36.864 28.095 1.00 86.06 370 GLY A CA 1
ATOM 2695 C C . GLY A 1 370 ? -23.240 36.548 28.143 1.00 86.06 370 GLY A C 1
ATOM 2696 O O . GLY A 1 370 ? -22.630 36.746 29.189 1.00 86.06 370 GLY A O 1
ATOM 2697 N N . LEU A 1 371 ? -22.662 36.053 27.040 1.00 86.81 371 LEU A N 1
ATOM 2698 C CA . LEU A 1 371 ? -21.242 35.711 26.925 1.00 86.81 371 LEU A CA 1
ATOM 2699 C C . LEU A 1 371 ? -20.345 36.920 27.222 1.00 86.81 371 LEU A C 1
ATOM 2701 O O . LEU A 1 371 ? -20.446 37.946 26.543 1.00 86.81 371 LEU A O 1
ATOM 2705 N N . ALA A 1 372 ? -19.489 36.777 28.235 1.00 82.88 372 ALA A N 1
ATOM 2706 C CA . ALA A 1 372 ? -18.603 37.833 28.718 1.00 82.88 372 ALA A CA 1
ATOM 2707 C C . ALA A 1 372 ? -17.186 37.702 28.137 1.00 82.88 372 ALA A C 1
ATOM 2709 O O . ALA A 1 372 ? -16.903 38.309 27.103 1.00 82.88 372 ALA A O 1
ATOM 2710 N N . ASN A 1 373 ? -16.326 36.893 28.764 1.00 84.06 373 ASN A N 1
ATOM 2711 C CA . ASN A 1 373 ? -14.949 36.681 28.320 1.00 84.06 373 ASN A CA 1
ATOM 2712 C C . ASN A 1 373 ? -14.796 35.257 27.774 1.00 84.06 373 ASN A C 1
ATOM 2714 O O . ASN A 1 373 ? -15.098 34.292 28.482 1.00 84.06 373 ASN A O 1
ATOM 2718 N N . ILE A 1 374 ? -14.325 35.131 26.531 1.00 84.81 374 ILE A N 1
ATOM 2719 C CA . ILE A 1 374 ? -14.027 33.835 25.904 1.00 84.81 374 ILE A CA 1
ATOM 2720 C C . ILE A 1 374 ? -12.550 33.525 26.098 1.00 84.81 374 ILE A C 1
ATOM 2722 O O . ILE A 1 374 ? -11.721 34.392 25.832 1.00 84.81 374 ILE A O 1
ATOM 2726 N N . VAL A 1 375 ? -12.234 32.288 26.487 1.00 78.50 375 VAL A N 1
ATOM 2727 C CA . VAL A 1 375 ? -10.846 31.790 26.507 1.00 78.50 375 VAL A CA 1
ATOM 2728 C C . VAL A 1 375 ? -10.681 30.438 25.798 1.00 78.50 375 VAL A C 1
ATOM 2730 O O . VAL A 1 375 ? -9.606 30.169 25.278 1.00 78.50 375 VAL A O 1
ATOM 2733 N N . GLY A 1 376 ? -11.745 29.633 25.684 1.00 84.69 376 GLY A N 1
ATOM 2734 C CA . GLY A 1 376 ? -11.713 28.356 24.964 1.00 84.69 376 GLY A CA 1
ATOM 2735 C C . GLY A 1 376 ? -13.037 28.022 24.272 1.00 84.69 376 GLY A C 1
ATOM 2736 O O . GLY A 1 376 ? -14.107 28.449 24.712 1.00 84.69 376 GLY A O 1
ATOM 2737 N N . MET A 1 377 ? -12.982 27.258 23.187 1.00 89.50 377 MET A N 1
ATOM 2738 C CA . MET A 1 377 ? -14.118 26.811 22.387 1.00 89.50 377 MET A CA 1
ATOM 2739 C C . MET A 1 377 ? -13.831 25.496 21.644 1.00 89.50 377 MET A C 1
ATOM 2741 O O . MET A 1 377 ? -12.692 25.071 21.463 1.00 89.50 377 MET A O 1
ATOM 2745 N N . THR A 1 378 ? -14.892 24.818 21.205 1.00 89.44 378 THR A N 1
ATOM 2746 C CA . THR A 1 378 ? -14.787 23.610 20.377 1.00 89.44 378 THR A CA 1
ATOM 2747 C C . THR A 1 378 ? -16.095 23.339 19.631 1.00 89.44 378 THR A C 1
ATOM 2749 O O . THR A 1 378 ? -17.176 23.637 20.144 1.00 89.44 378 THR A O 1
ATOM 2752 N N . PHE A 1 379 ? -16.028 22.769 18.427 1.00 83.69 379 PHE A N 1
ATOM 2753 C CA . PHE A 1 379 ? -17.210 22.204 17.772 1.00 83.69 379 PHE A CA 1
ATOM 2754 C C . PHE A 1 379 ? -17.454 20.786 18.297 1.00 83.69 379 PHE A C 1
ATOM 2756 O O . PHE A 1 379 ? -16.548 19.956 18.308 1.00 83.69 379 PHE A O 1
ATOM 2763 N N . GLY A 1 380 ? -18.679 20.514 18.746 1.00 77.75 380 GLY A N 1
ATOM 2764 C CA . GLY A 1 380 ? -19.092 19.186 19.191 1.00 77.75 380 GLY A CA 1
ATOM 2765 C C . GLY A 1 380 ? -19.455 18.252 18.029 1.00 77.75 380 GLY A C 1
ATOM 2766 O O . GLY A 1 380 ? -19.699 18.718 16.912 1.00 77.75 380 GLY A O 1
ATOM 2767 N N . PRO A 1 381 ? -19.572 16.935 18.288 1.00 73.12 381 PRO A N 1
ATOM 2768 C CA . PRO A 1 381 ? -19.953 15.935 17.281 1.00 73.12 381 PRO A CA 1
ATOM 2769 C C . PRO A 1 381 ? -21.388 16.105 16.746 1.00 73.12 381 PRO A C 1
ATOM 2771 O O . PRO A 1 381 ? -21.775 15.454 15.781 1.00 73.12 381 PRO A O 1
ATOM 2774 N N . ASP A 1 382 ? -22.183 16.988 17.353 1.00 78.69 382 ASP A N 1
ATOM 2775 C CA . ASP A 1 382 ? -23.513 17.396 16.899 1.00 78.69 382 ASP A CA 1
ATOM 2776 C C . ASP A 1 382 ? -23.493 18.658 16.007 1.00 78.69 382 ASP A C 1
ATOM 2778 O O . ASP A 1 382 ? -24.540 19.257 15.750 1.00 78.69 382 ASP A O 1
ATOM 2782 N N . ASN A 1 383 ? -22.304 19.074 15.552 1.00 81.38 383 ASN A N 1
ATOM 2783 C CA . ASN A 1 383 ? -22.047 20.274 14.754 1.00 81.38 383 ASN A CA 1
ATOM 2784 C C . ASN A 1 383 ? -22.493 21.592 15.417 1.00 81.38 383 ASN A C 1
ATOM 2786 O O . ASN A 1 383 ? -22.777 22.568 14.721 1.00 81.38 383 ASN A O 1
ATOM 2790 N N . ASN A 1 384 ? -22.541 21.658 16.751 1.00 88.31 384 ASN A N 1
ATOM 2791 C CA . ASN A 1 384 ? -22.739 22.907 17.491 1.00 88.31 384 ASN A CA 1
ATOM 2792 C C . ASN A 1 384 ? -21.418 23.444 18.061 1.00 88.31 384 ASN A C 1
ATOM 2794 O O . ASN A 1 384 ? -20.513 22.678 18.380 1.00 88.31 384 ASN A O 1
ATOM 2798 N N . LEU A 1 385 ? -21.308 24.768 18.196 1.00 92.81 385 LEU A N 1
ATOM 2799 C CA . LEU A 1 385 ? -20.147 25.433 18.790 1.00 92.81 385 LEU A CA 1
ATOM 2800 C C . LEU A 1 385 ? -20.360 25.583 20.300 1.00 92.81 385 LEU A C 1
ATOM 2802 O O . LEU A 1 385 ? -21.339 26.184 20.745 1.00 92.81 385 LEU A O 1
ATOM 2806 N N . TYR A 1 386 ? -19.428 25.058 21.081 1.00 93.75 386 TYR A N 1
ATOM 2807 C CA . TYR A 1 386 ? -19.381 25.162 22.533 1.00 93.75 386 TYR A CA 1
ATOM 2808 C C . TYR A 1 386 ? -18.298 26.175 22.915 1.00 93.75 386 TYR A C 1
ATOM 2810 O O . TYR A 1 386 ? -17.233 26.191 22.302 1.00 93.75 386 TYR A O 1
ATOM 2818 N N . ILE A 1 387 ? -18.564 27.029 23.906 1.00 93.50 387 ILE A N 1
ATOM 2819 C CA . ILE A 1 387 ? -17.676 28.128 24.318 1.00 93.50 387 ILE A CA 1
ATOM 2820 C C . ILE A 1 387 ? -17.568 28.175 25.845 1.00 93.50 387 ILE A C 1
ATOM 2822 O O . ILE A 1 387 ? -18.586 28.208 26.537 1.00 93.50 387 ILE A O 1
ATOM 2826 N N . ALA A 1 388 ? -16.346 28.218 26.370 1.00 91.38 388 ALA A N 1
ATOM 2827 C CA . ALA A 1 388 ? -16.050 28.466 27.774 1.00 91.38 388 ALA A CA 1
ATOM 2828 C C . ALA A 1 388 ? -16.224 29.960 28.096 1.00 91.38 388 ALA A C 1
ATOM 2830 O O . ALA A 1 388 ? -15.470 30.804 27.608 1.00 91.38 388 ALA A O 1
ATOM 2831 N N . ASP A 1 389 ? -17.213 30.283 28.931 1.00 91.19 389 ASP A N 1
ATOM 2832 C CA . ASP A 1 389 ? -17.391 31.620 29.493 1.00 91.19 389 ASP A CA 1
ATOM 2833 C C . ASP A 1 389 ? -16.587 31.716 30.794 1.00 91.19 389 ASP A C 1
ATOM 2835 O O . ASP A 1 389 ? -17.023 31.295 31.874 1.00 91.19 389 ASP A O 1
ATOM 2839 N N . PHE A 1 390 ? -15.374 32.250 30.668 1.00 87.19 390 PHE A N 1
ATOM 2840 C CA . PHE A 1 390 ? -14.395 32.307 31.748 1.00 87.19 390 PHE A CA 1
ATOM 2841 C C . PHE A 1 390 ? -14.894 33.141 32.937 1.00 87.19 390 PHE A C 1
ATOM 2843 O O . PHE A 1 390 ? -14.587 32.829 34.088 1.00 87.19 390 PHE A O 1
ATOM 2850 N N . THR A 1 391 ? -15.676 34.195 32.682 1.00 87.81 391 THR A N 1
ATOM 2851 C CA . THR A 1 391 ? -16.174 35.107 33.722 1.00 87.81 391 THR A CA 1
ATOM 2852 C C . THR A 1 391 ? -17.418 34.555 34.408 1.00 87.81 391 THR A C 1
ATOM 2854 O O . THR A 1 391 ? -17.467 34.526 35.637 1.00 87.81 391 THR A O 1
ATOM 2857 N N . ASN A 1 392 ? -18.405 34.079 33.644 1.00 89.75 392 ASN A N 1
ATOM 2858 C CA . ASN A 1 392 ? -19.649 33.542 34.206 1.00 89.75 392 ASN A CA 1
ATOM 2859 C C . ASN A 1 392 ? -19.501 32.102 34.734 1.00 89.75 392 ASN A C 1
ATOM 2861 O O . ASN A 1 392 ? -20.418 31.582 35.365 1.00 89.75 392 ASN A O 1
ATOM 2865 N N . SER A 1 393 ? -18.338 31.474 34.526 1.00 92.44 393 SER A N 1
ATOM 2866 C CA . SER A 1 393 ? -18.018 30.110 34.962 1.00 92.44 393 SER A CA 1
ATOM 2867 C C . SER A 1 393 ? -18.992 29.055 34.428 1.00 92.44 393 SER A C 1
ATOM 2869 O O . SER A 1 393 ? -19.444 28.172 35.157 1.00 92.44 393 SER A O 1
ATOM 2871 N N . SER A 1 394 ? -19.312 29.167 33.138 1.00 92.75 394 SER A N 1
ATOM 2872 C CA . SER A 1 394 ? -20.244 28.300 32.415 1.00 92.75 394 SER A CA 1
ATOM 2873 C C . SER A 1 394 ? -19.682 27.869 31.055 1.00 92.75 394 SER A C 1
ATOM 2875 O O . SER A 1 394 ? -18.707 28.432 30.559 1.00 92.75 394 SER A O 1
ATOM 2877 N N . VAL A 1 395 ? -20.305 26.865 30.435 1.00 95.25 395 VAL A N 1
ATOM 2878 C CA . VAL A 1 395 ? -20.074 26.518 29.022 1.00 95.25 395 VAL A CA 1
ATOM 2879 C C . VAL A 1 395 ? -21.349 26.823 28.249 1.00 95.25 395 VAL A C 1
ATOM 2881 O O . VAL A 1 395 ? -22.408 26.297 28.587 1.00 95.25 395 VAL A O 1
ATOM 2884 N N . LYS A 1 396 ? -21.260 27.665 27.220 1.00 94.50 396 LYS A N 1
ATOM 2885 C CA . LYS A 1 396 ? -22.379 28.119 26.382 1.00 94.50 396 LYS A CA 1
ATOM 2886 C C . LYS A 1 396 ? -22.403 27.368 25.054 1.00 94.50 396 LYS A C 1
ATOM 2888 O O . LYS A 1 396 ? -21.349 27.088 24.490 1.00 94.50 396 LYS A O 1
ATOM 2893 N N . LYS A 1 397 ? -23.598 27.061 24.545 1.00 95.38 397 LYS A N 1
ATOM 2894 C CA . LYS A 1 397 ? -23.814 26.341 23.282 1.00 95.38 397 LYS A CA 1
ATOM 2895 C C . LYS A 1 397 ? -24.464 27.245 22.239 1.00 95.38 397 LYS A C 1
ATOM 2897 O O . LYS A 1 397 ? -25.447 27.934 22.519 1.00 95.38 397 LYS A O 1
ATOM 2902 N N . TYR A 1 398 ? -23.928 27.199 21.026 1.00 95.00 398 TYR A N 1
ATOM 2903 C CA . TYR A 1 398 ? -24.337 27.985 19.867 1.00 95.00 398 TYR A CA 1
ATOM 2904 C C . TYR A 1 398 ? -24.536 27.070 18.661 1.00 95.00 398 TYR A C 1
ATOM 2906 O O . TYR A 1 398 ? -23.852 26.059 18.508 1.00 95.00 398 TYR A O 1
ATOM 2914 N N . ASN A 1 399 ? -25.452 27.437 17.772 1.00 91.88 399 ASN A N 1
ATOM 2915 C CA . ASN A 1 399 ? -25.671 26.704 16.537 1.00 91.88 399 ASN A CA 1
ATOM 2916 C C . ASN A 1 399 ? -24.451 26.827 15.611 1.00 91.88 399 ASN A C 1
ATOM 2918 O O . ASN A 1 399 ? -24.118 27.929 15.177 1.00 91.88 399 ASN A O 1
ATOM 2922 N N . GLY A 1 400 ? -23.806 25.709 15.269 1.00 85.25 400 GLY A N 1
ATOM 2923 C CA . GLY A 1 400 ? -22.533 25.730 14.537 1.00 85.25 400 GLY A CA 1
ATOM 2924 C C . GLY A 1 400 ? -22.619 26.135 13.060 1.00 85.25 400 GLY A C 1
ATOM 2925 O O . GLY A 1 400 ? -21.588 26.391 12.446 1.00 85.25 400 GLY A O 1
ATOM 2926 N N . SER A 1 401 ? -23.823 26.296 12.502 1.00 84.31 401 SER A N 1
ATOM 2927 C CA . SER A 1 401 ? -24.028 26.863 11.160 1.00 84.31 401 SER A CA 1
ATOM 2928 C C . SER A 1 401 ? -24.322 28.371 11.166 1.00 84.31 401 SER A C 1
ATOM 2930 O O . SER A 1 401 ? -24.066 29.040 10.170 1.00 84.31 401 SER A O 1
ATOM 2932 N N . THR A 1 402 ? -24.870 28.921 12.258 1.00 85.38 402 THR A N 1
ATOM 2933 C CA . THR A 1 402 ? -25.427 30.297 12.298 1.00 85.38 402 THR A CA 1
ATOM 2934 C C . THR A 1 402 ? -24.900 31.189 13.422 1.00 85.38 402 THR A C 1
ATOM 2936 O O . THR A 1 402 ? -25.165 32.387 13.405 1.00 85.38 402 THR A O 1
ATOM 2939 N N . GLY A 1 403 ? -24.206 30.632 14.416 1.00 89.31 403 GLY A N 1
ATOM 2940 C CA . GLY A 1 403 ? -23.702 31.362 15.583 1.00 89.31 403 GLY A CA 1
ATOM 2941 C C . GLY A 1 403 ? -24.784 31.812 16.575 1.00 89.31 403 GLY A C 1
ATOM 2942 O O . GLY A 1 403 ? -24.488 32.501 17.553 1.00 89.31 403 GLY A O 1
ATOM 2943 N N . ALA A 1 404 ? -26.044 31.418 16.363 1.00 92.44 404 ALA A N 1
ATOM 2944 C CA . ALA A 1 404 ? -27.151 31.729 17.261 1.00 92.44 404 ALA A CA 1
ATOM 2945 C C . ALA A 1 404 ? -27.017 30.982 18.601 1.00 92.44 404 ALA A C 1
ATOM 2947 O O . ALA A 1 404 ? -26.760 29.779 18.623 1.00 92.44 404 ALA A O 1
ATOM 2948 N N . TYR A 1 405 ? -27.218 31.681 19.720 1.00 95.25 405 TYR A N 1
ATOM 2949 C CA . TYR A 1 405 ? -27.197 31.090 21.062 1.00 95.25 405 TYR A CA 1
ATOM 2950 C C . TYR A 1 405 ? -28.341 30.086 21.252 1.00 95.25 405 TYR A C 1
ATOM 2952 O O . TYR A 1 405 ? -29.499 30.410 20.988 1.00 95.25 405 TYR A O 1
ATOM 2960 N N . ILE A 1 406 ? -28.010 28.884 21.730 1.00 95.25 406 ILE A N 1
ATOM 2961 C CA . ILE A 1 406 ? -28.963 27.808 22.040 1.00 95.25 406 ILE A CA 1
ATOM 2962 C C . ILE A 1 406 ? -29.266 27.783 23.545 1.00 95.25 406 ILE A C 1
ATOM 2964 O O . ILE A 1 406 ? -30.425 27.650 23.933 1.00 95.25 406 ILE A O 1
ATOM 2968 N N . GLY A 1 407 ? -28.244 27.929 24.394 1.00 93.69 407 GLY A N 1
ATOM 2969 C CA . GLY A 1 407 ? -28.390 27.910 25.851 1.00 93.69 407 GLY A CA 1
ATOM 2970 C C . GLY A 1 407 ? -27.062 27.735 26.593 1.00 93.69 407 GLY A C 1
ATOM 2971 O O . GLY A 1 407 ? -26.019 27.503 25.978 1.00 93.69 407 GLY A O 1
ATOM 2972 N N . ASP A 1 408 ? -27.105 27.817 27.923 1.00 93.31 408 ASP A N 1
ATOM 2973 C CA . ASP A 1 408 ? -26.016 27.338 28.776 1.00 93.31 408 ASP A CA 1
ATOM 2974 C C . ASP A 1 408 ? -26.034 25.802 28.750 1.00 93.31 408 ASP A C 1
ATOM 2976 O O . ASP A 1 408 ? -27.054 25.187 29.056 1.00 93.31 408 ASP A O 1
ATOM 2980 N N . PHE A 1 409 ? -24.917 25.188 28.366 1.00 94.81 409 PHE A N 1
ATOM 2981 C CA . PHE A 1 409 ? -24.730 23.738 28.371 1.00 94.81 409 PHE A CA 1
ATOM 2982 C C . PHE A 1 409 ? -24.284 23.254 29.750 1.00 94.81 409 PHE A C 1
ATOM 2984 O O . PHE A 1 409 ? -24.914 22.386 30.341 1.00 94.81 409 PHE A O 1
ATOM 2991 N N . VAL A 1 410 ? -23.245 23.884 30.304 1.00 95.62 410 VAL A N 1
ATOM 2992 C CA . VAL A 1 410 ? -22.849 23.715 31.706 1.00 95.62 410 VAL A CA 1
ATOM 2993 C C . VAL A 1 410 ? -23.183 25.012 32.426 1.00 95.62 410 VAL A C 1
ATOM 2995 O O . VAL A 1 410 ? -22.507 26.019 32.225 1.00 95.62 410 VAL A O 1
ATOM 2998 N N . THR A 1 411 ? -24.239 25.015 33.238 1.00 92.19 411 THR A N 1
ATOM 2999 C CA . THR A 1 411 ? -24.677 26.201 33.992 1.00 92.19 411 THR A CA 1
ATOM 3000 C C . THR A 1 411 ? -23.672 26.592 35.075 1.00 92.19 411 THR A C 1
ATOM 3002 O O . THR A 1 411 ? -23.038 25.721 35.674 1.00 92.19 411 THR A O 1
ATOM 3005 N N . ALA A 1 412 ? -23.586 27.888 35.388 1.00 88.44 412 ALA A N 1
ATOM 3006 C CA . ALA A 1 412 ? -22.694 28.416 36.422 1.00 88.44 412 ALA A CA 1
ATOM 3007 C C . ALA A 1 412 ? -22.818 27.651 37.756 1.00 88.44 412 ALA A C 1
ATOM 3009 O O . ALA A 1 412 ? -23.918 27.448 38.272 1.00 88.44 412 ALA A O 1
ATOM 3010 N N . GLY A 1 413 ? -21.683 27.205 38.302 1.00 81.50 413 GLY A N 1
ATOM 3011 C CA . GLY A 1 413 ? -21.620 26.416 39.538 1.00 81.50 413 GLY A CA 1
ATOM 3012 C C . GLY A 1 413 ? -21.964 24.923 39.404 1.00 81.50 413 GLY A C 1
ATOM 3013 O O . GLY A 1 413 ? -21.843 24.199 40.394 1.00 81.50 413 GLY A O 1
ATOM 3014 N N . SER A 1 414 ? -22.335 24.420 38.217 1.00 89.06 414 SER A N 1
ATOM 3015 C CA . SER A 1 414 ? -22.473 22.973 37.971 1.00 89.06 414 SER A CA 1
ATOM 3016 C C . SER A 1 414 ? -21.139 22.270 38.240 1.00 89.06 414 SER A C 1
ATOM 3018 O O . SER A 1 414 ? -20.091 22.745 37.810 1.00 89.06 414 SER A O 1
ATOM 3020 N N . GLY A 1 415 ? -21.145 21.199 39.040 1.00 87.06 415 GLY A N 1
ATOM 3021 C CA . GLY A 1 415 ? -19.912 20.542 39.501 1.00 87.06 415 GLY A CA 1
ATOM 3022 C C . GLY A 1 415 ? -18.965 21.433 40.323 1.00 87.06 415 GLY A C 1
ATOM 3023 O O . GLY A 1 415 ? -17.813 21.058 40.537 1.00 87.06 415 GLY A O 1
ATOM 3024 N N . GLY A 1 416 ? -19.404 22.622 40.753 1.00 88.38 416 GLY A N 1
ATOM 3025 C CA . GLY A 1 416 ? -18.549 23.642 41.364 1.00 88.38 416 GLY A CA 1
ATOM 3026 C C . GLY A 1 416 ? -17.615 24.366 40.384 1.00 88.38 416 GLY A C 1
ATOM 3027 O O . GLY A 1 416 ? -16.596 24.887 40.833 1.00 88.38 416 GLY A O 1
ATOM 3028 N N . LEU A 1 417 ? -17.921 24.371 39.078 1.00 90.88 417 LEU A N 1
ATOM 3029 C CA . LEU A 1 417 ? -17.101 25.002 38.036 1.00 90.88 417 LEU A CA 1
ATOM 3030 C C . LEU A 1 417 ? -16.777 26.472 38.343 1.00 90.88 417 LEU A C 1
ATOM 3032 O O . LEU A 1 417 ? -17.679 27.275 38.585 1.00 90.88 417 LEU A O 1
ATOM 3036 N N . ALA A 1 418 ? -15.491 26.815 38.268 1.00 89.38 418 ALA A N 1
ATOM 3037 C CA . ALA A 1 418 ? -14.969 28.167 38.407 1.00 89.38 418 ALA A CA 1
ATOM 3038 C C . ALA A 1 418 ? -13.877 28.435 37.357 1.00 89.38 418 ALA A C 1
ATOM 3040 O O . ALA A 1 418 ? -12.869 27.726 37.305 1.00 89.38 418 ALA A O 1
ATOM 3041 N N . ASN A 1 419 ? -14.080 29.480 36.550 1.00 88.75 419 ASN A N 1
ATOM 3042 C CA . ASN A 1 419 ? -13.169 29.939 35.495 1.00 88.75 419 ASN A CA 1
ATOM 3043 C C . ASN A 1 419 ? -12.729 28.818 34.518 1.00 88.75 419 ASN A C 1
ATOM 3045 O O . ASN A 1 419 ? -11.561 28.421 34.520 1.00 88.75 419 ASN A O 1
ATOM 3049 N N . PRO A 1 420 ? -13.651 28.283 33.689 1.00 90.88 420 PRO A N 1
ATOM 3050 C CA . PRO A 1 420 ? -13.302 27.361 32.614 1.00 90.88 420 PRO A CA 1
ATOM 3051 C C . PRO A 1 420 ? -12.390 28.077 31.614 1.00 90.88 420 PRO A C 1
ATOM 3053 O O . PRO A 1 420 ? -12.756 29.135 31.100 1.00 90.88 420 PRO A O 1
ATOM 3056 N N . ARG A 1 421 ? -11.204 27.517 31.359 1.00 84.69 421 ARG A N 1
ATOM 3057 C CA . ARG A 1 421 ? -10.217 28.113 30.448 1.00 84.69 421 ARG A CA 1
ATOM 3058 C C . ARG A 1 421 ? -10.202 27.445 29.072 1.00 84.69 421 ARG A C 1
ATOM 3060 O O . ARG A 1 421 ? -10.144 28.147 28.073 1.00 84.69 421 ARG A O 1
ATOM 3067 N N . ASP A 1 422 ? -10.352 26.126 29.030 1.00 86.75 422 ASP A N 1
ATOM 3068 C CA . ASP A 1 422 ? -10.398 25.326 27.802 1.00 86.75 422 ASP A CA 1
ATOM 3069 C C . ASP A 1 422 ? -11.452 24.213 27.910 1.00 86.75 422 ASP A C 1
ATOM 3071 O O . ASP A 1 422 ? -11.776 23.751 29.011 1.00 86.75 422 ASP A O 1
ATOM 3075 N N . ILE A 1 423 ? -11.987 23.795 26.762 1.00 88.75 423 ILE A N 1
ATOM 3076 C CA . ILE A 1 423 ? -12.986 22.740 26.605 1.00 88.75 423 ILE A CA 1
ATOM 3077 C C . ILE A 1 423 ? -12.719 21.890 25.361 1.00 88.75 423 ILE A C 1
ATOM 3079 O O . ILE A 1 423 ? -12.490 22.413 24.269 1.00 88.75 423 ILE A O 1
ATOM 3083 N N . LYS A 1 424 ? -12.809 20.566 25.515 1.00 87.75 424 LYS A N 1
ATOM 3084 C CA . LYS A 1 424 ? -12.672 19.584 24.428 1.00 87.75 424 LYS A CA 1
ATOM 3085 C C . LYS A 1 424 ? -13.607 18.396 24.672 1.00 87.75 424 LYS A C 1
ATOM 3087 O O . LYS A 1 424 ? -13.849 18.019 25.820 1.00 87.75 424 LYS A O 1
ATOM 3092 N N . PHE A 1 425 ? -14.122 17.797 23.601 1.00 81.75 425 PHE A N 1
ATOM 3093 C CA . PHE A 1 425 ? -14.793 16.496 23.679 1.00 81.75 425 PHE A CA 1
ATOM 3094 C C . PHE A 1 425 ? -13.750 15.376 23.760 1.00 81.75 425 PHE A C 1
ATOM 3096 O O . PHE A 1 425 ? -12.759 15.398 23.031 1.00 81.75 425 PHE A O 1
ATOM 3103 N N . GLY A 1 426 ? -13.967 14.418 24.660 1.00 73.00 426 GLY A N 1
ATOM 3104 C CA . GLY A 1 426 ? -13.146 13.218 24.787 1.00 73.00 426 GLY A CA 1
ATOM 3105 C C . GLY A 1 426 ? -13.610 12.085 23.863 1.00 73.00 426 GLY A C 1
ATOM 3106 O O . GLY A 1 426 ? -14.721 12.127 23.326 1.00 73.00 426 GLY A O 1
ATOM 3107 N N . PRO A 1 427 ? -12.790 11.031 23.697 1.00 68.75 427 PRO A N 1
ATOM 3108 C CA . PRO A 1 427 ? -13.130 9.866 22.875 1.00 68.75 427 PRO A CA 1
ATOM 3109 C C . PRO A 1 427 ? -14.271 9.009 23.458 1.00 68.75 427 PRO A C 1
ATOM 3111 O O . PRO A 1 427 ? -14.808 8.156 22.758 1.00 68.75 427 PRO A O 1
ATOM 3114 N N . ASP A 1 428 ? -14.663 9.235 24.717 1.00 72.56 428 ASP A N 1
ATOM 3115 C CA . ASP A 1 428 ? -15.860 8.656 25.344 1.00 72.56 428 ASP A CA 1
ATOM 3116 C C . ASP A 1 428 ? -17.155 9.432 25.013 1.00 72.56 428 ASP A C 1
ATOM 3118 O O . ASP A 1 428 ? -18.237 9.051 25.459 1.00 72.56 428 ASP A O 1
ATOM 3122 N N . GLY A 1 429 ? -17.055 10.518 24.235 1.00 75.06 429 GLY A N 1
ATOM 3123 C CA . GLY A 1 429 ? -18.164 11.395 23.865 1.00 75.06 429 GLY A CA 1
ATO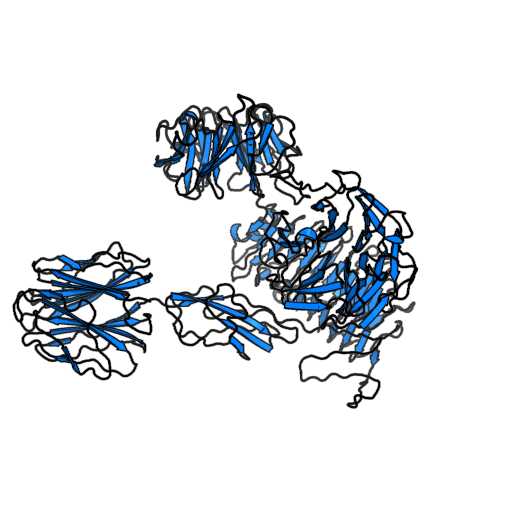M 3124 C C . GLY A 1 429 ? -18.527 12.447 24.917 1.00 75.06 429 GLY A C 1
ATOM 3125 O O . GLY A 1 429 ? -19.419 13.253 24.660 1.00 75.06 429 GLY A O 1
ATOM 3126 N N . ASN A 1 430 ? -17.857 12.483 26.073 1.00 87.62 430 ASN A N 1
ATOM 3127 C CA . ASN A 1 430 ? -18.105 13.473 27.123 1.00 87.62 430 ASN A CA 1
ATOM 3128 C C . ASN A 1 430 ? -17.341 14.779 26.878 1.00 87.62 430 ASN A C 1
ATOM 3130 O O . ASN A 1 430 ? -16.337 14.797 26.166 1.00 87.62 430 ASN A O 1
ATOM 3134 N N . ILE A 1 431 ? -17.792 15.884 27.482 1.00 91.19 431 ILE A N 1
ATOM 3135 C CA . ILE A 1 431 ? -17.048 17.150 27.446 1.00 91.19 431 ILE A CA 1
ATOM 3136 C C . ILE A 1 431 ? -16.174 17.283 28.694 1.00 91.19 431 ILE A C 1
ATOM 3138 O O . ILE A 1 431 ? -16.620 17.088 29.827 1.00 91.19 431 ILE A O 1
ATOM 3142 N N . TYR A 1 432 ? -14.915 17.637 28.472 1.00 92.12 432 TYR A N 1
ATOM 3143 C CA . TYR A 1 432 ? -13.921 17.881 29.505 1.00 92.12 432 TYR A CA 1
ATOM 3144 C C . TYR A 1 432 ? -13.615 19.376 29.548 1.00 92.12 432 TYR A C 1
ATOM 3146 O O . TYR A 1 432 ? -13.620 20.050 28.516 1.00 92.12 432 TYR A O 1
ATOM 3154 N N . VAL A 1 433 ? -13.383 19.898 30.752 1.00 92.19 433 VAL A N 1
ATOM 3155 C CA . VAL A 1 433 ? -13.268 21.334 31.024 1.00 92.19 433 VAL A CA 1
ATOM 3156 C C . VAL A 1 433 ? -12.066 21.589 31.930 1.00 92.19 433 VAL A C 1
ATOM 3158 O O . VAL A 1 433 ? -12.039 21.109 33.067 1.00 92.19 433 VAL A O 1
ATOM 3161 N N . ALA A 1 434 ? -11.094 22.371 31.456 1.00 89.62 434 ALA A N 1
ATOM 3162 C CA . ALA A 1 434 ? -9.982 22.859 32.268 1.00 89.62 434 ALA A CA 1
ATOM 3163 C C . ALA A 1 434 ? -10.501 23.938 33.233 1.00 89.62 434 ALA A C 1
ATOM 3165 O O . ALA A 1 434 ? -10.779 25.069 32.831 1.00 89.62 434 ALA A O 1
ATOM 3166 N N . ALA A 1 435 ? -10.693 23.576 34.502 1.00 88.31 435 ALA A N 1
ATOM 3167 C CA . ALA A 1 435 ? -11.328 24.426 35.502 1.00 88.31 435 ALA A CA 1
ATOM 3168 C C . ALA A 1 435 ? -10.261 25.154 36.335 1.00 88.31 435 ALA A C 1
ATOM 3170 O O . ALA A 1 435 ? -9.855 24.694 37.408 1.00 88.31 435 ALA A O 1
ATOM 3171 N N . MET A 1 436 ? -9.783 26.291 35.818 1.00 81.88 436 MET A N 1
ATOM 3172 C CA . MET A 1 436 ? -8.564 26.962 36.281 1.00 81.88 436 MET A CA 1
ATOM 3173 C C . MET A 1 436 ? -8.577 27.278 37.779 1.00 81.88 436 MET A C 1
ATOM 3175 O O . MET A 1 436 ? -7.588 27.017 38.461 1.00 81.88 436 MET A O 1
ATOM 3179 N N . SER A 1 437 ? -9.695 27.778 38.310 1.00 83.81 437 SER A N 1
ATOM 3180 C CA . SER A 1 437 ? -9.823 28.136 39.733 1.00 83.81 437 SER A CA 1
ATOM 3181 C C . SER A 1 437 ? -10.216 26.960 40.635 1.00 83.81 437 SER A C 1
ATOM 3183 O O . SER A 1 437 ? -10.212 27.097 41.857 1.00 83.81 437 SER A O 1
ATOM 3185 N N . ASN A 1 438 ? -10.539 25.796 40.061 1.00 84.00 438 ASN A N 1
ATOM 3186 C CA . ASN A 1 438 ? -10.722 24.544 40.802 1.00 84.00 438 ASN A CA 1
ATOM 3187 C C . ASN A 1 438 ? -9.456 23.664 40.815 1.00 84.00 438 ASN A C 1
ATOM 3189 O O . ASN A 1 438 ? -9.418 22.682 41.553 1.00 84.00 438 ASN A O 1
ATOM 3193 N N . TYR A 1 439 ? -8.442 24.001 40.008 1.00 86.56 439 TYR A N 1
ATOM 3194 C CA . TYR A 1 439 ? -7.201 23.234 39.816 1.00 86.56 439 TYR A CA 1
ATOM 3195 C C . TYR A 1 439 ? -7.415 21.800 39.294 1.00 86.56 439 TYR A C 1
ATOM 3197 O O . TYR A 1 439 ? -6.577 20.935 39.528 1.00 86.56 439 TYR A O 1
ATOM 3205 N N . CYS A 1 440 ? -8.526 21.542 38.599 1.00 86.81 440 CYS A N 1
ATOM 3206 C CA . CYS A 1 440 ? -8.927 20.215 38.129 1.00 86.81 440 CYS A CA 1
ATOM 3207 C C . CYS A 1 440 ? -9.365 20.218 36.655 1.00 86.81 440 CYS A C 1
ATOM 3209 O O . CYS A 1 440 ? -9.667 21.269 36.080 1.00 86.81 440 CYS A O 1
ATOM 3211 N N . VAL A 1 441 ? -9.453 19.026 36.058 1.00 91.00 441 VAL A N 1
ATOM 3212 C CA . VAL A 1 441 ? -10.231 18.812 34.826 1.00 91.00 441 VAL A CA 1
ATOM 3213 C C . VAL A 1 441 ? -11.564 18.192 35.220 1.00 91.00 441 VAL A C 1
ATOM 3215 O O . VAL A 1 441 ? -11.599 17.089 35.767 1.00 91.00 441 VAL A O 1
ATOM 3218 N N . LYS A 1 442 ? -12.658 18.908 34.946 1.00 92.50 442 LYS A N 1
ATOM 3219 C CA . LYS A 1 442 ? -14.032 18.457 35.208 1.00 92.50 442 LYS A CA 1
ATOM 3220 C C . LYS A 1 442 ? -14.609 17.797 33.964 1.00 92.50 442 LYS A C 1
ATOM 3222 O O . LYS A 1 442 ? -14.457 18.341 32.871 1.00 92.50 442 LYS A O 1
ATOM 3227 N N . ARG A 1 443 ? -15.304 16.674 34.129 1.00 93.94 443 ARG A N 1
ATOM 3228 C CA . ARG A 1 443 ? -16.011 15.974 33.053 1.00 93.94 443 ARG A CA 1
ATOM 3229 C C . ARG A 1 443 ? -17.524 16.098 33.229 1.00 93.94 443 ARG A C 1
ATOM 3231 O O . ARG A 1 443 ? -18.057 15.948 34.331 1.00 93.94 443 ARG A O 1
ATOM 3238 N N . TYR A 1 444 ? -18.205 16.358 32.120 1.00 95.12 444 TYR A N 1
ATOM 3239 C CA . TYR A 1 444 ? -19.656 16.480 32.030 1.00 95.12 444 TYR A CA 1
ATOM 3240 C C . TYR A 1 444 ? -20.170 15.613 30.882 1.00 95.12 444 TYR A C 1
ATOM 3242 O O . TYR A 1 444 ? -19.484 15.427 29.875 1.00 95.12 444 TYR A O 1
ATOM 3250 N N . ASP A 1 445 ? -21.396 15.124 31.021 1.00 93.12 445 ASP A N 1
ATOM 3251 C CA . ASP A 1 445 ? -22.096 14.370 29.988 1.00 93.12 445 ASP A CA 1
ATOM 3252 C C . ASP A 1 445 ? -22.177 15.189 28.689 1.00 93.12 445 ASP A C 1
ATOM 3254 O O . ASP A 1 445 ? -22.712 16.302 28.665 1.00 93.12 445 ASP A O 1
ATOM 3258 N N . GLY A 1 446 ? -21.629 14.649 27.599 1.00 86.25 446 GLY A N 1
ATOM 3259 C CA . GLY A 1 446 ? -21.485 15.379 26.333 1.00 86.25 446 GLY A CA 1
ATOM 3260 C C . GLY A 1 446 ? -22.796 15.660 25.591 1.00 86.25 446 GLY A C 1
ATOM 3261 O O . GLY A 1 446 ? -22.812 16.470 24.662 1.00 86.25 446 GLY A O 1
ATOM 3262 N N . THR A 1 447 ? -23.909 15.057 26.023 1.00 86.62 447 THR A N 1
ATOM 3263 C CA . THR A 1 447 ? -25.248 15.277 25.451 1.00 86.62 447 THR A CA 1
ATOM 3264 C C . THR A 1 447 ? -26.049 16.318 26.241 1.00 86.62 447 THR A C 1
ATOM 3266 O O . THR A 1 447 ? -26.812 17.086 25.655 1.00 86.62 447 THR A O 1
ATOM 3269 N N . THR A 1 448 ? -25.877 16.364 27.565 1.00 88.12 448 THR A N 1
ATOM 3270 C CA . THR A 1 448 ? -26.753 17.088 28.505 1.00 88.12 448 THR A CA 1
ATOM 3271 C C . THR A 1 448 ? -26.057 18.162 29.340 1.00 88.12 448 THR A C 1
ATOM 3273 O O . THR A 1 448 ? -26.747 18.996 29.921 1.00 88.12 448 THR A O 1
ATOM 3276 N N . GLY A 1 449 ? -24.724 18.148 29.436 1.00 89.88 449 GLY A N 1
ATOM 3277 C CA . GLY A 1 449 ? -23.949 19.072 30.272 1.00 89.88 449 GLY A CA 1
ATOM 3278 C C . GLY A 1 449 ? -24.043 18.795 31.779 1.00 89.88 449 GLY A C 1
ATOM 3279 O O . GLY A 1 449 ? -23.585 19.600 32.594 1.00 89.88 449 GLY A O 1
ATOM 3280 N N . ALA A 1 450 ? -24.621 17.655 32.173 1.00 91.88 450 ALA A N 1
ATOM 3281 C CA . ALA A 1 450 ? -24.669 17.215 33.563 1.00 91.88 450 ALA A CA 1
ATOM 3282 C C . ALA A 1 450 ? -23.265 16.854 34.076 1.00 91.88 450 ALA A C 1
ATOM 3284 O O . ALA A 1 450 ? -22.511 16.160 33.400 1.00 91.88 450 ALA A O 1
ATOM 3285 N N . TYR A 1 451 ? -22.905 17.308 35.278 1.00 95.25 451 TYR A N 1
ATOM 3286 C CA . TYR A 1 451 ? -21.614 16.988 35.896 1.00 95.25 451 TYR A CA 1
ATOM 3287 C C . TYR A 1 451 ? -21.496 15.494 36.220 1.00 95.25 451 TYR A C 1
ATOM 3289 O O . TYR A 1 451 ? -22.395 14.932 36.848 1.00 95.25 451 TYR A O 1
ATOM 3297 N N . ILE A 1 452 ? -20.377 14.882 35.820 1.00 92.94 452 ILE A N 1
ATOM 3298 C CA . ILE A 1 452 ? -20.042 13.483 36.105 1.00 92.94 452 ILE A CA 1
ATOM 3299 C C . ILE A 1 452 ? -19.039 13.438 37.264 1.00 92.94 452 ILE A C 1
ATOM 3301 O O . ILE A 1 452 ? -19.387 13.001 38.362 1.00 92.94 452 ILE A O 1
ATOM 3305 N N . ASP A 1 453 ? -17.804 13.896 37.034 1.00 91.56 453 ASP A N 1
ATOM 3306 C CA . ASP A 1 453 ? -16.698 13.781 37.988 1.00 91.56 453 ASP A CA 1
ATOM 3307 C C . ASP A 1 453 ? -15.560 14.804 37.779 1.00 91.56 453 ASP A C 1
ATOM 3309 O O . ASP A 1 453 ? -15.395 15.422 36.723 1.00 91.56 453 ASP A O 1
ATOM 3313 N N . ASP A 1 454 ? -14.742 14.970 38.824 1.00 90.12 454 ASP A N 1
ATOM 3314 C CA . ASP A 1 454 ? -13.426 15.615 38.770 1.00 90.12 454 ASP A CA 1
ATOM 3315 C C . ASP A 1 454 ? -12.418 14.612 38.180 1.00 90.12 454 ASP A C 1
ATOM 3317 O O . ASP A 1 454 ? -11.630 14.006 38.907 1.00 90.12 454 ASP A O 1
ATOM 3321 N N . PHE A 1 455 ? -12.486 14.399 36.862 1.00 87.38 455 PHE A N 1
ATOM 3322 C CA . PHE A 1 455 ? -11.697 13.392 36.141 1.00 87.38 455 PHE A CA 1
ATOM 3323 C C . PHE A 1 455 ? -10.180 13.513 36.369 1.00 87.38 455 PHE A C 1
ATOM 3325 O O . PHE A 1 455 ? -9.490 12.500 36.450 1.00 87.38 455 PHE A O 1
ATOM 3332 N N . VAL A 1 456 ? -9.666 14.738 36.527 1.00 86.69 456 VAL A N 1
ATOM 3333 C CA . VAL A 1 456 ? -8.337 14.984 37.110 1.00 86.69 456 VAL A CA 1
ATOM 3334 C C . VAL A 1 456 ? -8.519 15.785 38.402 1.00 86.69 456 VAL A C 1
ATOM 3336 O O . VAL A 1 456 ? -8.758 16.990 38.312 1.00 86.69 456 VAL A O 1
ATOM 3339 N N . PRO A 1 457 ? -8.422 15.168 39.597 1.00 82.00 457 PRO A N 1
ATOM 3340 C CA . PRO A 1 457 ? -8.691 15.839 40.869 1.00 82.00 457 PRO A CA 1
ATOM 3341 C C . PRO A 1 457 ? -7.735 16.994 41.197 1.00 82.00 457 PRO A C 1
ATOM 3343 O O . PRO A 1 457 ? -6.553 16.966 40.859 1.00 82.00 457 PRO A O 1
ATOM 3346 N N . ALA A 1 458 ? -8.219 17.966 41.978 1.00 69.75 458 ALA A N 1
ATOM 3347 C CA . ALA A 1 458 ? -7.484 19.188 42.335 1.00 69.75 458 ALA A CA 1
ATOM 3348 C C . ALA A 1 458 ? -6.124 18.965 43.038 1.00 69.75 458 ALA A C 1
ATOM 3350 O O . ALA A 1 458 ? -5.242 19.819 42.986 1.00 69.75 458 ALA A O 1
ATOM 3351 N N . GLY A 1 459 ? -5.943 17.817 43.702 1.00 61.72 459 GLY A N 1
ATOM 3352 C CA . GLY A 1 459 ? -4.675 17.434 44.333 1.00 61.72 459 GLY A CA 1
ATOM 3353 C C . GLY A 1 459 ? -3.656 16.787 43.386 1.00 61.72 459 GLY A C 1
ATOM 3354 O O . GLY A 1 459 ? -2.503 16.630 43.775 1.00 61.72 459 GLY A O 1
ATOM 3355 N N . SER A 1 460 ? -4.062 16.403 42.172 1.00 64.06 460 SER A N 1
ATOM 3356 C CA . SER A 1 460 ? -3.228 15.662 41.216 1.00 64.06 460 SER A CA 1
ATOM 3357 C C . SER A 1 460 ? -2.426 16.550 40.268 1.00 64.06 460 SER A C 1
ATOM 3359 O O . SER A 1 460 ? -1.443 16.065 39.725 1.00 64.06 460 SER A O 1
ATOM 3361 N N . LEU A 1 461 ? -2.832 17.811 40.072 1.00 61.81 461 LEU A N 1
ATOM 3362 C CA . LEU A 1 461 ? -2.154 18.776 39.189 1.00 61.81 461 LEU A CA 1
ATOM 3363 C C . LEU A 1 461 ? -1.158 19.681 39.929 1.00 61.81 461 LEU A C 1
ATOM 3365 O O . LEU A 1 461 ? -0.191 20.163 39.345 1.00 61.81 461 LEU A O 1
ATOM 3369 N N . GLY A 1 462 ? -1.389 19.941 41.218 1.00 60.47 462 GLY A N 1
ATOM 3370 C CA . GLY A 1 462 ? -0.590 20.859 42.037 1.00 60.47 462 GLY A CA 1
ATOM 3371 C C . GLY A 1 462 ? -1.055 22.322 41.983 1.00 60.47 462 GLY A C 1
ATOM 3372 O O . GLY A 1 462 ? -1.053 22.972 43.030 1.00 60.47 462 GLY A O 1
ATOM 3373 N N . GLN A 1 463 ? -1.489 22.830 40.818 1.00 66.38 463 GLN A N 1
ATOM 3374 C CA . GLN A 1 463 ? -2.263 24.078 40.659 1.00 66.38 463 GLN A CA 1
ATOM 3375 C C . GLN A 1 463 ? -2.779 24.279 39.214 1.00 66.38 463 GLN A C 1
ATOM 3377 O O . GLN A 1 463 ? -2.412 23.543 38.309 1.00 66.38 463 GLN A O 1
ATOM 3382 N N . GLN A 1 464 ? -3.662 25.275 39.044 1.00 72.44 464 GLN A N 1
ATOM 3383 C CA . GLN A 1 464 ? -4.137 25.917 37.798 1.00 72.44 464 GLN A CA 1
ATOM 3384 C C . GLN A 1 464 ? -4.031 25.112 36.484 1.00 72.44 464 GLN A C 1
ATOM 3386 O O . GLN A 1 464 ? -3.111 25.319 35.694 1.00 72.44 464 GLN A O 1
ATOM 3391 N N . ALA A 1 465 ? -5.050 24.289 36.203 1.00 75.00 465 ALA A N 1
ATOM 3392 C CA . ALA A 1 465 ? -5.281 23.707 34.877 1.00 75.00 465 ALA A CA 1
ATOM 3393 C C . ALA A 1 465 ? -5.641 24.799 33.851 1.00 75.00 465 ALA A C 1
ATOM 3395 O O . ALA A 1 465 ? -6.553 25.587 34.114 1.00 75.00 465 ALA A O 1
ATOM 3396 N N . ALA A 1 466 ? -4.977 24.836 32.691 1.00 70.19 466 ALA A N 1
ATOM 3397 C CA . ALA A 1 466 ? -5.166 25.911 31.708 1.00 70.19 466 ALA A CA 1
ATOM 3398 C C . ALA A 1 466 ? -5.656 25.462 30.318 1.00 70.19 466 ALA A C 1
ATOM 3400 O O . ALA A 1 466 ? -6.491 26.156 29.740 1.00 70.19 466 ALA A O 1
ATOM 3401 N N . ALA A 1 467 ? -5.206 24.310 29.817 1.00 73.38 467 ALA A N 1
ATOM 3402 C CA . ALA A 1 467 ? -5.659 23.702 28.564 1.00 73.38 467 ALA A CA 1
ATOM 3403 C C . ALA A 1 467 ? -5.572 22.168 28.599 1.00 73.38 467 ALA A C 1
ATOM 3405 O O . ALA A 1 467 ? -4.895 21.603 29.465 1.00 73.38 467 ALA A O 1
ATOM 3406 N N . ILE A 1 468 ? -6.284 21.504 27.682 1.00 77.00 468 ILE A N 1
ATOM 3407 C CA . ILE A 1 468 ? -6.470 20.047 27.635 1.00 77.00 468 ILE A CA 1
ATOM 3408 C C . ILE A 1 468 ? -6.422 19.479 26.208 1.00 77.00 468 ILE A C 1
ATOM 3410 O O . ILE A 1 468 ? -6.899 20.083 25.251 1.00 77.00 468 ILE A O 1
ATOM 3414 N N . MET A 1 469 ? -5.890 18.262 26.067 1.00 76.12 469 MET A N 1
ATOM 3415 C CA . MET A 1 469 ? -5.755 17.575 24.775 1.00 76.12 469 MET A CA 1
ATOM 3416 C C . MET A 1 469 ? -5.873 16.053 24.930 1.00 76.12 469 MET A C 1
ATOM 3418 O O . MET A 1 469 ? -5.305 15.482 25.859 1.00 76.12 469 MET A O 1
ATOM 3422 N N . PHE A 1 470 ? -6.551 15.387 23.991 1.00 60.38 470 PHE A N 1
ATOM 3423 C CA . PHE A 1 470 ? -6.639 13.924 23.905 1.00 60.38 470 PHE A CA 1
ATOM 3424 C C . PHE A 1 470 ? -5.774 13.370 22.769 1.00 60.38 470 PHE A C 1
ATOM 3426 O O . PHE A 1 470 ? -5.833 13.879 21.650 1.00 60.38 470 PHE A O 1
ATOM 3433 N N . ARG A 1 471 ? -5.008 12.308 23.051 1.00 62.53 471 ARG A N 1
ATOM 3434 C CA . ARG A 1 471 ? -4.251 11.505 22.070 1.00 62.53 471 ARG A CA 1
ATOM 3435 C C . ARG A 1 471 ? -4.264 10.026 22.471 1.00 62.53 471 ARG A C 1
ATOM 3437 O O . ARG A 1 471 ? -5.332 9.441 22.580 1.00 62.53 471 ARG A O 1
ATOM 3444 N N . GLU A 1 472 ? -3.103 9.432 22.742 1.00 52.78 472 GLU A N 1
ATOM 3445 C CA . GLU A 1 472 ? -2.962 8.178 23.482 1.00 52.78 472 GLU A CA 1
ATOM 3446 C C . GLU A 1 472 ? -3.078 8.385 25.012 1.00 52.78 472 GLU A C 1
ATOM 3448 O O . GLU A 1 472 ? -3.357 7.440 25.753 1.00 52.78 472 GLU A O 1
ATOM 3453 N N . TYR A 1 473 ? -2.956 9.637 25.474 1.00 63.75 473 TYR A N 1
ATOM 3454 C CA . TYR A 1 473 ? -3.204 10.090 26.850 1.00 63.75 473 TYR A CA 1
ATOM 3455 C C . TYR A 1 473 ? -4.064 11.369 26.873 1.00 63.75 473 TYR A C 1
ATOM 3457 O O . TYR A 1 473 ? -4.219 12.039 25.851 1.00 63.75 473 TYR A O 1
ATOM 3465 N N . LEU A 1 474 ? -4.598 11.730 28.047 1.00 75.75 474 LEU A N 1
ATOM 3466 C CA . LEU A 1 474 ? -5.078 13.088 28.324 1.00 75.75 474 LEU A CA 1
ATOM 3467 C C . LEU A 1 474 ? -3.883 13.923 28.794 1.00 75.75 474 LEU A C 1
ATOM 3469 O O . LEU A 1 474 ? -3.234 13.571 29.777 1.00 75.75 474 LEU A O 1
ATOM 3473 N N . TYR A 1 475 ? -3.619 15.031 28.117 1.00 72.75 475 TYR A N 1
ATOM 3474 C CA . TYR A 1 475 ? -2.606 16.017 28.481 1.00 72.75 475 TYR A CA 1
ATOM 3475 C C . TYR A 1 475 ? -3.310 17.216 29.113 1.00 72.75 475 TYR A C 1
ATOM 3477 O O . TYR A 1 475 ? -4.352 17.646 28.617 1.00 72.75 475 TYR A O 1
ATOM 3485 N N . VAL A 1 476 ? -2.739 17.759 30.187 1.00 77.75 476 VAL A N 1
ATOM 3486 C CA . VAL A 1 476 ? -3.248 18.948 30.887 1.00 77.75 476 VAL A CA 1
ATOM 3487 C C . VAL A 1 476 ? -2.087 19.903 31.144 1.00 77.75 476 VAL A C 1
ATOM 3489 O O . VAL A 1 476 ? -1.060 19.468 31.665 1.00 77.75 476 VAL A O 1
ATOM 3492 N N . SER A 1 477 ? -2.224 21.185 30.802 1.00 74.44 477 SER A N 1
ATOM 3493 C CA . SER A 1 477 ? -1.212 22.200 31.128 1.00 74.44 477 SER A CA 1
ATOM 3494 C C . SER A 1 477 ? -1.427 22.819 32.508 1.00 74.44 477 SER A C 1
ATOM 3496 O O . SER A 1 477 ? -2.562 23.072 32.923 1.00 74.44 477 SER A O 1
ATOM 3498 N N . ASN A 1 478 ? -0.320 23.097 33.198 1.00 72.19 478 ASN A N 1
ATOM 3499 C CA . ASN A 1 478 ? -0.290 23.744 34.502 1.00 72.19 478 ASN A CA 1
ATOM 3500 C C . ASN A 1 478 ? 0.320 25.151 34.401 1.00 72.19 478 ASN A C 1
ATOM 3502 O O . ASN A 1 478 ? 1.527 25.326 34.204 1.00 72.19 478 ASN A O 1
ATOM 3506 N N . MET A 1 479 ? -0.520 26.165 34.605 1.00 66.75 479 MET A N 1
ATOM 3507 C CA . MET A 1 479 ? -0.137 27.576 34.509 1.00 66.75 479 MET A CA 1
ATOM 3508 C C . MET A 1 479 ? 0.701 28.076 35.700 1.00 66.75 479 MET A C 1
ATOM 3510 O O . MET A 1 479 ? 1.353 29.110 35.589 1.00 66.75 479 MET A O 1
ATOM 3514 N N . ALA A 1 480 ? 0.726 27.373 36.833 1.00 66.75 480 ALA A N 1
ATOM 3515 C CA . ALA A 1 480 ? 1.505 27.786 38.005 1.00 66.75 480 ALA A CA 1
ATOM 3516 C C . ALA A 1 480 ? 2.917 27.176 38.040 1.00 66.75 480 ALA A C 1
ATOM 3518 O O . ALA A 1 480 ? 3.861 27.840 38.466 1.00 66.75 480 ALA A O 1
ATOM 3519 N N . ASN A 1 481 ? 3.057 25.922 37.601 1.00 65.19 481 ASN A N 1
ATOM 3520 C CA . ASN A 1 481 ? 4.321 25.180 37.645 1.00 65.19 481 ASN A CA 1
ATOM 3521 C C . ASN A 1 481 ? 5.141 25.268 36.349 1.00 65.19 481 ASN A C 1
ATOM 3523 O O . ASN A 1 481 ? 6.330 24.955 36.372 1.00 65.19 481 ASN A O 1
ATOM 3527 N N . ASN A 1 482 ? 4.509 25.665 35.239 1.00 66.44 482 ASN A N 1
ATOM 3528 C CA . ASN A 1 482 ? 5.063 25.577 33.888 1.00 66.44 482 ASN A CA 1
ATOM 3529 C C . ASN A 1 482 ? 5.386 24.126 33.472 1.00 66.44 482 ASN A C 1
ATOM 3531 O O . ASN A 1 482 ? 6.525 23.769 33.158 1.00 66.44 482 ASN A O 1
ATOM 3535 N N . ASP A 1 483 ? 4.368 23.264 33.520 1.00 66.38 483 ASP A N 1
ATOM 3536 C CA . ASP A 1 483 ? 4.474 21.851 33.155 1.00 66.38 483 ASP A CA 1
ATOM 3537 C C . ASP A 1 483 ? 3.244 21.343 32.376 1.00 66.38 483 ASP A C 1
ATOM 3539 O O . ASP A 1 483 ? 2.196 21.995 32.324 1.00 66.38 483 ASP A O 1
ATOM 3543 N N . ILE A 1 484 ? 3.396 20.186 31.723 1.00 72.69 484 ILE A N 1
ATOM 3544 C CA . ILE A 1 484 ? 2.294 19.407 31.143 1.00 72.69 484 ILE A CA 1
ATOM 3545 C C . ILE A 1 484 ? 2.232 18.069 31.872 1.00 72.69 484 ILE A C 1
ATOM 3547 O O . ILE A 1 484 ? 3.257 17.411 32.027 1.00 72.69 484 ILE A O 1
ATOM 3551 N N . GLN A 1 485 ? 1.048 17.621 32.275 1.00 73.69 485 GLN A N 1
ATOM 3552 C CA . GLN A 1 485 ? 0.867 16.354 32.989 1.00 73.69 485 GLN A CA 1
ATOM 3553 C C . GLN A 1 485 ? 0.022 15.392 32.158 1.00 73.69 485 GLN A C 1
ATOM 3555 O O . GLN A 1 485 ? -0.979 15.794 31.558 1.00 73.69 485 GLN A O 1
ATOM 3560 N N . ARG A 1 486 ? 0.448 14.124 32.098 1.00 75.62 486 ARG A N 1
ATOM 3561 C CA . ARG A 1 486 ? -0.249 13.059 31.370 1.00 75.62 486 ARG A CA 1
ATOM 3562 C C . ARG A 1 486 ? -1.106 12.222 32.306 1.00 75.62 486 ARG A C 1
ATOM 3564 O O . ARG A 1 486 ? -0.661 11.799 33.372 1.00 75.62 486 ARG A O 1
ATOM 3571 N N . TYR A 1 487 ? -2.316 11.924 31.851 1.00 72.38 487 TYR A N 1
ATOM 3572 C CA . TYR A 1 487 ? -3.312 11.132 32.556 1.00 72.38 487 TYR A CA 1
ATOM 3573 C C . TYR A 1 487 ? -3.867 10.030 31.653 1.00 72.38 487 TYR A C 1
ATOM 3575 O O . TYR A 1 487 ? -4.031 10.193 30.442 1.00 72.38 487 TYR A O 1
ATOM 3583 N N . ASN A 1 488 ? -4.191 8.890 32.253 1.00 76.38 488 ASN A N 1
ATOM 3584 C CA . ASN A 1 488 ? -4.834 7.782 31.565 1.00 76.38 488 ASN A CA 1
ATOM 3585 C C . ASN A 1 488 ? -6.275 8.163 31.172 1.00 76.38 488 ASN A C 1
ATOM 3587 O O . ASN A 1 488 ? -7.094 8.466 32.039 1.00 76.38 488 ASN A O 1
ATOM 3591 N N . MET A 1 489 ? -6.598 8.106 29.876 1.00 73.25 489 MET A N 1
ATOM 3592 C CA . MET A 1 489 ? -7.903 8.540 29.344 1.00 73.25 489 MET A CA 1
ATOM 3593 C C . MET A 1 489 ? -9.100 7.716 29.839 1.00 73.25 489 MET A C 1
ATOM 3595 O O . MET A 1 489 ? -10.228 8.191 29.771 1.00 73.25 489 MET A O 1
ATOM 3599 N N . THR A 1 490 ? -8.875 6.505 30.350 1.00 66.56 490 THR A N 1
ATOM 3600 C CA . THR A 1 490 ? -9.940 5.623 30.849 1.00 66.56 490 THR A CA 1
ATOM 3601 C C . THR A 1 490 ? -10.176 5.796 32.350 1.00 66.56 490 THR A C 1
ATOM 3603 O O . THR A 1 490 ? -11.302 5.629 32.812 1.00 66.56 490 THR A O 1
ATOM 3606 N N . THR A 1 491 ? -9.132 6.108 33.129 1.00 70.38 491 THR A N 1
ATOM 3607 C CA . THR A 1 491 ? -9.188 6.081 34.606 1.00 70.38 491 THR A CA 1
ATOM 3608 C C . THR A 1 491 ? -8.926 7.417 35.298 1.00 70.38 491 THR A C 1
ATOM 3610 O O . THR A 1 491 ? -9.076 7.484 36.515 1.00 70.38 491 THR A O 1
ATOM 3613 N N . GLY A 1 492 ? -8.484 8.454 34.578 1.00 68.88 492 GLY A N 1
ATOM 3614 C CA . GLY A 1 492 ? -8.056 9.728 35.174 1.00 68.88 492 GLY A CA 1
ATOM 3615 C C . GLY A 1 492 ? -6.760 9.633 35.992 1.00 68.88 492 GLY A C 1
ATOM 3616 O O . GLY A 1 492 ? -6.331 10.610 36.602 1.00 68.88 492 GLY A O 1
ATOM 3617 N N . ALA A 1 493 ? -6.107 8.465 36.025 1.00 74.25 493 ALA A N 1
ATOM 3618 C CA . ALA A 1 493 ? -4.890 8.258 36.799 1.00 74.25 493 ALA A CA 1
ATOM 3619 C C . ALA A 1 493 ? -3.699 9.008 36.182 1.00 74.25 493 ALA A C 1
ATOM 3621 O O . ALA A 1 493 ? -3.431 8.871 34.989 1.00 74.25 493 ALA A O 1
ATOM 3622 N N . TYR A 1 494 ? -2.971 9.759 37.011 1.00 80.12 494 TYR A N 1
ATOM 3623 C CA . TYR A 1 494 ? -1.702 10.398 36.651 1.00 80.12 494 TYR A CA 1
ATOM 3624 C C . TYR A 1 494 ? -0.669 9.362 36.183 1.00 80.12 494 TYR A C 1
ATOM 3626 O O . TYR A 1 494 ? -0.561 8.281 36.766 1.00 80.12 494 TYR A O 1
ATOM 3634 N N . ILE A 1 495 ? 0.093 9.720 35.149 1.00 72.81 495 ILE A N 1
ATOM 3635 C CA . ILE A 1 495 ? 1.156 8.906 34.553 1.00 72.81 495 ILE A CA 1
ATOM 3636 C C . ILE A 1 495 ? 2.514 9.548 34.854 1.00 72.81 495 ILE A C 1
ATOM 3638 O O . ILE A 1 495 ? 3.299 8.989 35.620 1.00 72.81 495 ILE A O 1
ATOM 3642 N N . ASP A 1 496 ? 2.779 10.723 34.279 1.00 66.69 496 ASP A N 1
ATOM 3643 C CA . ASP A 1 496 ? 4.008 11.495 34.471 1.00 66.69 496 ASP A CA 1
ATOM 3644 C C . ASP A 1 496 ? 3.831 12.997 34.158 1.00 66.69 496 ASP A C 1
ATOM 3646 O O . ASP A 1 496 ? 2.835 13.428 33.569 1.00 66.69 496 ASP A O 1
ATOM 3650 N N . THR A 1 497 ? 4.822 13.796 34.569 1.00 71.69 497 THR A N 1
ATOM 3651 C CA . THR A 1 497 ? 4.939 15.230 34.265 1.00 71.69 497 THR A CA 1
ATOM 3652 C C . THR A 1 497 ? 6.027 15.461 33.220 1.00 71.69 497 THR A C 1
ATOM 3654 O O . THR A 1 497 ? 7.198 15.132 33.432 1.00 71.69 497 THR A O 1
ATOM 3657 N N . ILE A 1 498 ? 5.659 16.113 32.121 1.00 58.88 498 ILE A N 1
ATOM 3658 C CA . ILE A 1 498 ? 6.556 16.612 31.084 1.00 58.88 498 ILE A CA 1
ATOM 3659 C C . ILE A 1 498 ? 6.882 18.086 31.382 1.00 58.88 498 ILE A C 1
ATOM 3661 O O . ILE A 1 498 ? 6.130 19.001 31.048 1.00 58.88 498 ILE A O 1
ATOM 3665 N N . ASN A 1 499 ? 8.014 18.321 32.044 1.00 63.28 499 ASN A N 1
ATOM 3666 C CA . ASN A 1 499 ? 8.461 19.664 32.436 1.00 63.28 499 ASN A CA 1
ATOM 3667 C C . ASN A 1 499 ? 8.804 20.534 31.209 1.00 63.28 499 ASN A C 1
ATOM 3669 O O . ASN A 1 499 ? 9.392 20.033 30.245 1.00 63.28 499 ASN A O 1
ATOM 3673 N N . LEU A 1 500 ? 8.504 21.837 31.250 1.00 52.78 500 LEU A N 1
ATOM 3674 C CA . LEU A 1 500 ? 8.871 22.784 30.188 1.00 52.78 500 LEU A CA 1
ATOM 3675 C C . LEU A 1 500 ? 10.213 23.478 30.521 1.00 52.78 500 LEU A C 1
ATOM 3677 O O . LEU A 1 500 ? 10.346 24.109 31.573 1.00 52.78 500 LEU A O 1
ATOM 3681 N N . PRO A 1 501 ? 11.255 23.340 29.675 1.00 39.94 501 PRO A N 1
ATOM 3682 C CA . PRO A 1 501 ? 12.593 23.837 29.987 1.00 39.94 501 PRO A CA 1
ATOM 3683 C C . PRO A 1 501 ? 12.730 25.334 29.699 1.00 39.94 501 PRO A C 1
ATOM 3685 O O . PRO A 1 501 ? 13.159 25.757 28.629 1.00 39.94 501 PRO A O 1
ATOM 3688 N N . GLY A 1 502 ? 12.410 26.127 30.715 1.00 47.22 502 GLY A N 1
ATOM 3689 C CA . GLY A 1 502 ? 12.479 27.584 30.668 1.00 47.22 502 GLY A CA 1
ATOM 3690 C C . GLY A 1 502 ? 12.005 28.204 31.975 1.00 47.22 502 GLY A C 1
ATOM 3691 O O . GLY A 1 502 ? 11.161 29.084 31.948 1.00 47.22 502 GLY A O 1
ATOM 3692 N N . SER A 1 503 ? 12.497 27.719 33.124 1.00 37.31 503 SER A N 1
ATOM 3693 C CA . SER A 1 503 ? 11.962 28.041 34.457 1.00 37.31 503 SER A CA 1
ATOM 3694 C C . SER A 1 503 ? 12.224 29.491 34.906 1.00 37.31 503 SER A C 1
ATOM 3696 O O . SER A 1 503 ? 12.993 29.749 35.839 1.00 37.31 503 SER A O 1
ATOM 3698 N N . TYR A 1 504 ? 11.575 30.451 34.252 1.00 40.53 504 TYR A N 1
ATOM 3699 C CA . TYR A 1 504 ? 11.425 31.816 34.731 1.00 40.53 504 TYR A CA 1
ATOM 3700 C C . TYR A 1 504 ? 10.313 31.828 35.780 1.00 40.53 504 TYR A C 1
ATOM 3702 O O . TYR A 1 504 ? 9.163 31.519 35.485 1.00 40.53 504 TYR A O 1
ATOM 3710 N N . ALA A 1 505 ? 10.640 32.181 37.024 1.00 34.62 505 ALA A N 1
ATOM 3711 C CA . ALA A 1 505 ? 9.651 32.239 38.097 1.00 34.62 505 ALA A CA 1
ATOM 3712 C C . ALA A 1 505 ? 8.565 33.285 37.770 1.00 34.62 505 ALA A C 1
ATOM 3714 O O . ALA A 1 505 ? 8.800 34.487 37.901 1.00 34.62 505 ALA A O 1
ATOM 3715 N N . GLY A 1 506 ? 7.394 32.813 37.328 1.00 43.22 506 GLY A N 1
ATOM 3716 C CA . GLY A 1 506 ? 6.281 33.638 36.853 1.00 43.22 506 GLY A CA 1
ATOM 3717 C C . GLY A 1 506 ? 5.886 33.444 35.381 1.00 43.22 506 GLY A C 1
ATOM 3718 O O . GLY A 1 506 ? 4.939 34.102 34.955 1.00 43.22 506 GLY A O 1
ATOM 3719 N N . SER A 1 507 ? 6.548 32.573 34.603 1.00 46.50 507 SER A N 1
ATOM 3720 C CA . SER A 1 507 ? 6.033 32.147 33.294 1.00 46.50 507 SER A CA 1
ATOM 3721 C C . SER A 1 507 ? 5.083 30.962 33.446 1.00 46.50 507 SER A C 1
ATOM 3723 O O . SER A 1 507 ? 5.485 29.879 33.849 1.00 46.50 507 SER A O 1
ATOM 3725 N N . GLY A 1 508 ? 3.797 31.190 33.181 1.00 52.94 508 GLY A N 1
ATOM 3726 C CA . GLY A 1 508 ? 2.785 30.137 33.193 1.00 52.94 508 GLY A CA 1
ATOM 3727 C C . GLY A 1 508 ? 2.521 29.578 31.803 1.00 52.94 508 GLY A C 1
ATOM 3728 O O . GLY A 1 508 ? 2.522 30.340 30.835 1.00 52.94 508 GLY A O 1
ATOM 3729 N N . THR A 1 509 ? 2.257 28.274 31.716 1.00 51.28 509 THR A N 1
ATOM 3730 C CA . THR A 1 509 ? 1.767 27.612 30.500 1.00 51.28 509 THR A CA 1
ATOM 3731 C C . THR A 1 509 ? 0.260 27.826 30.340 1.00 51.28 509 THR A C 1
ATOM 3733 O O . THR A 1 509 ? -0.504 27.455 31.228 1.00 51.28 509 THR A O 1
ATOM 3736 N N . TYR A 1 510 ? -0.185 28.385 29.214 1.00 56.88 510 TYR A N 1
ATOM 3737 C CA . TYR A 1 510 ? -1.602 28.707 28.979 1.00 56.88 510 TYR A CA 1
ATOM 3738 C C . TYR A 1 510 ? -2.334 27.709 28.077 1.00 56.88 510 TYR A C 1
ATOM 3740 O O . TYR A 1 510 ? -3.502 27.418 28.323 1.00 56.88 510 TYR A O 1
ATOM 3748 N N . ASP A 1 511 ? -1.659 27.193 27.050 1.00 57.41 511 ASP A N 1
ATOM 3749 C CA . ASP A 1 511 ? -2.238 26.339 26.004 1.00 57.41 511 ASP A CA 1
ATOM 3750 C C . ASP A 1 511 ? -1.273 25.203 25.631 1.00 57.41 511 ASP A C 1
ATOM 3752 O O . ASP A 1 511 ? -0.055 25.360 25.783 1.00 57.41 511 ASP A O 1
ATOM 3756 N N . ILE A 1 512 ? -1.822 24.069 25.182 1.00 54.88 512 ILE A N 1
ATOM 3757 C CA . ILE A 1 512 ? -1.102 22.862 24.762 1.00 54.88 512 ILE A CA 1
ATOM 3758 C C . ILE A 1 512 ? -1.736 22.209 23.530 1.00 54.88 512 ILE A C 1
ATOM 3760 O O . ILE A 1 512 ? -2.824 21.647 23.609 1.00 54.88 512 ILE A O 1
ATOM 3764 N N . GLN A 1 513 ? -1.013 22.188 22.409 1.00 52.47 513 GLN A N 1
ATOM 3765 C CA . GLN A 1 513 ? -1.452 21.552 21.155 1.00 52.47 513 GLN A CA 1
ATOM 3766 C C . GLN A 1 513 ? -0.382 20.612 20.583 1.00 52.47 513 GLN A C 1
ATOM 3768 O O . GLN A 1 513 ? 0.716 20.502 21.129 1.00 52.47 513 GLN A O 1
ATOM 3773 N N . SER A 1 514 ? -0.702 19.861 19.523 1.00 36.56 514 SER A N 1
ATOM 3774 C CA . SER A 1 514 ? 0.184 18.804 19.010 1.00 36.56 514 SER A CA 1
ATOM 3775 C C . SER A 1 514 ? 0.167 18.628 17.490 1.00 36.56 514 SER A C 1
ATOM 3777 O O . SER A 1 514 ? -0.858 18.838 16.844 1.00 36.56 514 SER A O 1
ATOM 3779 N N . SER A 1 515 ? 1.304 18.235 16.910 1.00 34.81 515 SER A N 1
ATOM 3780 C CA . SER A 1 515 ? 1.445 18.045 15.457 1.00 34.81 515 SER A CA 1
ATOM 3781 C C . SER A 1 515 ? 1.186 16.596 15.017 1.00 34.81 515 SER A C 1
ATOM 3783 O O . SER A 1 515 ? 1.275 15.678 15.836 1.00 34.81 515 SER A O 1
ATOM 3785 N N . PRO A 1 516 ? 0.951 16.339 13.714 1.00 28.34 516 PRO A N 1
ATOM 3786 C CA . PRO A 1 516 ? 0.880 14.983 13.148 1.00 28.34 516 PRO A CA 1
ATOM 3787 C C . PRO A 1 516 ? 2.157 14.128 13.280 1.00 28.34 516 PRO A C 1
ATOM 3789 O O . PRO A 1 516 ? 2.188 13.020 12.756 1.00 28.34 516 PRO A O 1
ATOM 3792 N N . CYS A 1 517 ? 3.205 14.643 13.931 1.00 25.84 517 CYS A N 1
ATOM 3793 C CA . CYS A 1 517 ? 4.489 13.980 14.171 1.00 25.84 517 CYS A CA 1
ATOM 3794 C C . CYS A 1 517 ? 4.773 13.825 15.682 1.00 25.84 517 CYS A C 1
ATOM 3796 O O . CYS A 1 517 ? 5.924 13.876 16.107 1.00 25.84 517 CYS A O 1
ATOM 3798 N N . ASP A 1 518 ? 3.712 13.729 16.490 1.00 32.84 518 ASP A N 1
ATOM 3799 C CA . ASP A 1 518 ? 3.708 13.473 17.941 1.00 32.84 518 ASP A CA 1
ATOM 3800 C C . ASP A 1 518 ? 4.501 14.463 18.817 1.00 32.84 518 ASP A C 1
ATOM 3802 O O . ASP A 1 518 ? 4.836 14.190 19.970 1.00 32.84 518 ASP A O 1
ATOM 3806 N N . VAL A 1 519 ? 4.733 15.676 18.306 1.00 34.47 519 VAL A N 1
ATOM 3807 C CA . VAL A 1 519 ? 5.300 16.785 19.084 1.00 34.47 519 VAL A CA 1
ATOM 3808 C C . VAL A 1 519 ? 4.189 17.509 19.843 1.00 34.47 519 VAL A C 1
ATOM 3810 O O . VAL A 1 519 ? 3.206 17.926 19.233 1.00 34.47 519 VAL A O 1
ATOM 3813 N N . VAL A 1 520 ? 4.373 17.717 21.152 1.00 40.25 520 VAL A N 1
ATOM 3814 C CA . VAL A 1 520 ? 3.515 18.567 21.999 1.00 40.25 520 VAL A CA 1
ATOM 3815 C C . VAL A 1 520 ? 4.161 19.945 22.190 1.00 40.25 520 VAL A C 1
ATOM 3817 O O . VAL A 1 520 ? 5.317 20.051 22.603 1.00 40.25 520 VAL A O 1
ATOM 3820 N N . TYR A 1 521 ? 3.405 20.998 21.894 1.00 44.94 521 TYR A N 1
ATOM 3821 C CA . TYR A 1 521 ? 3.795 22.408 21.953 1.00 44.94 521 TYR A CA 1
ATOM 3822 C C . TYR A 1 521 ? 3.068 23.069 23.123 1.00 44.94 521 TYR A C 1
ATOM 3824 O O . TYR A 1 521 ? 1.909 22.742 23.368 1.00 44.94 521 TYR A O 1
ATOM 3832 N N . ALA A 1 522 ? 3.714 24.015 23.806 1.00 47.06 522 ALA A N 1
ATOM 3833 C CA . ALA A 1 522 ? 3.101 24.772 24.892 1.00 47.06 522 ALA A CA 1
ATOM 3834 C C . ALA A 1 522 ? 3.408 26.276 24.786 1.00 47.06 522 ALA A C 1
ATOM 3836 O O . ALA A 1 522 ? 4.512 26.667 24.395 1.00 47.06 522 ALA A O 1
ATOM 3837 N N . ALA A 1 523 ? 2.439 27.124 25.138 1.00 49.62 523 ALA A N 1
ATOM 3838 C CA . ALA A 1 523 ? 2.579 28.584 25.093 1.00 49.62 523 ALA A CA 1
ATOM 3839 C C . ALA A 1 523 ? 2.793 29.175 26.499 1.00 49.62 523 ALA A C 1
ATOM 3841 O O . ALA A 1 523 ? 1.969 28.945 27.386 1.00 49.62 523 ALA A O 1
ATOM 3842 N N . GLU A 1 524 ? 3.866 29.955 26.700 1.00 45.47 524 GLU A N 1
ATOM 3843 C CA . GLU A 1 524 ? 4.234 30.532 28.005 1.00 45.47 524 GLU A CA 1
ATOM 3844 C C . GLU A 1 524 ? 4.108 32.062 28.094 1.00 45.47 524 GLU A C 1
ATOM 3846 O O . GLU A 1 524 ? 4.350 32.784 27.127 1.00 45.47 524 GLU A O 1
ATOM 3851 N N . ALA A 1 525 ? 3.880 32.581 29.309 1.00 41.00 525 ALA A N 1
ATOM 3852 C CA . ALA A 1 525 ? 3.841 34.029 29.575 1.00 41.00 525 ALA A CA 1
ATOM 3853 C C . ALA A 1 525 ? 5.134 34.787 29.191 1.00 41.00 525 ALA A C 1
ATOM 3855 O O . ALA A 1 525 ? 5.089 35.970 28.851 1.00 41.00 525 ALA A O 1
ATOM 3856 N N . ALA A 1 526 ? 6.305 34.141 29.283 1.00 36.66 526 ALA A N 1
ATOM 3857 C CA . ALA A 1 526 ? 7.611 34.801 29.177 1.00 36.66 526 ALA A CA 1
ATOM 3858 C C . ALA A 1 526 ? 8.281 34.638 27.802 1.00 36.66 526 ALA A C 1
ATOM 3860 O O . ALA A 1 526 ? 9.442 34.249 27.691 1.00 36.66 526 ALA A O 1
ATOM 3861 N N . SER A 1 527 ? 7.579 35.064 26.749 1.00 45.97 527 SER A N 1
ATOM 3862 C CA . SER A 1 527 ? 8.158 35.331 25.417 1.00 45.97 527 SER A CA 1
ATOM 3863 C C . SER A 1 527 ? 8.726 34.126 24.647 1.00 45.97 527 SER A C 1
ATOM 3865 O O . SER A 1 527 ? 9.482 34.335 23.693 1.00 45.97 527 SER A O 1
ATOM 3867 N N . GLN A 1 528 ? 8.369 32.893 25.018 1.00 38.06 528 GLN A N 1
ATOM 3868 C CA . GLN A 1 528 ? 8.809 31.665 24.347 1.00 38.06 528 GLN A CA 1
ATOM 3869 C C . GLN A 1 528 ? 7.626 30.710 24.121 1.00 38.06 528 GLN A C 1
ATOM 3871 O O . GLN A 1 528 ? 6.746 30.584 24.970 1.00 38.06 528 GLN A O 1
ATOM 3876 N N . VAL A 1 529 ? 7.621 30.037 22.967 1.00 34.53 529 VAL A N 1
ATOM 3877 C CA . VAL A 1 529 ? 6.849 28.805 22.757 1.00 34.53 529 VAL A CA 1
ATOM 3878 C C . VAL A 1 529 ? 7.780 27.663 23.135 1.00 34.53 529 VAL A C 1
ATOM 3880 O O . VAL A 1 529 ? 8.837 27.499 22.522 1.00 34.53 529 VAL A O 1
ATOM 3883 N N . THR A 1 530 ? 7.410 26.897 24.153 1.00 37.72 530 THR A N 1
ATOM 3884 C CA . THR A 1 530 ? 8.291 25.901 24.762 1.00 37.72 530 THR A CA 1
ATOM 3885 C C . THR A 1 530 ? 7.764 24.500 24.458 1.00 37.72 530 THR A C 1
ATOM 3887 O O . THR A 1 530 ? 6.586 24.201 24.643 1.00 37.72 530 THR A O 1
ATOM 3890 N N . ARG A 1 531 ? 8.633 23.610 23.966 1.00 33.22 531 ARG A N 1
ATOM 3891 C CA . ARG A 1 531 ? 8.303 22.190 23.757 1.00 33.22 531 ARG A CA 1
ATOM 3892 C C . ARG A 1 531 ? 8.589 21.418 25.045 1.00 33.22 531 ARG A C 1
ATOM 3894 O O . ARG A 1 531 ? 9.701 21.492 25.565 1.00 33.22 531 ARG A O 1
ATOM 3901 N N . SER A 1 532 ? 7.616 20.669 25.557 1.00 31.61 532 SER A N 1
ATOM 3902 C CA . SER A 1 532 ? 7.768 19.918 26.812 1.00 31.61 532 SER A CA 1
ATOM 3903 C C . SER A 1 532 ? 8.845 18.835 26.696 1.00 31.61 532 SER A C 1
ATOM 3905 O O . SER A 1 532 ? 8.955 18.174 25.662 1.00 31.61 532 SER A O 1
ATOM 3907 N N . ALA A 1 533 ? 9.651 18.650 27.744 1.00 29.81 533 ALA A N 1
ATOM 3908 C CA . ALA A 1 533 ? 10.883 17.864 27.717 1.00 29.81 533 ALA A CA 1
ATOM 3909 C C . ALA A 1 533 ? 10.685 16.330 27.700 1.00 29.81 533 ALA A C 1
ATOM 3911 O O . ALA A 1 533 ? 11.062 15.630 28.637 1.00 29.81 533 ALA A O 1
ATOM 3912 N N . GLY A 1 534 ? 10.189 15.798 26.581 1.00 26.58 534 GLY A N 1
ATOM 3913 C CA . GLY A 1 534 ? 10.398 14.410 26.160 1.00 26.58 534 GLY A CA 1
ATOM 3914 C C . GLY A 1 534 ? 11.617 14.300 25.237 1.00 26.58 534 GLY A C 1
ATOM 3915 O O . GLY A 1 534 ? 11.489 14.431 24.025 1.00 26.58 534 GLY A O 1
ATOM 3916 N N . THR A 1 535 ? 12.814 14.108 25.805 1.00 27.45 535 THR A N 1
ATOM 3917 C CA . THR A 1 535 ? 14.051 13.697 25.091 1.00 27.45 535 THR A CA 1
ATOM 3918 C C . THR A 1 535 ? 14.399 14.404 23.757 1.00 27.45 535 THR A C 1
ATOM 3920 O O . THR A 1 535 ? 14.832 13.749 22.809 1.00 27.45 535 THR A O 1
ATOM 3923 N N . SER A 1 536 ? 14.314 15.742 23.667 1.00 26.55 536 SER A N 1
ATOM 3924 C CA . SER A 1 536 ? 15.061 16.524 22.651 1.00 26.55 536 SER A CA 1
ATOM 3925 C C . SER A 1 536 ? 15.179 18.037 22.966 1.00 26.55 536 SER A C 1
ATOM 3927 O O . SER A 1 536 ? 14.214 18.611 23.475 1.00 26.55 536 SER A O 1
ATOM 3929 N N . PRO A 1 537 ? 16.317 18.701 22.647 1.00 31.62 537 PRO A N 1
ATOM 3930 C CA . PRO A 1 537 ? 16.660 20.099 22.988 1.00 31.62 537 PRO A CA 1
ATOM 3931 C C . PRO A 1 537 ? 16.253 21.193 21.961 1.00 31.62 537 PRO A C 1
ATOM 3933 O O . PRO A 1 537 ? 15.497 20.949 21.024 1.00 31.62 537 PRO A O 1
ATOM 3936 N N . PHE A 1 538 ? 16.747 22.423 22.163 1.00 23.75 538 PHE A N 1
ATOM 3937 C CA . PHE A 1 538 ? 16.066 23.677 21.812 1.00 23.75 538 PHE A CA 1
ATOM 3938 C C . PHE A 1 538 ? 16.898 24.667 20.986 1.00 23.75 538 PHE A C 1
ATOM 3940 O O . PHE A 1 538 ? 18.124 24.710 21.081 1.00 23.75 538 PHE A O 1
ATOM 3947 N N . LEU A 1 539 ? 16.187 25.547 20.277 1.00 22.34 539 LEU A N 1
ATOM 3948 C CA . LEU A 1 539 ? 16.639 26.869 19.840 1.00 22.34 539 LEU A CA 1
ATOM 3949 C C . LEU A 1 539 ? 15.473 27.851 20.073 1.00 22.34 539 LEU A C 1
ATOM 3951 O O . LEU A 1 539 ? 14.320 27.436 19.976 1.00 22.34 539 LEU A O 1
ATOM 3955 N N . SER A 1 540 ? 15.739 29.119 20.396 1.00 24.89 540 SER A N 1
ATOM 3956 C CA . SER A 1 540 ? 14.702 30.091 20.783 1.00 24.89 540 SER A CA 1
ATOM 3957 C C . SER A 1 540 ? 14.690 31.341 19.900 1.00 24.89 540 SER A C 1
ATOM 3959 O O . SER A 1 540 ? 15.749 31.871 19.562 1.00 24.89 540 SER A O 1
ATOM 3961 N N . LEU A 1 541 ? 13.491 31.854 19.573 1.00 24.30 541 LEU A N 1
ATOM 3962 C CA . LEU A 1 541 ? 13.290 33.251 19.164 1.00 24.30 541 LEU A CA 1
ATOM 3963 C C . LEU A 1 541 ? 11.815 33.718 19.264 1.00 24.30 541 LEU A C 1
ATOM 3965 O O . LEU A 1 541 ? 10.923 33.091 18.709 1.00 24.30 541 LEU A O 1
ATOM 3969 N N . ALA A 1 542 ? 11.610 34.875 19.904 1.00 24.62 542 ALA A N 1
ATOM 3970 C CA . ALA A 1 542 ? 10.508 35.840 19.722 1.00 24.62 542 ALA A CA 1
ATOM 3971 C C . ALA A 1 542 ? 9.014 35.408 19.847 1.00 24.62 542 ALA A C 1
ATOM 3973 O O . ALA A 1 542 ? 8.325 35.237 18.848 1.00 24.62 542 ALA A O 1
ATOM 3974 N N . TYR A 1 543 ? 8.494 35.460 21.084 1.00 27.81 543 TYR A N 1
ATOM 3975 C CA . TYR A 1 543 ? 7.213 36.090 21.495 1.00 27.81 543 TYR A CA 1
ATOM 3976 C C . TYR A 1 543 ? 5.942 35.881 20.631 1.00 27.81 543 TYR A C 1
ATOM 3978 O O . TYR A 1 543 ? 5.712 36.615 19.669 1.00 27.81 543 TYR A O 1
ATOM 3986 N N . VAL A 1 544 ? 5.032 35.008 21.097 1.00 29.66 544 VAL A N 1
ATOM 3987 C CA . VAL A 1 544 ? 3.591 35.023 20.751 1.00 29.66 544 VAL A CA 1
ATOM 3988 C C . VAL A 1 544 ? 2.743 34.424 21.892 1.00 29.66 544 VAL A C 1
ATOM 3990 O O . VAL A 1 544 ? 3.159 33.395 22.428 1.00 29.66 544 VAL A O 1
ATOM 3993 N N . PRO A 1 545 ? 1.570 34.989 22.250 1.00 27.52 545 PRO A N 1
ATOM 3994 C CA . PRO A 1 545 ? 0.600 34.345 23.149 1.00 27.52 545 PRO A CA 1
ATOM 3995 C C . PRO A 1 545 ? -0.529 33.625 22.375 1.00 27.52 545 PRO A C 1
ATOM 3997 O O . PRO A 1 545 ? -1.244 34.297 21.634 1.00 27.52 545 PRO A O 1
ATOM 4000 N N . SER A 1 546 ? -0.702 32.313 22.639 1.00 33.69 546 SER A N 1
ATOM 4001 C CA . SER A 1 546 ? -1.726 31.344 22.144 1.00 33.69 546 SER A CA 1
ATOM 4002 C C . SER A 1 546 ? -1.474 30.648 20.782 1.00 33.69 546 SER A C 1
ATOM 4004 O O . SER A 1 546 ? -1.662 31.226 19.718 1.00 33.69 546 SER A O 1
ATOM 4006 N N . ALA A 1 547 ? -1.092 29.360 20.778 1.00 32.41 547 ALA A N 1
ATOM 4007 C CA . ALA A 1 547 ? -0.573 28.650 19.593 1.00 32.41 547 ALA A CA 1
ATOM 4008 C C . ALA A 1 547 ? -1.326 27.341 19.269 1.00 32.41 547 ALA A C 1
ATOM 4010 O O . ALA A 1 547 ? -1.157 26.347 19.972 1.00 32.41 547 ALA A O 1
ATOM 4011 N N . ILE A 1 548 ? -2.096 27.311 18.169 1.00 32.50 548 ILE A N 1
ATOM 4012 C CA . ILE A 1 548 ? -3.057 26.234 17.872 1.00 32.50 548 ILE A CA 1
ATOM 4013 C C . ILE A 1 548 ? -2.917 25.668 16.451 1.00 32.50 548 ILE A C 1
ATOM 4015 O O . ILE A 1 548 ? -3.171 26.316 15.434 1.00 32.50 548 ILE A O 1
ATOM 4019 N N . ILE A 1 549 ? -2.555 24.388 16.393 1.00 35.28 549 ILE A N 1
ATOM 4020 C CA . ILE A 1 549 ? -2.374 23.631 15.152 1.00 35.28 549 ILE A CA 1
ATOM 4021 C C . ILE A 1 549 ? -3.737 23.292 14.544 1.00 35.28 549 ILE A C 1
ATOM 4023 O O . ILE A 1 549 ? -4.606 22.743 15.217 1.00 35.28 549 ILE A O 1
ATOM 4027 N N . LEU A 1 550 ? -3.896 23.566 13.247 1.00 33.81 550 LEU A N 1
ATOM 4028 C CA . LEU A 1 550 ? -5.109 23.265 12.492 1.00 33.81 550 LEU A CA 1
ATOM 4029 C C . LEU A 1 550 ? -4.784 22.379 11.288 1.00 33.81 550 LEU A C 1
ATOM 4031 O O . LEU A 1 550 ? -4.358 22.839 10.229 1.00 33.81 550 LEU A O 1
ATOM 4035 N N . THR A 1 551 ? -4.976 21.073 11.468 1.00 33.53 551 THR A N 1
ATOM 4036 C CA . THR A 1 551 ? -4.624 20.046 10.488 1.00 33.53 551 THR A CA 1
ATOM 4037 C C . THR A 1 551 ? -5.599 20.006 9.313 1.00 33.53 551 THR A C 1
ATOM 4039 O O . THR A 1 551 ? -6.752 19.607 9.454 1.00 33.53 551 THR A O 1
ATOM 4042 N N . VAL A 1 552 ? -5.100 20.307 8.112 1.00 34.50 552 VAL A N 1
ATOM 4043 C CA . VAL A 1 552 ? -5.663 19.709 6.893 1.00 34.50 552 VAL A CA 1
ATOM 4044 C C . VAL A 1 552 ? -5.324 18.211 6.936 1.00 34.50 552 VAL A C 1
ATOM 4046 O O . VAL A 1 552 ? -4.167 17.882 7.220 1.00 34.50 552 VAL A O 1
ATOM 4049 N N . PRO A 1 553 ? -6.266 17.281 6.694 1.00 36.91 553 PRO A N 1
ATOM 4050 C CA . PRO A 1 553 ? -5.940 15.859 6.686 1.00 36.91 553 PRO A CA 1
ATOM 4051 C C . PRO A 1 553 ? -4.933 15.526 5.573 1.00 36.91 553 PRO A C 1
ATOM 4053 O O . PRO A 1 553 ? -5.215 15.705 4.389 1.00 36.91 553 PRO A O 1
ATOM 4056 N N . ASN A 1 554 ? -3.749 15.026 5.945 1.00 51.81 554 ASN A N 1
ATOM 4057 C CA . ASN A 1 554 ? -2.712 14.634 4.979 1.00 51.81 554 ASN A CA 1
ATOM 4058 C C . ASN A 1 554 ? -3.203 13.536 4.020 1.00 51.81 554 ASN A C 1
ATOM 4060 O O . ASN A 1 554 ? -2.839 13.545 2.844 1.00 51.81 554 ASN A O 1
ATOM 4064 N N . THR A 1 555 ? -4.056 12.642 4.524 1.00 53.16 555 THR A N 1
ATOM 4065 C CA . THR A 1 555 ? -4.804 11.650 3.750 1.00 53.16 555 THR A CA 1
ATOM 4066 C C . THR A 1 555 ? -6.293 11.843 4.006 1.00 53.16 555 THR A C 1
ATOM 4068 O O . THR A 1 555 ? -6.694 11.995 5.160 1.00 53.16 555 THR A O 1
ATOM 4071 N N . VAL A 1 556 ? -7.110 11.782 2.954 1.00 59.44 556 VAL A N 1
ATOM 4072 C CA . VAL A 1 556 ? -8.574 11.671 3.059 1.00 59.44 556 VAL A CA 1
ATOM 4073 C C . VAL A 1 556 ? -9.071 10.399 2.382 1.00 59.44 556 VAL A C 1
ATOM 4075 O O . VAL A 1 556 ? -8.527 9.990 1.358 1.00 59.44 556 VAL A O 1
ATOM 4078 N N . ASP A 1 557 ? -10.116 9.789 2.935 1.00 71.38 557 ASP A N 1
ATOM 4079 C CA . ASP A 1 557 ? -10.841 8.682 2.307 1.00 71.38 557 ASP A CA 1
ATOM 4080 C C . ASP A 1 557 ? -11.991 9.248 1.462 1.00 71.38 557 ASP A C 1
ATOM 4082 O O . ASP A 1 557 ? -12.874 9.941 1.977 1.00 71.38 557 ASP A O 1
ATOM 4086 N N . ALA A 1 558 ? -11.988 8.963 0.160 1.00 74.00 558 ALA A N 1
ATOM 4087 C CA . ALA A 1 558 ? -12.957 9.500 -0.786 1.00 74.00 558 ALA A CA 1
ATOM 4088 C C . ALA A 1 558 ? -14.408 9.072 -0.498 1.00 74.00 558 ALA A C 1
ATOM 4090 O O . ALA A 1 558 ? -15.334 9.780 -0.895 1.00 74.00 558 ALA A O 1
ATOM 4091 N N . SER A 1 559 ? -14.636 7.949 0.196 1.00 73.19 559 SER A N 1
ATOM 4092 C CA . SER A 1 559 ? -15.990 7.483 0.535 1.00 73.19 559 SER A CA 1
ATOM 4093 C C . SER A 1 559 ? -16.696 8.423 1.518 1.00 73.19 559 SER A C 1
ATOM 4095 O O . SER A 1 559 ? -17.916 8.598 1.444 1.00 73.19 559 SER A O 1
ATOM 4097 N N . THR A 1 560 ? -15.925 9.104 2.376 1.00 79.94 560 THR A N 1
ATOM 4098 C CA . THR A 1 560 ? -16.437 10.036 3.396 1.00 79.94 560 THR A CA 1
ATOM 4099 C C . THR A 1 560 ? -17.071 11.302 2.809 1.00 79.94 560 THR A C 1
ATOM 4101 O O . THR A 1 560 ? -17.864 11.954 3.482 1.00 79.94 560 THR A O 1
ATOM 4104 N N . PHE A 1 561 ? -16.822 11.608 1.530 1.00 81.12 561 PHE A N 1
ATOM 4105 C CA . PHE A 1 561 ? -17.409 12.746 0.806 1.00 81.12 561 PHE A CA 1
ATOM 4106 C C . PHE A 1 561 ? -18.799 12.438 0.213 1.00 81.12 561 PHE A C 1
ATOM 4108 O O . PHE A 1 561 ? -19.254 13.129 -0.699 1.00 81.12 561 PHE A O 1
ATOM 4115 N N . GLY A 1 562 ? -19.479 11.406 0.725 1.00 77.44 562 GLY A N 1
ATOM 4116 C CA . GLY A 1 562 ? -20.825 11.014 0.307 1.00 77.44 562 GLY A CA 1
ATOM 4117 C C . GLY A 1 562 ? -20.834 10.197 -0.982 1.00 77.44 562 GLY A C 1
ATOM 4118 O O . GLY A 1 562 ? -21.423 10.622 -1.973 1.00 77.44 562 GLY A O 1
ATOM 4119 N N . TYR A 1 563 ? -20.167 9.038 -0.977 1.00 88.44 563 TYR A N 1
ATOM 4120 C CA . TYR A 1 563 ? -20.203 8.088 -2.096 1.00 88.44 563 TYR A CA 1
ATOM 4121 C C . TYR A 1 563 ? -21.645 7.706 -2.494 1.00 88.44 563 TYR A C 1
ATOM 4123 O O . TYR A 1 563 ? -22.458 7.337 -1.646 1.00 88.44 563 TYR A O 1
ATOM 4131 N N . ASP A 1 564 ? -21.921 7.743 -3.799 1.00 84.81 564 ASP A N 1
ATOM 4132 C CA . ASP A 1 564 ? -23.166 7.311 -4.442 1.00 84.81 564 ASP A CA 1
ATOM 4133 C C . ASP A 1 564 ? -22.816 6.255 -5.506 1.00 84.81 564 ASP A C 1
ATOM 4135 O O . ASP A 1 564 ? -21.968 6.482 -6.371 1.00 84.81 564 ASP A O 1
ATOM 4139 N N . GLU A 1 565 ? -23.468 5.091 -5.453 1.00 84.12 565 GLU A N 1
ATOM 4140 C CA . GLU A 1 565 ? -23.246 3.987 -6.396 1.00 84.12 565 GLU A CA 1
ATOM 4141 C C . GLU A 1 565 ? -23.674 4.314 -7.841 1.00 84.12 565 GLU A C 1
ATOM 4143 O O . GLU A 1 565 ? -23.181 3.706 -8.798 1.00 84.12 565 GLU A O 1
ATOM 4148 N N . VAL A 1 566 ? -24.566 5.293 -8.018 1.00 89.44 566 VAL A N 1
ATOM 4149 C CA . VAL A 1 566 ? -25.094 5.753 -9.309 1.00 89.44 566 VAL A CA 1
ATOM 4150 C C . VAL A 1 566 ? -24.242 6.883 -9.899 1.00 89.44 566 VAL A C 1
ATOM 4152 O O . VAL A 1 566 ? -24.072 6.945 -11.124 1.00 89.44 566 VAL A O 1
ATOM 4155 N N . ASP A 1 567 ? -23.708 7.774 -9.056 1.00 94.44 567 ASP A N 1
ATOM 4156 C CA . ASP A 1 567 ? -22.833 8.882 -9.463 1.00 94.44 567 ASP A CA 1
ATOM 4157 C C . ASP A 1 567 ? -21.856 9.337 -8.361 1.00 94.44 567 ASP A C 1
ATOM 4159 O O . ASP A 1 567 ? -22.044 10.351 -7.688 1.00 94.44 567 ASP A O 1
ATOM 4163 N N . ALA A 1 568 ? -20.734 8.635 -8.242 1.00 96.00 568 ALA A N 1
ATOM 4164 C CA . ALA A 1 568 ? -19.671 8.958 -7.300 1.00 96.00 568 ALA A CA 1
ATOM 4165 C C . ALA A 1 568 ? -18.827 10.190 -7.705 1.00 96.00 568 ALA A C 1
ATOM 4167 O O . ALA A 1 568 ? -17.828 10.475 -7.037 1.00 96.00 568 ALA A O 1
ATOM 4168 N N . THR A 1 569 ? -19.178 10.924 -8.781 1.00 95.50 569 THR A N 1
ATOM 4169 C CA . THR A 1 569 ? -18.376 12.068 -9.270 1.00 95.50 569 THR A CA 1
ATOM 4170 C C . THR A 1 569 ? -18.154 13.094 -8.165 1.00 95.50 569 THR A C 1
ATOM 4172 O O . THR A 1 569 ? -17.020 13.508 -7.933 1.00 95.50 569 THR A O 1
ATOM 4175 N N . THR A 1 570 ? -19.221 13.504 -7.471 1.00 90.81 570 THR A N 1
ATOM 4176 C CA . THR A 1 570 ? -19.144 14.559 -6.453 1.00 90.81 570 THR A CA 1
ATOM 4177 C C . THR A 1 570 ? -18.248 14.151 -5.291 1.00 90.81 570 THR A C 1
ATOM 4179 O O . THR A 1 570 ? -17.410 14.952 -4.888 1.00 90.81 570 THR A O 1
ATOM 4182 N N . ALA A 1 571 ? -18.354 12.909 -4.811 1.00 88.00 571 ALA A N 1
ATOM 4183 C CA . ALA A 1 571 ? -17.527 12.398 -3.722 1.00 88.00 571 ALA A CA 1
ATOM 4184 C C . ALA A 1 571 ? -16.039 12.353 -4.107 1.00 88.00 571 ALA A C 1
ATOM 4186 O O . ALA A 1 571 ? -15.202 12.955 -3.433 1.00 88.00 571 ALA A O 1
ATOM 4187 N N . LEU A 1 572 ? -15.704 11.715 -5.236 1.00 94.19 572 LEU A N 1
ATOM 4188 C CA . LEU A 1 572 ? -14.311 11.577 -5.672 1.00 94.19 572 LEU A CA 1
ATOM 4189 C C . LEU A 1 572 ? -13.684 12.934 -6.032 1.00 94.19 572 LEU A C 1
ATOM 4191 O O . LEU A 1 572 ? -12.542 13.206 -5.664 1.00 94.19 572 LEU A O 1
ATOM 4195 N N . GLN A 1 573 ? -14.431 13.817 -6.701 1.00 97.19 573 GLN A N 1
ATOM 4196 C CA . GLN A 1 573 ? -13.943 15.153 -7.044 1.00 97.19 573 GLN A CA 1
ATOM 4197 C C . GLN A 1 573 ? -13.815 16.061 -5.811 1.00 97.19 573 GLN A C 1
ATOM 4199 O O . GLN A 1 573 ? -12.888 16.868 -5.765 1.00 97.19 573 GLN A O 1
ATOM 4204 N N . ALA A 1 574 ? -14.690 15.939 -4.806 1.00 82.56 574 ALA A N 1
ATOM 4205 C CA . ALA A 1 574 ? -14.559 16.666 -3.542 1.00 82.56 574 ALA A CA 1
ATOM 4206 C C . ALA A 1 574 ? -13.350 16.177 -2.730 1.00 82.56 574 ALA A C 1
ATOM 4208 O O . ALA A 1 574 ? -12.590 17.003 -2.231 1.00 82.56 574 ALA A O 1
ATOM 4209 N N . ALA A 1 575 ? -13.107 14.863 -2.686 1.00 79.06 575 ALA A N 1
ATOM 4210 C CA . ALA A 1 575 ? -11.915 14.288 -2.065 1.00 79.06 575 ALA A CA 1
ATOM 4211 C C . ALA A 1 575 ? -10.623 14.803 -2.722 1.00 79.06 575 ALA A C 1
ATOM 4213 O O . ALA A 1 575 ? -9.710 15.252 -2.031 1.00 79.06 575 ALA A O 1
ATOM 4214 N N . ILE A 1 576 ? -10.579 14.842 -4.058 1.00 86.12 576 ILE A N 1
ATOM 4215 C CA . ILE A 1 576 ? -9.477 15.424 -4.845 1.00 86.12 576 ILE A CA 1
ATOM 4216 C C . ILE A 1 576 ? -9.320 16.931 -4.586 1.00 86.12 576 ILE A C 1
ATOM 4218 O O . ILE A 1 576 ? -8.200 17.416 -4.414 1.00 86.12 576 ILE A O 1
ATOM 4222 N N . ASN A 1 577 ? -10.426 17.671 -4.489 1.00 88.44 577 ASN A N 1
ATOM 4223 C CA . ASN A 1 577 ? -10.425 19.118 -4.256 1.00 88.44 577 ASN A CA 1
ATOM 4224 C C . ASN A 1 577 ? -10.207 19.525 -2.785 1.00 88.44 577 ASN A C 1
ATOM 4226 O O . ASN A 1 577 ? -10.045 20.714 -2.520 1.00 88.44 577 ASN A O 1
ATOM 4230 N N . SER A 1 578 ? -10.180 18.578 -1.841 1.00 76.25 578 SER A N 1
ATOM 4231 C CA . SER A 1 578 ? -10.074 18.826 -0.390 1.00 76.25 578 SER A CA 1
ATOM 4232 C C . SER A 1 578 ? -8.785 19.529 0.061 1.00 76.25 578 SER A C 1
ATOM 4234 O O . SER A 1 578 ? -8.686 19.968 1.204 1.00 76.25 578 SER A O 1
ATOM 4236 N N . GLY A 1 579 ? -7.773 19.602 -0.810 1.00 64.31 579 GLY A N 1
ATOM 4237 C CA . GLY A 1 579 ? -6.427 20.066 -0.467 1.00 64.31 579 GLY A CA 1
ATOM 4238 C C . GLY A 1 579 ? -5.550 19.001 0.202 1.00 64.31 579 GLY A C 1
ATOM 4239 O O . GLY A 1 579 ? -4.377 19.269 0.456 1.00 64.31 579 GLY A O 1
ATOM 4240 N N . ALA A 1 580 ? -6.074 17.794 0.447 1.00 60.50 580 ALA A N 1
ATOM 4241 C CA . ALA A 1 580 ? -5.305 16.679 0.985 1.00 60.50 580 ALA A CA 1
ATOM 4242 C C . ALA A 1 580 ? -4.146 16.278 0.058 1.00 60.50 580 ALA A C 1
ATOM 4244 O O . ALA A 1 580 ? -4.289 16.208 -1.171 1.00 60.50 580 ALA A O 1
ATOM 4245 N N . ARG A 1 581 ? -2.993 15.968 0.664 1.00 61.16 581 ARG A N 1
ATOM 4246 C CA . ARG A 1 581 ? -1.782 15.531 -0.049 1.00 61.16 581 ARG A CA 1
ATOM 4247 C C . ARG A 1 581 ? -1.964 14.151 -0.687 1.00 61.16 581 ARG A C 1
ATOM 4249 O O . ARG A 1 581 ? -1.409 13.914 -1.767 1.00 61.16 581 ARG A O 1
ATOM 4256 N N . THR A 1 582 ? -2.747 13.298 -0.031 1.00 66.19 582 THR A N 1
ATOM 4257 C CA . THR A 1 582 ? -3.096 11.943 -0.454 1.00 66.19 582 THR A CA 1
ATOM 4258 C C . THR A 1 582 ? -4.614 11.753 -0.439 1.00 66.19 582 THR A C 1
ATOM 4260 O O . THR A 1 582 ? -5.286 12.112 0.527 1.00 66.19 582 THR A O 1
ATOM 4263 N N . VAL A 1 583 ? -5.160 11.142 -1.486 1.00 77.62 583 VAL A N 1
ATOM 4264 C CA . VAL A 1 583 ? -6.562 10.705 -1.552 1.00 77.62 583 VAL A CA 1
ATOM 4265 C C . VAL A 1 583 ? -6.585 9.187 -1.642 1.00 77.62 583 VAL A C 1
ATOM 4267 O O . VAL A 1 583 ? -6.038 8.613 -2.582 1.00 77.62 583 VAL A O 1
ATOM 4270 N N . TYR A 1 584 ? -7.207 8.537 -0.667 1.00 71.56 584 TYR A N 1
ATOM 4271 C CA . TYR A 1 584 ? -7.479 7.107 -0.686 1.00 71.56 584 TYR A CA 1
ATOM 4272 C C . TYR A 1 584 ? -8.856 6.856 -1.302 1.00 71.56 584 TYR A C 1
ATOM 4274 O O . TYR A 1 584 ? -9.833 7.505 -0.931 1.00 71.56 584 TYR A O 1
ATOM 4282 N N . VAL A 1 585 ? -8.937 5.930 -2.252 1.00 83.12 585 VAL A N 1
ATOM 4283 C CA . VAL A 1 585 ? -10.175 5.538 -2.932 1.00 83.12 585 VAL A CA 1
ATOM 4284 C C . VAL A 1 585 ? -10.432 4.063 -2.608 1.00 83.12 585 VAL A C 1
ATOM 4286 O O . VAL A 1 585 ? -9.785 3.206 -3.218 1.00 83.12 585 VAL A O 1
ATOM 4289 N N . PRO A 1 586 ? -11.317 3.752 -1.642 1.00 65.81 586 PRO A N 1
ATOM 4290 C CA . PRO A 1 586 ? -11.547 2.382 -1.188 1.00 65.81 586 PRO A CA 1
ATOM 4291 C C . PRO A 1 586 ? -12.336 1.529 -2.186 1.00 65.81 586 PRO A C 1
ATOM 4293 O O . PRO A 1 586 ? -13.118 2.023 -3.013 1.00 65.81 586 PRO A O 1
ATOM 4296 N N . ASN A 1 587 ? -12.178 0.213 -2.061 1.00 81.38 587 ASN A N 1
ATOM 4297 C CA . ASN A 1 587 ? -12.960 -0.774 -2.786 1.00 81.38 587 ASN A CA 1
ATOM 4298 C C . ASN A 1 587 ? -14.322 -0.983 -2.111 1.00 81.38 587 ASN A C 1
ATOM 4300 O O . ASN A 1 587 ? -14.491 -1.824 -1.232 1.00 81.38 587 ASN A O 1
ATOM 4304 N N . MET A 1 588 ? -15.330 -0.252 -2.588 1.00 80.94 588 MET A N 1
ATOM 4305 C CA . MET A 1 588 ? -16.710 -0.347 -2.096 1.00 80.94 588 MET A CA 1
ATOM 4306 C C . MET A 1 588 ? -17.400 -1.692 -2.422 1.00 80.94 588 MET A C 1
ATOM 4308 O O . MET A 1 588 ? -18.570 -1.870 -2.097 1.00 80.94 588 MET A O 1
ATOM 4312 N N . GLY A 1 589 ? -16.739 -2.620 -3.129 1.00 74.94 589 GLY A N 1
ATOM 4313 C CA . GLY A 1 589 ? -17.344 -3.835 -3.700 1.00 74.94 589 GLY A CA 1
ATOM 4314 C C . GLY A 1 589 ? -18.219 -3.579 -4.939 1.00 74.94 589 GLY A C 1
ATOM 4315 O O . GLY A 1 589 ? -18.676 -4.518 -5.591 1.00 74.94 589 GLY A O 1
ATOM 4316 N N . ILE A 1 590 ? -18.419 -2.307 -5.285 1.00 80.75 590 ILE A N 1
ATOM 4317 C CA . ILE A 1 590 ? -19.221 -1.786 -6.396 1.00 80.75 590 ILE A CA 1
ATOM 4318 C C . ILE A 1 590 ? -18.475 -0.624 -7.082 1.00 80.75 590 ILE A C 1
ATOM 4320 O O . ILE A 1 590 ? -17.557 -0.050 -6.490 1.00 80.75 590 ILE A O 1
ATOM 4324 N N . PRO A 1 591 ? -18.797 -0.284 -8.347 1.00 89.75 591 PRO A N 1
ATOM 4325 C CA . PRO A 1 591 ? -18.005 0.675 -9.111 1.00 89.75 591 PRO A CA 1
ATOM 4326 C C . PRO A 1 591 ? -18.108 2.108 -8.581 1.00 89.75 591 PRO A C 1
ATOM 4328 O O . PRO A 1 591 ? -19.184 2.588 -8.227 1.00 89.75 591 PRO A O 1
ATOM 4331 N N . TRP A 1 592 ? -17.008 2.848 -8.668 1.00 96.75 592 TRP A N 1
ATOM 4332 C CA . TRP A 1 592 ? -17.019 4.308 -8.650 1.00 96.75 592 TRP A CA 1
ATOM 4333 C C . TRP A 1 592 ? -17.497 4.797 -10.024 1.00 96.75 592 TRP A C 1
ATOM 4335 O O . TRP A 1 592 ? -16.690 5.063 -10.915 1.00 96.75 592 TRP A O 1
ATOM 4345 N N . ASN A 1 593 ? -18.818 4.838 -10.231 1.00 96.44 593 ASN A N 1
ATOM 4346 C CA . ASN A 1 593 ? -19.421 5.357 -11.463 1.00 96.44 593 ASN A CA 1
ATOM 4347 C C . ASN A 1 593 ? -19.274 6.886 -11.502 1.00 96.44 593 ASN A C 1
ATOM 4349 O O . ASN A 1 593 ? -19.926 7.575 -10.725 1.00 96.44 593 ASN A O 1
ATOM 4353 N N . VAL A 1 594 ? -18.439 7.420 -12.395 1.00 97.56 594 VAL A N 1
ATOM 4354 C CA . VAL A 1 594 ? -18.089 8.850 -12.446 1.00 97.56 594 VAL A CA 1
ATOM 4355 C C . VAL A 1 594 ? -18.225 9.444 -13.847 1.00 97.56 594 VAL A C 1
ATOM 4357 O O . VAL A 1 594 ? -18.104 8.750 -14.857 1.00 97.56 594 VAL A O 1
ATOM 4360 N N . THR A 1 595 ? -18.467 10.749 -13.906 1.00 94.56 595 THR A N 1
ATOM 4361 C CA . THR A 1 595 ? -18.232 11.621 -15.072 1.00 94.56 595 THR A CA 1
ATOM 4362 C C . THR A 1 595 ? -16.764 12.126 -15.042 1.00 94.56 595 THR A C 1
ATOM 4364 O O . THR A 1 595 ? -16.026 11.692 -14.157 1.00 94.56 595 THR A O 1
ATOM 4367 N N . PRO A 1 596 ? -16.261 12.943 -15.996 1.00 94.00 596 PRO A N 1
ATOM 4368 C CA . PRO A 1 596 ? -14.839 13.319 -16.042 1.00 94.00 596 PRO A CA 1
ATOM 4369 C C . PRO A 1 596 ? -14.276 13.893 -14.729 1.00 94.00 596 PRO A C 1
ATOM 4371 O O . PRO A 1 596 ? -14.764 14.907 -14.231 1.00 94.00 596 PRO A O 1
ATOM 4374 N N . ILE A 1 597 ? -13.212 13.272 -14.206 1.00 97.62 597 ILE A N 1
ATOM 4375 C CA . ILE A 1 597 ? -12.526 13.687 -12.974 1.00 97.62 597 ILE A CA 1
ATOM 4376 C C . ILE A 1 597 ? -11.309 14.560 -13.305 1.00 97.62 597 ILE A C 1
ATOM 4378 O O . ILE A 1 597 ? -10.454 14.197 -14.115 1.00 97.62 597 ILE A O 1
ATOM 4382 N N . PHE A 1 598 ? -11.199 15.709 -12.645 1.00 96.94 598 PHE A N 1
ATOM 4383 C CA . PHE A 1 598 ? -10.148 16.704 -12.846 1.00 96.94 598 PHE A CA 1
ATOM 4384 C C . PHE A 1 598 ? -9.098 16.609 -11.737 1.00 96.94 598 PHE A C 1
ATOM 4386 O O . PHE A 1 598 ? -9.400 16.813 -10.563 1.00 96.94 598 PHE A O 1
ATOM 4393 N N . LEU A 1 599 ? -7.852 16.327 -12.120 1.00 97.62 599 LEU A N 1
ATOM 4394 C CA . LEU A 1 599 ? -6.724 16.156 -11.205 1.00 97.62 599 LEU A CA 1
ATOM 4395 C C . LEU A 1 599 ? -6.105 17.503 -10.793 1.00 97.62 599 LEU A C 1
ATOM 4397 O O . LEU A 1 599 ? -6.056 18.461 -11.574 1.00 97.62 599 LEU A O 1
ATOM 4401 N N . VAL A 1 600 ? -5.575 17.561 -9.570 1.00 91.75 600 VAL A N 1
ATOM 4402 C CA . VAL A 1 600 ? -4.896 18.736 -8.995 1.00 91.75 600 VAL A CA 1
ATOM 4403 C C . VAL A 1 600 ? -3.385 18.512 -8.871 1.00 91.75 600 VAL A C 1
ATOM 4405 O O . VAL A 1 600 ? -2.905 17.384 -8.939 1.00 91.75 600 VAL A O 1
ATOM 4408 N N . SER A 1 601 ? -2.612 19.592 -8.730 1.00 87.00 601 SER A N 1
ATOM 4409 C CA . SER A 1 601 ? -1.158 19.498 -8.530 1.00 87.00 601 SER A CA 1
ATOM 4410 C C . SER A 1 601 ? -0.807 19.073 -7.100 1.00 87.00 601 SER A C 1
ATOM 4412 O O . SER A 1 601 ? -1.533 19.400 -6.167 1.00 87.00 601 SER A O 1
ATOM 4414 N N . ASN A 1 602 ? 0.365 18.457 -6.922 1.00 77.94 602 ASN A N 1
ATOM 4415 C CA . ASN A 1 602 ? 0.921 18.026 -5.634 1.00 77.94 602 ASN A CA 1
ATOM 4416 C C . ASN A 1 602 ? 0.051 17.004 -4.879 1.00 77.94 602 ASN A C 1
ATOM 4418 O O . ASN A 1 602 ? -0.004 17.045 -3.652 1.00 77.94 602 ASN A O 1
ATOM 4422 N N . GLN A 1 603 ? -0.597 16.074 -5.585 1.00 80.06 603 GLN A N 1
ATOM 4423 C CA . GLN A 1 603 ? -1.465 15.058 -4.982 1.00 80.06 603 GLN A CA 1
ATOM 4424 C C . GLN A 1 603 ? -1.052 13.636 -5.386 1.00 80.06 603 GLN A C 1
ATOM 4426 O O . GLN A 1 603 ? -0.637 13.383 -6.518 1.00 80.06 603 GLN A O 1
ATOM 4431 N N . GLU A 1 604 ? -1.142 12.707 -4.438 1.00 82.25 604 GLU A N 1
ATOM 4432 C CA . GLU A 1 604 ? -1.119 11.268 -4.700 1.00 82.25 604 GLU A CA 1
ATOM 4433 C C . GLU A 1 604 ? -2.534 10.703 -4.529 1.00 82.25 604 GLU A C 1
ATOM 4435 O O . GLU A 1 604 ? -3.214 11.019 -3.558 1.00 82.25 604 GLU A O 1
ATOM 4440 N N . ILE A 1 605 ? -2.992 9.889 -5.476 1.00 89.50 605 ILE A N 1
ATOM 4441 C CA . ILE A 1 605 ? -4.277 9.195 -5.402 1.00 89.50 605 ILE A CA 1
ATOM 4442 C C . ILE A 1 605 ? -3.994 7.696 -5.393 1.00 89.50 605 ILE A C 1
ATOM 4444 O O . ILE A 1 605 ? -3.384 7.162 -6.325 1.00 89.50 605 ILE A O 1
ATOM 4448 N N . ILE A 1 606 ? -4.415 7.044 -4.313 1.00 72.38 606 ILE A N 1
ATOM 4449 C CA . ILE A 1 606 ? -4.211 5.623 -4.046 1.00 72.38 606 ILE A CA 1
ATOM 4450 C C . ILE A 1 606 ? -5.559 4.927 -4.192 1.00 72.38 606 ILE A C 1
ATOM 4452 O O . ILE A 1 606 ? -6.476 5.174 -3.413 1.00 72.38 606 ILE A O 1
ATOM 4456 N N . PHE A 1 607 ? -5.665 4.051 -5.182 1.00 84.88 607 PHE A N 1
ATOM 4457 C CA . PHE A 1 607 ? -6.822 3.192 -5.395 1.00 84.88 607 PHE A CA 1
ATOM 4458 C C . PHE A 1 607 ? -6.538 1.830 -4.756 1.00 84.88 607 PHE A C 1
ATOM 4460 O O . PHE A 1 607 ? -5.485 1.240 -5.009 1.00 84.88 607 PHE A O 1
ATOM 4467 N N . GLU A 1 608 ? -7.455 1.348 -3.920 1.00 64.56 608 GLU A N 1
ATOM 4468 C CA . GLU A 1 608 ? -7.374 0.015 -3.316 1.00 64.56 608 GLU A CA 1
ATOM 4469 C C . GLU A 1 608 ? -7.421 -1.104 -4.382 1.00 64.56 608 GLU A C 1
ATOM 4471 O O . GLU A 1 608 ? -7.906 -0.909 -5.502 1.00 64.56 608 GLU A O 1
ATOM 4476 N N . ASP A 1 609 ? -6.912 -2.293 -4.044 1.00 64.25 609 ASP A N 1
ATOM 4477 C CA . ASP A 1 609 ? -7.003 -3.464 -4.920 1.00 64.25 609 ASP A CA 1
ATOM 4478 C C . ASP A 1 609 ? -8.469 -3.788 -5.262 1.00 64.25 609 ASP A C 1
ATOM 4480 O O . ASP A 1 609 ? -9.382 -3.659 -4.442 1.00 64.25 609 ASP A O 1
ATOM 4484 N N . GLY A 1 610 ? -8.709 -4.175 -6.512 1.00 58.78 610 GLY A N 1
ATOM 4485 C CA . GLY A 1 610 ? -10.036 -4.445 -7.059 1.00 58.78 610 GLY A CA 1
ATOM 4486 C C . GLY A 1 610 ? -10.939 -3.222 -7.282 1.00 58.78 610 GLY A C 1
ATOM 4487 O O . GLY A 1 610 ? -12.033 -3.404 -7.823 1.00 58.78 610 GLY A O 1
ATOM 4488 N N . VAL A 1 611 ? -10.519 -1.992 -6.938 1.00 83.88 611 VAL A N 1
ATOM 4489 C CA . VAL A 1 611 ? -11.300 -0.770 -7.217 1.00 83.88 611 VAL A CA 1
ATOM 4490 C C . VAL A 1 611 ? -11.608 -0.653 -8.704 1.00 83.88 611 VAL A C 1
ATOM 4492 O O . VAL A 1 611 ? -10.717 -0.728 -9.549 1.00 83.88 611 VAL A O 1
ATOM 4495 N N . LEU A 1 612 ? -12.874 -0.394 -9.026 1.00 93.44 612 LEU A N 1
ATOM 4496 C CA . LEU A 1 612 ? -13.336 -0.143 -10.386 1.00 93.44 612 LEU A CA 1
ATOM 4497 C C . LEU A 1 612 ? -13.846 1.296 -10.510 1.00 93.44 612 LEU A C 1
ATOM 4499 O O . LEU A 1 612 ? -14.999 1.571 -10.183 1.00 93.44 612 LEU A O 1
ATOM 4503 N N . VAL A 1 613 ? -13.010 2.205 -11.016 1.00 97.56 613 VAL A N 1
ATOM 4504 C CA . VAL A 1 613 ? -13.466 3.528 -11.468 1.00 97.56 613 VAL A CA 1
ATOM 4505 C C . VAL A 1 613 ? -14.042 3.364 -12.864 1.00 97.56 613 VAL A C 1
ATOM 4507 O O . VAL A 1 613 ? -13.369 2.858 -13.762 1.00 97.56 613 VAL A O 1
ATOM 4510 N N . GLN A 1 614 ? -15.304 3.743 -13.045 1.00 96.50 614 GLN A N 1
ATOM 4511 C CA . GLN A 1 614 ? -16.066 3.418 -14.242 1.00 96.50 614 GLN A CA 1
ATOM 4512 C C . GLN A 1 614 ? -16.754 4.647 -14.829 1.00 96.50 614 GLN A C 1
ATOM 4514 O O . GLN A 1 614 ? -17.410 5.397 -14.112 1.00 96.50 614 GLN A O 1
ATOM 4519 N N . ALA A 1 615 ? -16.691 4.818 -16.149 1.00 95.94 615 ALA A N 1
ATOM 4520 C CA . ALA A 1 615 ? -17.468 5.846 -16.833 1.00 95.94 615 ALA A CA 1
ATOM 4521 C C . ALA A 1 615 ? -18.974 5.679 -16.550 1.00 95.94 615 ALA A C 1
ATOM 4523 O O . ALA A 1 615 ? -19.547 4.597 -16.732 1.00 95.94 615 ALA A O 1
ATOM 4524 N N . LYS A 1 616 ? -19.645 6.752 -16.132 1.00 94.50 616 LYS A N 1
ATOM 4525 C CA . LYS A 1 616 ? -21.103 6.807 -15.991 1.00 94.50 616 LYS A CA 1
ATOM 4526 C C . LYS A 1 616 ? -21.775 6.661 -17.365 1.00 94.50 616 LYS A C 1
ATOM 4528 O O . LYS A 1 616 ? -21.382 7.317 -18.332 1.00 94.50 616 LYS A O 1
ATOM 4533 N N . LYS A 1 617 ? -22.773 5.772 -17.461 1.00 90.62 617 LYS A N 1
ATOM 4534 C CA . LYS A 1 617 ? -23.332 5.320 -18.749 1.00 90.62 617 LYS A CA 1
ATOM 4535 C C . LYS A 1 617 ? -23.930 6.475 -19.561 1.00 90.62 617 LYS A C 1
ATOM 4537 O O . LYS A 1 617 ? -24.822 7.160 -19.070 1.00 90.62 617 LYS A O 1
ATOM 4542 N N . GLY A 1 618 ? -23.469 6.657 -20.797 1.00 86.69 618 GLY A N 1
ATOM 4543 C CA . GLY A 1 618 ? -23.967 7.675 -21.725 1.00 86.69 618 GLY A CA 1
ATOM 4544 C C . GLY A 1 618 ? -23.599 9.130 -21.398 1.00 86.69 618 GLY A C 1
ATOM 4545 O O . GLY A 1 618 ? -24.158 10.023 -22.024 1.00 86.69 618 GLY A O 1
ATOM 4546 N N . PHE A 1 619 ? -22.689 9.394 -20.449 1.00 87.25 619 PHE A N 1
ATOM 4547 C CA . PHE A 1 619 ? -22.276 10.769 -20.098 1.00 87.25 619 PHE A CA 1
ATOM 4548 C C . PHE A 1 619 ? -21.060 11.290 -20.884 1.00 87.25 619 PHE A C 1
ATOM 4550 O O . PHE A 1 619 ? -20.895 12.498 -20.994 1.00 87.25 619 PHE A O 1
ATOM 4557 N N . PHE A 1 620 ? -20.218 10.408 -21.435 1.00 88.75 620 PHE A N 1
ATOM 4558 C CA . PHE A 1 620 ? -18.954 10.774 -22.102 1.00 88.75 620 PHE A CA 1
ATOM 4559 C C . PHE A 1 620 ? -19.160 10.982 -23.611 1.00 88.75 620 PHE A C 1
ATOM 4561 O O . PHE A 1 620 ? -18.587 10.272 -24.440 1.00 88.75 620 PHE A O 1
ATOM 4568 N N . THR A 1 621 ? -20.062 11.896 -23.969 1.00 81.75 621 THR A N 1
ATOM 4569 C CA . THR A 1 621 ? -20.460 12.165 -25.362 1.00 81.75 621 THR A CA 1
ATOM 4570 C C . THR A 1 621 ? -19.687 13.313 -26.019 1.00 81.75 621 THR A C 1
ATOM 4572 O O . THR A 1 621 ? -19.834 13.526 -27.220 1.00 81.75 621 THR A O 1
ATOM 4575 N N . GLY A 1 622 ? -18.903 14.078 -25.257 1.00 80.75 622 GLY A N 1
ATOM 4576 C CA . GLY A 1 622 ? -18.160 15.250 -25.717 1.00 80.75 622 GLY A CA 1
ATOM 4577 C C . GLY A 1 622 ? -16.782 14.936 -26.310 1.00 80.75 622 GLY A C 1
ATOM 4578 O O . GLY A 1 622 ? -16.101 13.984 -25.930 1.00 80.75 622 GLY A O 1
ATOM 4579 N N . GLU A 1 623 ? -16.329 15.801 -27.220 1.00 74.69 623 GLU A N 1
ATOM 4580 C CA . GLU A 1 623 ? -15.052 15.663 -27.944 1.00 74.69 623 GLU A CA 1
ATOM 4581 C C . GLU A 1 623 ? -13.799 15.969 -27.101 1.00 74.69 623 GLU A C 1
ATOM 4583 O O . GLU A 1 623 ? -12.692 15.916 -27.617 1.00 74.69 623 GLU A O 1
ATOM 4588 N N . THR A 1 624 ? -13.915 16.287 -25.807 1.00 78.50 624 THR A N 1
ATOM 4589 C CA . THR A 1 624 ? -12.735 16.361 -24.914 1.00 78.50 624 THR A CA 1
ATOM 4590 C C . THR A 1 624 ? -12.951 15.643 -23.585 1.00 78.50 624 THR A C 1
ATOM 4592 O O . THR A 1 624 ? -12.218 15.879 -22.620 1.00 78.50 624 THR A O 1
ATOM 4595 N N . ASP A 1 625 ? -13.961 14.779 -23.515 1.00 87.12 625 ASP A N 1
ATOM 4596 C CA . ASP A 1 625 ? -14.237 13.991 -22.321 1.00 87.12 625 ASP A CA 1
ATOM 4597 C C . ASP A 1 625 ? -13.121 12.955 -22.123 1.00 87.12 625 ASP A C 1
ATOM 4599 O O . ASP A 1 625 ? -12.479 12.507 -23.074 1.00 87.12 625 ASP A O 1
ATOM 4603 N N . CYS A 1 626 ? -12.865 12.585 -20.874 1.00 92.81 626 CYS A N 1
ATOM 4604 C CA . CYS A 1 626 ? -11.877 11.581 -20.484 1.00 92.81 626 CYS A CA 1
ATOM 4605 C C . CYS A 1 626 ? -12.116 11.199 -19.020 1.00 92.81 626 CYS A C 1
ATOM 4607 O O . CYS A 1 626 ? -12.626 12.029 -18.265 1.00 92.81 626 CYS A O 1
ATOM 4609 N N . LEU A 1 627 ? -11.786 9.971 -18.606 1.00 96.62 627 LEU A N 1
ATOM 4610 C CA . LEU A 1 627 ? -12.095 9.513 -17.241 1.00 96.62 627 LEU A CA 1
ATOM 4611 C C . LEU A 1 627 ? -11.310 10.319 -16.190 1.00 96.62 627 LEU A C 1
ATOM 4613 O O . LEU A 1 627 ? -11.905 10.797 -15.226 1.00 96.62 627 LEU A O 1
ATOM 4617 N N . PHE A 1 628 ? -10.017 10.557 -16.437 1.00 97.94 628 PHE A N 1
ATOM 4618 C CA . PHE A 1 628 ? -9.170 11.460 -15.651 1.00 97.94 628 PHE A CA 1
ATOM 4619 C C . PHE A 1 628 ? -8.480 12.511 -16.531 1.00 97.94 628 PHE A C 1
ATOM 4621 O O . PHE A 1 628 ? -7.902 12.184 -17.571 1.00 97.94 628 PHE A O 1
ATOM 4628 N N . LYS A 1 629 ? -8.499 13.776 -16.093 1.00 96.00 629 LYS A N 1
ATOM 4629 C CA . LYS A 1 629 ? -8.019 14.942 -16.851 1.00 96.00 629 LYS A CA 1
ATOM 4630 C C . LYS A 1 629 ? -7.023 15.782 -16.050 1.00 96.00 629 LYS A C 1
ATOM 4632 O O . LYS A 1 629 ? -7.340 16.235 -14.951 1.00 96.00 629 LYS A O 1
ATOM 4637 N N . ALA A 1 630 ? -5.851 16.059 -16.618 1.00 96.62 630 ALA A N 1
ATOM 4638 C CA . ALA A 1 630 ? -4.875 17.001 -16.074 1.00 96.62 630 ALA A CA 1
ATOM 4639 C C . ALA A 1 630 ? -4.338 17.941 -17.167 1.00 96.62 630 ALA A C 1
ATOM 4641 O O . ALA A 1 630 ? -3.829 17.497 -18.195 1.00 96.62 630 ALA A O 1
ATOM 4642 N N . GLU A 1 631 ? -4.409 19.250 -16.918 1.00 95.56 631 GLU A N 1
ATOM 4643 C CA . GLU A 1 631 ? -3.814 20.278 -17.779 1.00 95.56 631 GLU A CA 1
ATOM 4644 C C . GLU A 1 631 ? -3.053 21.298 -16.924 1.00 95.56 631 GLU A C 1
ATOM 4646 O O . GLU A 1 631 ? -3.587 21.809 -15.934 1.00 95.56 631 GLU A O 1
ATOM 4651 N N . GLY A 1 632 ? -1.780 21.533 -17.255 1.00 94.12 632 GLY A N 1
ATOM 4652 C CA . GLY A 1 632 ? -0.887 22.4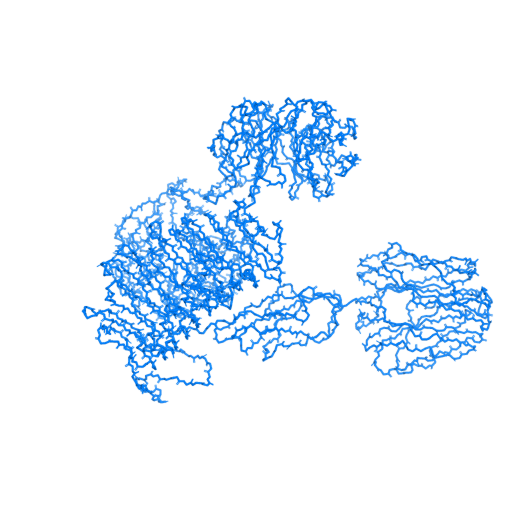31 -16.509 1.00 94.12 632 GLY A CA 1
ATOM 4653 C C . GLY A 1 632 ? -0.601 22.001 -15.062 1.00 94.12 632 GLY A C 1
ATOM 4654 O O . GLY A 1 632 ? -0.260 22.841 -14.230 1.00 94.12 632 GLY A O 1
ATOM 4655 N N . LYS A 1 633 ? -0.794 20.717 -14.728 1.00 96.62 633 LYS A N 1
ATOM 4656 C CA . LYS A 1 633 ? -0.629 20.180 -13.363 1.00 96.62 633 LYS A CA 1
ATOM 4657 C C . LYS A 1 633 ? 0.759 19.596 -13.122 1.00 96.62 633 LYS A C 1
ATOM 4659 O O . LYS A 1 633 ? 1.385 19.075 -14.043 1.00 96.62 633 LYS A O 1
ATOM 4664 N N . THR A 1 634 ? 1.217 19.634 -11.877 1.00 85.44 634 THR A N 1
ATOM 4665 C CA . THR A 1 634 ? 2.561 19.186 -11.490 1.00 85.44 634 THR A CA 1
ATOM 4666 C C . THR A 1 634 ? 2.523 18.239 -10.293 1.00 85.44 634 THR A C 1
ATOM 4668 O O . THR A 1 634 ? 1.642 18.358 -9.446 1.00 85.44 634 THR A O 1
ATOM 4671 N N . ASN A 1 635 ? 3.488 17.319 -10.195 1.00 76.06 635 ASN A N 1
ATOM 4672 C CA . ASN A 1 635 ? 3.658 16.408 -9.053 1.00 76.06 635 ASN A CA 1
ATOM 4673 C C . ASN A 1 635 ? 2.396 15.565 -8.757 1.00 76.06 635 ASN A C 1
ATOM 4675 O O . ASN A 1 635 ? 1.860 15.607 -7.648 1.00 76.06 635 ASN A O 1
ATOM 4679 N N . ILE A 1 636 ? 1.917 14.823 -9.760 1.00 91.88 636 ILE A N 1
ATOM 4680 C CA . ILE A 1 636 ? 0.780 13.895 -9.640 1.00 91.88 636 ILE A CA 1
ATOM 4681 C C . ILE A 1 636 ? 1.300 12.461 -9.521 1.00 91.88 636 ILE A C 1
ATOM 4683 O O . ILE A 1 636 ? 2.140 12.037 -10.318 1.00 91.88 636 ILE A O 1
ATOM 4687 N N . THR A 1 637 ? 0.732 11.683 -8.603 1.00 83.75 637 THR A N 1
ATOM 4688 C CA . THR A 1 637 ? 0.876 10.221 -8.594 1.00 83.75 637 THR A CA 1
ATOM 4689 C C . THR A 1 637 ? -0.497 9.561 -8.584 1.00 83.75 637 THR A C 1
ATOM 4691 O O . THR A 1 637 ? -1.323 9.884 -7.740 1.00 83.75 637 THR A O 1
ATOM 4694 N N . LEU A 1 638 ? -0.729 8.619 -9.497 1.00 91.62 638 LEU A N 1
ATOM 4695 C CA . LEU A 1 638 ? -1.862 7.698 -9.479 1.00 91.62 638 LEU A CA 1
ATOM 4696 C C . LEU A 1 638 ? -1.307 6.283 -9.259 1.00 91.62 638 LEU A C 1
ATOM 4698 O O . LEU A 1 638 ? -0.559 5.779 -10.102 1.00 91.62 638 LEU A O 1
ATOM 4702 N N . THR A 1 639 ? -1.666 5.643 -8.148 1.00 75.31 639 THR A N 1
ATOM 4703 C CA . THR A 1 639 ? -1.193 4.301 -7.771 1.00 75.31 639 THR A CA 1
ATOM 4704 C C . THR A 1 639 ? -2.393 3.396 -7.510 1.00 75.31 639 THR A C 1
ATOM 4706 O O . THR A 1 639 ? -3.241 3.735 -6.694 1.00 75.31 639 THR A O 1
ATOM 4709 N N . GLY A 1 640 ? -2.468 2.239 -8.169 1.00 66.88 640 GLY A N 1
ATOM 4710 C CA . GLY A 1 640 ? -3.560 1.287 -7.950 1.00 66.88 640 GLY A CA 1
ATOM 4711 C C . GLY A 1 640 ? -3.268 -0.080 -8.550 1.00 66.88 640 GLY A C 1
ATOM 4712 O O . GLY A 1 640 ? -3.768 -0.400 -9.624 1.00 66.88 640 GLY A O 1
ATOM 4713 N N . TYR A 1 641 ? -2.446 -0.885 -7.874 1.00 59.84 641 TYR A N 1
ATOM 4714 C CA . TYR A 1 641 ? -2.184 -2.264 -8.295 1.00 59.84 641 TYR A CA 1
ATOM 4715 C C . TYR A 1 641 ? -3.464 -3.093 -8.165 1.00 59.84 641 TYR A C 1
ATOM 4717 O O . TYR A 1 641 ? -4.041 -3.162 -7.086 1.00 59.84 641 TYR A O 1
ATOM 4725 N N . GLY A 1 642 ? -3.927 -3.663 -9.281 1.00 55.75 642 GLY A N 1
ATOM 4726 C CA . GLY A 1 642 ? -5.211 -4.375 -9.361 1.00 55.75 642 GLY A CA 1
ATOM 4727 C C . GLY A 1 642 ? -6.442 -3.474 -9.559 1.00 55.75 642 GLY A C 1
ATOM 4728 O O . GLY A 1 642 ? -7.504 -3.967 -9.948 1.00 55.75 642 GLY A O 1
ATOM 4729 N N . ALA A 1 643 ? -6.299 -2.153 -9.404 1.00 71.06 643 ALA A N 1
ATOM 4730 C CA . ALA A 1 643 ? -7.356 -1.196 -9.712 1.00 71.06 643 ALA A CA 1
ATOM 4731 C C . ALA A 1 643 ? -7.591 -1.072 -11.230 1.00 71.06 643 ALA A C 1
ATOM 4733 O O . ALA A 1 643 ? -6.686 -1.229 -12.059 1.00 71.06 643 ALA A O 1
ATOM 4734 N N . ARG A 1 644 ? -8.837 -0.775 -11.604 1.00 90.69 644 ARG A N 1
ATOM 4735 C CA . ARG A 1 644 ? -9.329 -0.754 -12.984 1.00 90.69 644 ARG A CA 1
ATOM 4736 C C . ARG A 1 644 ? -10.041 0.556 -13.303 1.00 90.69 644 ARG A C 1
ATOM 4738 O O . ARG A 1 644 ? -11.005 0.932 -12.643 1.00 90.69 644 ARG A O 1
ATOM 4745 N N . PHE A 1 645 ? -9.582 1.221 -14.355 1.00 98.06 645 PHE A N 1
ATOM 4746 C CA . PHE A 1 645 ? -10.182 2.405 -14.961 1.00 98.06 645 PHE A CA 1
ATOM 4747 C C . PHE A 1 645 ? -10.915 1.966 -16.231 1.00 98.06 645 PHE A C 1
ATOM 4749 O O . PHE A 1 645 ? -10.301 1.796 -17.284 1.00 98.06 645 PHE A O 1
ATOM 4756 N N . ARG A 1 646 ? -12.227 1.740 -16.123 1.00 96.19 646 ARG A N 1
ATOM 4757 C CA . ARG A 1 646 ? -13.071 1.232 -17.211 1.00 96.19 646 ARG A CA 1
ATOM 4758 C C . ARG A 1 646 ? -13.914 2.343 -17.820 1.00 96.19 646 ARG A C 1
ATOM 4760 O O . ARG A 1 646 ? -14.745 2.946 -17.146 1.00 96.19 646 ARG A O 1
ATOM 4767 N N . MET A 1 647 ? -13.798 2.549 -19.121 1.00 94.69 647 MET A N 1
ATOM 4768 C CA . MET A 1 647 ? -14.802 3.298 -19.878 1.00 94.69 647 MET A CA 1
ATOM 4769 C C . MET A 1 647 ? -15.793 2.336 -20.555 1.00 94.69 647 MET A C 1
ATOM 4771 O O . MET A 1 647 ? -15.756 1.129 -20.319 1.00 94.69 647 MET A O 1
ATOM 4775 N N . ARG A 1 648 ? -16.747 2.864 -21.328 1.00 89.75 648 ARG A N 1
ATOM 4776 C CA . ARG A 1 648 ? -17.787 2.066 -21.996 1.00 89.75 648 ARG A CA 1
ATOM 4777 C C . ARG A 1 648 ? -17.684 2.237 -23.501 1.00 89.75 648 ARG A C 1
ATOM 4779 O O . ARG A 1 648 ? -18.464 2.975 -24.093 1.00 89.75 648 ARG A O 1
ATOM 4786 N N . LYS A 1 649 ? -16.701 1.578 -24.114 1.00 86.50 649 LYS A N 1
ATOM 4787 C CA . LYS A 1 649 ? -16.476 1.532 -25.570 1.00 86.50 649 LYS A CA 1
ATOM 4788 C C . LYS A 1 649 ? -17.769 1.341 -26.375 1.00 86.50 649 LYS A C 1
ATOM 4790 O O . LYS A 1 649 ? -17.945 1.958 -27.422 1.00 86.50 649 LYS A O 1
ATOM 4795 N N . GLU A 1 650 ? -18.698 0.547 -25.847 1.00 85.00 650 GLU A N 1
ATOM 4796 C CA . GLU A 1 650 ? -20.024 0.289 -26.401 1.00 85.00 650 GLU A CA 1
ATOM 4797 C C . GLU A 1 650 ? -20.971 1.508 -26.427 1.00 85.00 650 GLU A C 1
ATOM 4799 O O . GLU A 1 650 ? -21.795 1.604 -27.335 1.00 85.00 650 GLU A O 1
ATOM 4804 N N . ASP A 1 651 ? -20.843 2.462 -25.496 1.00 87.00 651 ASP A N 1
ATOM 4805 C CA . ASP A 1 651 ? -21.643 3.701 -25.461 1.00 87.00 651 ASP A CA 1
ATOM 4806 C C . ASP A 1 651 ? -21.200 4.718 -26.537 1.00 87.00 651 ASP A C 1
ATOM 4808 O O . ASP A 1 651 ? -21.913 5.690 -26.790 1.00 87.00 651 ASP A O 1
ATOM 4812 N N . TYR A 1 652 ? -20.034 4.524 -27.170 1.00 81.19 652 TYR A N 1
ATOM 4813 C CA . TYR A 1 652 ? -19.448 5.470 -28.136 1.00 81.19 652 TYR A CA 1
ATOM 4814 C C . TYR A 1 652 ? -19.581 5.019 -29.600 1.00 81.19 652 TYR A C 1
ATOM 4816 O O . TYR A 1 652 ? -19.170 5.737 -30.513 1.00 81.19 652 TYR A O 1
ATOM 4824 N N . VAL A 1 653 ? -20.157 3.837 -29.847 1.00 74.75 653 VAL A N 1
ATOM 4825 C CA . VAL A 1 653 ? -20.300 3.261 -31.192 1.00 74.75 653 VAL A CA 1
ATOM 4826 C C . VAL A 1 653 ? -21.179 4.158 -32.069 1.00 74.75 653 VAL A C 1
ATOM 4828 O O . VAL A 1 653 ? -22.373 4.316 -31.826 1.00 74.75 653 VAL A O 1
ATOM 4831 N N . GLY A 1 654 ? -20.584 4.723 -33.122 1.00 72.25 654 GLY A N 1
ATOM 4832 C CA . GLY A 1 654 ? -21.255 5.638 -34.052 1.00 72.25 654 GLY A CA 1
ATOM 4833 C C . GLY A 1 654 ? -21.132 7.127 -33.704 1.00 72.25 654 GLY A C 1
ATOM 4834 O O . GLY A 1 654 ? -21.635 7.952 -34.465 1.00 72.25 654 GLY A O 1
ATOM 4835 N N . LEU A 1 655 ? -20.446 7.491 -32.613 1.00 73.94 655 LEU A N 1
ATOM 4836 C CA . LEU A 1 655 ? -20.007 8.871 -32.384 1.00 73.94 655 LEU A CA 1
ATOM 4837 C C . LEU A 1 655 ? -18.789 9.199 -33.261 1.00 73.94 655 LEU A C 1
ATOM 4839 O O . LEU A 1 655 ? -17.946 8.342 -33.524 1.00 73.94 655 LEU A O 1
ATOM 4843 N N . SER A 1 656 ? -18.675 10.455 -33.691 1.00 67.81 656 SER A N 1
ATOM 4844 C CA . SER A 1 656 ? -17.494 10.966 -34.394 1.00 67.81 656 SER A CA 1
ATOM 4845 C C . SER A 1 656 ? -16.343 11.319 -33.437 1.00 67.81 656 SER A C 1
ATOM 4847 O O . SER A 1 656 ? -16.526 11.465 -32.223 1.00 67.81 656 SER A O 1
ATOM 4849 N N . GLY A 1 657 ? -15.147 11.487 -34.011 1.00 68.88 657 GLY A N 1
ATOM 4850 C CA . GLY A 1 657 ? -13.942 11.953 -33.320 1.00 68.88 657 GLY A CA 1
ATOM 4851 C C . GLY A 1 657 ? -13.145 10.851 -32.616 1.00 68.88 657 GLY A C 1
ATOM 4852 O O . GLY A 1 657 ? -13.673 9.793 -32.288 1.00 68.88 657 GLY A O 1
ATOM 4853 N N . GLU A 1 658 ? -11.869 11.133 -32.363 1.00 77.69 658 GLU A N 1
ATOM 4854 C CA . GLU A 1 658 ? -10.844 10.204 -31.842 1.00 77.69 658 GLU A CA 1
ATOM 4855 C C . GLU A 1 658 ? -10.696 10.233 -30.302 1.00 77.69 658 GLU A C 1
ATOM 4857 O O . GLU A 1 658 ? -9.817 9.596 -29.727 1.00 77.69 658 GLU A O 1
ATOM 4862 N N . TRP A 1 659 ? -11.558 10.999 -29.631 1.00 78.00 659 TRP A N 1
ATOM 4863 C CA . TRP A 1 659 ? -11.450 11.386 -28.220 1.00 78.00 659 TRP A CA 1
ATOM 4864 C C . TRP A 1 659 ? -12.148 10.398 -27.258 1.00 78.00 659 TRP A C 1
ATOM 4866 O O . TRP A 1 659 ? -12.620 9.349 -27.687 1.00 78.00 659 TRP A O 1
ATOM 4876 N N . ARG A 1 660 ? -12.274 10.743 -25.962 1.00 91.44 660 ARG A N 1
ATOM 4877 C CA . ARG A 1 660 ? -12.737 9.878 -24.839 1.00 91.44 660 ARG A CA 1
ATOM 4878 C C . ARG A 1 660 ? -11.640 8.952 -24.301 1.00 91.44 660 ARG A C 1
ATOM 4880 O O . ARG A 1 660 ? -11.768 7.728 -24.306 1.00 91.44 660 ARG A O 1
ATOM 4887 N N . MET A 1 661 ? -10.556 9.578 -23.837 1.00 93.94 661 MET A N 1
ATOM 4888 C CA . MET A 1 661 ? -9.366 8.920 -23.283 1.00 93.94 661 MET A CA 1
ATOM 4889 C C . MET A 1 661 ? -9.551 8.443 -21.833 1.00 93.94 661 MET A C 1
ATOM 4891 O O . MET A 1 661 ? -10.301 9.044 -21.064 1.00 93.94 661 MET A O 1
ATOM 4895 N N . GLY A 1 662 ? -8.799 7.420 -21.419 1.00 96.88 662 GLY A N 1
ATOM 4896 C CA . GLY A 1 662 ? -8.756 6.980 -20.018 1.00 96.88 662 GLY A CA 1
ATOM 4897 C C . GLY A 1 662 ? -8.089 8.016 -19.108 1.00 96.88 662 GLY A C 1
ATOM 4898 O O . GLY A 1 662 ? -8.721 8.550 -18.197 1.00 96.88 662 GLY A O 1
ATOM 4899 N N . VAL A 1 663 ? -6.828 8.356 -19.389 1.00 98.25 663 VAL A N 1
ATOM 4900 C CA . VAL A 1 663 ? -6.084 9.422 -18.694 1.00 98.25 663 VAL A CA 1
ATOM 4901 C C . VAL A 1 663 ? -5.528 10.419 -19.711 1.00 98.25 663 VAL A C 1
ATOM 4903 O O . VAL A 1 663 ? -4.843 10.031 -20.654 1.00 98.25 663 VAL A O 1
ATOM 4906 N N . TRP A 1 664 ? -5.800 11.710 -19.522 1.00 96.62 664 TRP A N 1
ATOM 4907 C CA . TRP A 1 664 ? -5.407 12.785 -20.441 1.00 96.62 664 TRP A CA 1
ATOM 4908 C C . TRP A 1 664 ? -4.494 13.796 -19.744 1.00 96.62 664 TRP A C 1
ATOM 4910 O O . TRP A 1 664 ? -4.910 14.451 -18.786 1.00 96.62 664 TRP A O 1
ATOM 4920 N N . LEU A 1 665 ? -3.252 13.921 -20.222 1.00 97.75 665 LEU A N 1
ATOM 4921 C CA . LEU A 1 665 ? -2.216 14.801 -19.675 1.00 97.75 665 LEU A CA 1
ATOM 4922 C C . LEU A 1 665 ? -1.781 15.842 -20.719 1.00 97.75 665 LEU A C 1
ATOM 4924 O O . LEU A 1 665 ? -1.273 15.478 -21.784 1.00 97.75 665 LEU A O 1
ATOM 4928 N N . ARG A 1 666 ? -1.902 17.139 -20.406 1.00 95.31 666 ARG A N 1
ATOM 4929 C CA . ARG A 1 666 ? -1.336 18.230 -21.227 1.00 95.31 666 ARG A CA 1
ATOM 4930 C C . ARG A 1 666 ? -0.527 19.224 -20.406 1.00 95.31 666 ARG A C 1
ATOM 4932 O O . ARG A 1 666 ? -0.992 19.709 -19.377 1.00 95.31 666 ARG A O 1
ATOM 4939 N N . THR A 1 667 ? 0.678 19.560 -20.869 1.00 96.31 667 THR A N 1
ATOM 4940 C CA . THR A 1 667 ? 1.560 20.548 -20.202 1.00 96.31 667 THR A CA 1
ATOM 4941 C C . THR A 1 667 ? 1.865 20.187 -18.737 1.00 96.31 667 THR A C 1
ATOM 4943 O O . THR A 1 667 ? 2.108 21.055 -17.900 1.00 96.31 667 THR A O 1
ATOM 4946 N N . CYS A 1 668 ? 1.796 18.900 -18.395 1.00 96.81 668 CYS A N 1
ATOM 4947 C CA . CYS A 1 668 ? 1.979 18.409 -17.034 1.00 96.81 668 CYS A CA 1
ATOM 4948 C C . CYS A 1 668 ? 3.438 18.046 -16.757 1.00 96.81 668 CYS A C 1
ATOM 4950 O O . CYS A 1 668 ? 4.166 17.660 -17.673 1.00 96.81 668 CYS A O 1
ATOM 4952 N N . SER A 1 669 ? 3.869 18.107 -15.496 1.00 94.81 669 SER A N 1
ATOM 4953 C CA . SER A 1 669 ? 5.205 17.634 -15.116 1.00 94.81 669 SER A CA 1
ATOM 4954 C C . SER A 1 669 ? 5.242 16.789 -13.848 1.00 94.81 669 SER A C 1
ATOM 4956 O O . SER A 1 669 ? 4.403 16.939 -12.961 1.00 94.81 669 SER A O 1
ATOM 4958 N N . ASN A 1 670 ? 6.224 15.886 -13.760 1.00 82.56 670 ASN A N 1
ATOM 4959 C CA . ASN A 1 670 ? 6.388 14.945 -12.647 1.00 82.56 670 ASN A CA 1
ATOM 4960 C C . ASN A 1 670 ? 5.108 14.121 -12.401 1.00 82.56 670 ASN A C 1
ATOM 4962 O O . ASN A 1 670 ? 4.534 14.164 -11.311 1.00 82.56 670 ASN A O 1
ATOM 4966 N N . VAL A 1 671 ? 4.636 13.406 -13.428 1.00 94.81 671 VAL A N 1
ATOM 4967 C CA . VAL A 1 671 ? 3.427 12.567 -13.344 1.00 94.81 671 VAL A CA 1
ATOM 4968 C C . VAL A 1 671 ? 3.804 11.090 -13.299 1.00 94.81 671 VAL A C 1
ATOM 4970 O O . VAL A 1 671 ? 4.585 10.624 -14.126 1.00 94.81 671 VAL A O 1
ATOM 4973 N N . ASN A 1 672 ? 3.221 10.352 -12.356 1.00 82.94 672 ASN A N 1
ATOM 4974 C CA . ASN A 1 672 ? 3.392 8.912 -12.186 1.00 82.94 672 ASN A CA 1
ATOM 4975 C C . ASN A 1 672 ? 2.038 8.200 -12.319 1.00 82.94 672 ASN A C 1
ATOM 4977 O O . ASN A 1 672 ? 1.083 8.597 -11.658 1.00 82.94 672 ASN A O 1
ATOM 4981 N N . ILE A 1 673 ? 1.966 7.132 -13.116 1.00 95.75 673 ILE A N 1
ATOM 4982 C CA . ILE A 1 673 ? 0.795 6.245 -13.235 1.00 95.75 673 ILE A CA 1
ATOM 4983 C C . ILE A 1 673 ? 1.283 4.805 -13.031 1.00 95.75 673 ILE A C 1
ATOM 4985 O O . ILE A 1 673 ? 2.194 4.372 -13.744 1.00 95.75 673 ILE A O 1
ATOM 4989 N N . ARG A 1 674 ? 0.747 4.092 -12.028 1.00 73.12 674 ARG A N 1
ATOM 4990 C CA . ARG A 1 674 ? 1.315 2.818 -11.548 1.00 73.12 674 ARG A CA 1
ATOM 4991 C C . ARG A 1 674 ? 0.286 1.723 -11.249 1.00 73.12 674 ARG A C 1
ATOM 4993 O O . ARG A 1 674 ? -0.689 1.973 -10.541 1.00 73.12 674 ARG A O 1
ATOM 5000 N N . GLY A 1 675 ? 0.552 0.505 -11.727 1.00 63.72 675 GLY A N 1
ATOM 5001 C CA . GLY A 1 675 ? -0.109 -0.744 -11.303 1.00 63.72 675 GLY A CA 1
ATOM 5002 C C . GLY A 1 675 ? -1.512 -1.032 -11.858 1.00 63.72 675 GLY A C 1
ATOM 5003 O O . GLY A 1 675 ? -2.012 -2.149 -11.719 1.00 63.72 675 GLY A O 1
ATOM 5004 N N . MET A 1 676 ? -2.158 -0.031 -12.454 1.00 85.81 676 MET A N 1
ATOM 5005 C CA . MET A 1 676 ? -3.574 -0.075 -12.829 1.00 85.81 676 MET A CA 1
ATOM 5006 C C . MET A 1 676 ? -3.826 -0.555 -14.259 1.00 85.81 676 MET A C 1
ATOM 5008 O O . MET A 1 676 ? -2.966 -0.489 -15.140 1.00 85.81 676 MET A O 1
ATOM 5012 N N . ARG A 1 677 ? -5.064 -0.980 -14.501 1.00 86.88 677 ARG A N 1
ATOM 5013 C CA . ARG A 1 677 ? -5.567 -1.413 -15.806 1.00 86.88 677 ARG A CA 1
ATOM 5014 C C . ARG A 1 677 ? -6.542 -0.383 -16.376 1.00 86.88 677 ARG A C 1
ATOM 5016 O O . ARG A 1 677 ? -7.569 -0.113 -15.762 1.00 86.88 677 ARG A O 1
ATOM 5023 N N . ILE A 1 678 ? -6.229 0.179 -17.538 1.00 97.38 678 ILE A N 1
ATOM 5024 C CA . ILE A 1 678 ? -7.027 1.179 -18.255 1.00 97.38 678 ILE A CA 1
ATOM 5025 C C . ILE A 1 678 ? -7.664 0.491 -19.464 1.00 97.38 678 ILE A C 1
ATOM 5027 O O . ILE A 1 678 ? -6.960 0.046 -20.372 1.00 97.38 678 ILE A O 1
ATOM 5031 N N . GLU A 1 679 ? -8.988 0.362 -19.450 1.00 95.19 679 GLU A N 1
ATOM 5032 C CA . GLU A 1 679 ? -9.709 -0.534 -20.356 1.00 95.19 679 GLU A CA 1
ATOM 5033 C C . GLU A 1 679 ? -10.968 0.091 -20.976 1.00 95.19 679 GLU A C 1
ATOM 5035 O O . GLU A 1 679 ? -11.663 0.907 -20.357 1.00 95.19 679 GLU A O 1
ATOM 5040 N N . ASN A 1 680 ? -11.284 -0.349 -22.198 1.00 93.88 680 ASN A N 1
ATOM 5041 C CA . ASN A 1 680 ? -12.517 -0.031 -22.924 1.00 93.88 680 ASN A CA 1
ATOM 5042 C C . ASN A 1 680 ? -12.730 1.484 -23.173 1.00 93.88 680 ASN A C 1
ATOM 5044 O O . ASN A 1 680 ? -13.869 1.964 -23.151 1.00 93.88 680 ASN A O 1
ATOM 5048 N N . THR A 1 681 ? -11.660 2.261 -23.393 1.00 94.44 681 THR A N 1
ATOM 5049 C CA . THR A 1 681 ? -11.754 3.706 -23.698 1.00 94.44 681 THR A CA 1
ATOM 5050 C C . THR A 1 681 ? -12.306 3.984 -25.098 1.00 94.44 681 THR A C 1
ATOM 5052 O O . THR A 1 681 ? -12.235 3.143 -25.991 1.00 94.44 681 THR A O 1
ATOM 5055 N N . GLY A 1 682 ? -12.919 5.161 -25.279 1.00 90.62 682 GLY A N 1
ATOM 5056 C CA . GLY A 1 682 ? -13.529 5.590 -26.550 1.00 90.62 682 GLY A CA 1
ATOM 5057 C C . GLY A 1 682 ? -12.572 6.293 -27.514 1.00 90.62 682 GLY A C 1
ATOM 5058 O O . GLY A 1 682 ? -12.958 6.586 -28.647 1.00 90.62 682 GLY A O 1
ATOM 5059 N N . GLY A 1 683 ? -11.351 6.536 -27.044 1.00 92.69 683 GLY A N 1
ATOM 5060 C CA . GLY A 1 683 ? -10.176 6.966 -27.787 1.00 92.69 683 GLY A CA 1
ATOM 5061 C C . GLY A 1 683 ? -8.977 6.176 -27.264 1.00 92.69 683 GLY A C 1
ATOM 5062 O O . GLY A 1 683 ? -9.000 4.945 -27.277 1.00 92.69 683 GLY A O 1
ATOM 5063 N N . ASP A 1 684 ? -7.952 6.871 -26.774 1.00 95.19 684 ASP A N 1
ATOM 5064 C CA . ASP A 1 684 ? -6.723 6.243 -26.270 1.00 95.19 684 ASP A CA 1
ATOM 5065 C C . ASP A 1 684 ? -6.819 5.794 -24.796 1.00 95.19 684 ASP A C 1
ATOM 5067 O O . ASP A 1 684 ? -7.664 6.270 -24.031 1.00 95.19 684 ASP A O 1
ATOM 5071 N N . GLY A 1 685 ? -5.937 4.895 -24.351 1.00 97.12 685 GLY A N 1
ATOM 5072 C CA . GLY A 1 685 ? -5.797 4.546 -22.930 1.00 97.12 685 GLY A CA 1
ATOM 5073 C C . GLY A 1 685 ? -5.201 5.697 -22.113 1.00 97.12 685 GLY A C 1
ATOM 5074 O O . GLY A 1 685 ? -5.860 6.251 -21.230 1.00 97.12 685 GLY A O 1
ATOM 5075 N N . VAL A 1 686 ? -3.975 6.104 -22.451 1.00 98.38 686 VAL A N 1
ATOM 5076 C CA . VAL A 1 686 ? -3.323 7.312 -21.910 1.00 98.38 686 VAL A CA 1
ATOM 5077 C C . VAL A 1 686 ? -2.907 8.236 -23.051 1.00 98.38 686 VAL A C 1
ATOM 5079 O O . VAL A 1 686 ? -2.310 7.778 -24.017 1.00 98.38 686 VAL A O 1
ATOM 5082 N N . TYR A 1 687 ? -3.166 9.535 -22.918 1.00 97.56 687 TYR A N 1
ATOM 5083 C CA . TYR A 1 687 ? -2.752 10.571 -23.867 1.00 97.56 687 TYR A CA 1
ATOM 5084 C C . TYR A 1 687 ? -1.805 11.576 -23.198 1.00 97.56 687 TYR A C 1
ATOM 5086 O O . TYR A 1 687 ? -2.106 12.092 -22.118 1.00 97.56 687 TYR A O 1
ATOM 5094 N N . ILE A 1 688 ? -0.678 11.877 -23.850 1.00 98.00 688 ILE A N 1
ATOM 5095 C CA . ILE A 1 688 ? 0.349 12.823 -23.389 1.00 98.00 688 ILE A CA 1
ATOM 5096 C C . ILE A 1 688 ? 0.604 13.873 -24.479 1.00 98.00 688 ILE A C 1
ATOM 5098 O O . ILE A 1 688 ? 1.148 13.548 -25.531 1.00 98.00 688 ILE A O 1
ATOM 5102 N N . GLY A 1 689 ? 0.283 15.146 -24.229 1.00 93.31 689 GLY A N 1
ATOM 5103 C CA . GLY A 1 689 ? 0.503 16.226 -25.203 1.00 93.31 689 GLY A CA 1
ATOM 5104 C C . GLY A 1 689 ? 0.798 17.601 -24.602 1.00 93.31 689 GLY A C 1
ATOM 5105 O O . GLY A 1 689 ? 1.118 17.729 -23.421 1.00 93.31 689 GLY A O 1
ATOM 5106 N N . GLN A 1 690 ? 0.686 18.652 -25.422 1.00 89.56 690 GLN A N 1
ATOM 5107 C CA . GLN A 1 690 ? 1.075 20.019 -25.046 1.00 89.56 690 GLN A CA 1
ATOM 5108 C C . GLN A 1 690 ? -0.026 21.078 -25.184 1.00 89.56 690 GLN A C 1
ATOM 5110 O O . GLN A 1 690 ? -0.945 20.941 -25.998 1.00 89.56 690 GLN A O 1
ATOM 5115 N N . ASN A 1 691 ? 0.082 22.129 -24.360 1.00 81.44 691 ASN A N 1
ATOM 5116 C CA . ASN A 1 691 ? -0.696 23.374 -24.406 1.00 81.44 691 ASN A CA 1
ATOM 5117 C C . ASN A 1 691 ? -0.054 24.509 -23.559 1.00 81.44 691 ASN A C 1
ATOM 5119 O O . ASN A 1 691 ? -0.368 24.638 -22.371 1.00 81.44 691 ASN A O 1
ATOM 5123 N N . PRO A 1 692 ? 0.862 25.335 -24.096 1.00 78.12 692 PRO A N 1
ATOM 5124 C CA . PRO A 1 692 ? 1.590 25.170 -25.352 1.00 78.12 692 PRO A CA 1
ATOM 5125 C C . PRO A 1 692 ? 2.857 24.305 -25.205 1.00 78.12 692 PRO A C 1
ATOM 5127 O O . PRO A 1 692 ? 3.446 23.938 -26.212 1.00 78.12 692 PRO A O 1
ATOM 5130 N N . SER A 1 693 ? 3.300 23.999 -23.979 1.00 90.81 693 SER A N 1
ATOM 5131 C CA . SER A 1 693 ? 4.594 23.342 -23.721 1.00 90.81 693 SER A CA 1
ATOM 5132 C C . SER A 1 693 ? 4.476 21.815 -23.566 1.00 90.81 693 SER A C 1
ATOM 5134 O O . SER A 1 693 ? 3.460 21.354 -23.037 1.00 90.81 693 SER A O 1
ATOM 5136 N N . PRO A 1 694 ? 5.515 21.033 -23.934 1.00 94.31 694 PRO A N 1
ATOM 5137 C CA . PRO A 1 694 ? 5.556 19.582 -23.731 1.00 94.31 694 PRO A CA 1
ATOM 5138 C C . PRO A 1 694 ? 5.301 19.167 -22.279 1.00 94.31 694 PRO A C 1
ATOM 5140 O O . PRO A 1 694 ? 5.717 19.866 -21.347 1.00 94.31 694 PRO A O 1
ATOM 5143 N N . CYS A 1 695 ? 4.712 17.985 -22.084 1.00 97.44 695 CYS A N 1
ATOM 5144 C CA . CYS A 1 695 ? 4.748 17.299 -20.790 1.00 97.44 695 CYS A CA 1
ATOM 5145 C C . CYS A 1 695 ? 6.202 16.968 -20.388 1.00 97.44 695 CYS A C 1
ATOM 5147 O O . CYS A 1 695 ? 7.059 16.797 -21.255 1.00 97.44 695 CYS A O 1
ATOM 5149 N N . GLN A 1 696 ? 6.516 16.869 -19.091 1.00 96.75 696 GLN A N 1
ATOM 5150 C CA . GLN A 1 696 ? 7.899 16.659 -18.627 1.00 96.75 696 GLN A CA 1
ATOM 5151 C C . GLN A 1 696 ? 8.026 15.646 -17.484 1.00 96.75 696 GLN A C 1
ATOM 5153 O O . GLN A 1 696 ? 7.292 15.726 -16.504 1.00 96.75 696 GLN A O 1
ATOM 5158 N N . ASN A 1 697 ? 9.014 14.748 -17.549 1.00 92.12 697 ASN A N 1
ATOM 5159 C CA . ASN A 1 697 ? 9.298 13.758 -16.498 1.00 92.12 697 ASN A CA 1
ATOM 5160 C C . ASN A 1 697 ? 8.048 12.918 -16.149 1.00 92.12 697 ASN A C 1
ATOM 5162 O O . ASN A 1 697 ? 7.542 12.948 -15.025 1.00 92.12 697 ASN A O 1
ATOM 5166 N N . ILE A 1 698 ? 7.526 12.209 -17.151 1.00 97.50 698 ILE A N 1
ATOM 5167 C CA . ILE A 1 698 ? 6.335 11.354 -17.047 1.00 97.50 698 ILE A CA 1
ATOM 5168 C C . ILE A 1 698 ? 6.776 9.894 -16.886 1.00 97.50 698 ILE A C 1
ATOM 5170 O O . ILE A 1 698 ? 7.681 9.441 -17.584 1.00 97.50 698 ILE A O 1
ATOM 5174 N N . THR A 1 699 ? 6.153 9.147 -15.976 1.00 92.00 699 THR A N 1
ATOM 5175 C CA . THR A 1 699 ? 6.414 7.716 -15.756 1.00 92.00 699 THR A CA 1
ATOM 5176 C C . THR A 1 699 ? 5.110 6.928 -15.746 1.00 92.00 699 THR A C 1
ATOM 5178 O O . THR A 1 699 ? 4.235 7.176 -14.919 1.00 92.00 699 THR A O 1
ATOM 5181 N N . ILE A 1 700 ? 5.009 5.946 -16.637 1.00 95.88 700 ILE A N 1
ATOM 5182 C CA . ILE A 1 700 ? 3.926 4.964 -16.703 1.00 95.88 700 ILE A CA 1
ATOM 5183 C C . ILE A 1 700 ? 4.568 3.600 -16.465 1.00 95.88 700 ILE A C 1
ATOM 5185 O O . ILE A 1 700 ? 5.499 3.219 -17.179 1.00 95.88 700 ILE A O 1
ATOM 5189 N N . LYS A 1 701 ? 4.143 2.894 -15.416 1.00 77.88 701 LYS A N 1
ATOM 5190 C CA . LYS A 1 701 ? 4.821 1.672 -14.982 1.00 77.88 701 LYS A CA 1
ATOM 5191 C C . LYS A 1 701 ? 3.854 0.618 -14.451 1.00 77.88 701 LYS A C 1
ATOM 5193 O O . LYS A 1 701 ? 2.954 0.950 -13.688 1.00 77.88 701 LYS A O 1
ATOM 5198 N N . ASP A 1 702 ? 4.073 -0.647 -14.804 1.00 72.25 702 ASP A N 1
ATOM 5199 C CA . ASP A 1 702 ? 3.240 -1.775 -14.355 1.00 72.25 702 ASP A CA 1
ATOM 5200 C C . ASP A 1 702 ? 1.750 -1.590 -14.746 1.00 72.25 702 ASP A C 1
ATOM 5202 O O . ASP A 1 702 ? 0.848 -2.029 -14.037 1.00 72.25 702 ASP A O 1
ATOM 5206 N N . VAL A 1 703 ? 1.484 -0.882 -15.854 1.00 84.38 703 VAL A N 1
ATOM 5207 C CA . VAL A 1 703 ? 0.138 -0.515 -16.335 1.00 84.38 703 VAL A CA 1
ATOM 5208 C C . VAL A 1 703 ? -0.301 -1.424 -17.482 1.00 84.38 703 VAL A C 1
ATOM 5210 O O . VAL A 1 703 ? 0.487 -1.752 -18.372 1.00 84.38 703 VAL A O 1
ATOM 5213 N N . VAL A 1 704 ? -1.583 -1.792 -17.494 1.00 87.38 704 VAL A N 1
ATOM 5214 C CA . VAL A 1 704 ? -2.208 -2.550 -18.589 1.00 87.38 704 VAL A CA 1
ATOM 5215 C C . VAL A 1 704 ? -3.182 -1.656 -19.354 1.00 87.38 704 VAL A C 1
ATOM 5217 O O . VAL A 1 704 ? -4.139 -1.167 -18.764 1.00 87.38 704 VAL A O 1
ATOM 5220 N N . CYS A 1 705 ? -2.992 -1.490 -20.660 1.00 94.50 705 CYS A N 1
ATOM 5221 C CA . CYS A 1 705 ? -3.970 -0.898 -21.572 1.00 94.50 705 CYS A CA 1
ATOM 5222 C C . CYS A 1 705 ? -4.610 -2.011 -22.420 1.00 94.50 705 CYS A C 1
ATOM 5224 O O . CYS A 1 705 ? -3.898 -2.704 -23.149 1.00 94.50 705 CYS A O 1
ATOM 5226 N N . GLU A 1 706 ? -5.932 -2.197 -22.328 1.00 91.12 706 GLU A N 1
ATOM 5227 C CA . GLU A 1 706 ? -6.660 -3.285 -23.010 1.00 91.12 706 GLU A CA 1
ATOM 5228 C C . GLU A 1 706 ? -7.962 -2.806 -23.673 1.00 91.12 706 GLU A C 1
ATOM 5230 O O . GLU A 1 706 ? -8.684 -1.987 -23.114 1.00 91.12 706 GLU A O 1
ATOM 5235 N N . ASP A 1 707 ? -8.274 -3.346 -24.856 1.00 92.06 707 ASP A N 1
ATOM 5236 C CA . ASP A 1 707 ? -9.524 -3.128 -25.606 1.00 92.06 707 ASP A CA 1
ATOM 5237 C C . ASP A 1 707 ? -9.909 -1.645 -25.808 1.00 92.06 707 ASP A C 1
ATOM 5239 O O . ASP A 1 707 ? -11.075 -1.300 -25.986 1.00 92.06 707 ASP A O 1
ATOM 5243 N N . ASN A 1 708 ? -8.941 -0.729 -25.822 1.00 94.62 708 ASN A N 1
ATOM 5244 C CA . ASN A 1 708 ? -9.193 0.689 -26.092 1.00 94.62 708 ASN A CA 1
ATOM 5245 C C . ASN A 1 708 ? -9.577 0.903 -27.569 1.00 94.62 708 ASN A C 1
ATOM 5247 O O . ASN A 1 708 ? -9.188 0.119 -28.440 1.00 94.62 708 ASN A O 1
ATOM 5251 N N . ALA A 1 709 ? -10.406 1.909 -27.862 1.00 92.00 709 ALA A N 1
ATOM 5252 C CA . ALA A 1 709 ? -10.946 2.107 -29.210 1.00 92.00 709 ALA A CA 1
ATOM 5253 C C . ALA A 1 709 ? -9.889 2.590 -30.211 1.00 92.00 709 ALA A C 1
ATOM 5255 O O . ALA A 1 709 ? -9.899 2.150 -31.360 1.00 92.00 709 ALA A O 1
ATOM 5256 N N . ARG A 1 710 ? -8.991 3.475 -29.768 1.00 92.69 710 ARG A N 1
ATOM 5257 C CA . ARG A 1 710 ? -7.843 3.984 -30.525 1.00 92.69 710 ARG A CA 1
ATOM 5258 C C . ARG A 1 710 ? -6.564 3.381 -29.943 1.00 92.69 710 ARG A C 1
ATOM 5260 O O . ARG A 1 710 ? -6.450 2.159 -29.945 1.00 92.69 710 ARG A O 1
ATOM 5267 N N . ASN A 1 711 ? -5.609 4.165 -29.449 1.00 96.25 711 ASN A N 1
ATOM 5268 C CA . ASN A 1 711 ? -4.300 3.641 -29.062 1.00 96.25 711 ASN A CA 1
ATOM 5269 C C . ASN A 1 711 ? -4.251 3.139 -27.607 1.00 96.25 711 ASN A C 1
ATOM 5271 O O . ASN A 1 711 ? -5.047 3.529 -26.749 1.00 96.25 711 ASN A O 1
ATOM 5275 N N . GLY A 1 712 ? -3.273 2.291 -27.282 1.00 97.62 712 GLY A N 1
ATOM 5276 C CA . GLY A 1 712 ? -2.998 1.920 -25.891 1.00 97.62 712 GLY A CA 1
ATOM 5277 C C . GLY A 1 712 ? -2.443 3.117 -25.115 1.00 97.62 712 GLY A C 1
ATOM 5278 O O . GLY A 1 712 ? -2.982 3.488 -24.070 1.00 97.62 712 GLY A O 1
ATOM 5279 N N . ILE A 1 713 ? -1.407 3.758 -25.663 1.00 98.56 713 ILE A N 1
ATOM 5280 C CA . ILE A 1 713 ? -0.867 5.048 -25.212 1.00 98.56 713 ILE A CA 1
ATOM 5281 C C . ILE A 1 713 ? -0.537 5.914 -26.439 1.00 98.56 713 ILE A C 1
ATOM 5283 O O . ILE A 1 713 ? 0.091 5.422 -27.373 1.00 98.56 713 ILE A O 1
ATOM 5287 N N . SER A 1 714 ? -0.895 7.198 -26.395 1.00 97.44 714 SER A N 1
ATOM 5288 C CA . SER A 1 714 ? -0.550 8.220 -27.394 1.00 97.44 714 SER A CA 1
ATOM 5289 C C . SER A 1 714 ? 0.364 9.293 -26.801 1.00 97.44 714 SER A C 1
ATOM 5291 O O . SER A 1 714 ? 0.118 9.808 -25.705 1.00 97.44 714 SER A O 1
ATOM 5293 N N . VAL A 1 715 ? 1.420 9.652 -27.531 1.00 97.69 715 VAL A N 1
ATOM 5294 C CA . VAL A 1 715 ? 2.483 10.563 -27.090 1.00 97.69 715 VAL A CA 1
ATOM 5295 C C . VAL A 1 715 ? 2.755 11.615 -28.163 1.00 97.69 715 VAL A C 1
ATOM 5297 O O . VAL A 1 715 ? 3.587 11.432 -29.048 1.00 97.69 715 VAL A O 1
ATOM 5300 N N . VAL A 1 716 ? 2.068 12.748 -28.040 1.00 95.69 716 VAL A N 1
ATOM 5301 C CA . VAL A 1 716 ? 2.187 13.900 -28.940 1.00 95.69 716 VAL A CA 1
ATOM 5302 C C . VAL A 1 716 ? 3.426 14.732 -28.621 1.00 95.69 716 VAL A C 1
ATOM 5304 O O . VAL A 1 716 ? 4.202 15.056 -29.513 1.00 95.69 716 VAL A O 1
ATOM 5307 N N . SER A 1 717 ? 3.622 15.095 -27.346 1.00 96.12 717 SER A N 1
ATOM 5308 C CA . SER A 1 717 ? 4.733 15.969 -26.945 1.00 96.12 717 SER A CA 1
ATOM 5309 C C . SER A 1 717 ? 5.147 15.789 -25.483 1.00 96.12 717 SER A C 1
ATOM 5311 O O . SER A 1 717 ? 4.389 16.089 -24.552 1.00 96.12 717 SER A O 1
ATOM 5313 N N . VAL A 1 718 ? 6.371 15.298 -25.277 1.00 97.31 718 VAL A N 1
ATOM 5314 C CA . VAL A 1 718 ? 6.972 14.995 -23.976 1.00 97.31 718 VAL A CA 1
ATOM 5315 C C . VAL A 1 718 ? 8.504 15.141 -23.974 1.00 97.31 718 VAL A C 1
ATOM 5317 O O . VAL A 1 718 ? 9.200 14.849 -24.950 1.00 97.31 718 VAL A O 1
ATOM 5320 N N . ILE A 1 719 ? 9.053 15.547 -22.829 1.00 96.50 719 ILE A N 1
ATOM 5321 C CA . ILE A 1 719 ? 10.487 15.500 -22.521 1.00 96.50 719 ILE A CA 1
ATOM 5322 C C . ILE A 1 719 ? 10.683 14.615 -21.285 1.00 96.50 719 ILE A C 1
ATOM 5324 O O . ILE A 1 719 ? 10.116 14.890 -20.230 1.00 96.50 719 ILE A O 1
ATOM 5328 N N . LYS A 1 720 ? 11.520 13.580 -21.389 1.00 95.00 720 LYS A N 1
ATOM 5329 C CA . LYS A 1 720 ? 11.737 12.538 -20.374 1.00 95.00 720 LYS A CA 1
ATOM 5330 C C . LYS A 1 720 ? 10.450 11.755 -20.066 1.00 95.00 720 LYS A C 1
ATOM 5332 O O . LYS A 1 720 ? 9.706 12.086 -19.143 1.00 95.00 720 LYS A O 1
ATOM 5337 N N . LEU A 1 721 ? 10.219 10.695 -20.839 1.00 98.25 721 LEU A N 1
ATOM 5338 C CA . LEU A 1 721 ? 9.152 9.709 -20.629 1.00 98.25 721 LEU A CA 1
ATOM 5339 C C . LEU A 1 721 ? 9.770 8.353 -20.269 1.00 98.25 721 LEU A C 1
ATOM 5341 O O . LEU A 1 721 ? 10.722 7.928 -20.919 1.00 98.25 721 LEU A O 1
ATOM 5345 N N . LEU A 1 722 ? 9.204 7.657 -19.285 1.00 95.44 722 LEU A N 1
ATOM 5346 C CA . LEU A 1 722 ? 9.471 6.244 -19.018 1.00 95.44 722 LEU A CA 1
ATOM 5347 C C . LEU A 1 722 ? 8.171 5.440 -19.139 1.00 95.44 722 LEU A C 1
ATOM 5349 O O . LEU A 1 722 ? 7.208 5.723 -18.430 1.00 95.44 722 LEU A O 1
ATOM 5353 N N . ILE A 1 723 ? 8.175 4.426 -20.003 1.00 95.31 723 ILE A N 1
ATOM 5354 C CA . ILE A 1 723 ? 7.188 3.343 -20.053 1.00 95.31 723 ILE A CA 1
ATOM 5355 C C . ILE A 1 723 ? 7.925 2.059 -19.660 1.00 95.31 723 ILE A C 1
ATOM 5357 O O . ILE A 1 723 ? 8.851 1.640 -20.356 1.00 95.31 723 ILE A O 1
ATOM 5361 N N . GLU A 1 724 ? 7.563 1.452 -18.530 1.00 82.44 724 GLU A N 1
ATOM 5362 C CA . GLU A 1 724 ? 8.260 0.281 -17.977 1.00 82.44 724 GLU A CA 1
ATOM 5363 C C . GLU A 1 724 ? 7.284 -0.830 -17.562 1.00 82.44 724 GLU A C 1
ATOM 5365 O O . GLU A 1 724 ? 6.307 -0.568 -16.865 1.00 82.44 724 GLU A O 1
ATOM 5370 N N . ASN A 1 725 ? 7.567 -2.078 -17.954 1.00 70.25 725 ASN A N 1
ATOM 5371 C CA . ASN A 1 725 ? 6.797 -3.268 -17.556 1.00 70.25 725 ASN A CA 1
ATOM 5372 C C . ASN A 1 725 ? 5.275 -3.144 -17.808 1.00 70.25 725 ASN A C 1
ATOM 5374 O O . ASN A 1 725 ? 4.454 -3.590 -17.010 1.00 70.25 725 ASN A O 1
ATOM 5378 N N . CYS A 1 726 ? 4.889 -2.481 -18.900 1.00 78.56 726 CYS A N 1
ATOM 5379 C CA . CYS A 1 726 ? 3.490 -2.260 -19.267 1.00 78.56 726 CYS A CA 1
ATOM 5380 C C . CYS A 1 726 ? 3.010 -3.299 -20.293 1.00 78.56 726 CYS A C 1
ATOM 5382 O O . CYS A 1 726 ? 3.812 -3.847 -21.049 1.00 78.56 726 CYS A O 1
ATOM 5384 N N . ILE A 1 727 ? 1.699 -3.542 -20.360 1.00 83.62 727 ILE A N 1
ATOM 5385 C CA . ILE A 1 727 ? 1.072 -4.411 -21.372 1.00 83.62 727 ILE A CA 1
ATOM 5386 C C . ILE A 1 727 ? 0.065 -3.580 -22.165 1.00 83.62 727 ILE A C 1
ATOM 5388 O O . ILE A 1 727 ? -0.881 -3.058 -21.588 1.00 83.62 727 ILE A O 1
ATOM 5392 N N . LEU A 1 728 ? 0.258 -3.448 -23.475 1.00 94.56 728 LEU A N 1
ATOM 5393 C CA . LEU A 1 728 ? -0.564 -2.622 -24.357 1.00 94.56 728 LEU A CA 1
ATOM 5394 C C . LEU A 1 728 ? -1.111 -3.511 -25.475 1.00 94.56 728 LEU A C 1
ATOM 5396 O O . LEU A 1 728 ? -0.347 -3.969 -26.331 1.00 94.56 728 LEU A O 1
ATOM 5400 N N . ARG A 1 729 ? -2.408 -3.833 -25.426 1.00 89.12 729 ARG A N 1
ATOM 5401 C CA . ARG A 1 729 ? -2.960 -4.902 -26.264 1.00 89.12 729 ARG A CA 1
ATOM 5402 C C . ARG A 1 729 ? -4.391 -4.699 -26.746 1.00 89.12 729 ARG A C 1
ATOM 5404 O O . ARG A 1 729 ? -5.205 -4.047 -26.092 1.00 89.12 729 ARG A O 1
ATOM 5411 N N . THR A 1 730 ? -4.734 -5.386 -27.838 1.00 90.12 730 THR A N 1
ATOM 5412 C CA . THR A 1 730 ? -6.111 -5.541 -28.369 1.00 90.12 730 THR A CA 1
ATOM 5413 C C . THR A 1 730 ? -6.847 -4.235 -28.713 1.00 90.12 730 THR A C 1
ATOM 5415 O O . THR A 1 730 ? -8.076 -4.208 -28.804 1.00 90.12 730 THR A O 1
ATOM 5418 N N . THR A 1 731 ? -6.106 -3.148 -28.936 1.00 94.31 731 THR A N 1
ATOM 5419 C CA . THR A 1 731 ? -6.639 -1.877 -29.452 1.00 94.31 731 THR A CA 1
ATOM 5420 C C . THR A 1 731 ? -7.436 -2.091 -30.734 1.00 94.31 731 THR A C 1
ATOM 5422 O O . THR A 1 731 ? -6.993 -2.814 -31.628 1.00 94.31 731 THR A O 1
ATOM 5425 N N . SER A 1 732 ? -8.636 -1.512 -30.823 1.00 91.06 732 SER A N 1
ATOM 5426 C CA . SER A 1 732 ? -9.574 -1.815 -31.912 1.00 91.06 732 SER A CA 1
ATOM 5427 C C . SER A 1 732 ? -10.765 -0.846 -31.986 1.00 91.06 732 SER A C 1
ATOM 5429 O O . SER A 1 732 ? -11.537 -0.735 -31.037 1.00 91.06 732 SER A O 1
ATOM 5431 N N . GLY A 1 733 ? -10.994 -0.213 -33.140 1.00 88.88 733 GLY A N 1
ATOM 5432 C CA . GLY A 1 733 ? -12.212 0.561 -33.424 1.00 88.88 733 GLY A CA 1
ATOM 5433 C C . GLY A 1 733 ? -11.995 1.816 -34.272 1.00 88.88 733 GLY A C 1
ATOM 5434 O O . GLY A 1 733 ? -12.677 1.992 -35.280 1.00 88.88 733 GLY A O 1
ATOM 5435 N N . LEU A 1 734 ? -11.050 2.673 -33.881 1.00 87.69 734 LEU A N 1
ATOM 5436 C CA . LEU A 1 734 ? -10.746 3.963 -34.507 1.00 87.69 734 LEU A CA 1
ATOM 5437 C C . LEU A 1 734 ? -9.244 4.074 -34.772 1.00 87.69 734 LEU A C 1
ATOM 5439 O O . LEU A 1 734 ? -8.443 3.868 -33.867 1.00 87.69 734 LEU A O 1
ATOM 5443 N N . ALA A 1 735 ? -8.867 4.407 -36.007 1.00 88.06 735 ALA A N 1
ATOM 5444 C CA . ALA A 1 735 ? -7.470 4.484 -36.429 1.00 88.06 735 ALA A CA 1
ATOM 5445 C C . ALA A 1 735 ? -6.635 5.473 -35.575 1.00 88.06 735 ALA A C 1
ATOM 5447 O O . ALA A 1 735 ? -7.170 6.505 -35.166 1.00 88.06 735 ALA A O 1
ATOM 5448 N N . PRO A 1 736 ? -5.339 5.183 -35.332 1.00 90.44 736 PRO A N 1
ATOM 5449 C CA . PRO A 1 736 ? -4.582 4.085 -35.940 1.00 90.44 736 PRO A CA 1
ATOM 5450 C C . PRO A 1 736 ? -4.713 2.726 -35.229 1.00 90.44 736 PRO A C 1
ATOM 5452 O O . PRO A 1 736 ? -4.573 1.711 -35.895 1.00 90.44 736 PRO A O 1
ATOM 5455 N N . MET A 1 737 ? -5.106 2.665 -33.949 1.00 94.25 737 MET A N 1
ATOM 5456 C CA . MET A 1 737 ? -5.200 1.416 -33.154 1.00 94.25 737 MET A CA 1
ATOM 5457 C C . MET A 1 737 ? -3.833 0.787 -32.836 1.00 94.25 737 MET A C 1
ATOM 5459 O O . MET A 1 737 ? -3.691 -0.439 -32.792 1.00 94.25 737 MET A O 1
ATOM 5463 N N . CYS A 1 738 ? -2.827 1.620 -32.582 1.00 96.56 738 CYS A N 1
ATOM 5464 C CA . CYS A 1 738 ? -1.483 1.209 -32.185 1.00 96.56 738 CYS A CA 1
ATOM 5465 C C . CYS A 1 738 ? -1.407 0.848 -30.692 1.00 96.56 738 CYS A C 1
ATOM 5467 O O . CYS A 1 738 ? -2.074 1.465 -29.860 1.00 96.56 738 CYS A O 1
ATOM 5469 N N . GLY A 1 739 ? -0.525 -0.084 -30.318 1.00 97.75 739 GLY A N 1
ATOM 5470 C CA . GLY A 1 739 ? -0.222 -0.352 -28.906 1.00 97.75 739 GLY A CA 1
ATOM 5471 C C . GLY A 1 739 ? 0.338 0.894 -28.207 1.00 97.75 739 GLY A C 1
ATOM 5472 O O . GLY A 1 739 ? -0.243 1.385 -27.242 1.00 97.75 739 GLY A O 1
ATOM 5473 N N . LEU A 1 740 ? 1.424 1.452 -28.744 1.00 98.56 740 LEU A N 1
ATOM 5474 C CA . LEU A 1 740 ? 1.969 2.767 -28.385 1.00 98.56 740 LEU A CA 1
ATOM 5475 C C . LEU A 1 740 ? 2.188 3.596 -29.649 1.00 98.56 740 LEU A C 1
ATOM 5477 O O . LEU A 1 740 ? 2.753 3.091 -30.617 1.00 98.56 740 LEU A O 1
ATOM 5481 N N . ASP A 1 741 ? 1.793 4.862 -29.619 1.00 97.50 741 ASP A N 1
ATOM 5482 C CA . ASP A 1 741 ? 1.919 5.785 -30.743 1.00 97.50 741 ASP A CA 1
ATOM 5483 C C . ASP A 1 741 ? 2.628 7.078 -30.333 1.00 97.50 741 ASP A C 1
ATOM 5485 O O . ASP A 1 741 ? 2.229 7.754 -29.385 1.00 97.50 741 ASP A O 1
ATOM 5489 N N . PHE A 1 742 ? 3.695 7.423 -31.044 1.00 96.12 742 PHE A N 1
ATOM 5490 C CA . PHE A 1 742 ? 4.422 8.678 -30.900 1.00 96.12 742 PHE A CA 1
ATOM 5491 C C . PHE A 1 742 ? 3.995 9.632 -32.024 1.00 96.12 742 PHE A C 1
ATOM 5493 O O . PHE A 1 742 ? 4.714 9.802 -33.012 1.00 96.12 742 PHE A O 1
ATOM 5500 N N . GLU A 1 743 ? 2.801 10.211 -31.868 1.00 92.19 743 GLU A N 1
ATOM 5501 C CA . GLU A 1 743 ? 2.079 11.021 -32.859 1.00 92.19 743 GLU A CA 1
ATOM 5502 C C . GLU A 1 743 ? 2.187 12.547 -32.619 1.00 92.19 743 GLU A C 1
ATOM 5504 O O . GLU A 1 743 ? 1.273 13.160 -32.062 1.00 92.19 743 GLU A O 1
ATOM 5509 N N . PRO A 1 744 ? 3.279 13.216 -33.045 1.00 93.62 744 PRO A N 1
ATOM 5510 C CA . PRO A 1 744 ? 3.349 14.674 -33.008 1.00 93.62 744 PRO A CA 1
ATOM 5511 C C . PRO A 1 744 ? 2.289 15.270 -33.946 1.00 93.62 744 PRO A C 1
ATOM 5513 O O . PRO A 1 744 ? 2.086 14.791 -35.061 1.00 93.62 744 PRO A O 1
ATOM 5516 N N . ASN A 1 745 ? 1.629 16.335 -33.499 1.00 89.69 745 ASN A N 1
ATOM 5517 C CA . ASN A 1 745 ? 0.541 17.019 -34.198 1.00 89.69 745 ASN A CA 1
ATOM 5518 C C . ASN A 1 745 ? 0.992 18.320 -34.890 1.00 89.69 745 ASN A C 1
ATOM 5520 O O . ASN A 1 745 ? 0.252 18.864 -35.709 1.00 89.69 745 ASN A O 1
ATOM 5524 N N . GLY A 1 746 ? 2.191 18.826 -34.587 1.00 88.44 746 GLY A N 1
ATOM 5525 C CA . GLY A 1 746 ? 2.750 20.034 -35.187 1.00 88.44 746 GLY A CA 1
ATOM 5526 C C . GLY A 1 746 ? 4.278 20.075 -35.223 1.00 88.44 746 GLY A C 1
ATOM 5527 O O . GLY A 1 746 ? 4.973 19.230 -34.664 1.00 88.44 746 GLY A O 1
ATOM 5528 N N . ASP A 1 747 ? 4.795 21.118 -35.870 1.00 87.81 747 ASP A N 1
ATOM 5529 C CA . ASP A 1 747 ? 6.213 21.337 -36.191 1.00 87.81 747 ASP A CA 1
ATOM 5530 C C . ASP A 1 747 ? 7.141 21.571 -34.988 1.00 87.81 747 ASP A C 1
ATOM 5532 O O . ASP A 1 747 ? 8.361 21.581 -35.144 1.00 87.81 747 ASP A O 1
ATOM 5536 N N . THR A 1 748 ? 6.557 21.774 -33.810 1.00 85.94 748 THR A N 1
ATOM 5537 C CA . THR A 1 748 ? 7.209 22.226 -32.574 1.00 85.94 748 THR A CA 1
ATOM 5538 C C . THR A 1 748 ? 6.980 21.284 -31.384 1.00 85.94 748 THR A C 1
ATOM 5540 O O . THR A 1 748 ? 7.446 21.570 -30.275 1.00 85.94 748 THR A O 1
ATOM 5543 N N . ASP A 1 749 ? 6.297 20.154 -31.601 1.00 92.44 749 ASP A N 1
ATOM 5544 C CA . ASP A 1 749 ? 6.213 19.045 -30.643 1.00 92.44 749 ASP A CA 1
ATOM 5545 C C . ASP A 1 749 ? 7.598 18.413 -30.387 1.00 92.44 749 ASP A C 1
ATOM 5547 O O . ASP A 1 749 ? 8.554 18.615 -31.140 1.00 92.44 749 ASP A O 1
ATOM 5551 N N . LYS A 1 750 ? 7.745 17.665 -29.286 1.00 92.19 750 LYS A N 1
ATOM 5552 C CA . LYS A 1 750 ? 9.027 17.054 -28.883 1.00 92.19 750 LYS A CA 1
ATOM 5553 C C . LYS A 1 750 ? 8.824 15.657 -28.331 1.00 92.19 750 LYS A C 1
ATOM 5555 O O . LYS A 1 750 ? 7.920 15.452 -27.537 1.00 92.19 750 LYS A O 1
ATOM 5560 N N . ILE A 1 751 ? 9.686 14.710 -28.690 1.00 95.44 751 ILE A N 1
ATOM 5561 C CA . ILE A 1 751 ? 9.641 13.328 -28.176 1.00 95.44 751 ILE A CA 1
ATOM 5562 C C . ILE A 1 751 ? 11.053 12.971 -27.699 1.00 95.44 751 ILE A C 1
ATOM 5564 O O . ILE A 1 751 ? 11.781 12.199 -28.320 1.00 95.44 751 ILE A O 1
ATOM 5568 N N . VAL A 1 752 ? 11.496 13.641 -26.633 1.00 94.56 752 VAL A N 1
ATOM 5569 C CA . VAL A 1 752 ? 12.912 13.699 -26.228 1.00 94.56 752 VAL A CA 1
ATOM 5570 C C . VAL A 1 752 ? 13.151 12.892 -24.956 1.00 94.56 752 VAL A C 1
ATOM 5572 O O . VAL A 1 752 ? 12.459 13.074 -23.959 1.00 94.56 752 VAL A O 1
ATOM 5575 N N . ASN A 1 753 ? 14.178 12.045 -24.968 1.00 93.00 753 ASN A N 1
ATOM 5576 C CA . ASN A 1 753 ? 14.570 11.128 -23.895 1.00 93.00 753 ASN A CA 1
ATOM 5577 C C . ASN A 1 753 ? 13.418 10.204 -23.454 1.00 93.00 753 ASN A C 1
ATOM 5579 O O . ASN A 1 753 ? 13.091 10.117 -22.270 1.00 93.00 753 ASN A O 1
ATOM 5583 N N . CYS A 1 754 ? 12.788 9.531 -24.419 1.00 96.81 754 CYS A N 1
ATOM 5584 C CA . CYS A 1 754 ? 11.714 8.567 -24.171 1.00 96.81 754 CYS A CA 1
ATOM 5585 C C . CYS A 1 754 ? 12.267 7.138 -24.061 1.00 96.81 754 CYS A C 1
ATOM 5587 O O . CYS A 1 754 ? 12.812 6.615 -25.029 1.00 96.81 754 CYS A O 1
ATOM 5589 N N . THR A 1 755 ? 12.099 6.483 -22.913 1.00 95.38 755 THR A N 1
ATOM 5590 C CA . THR A 1 755 ? 12.494 5.083 -22.699 1.00 95.38 755 THR A CA 1
ATOM 5591 C C . THR A 1 755 ? 11.260 4.194 -22.615 1.00 95.38 755 THR A C 1
ATOM 5593 O O . THR A 1 755 ? 10.393 4.414 -21.772 1.00 95.38 755 THR A O 1
ATOM 5596 N N . VAL A 1 756 ? 11.204 3.162 -23.453 1.00 95.88 756 VAL A N 1
ATOM 5597 C CA . VAL A 1 756 ? 10.177 2.115 -23.454 1.00 95.88 756 VAL A CA 1
ATOM 5598 C C . VAL A 1 756 ? 10.873 0.789 -23.177 1.00 95.88 756 VAL A C 1
ATOM 5600 O O . VAL A 1 756 ? 11.729 0.382 -23.965 1.00 95.88 756 VAL A O 1
ATOM 5603 N N . ARG A 1 757 ? 10.554 0.118 -22.063 1.00 81.81 757 ARG A N 1
ATOM 5604 C CA . ARG A 1 757 ? 11.251 -1.123 -21.703 1.00 81.81 757 ARG A CA 1
ATOM 5605 C C . ARG A 1 757 ? 10.455 -2.170 -20.943 1.00 81.81 757 ARG A C 1
ATOM 5607 O O . ARG A 1 757 ? 9.457 -1.863 -20.292 1.00 81.81 757 ARG A O 1
ATOM 5614 N N . TYR A 1 758 ? 10.918 -3.418 -21.038 1.00 72.19 758 TYR A N 1
ATOM 5615 C CA . TYR A 1 758 ? 10.320 -4.606 -20.402 1.00 72.19 758 TYR A CA 1
ATOM 5616 C C . TYR A 1 758 ? 8.818 -4.790 -20.696 1.00 72.19 758 TYR A C 1
ATOM 5618 O O . TYR A 1 758 ? 8.116 -5.450 -19.940 1.00 72.19 758 TYR A O 1
ATOM 5626 N N . SER A 1 759 ? 8.308 -4.165 -21.761 1.00 77.69 759 SER A N 1
ATOM 5627 C CA . SER A 1 759 ? 6.871 -4.013 -22.014 1.00 77.69 759 SER A CA 1
ATOM 5628 C C . SER A 1 759 ? 6.393 -4.931 -23.140 1.00 77.69 759 SER A C 1
ATOM 5630 O O . SER A 1 759 ? 7.170 -5.314 -24.021 1.00 77.69 759 SER A O 1
ATOM 5632 N N . ILE A 1 760 ? 5.110 -5.291 -23.105 1.00 81.00 760 ILE A N 1
ATOM 5633 C CA . ILE A 1 760 ? 4.466 -6.205 -24.051 1.00 81.00 760 ILE A CA 1
ATOM 5634 C C . ILE A 1 760 ? 3.480 -5.429 -24.927 1.00 81.00 760 ILE A C 1
ATOM 5636 O O . ILE A 1 760 ? 2.619 -4.718 -24.416 1.00 81.00 760 ILE A O 1
ATOM 5640 N N . PHE A 1 761 ? 3.585 -5.610 -26.241 1.00 93.38 761 PHE A N 1
ATOM 5641 C CA . PHE A 1 761 ? 2.710 -5.009 -27.247 1.00 93.38 761 PHE A CA 1
ATOM 5642 C C . PHE A 1 761 ? 2.061 -6.148 -28.035 1.00 93.38 761 PHE A C 1
ATOM 5644 O O . PHE A 1 761 ? 2.734 -6.783 -28.848 1.00 93.38 761 PHE A O 1
ATOM 5651 N N . GLU A 1 762 ? 0.803 -6.473 -27.736 1.00 88.56 762 GLU A N 1
ATOM 5652 C CA . GLU A 1 762 ? 0.173 -7.742 -28.138 1.00 88.56 762 GLU A CA 1
ATOM 5653 C C . GLU A 1 762 ? -1.137 -7.547 -28.916 1.00 88.56 762 GLU A C 1
ATOM 5655 O O . GLU A 1 762 ? -2.069 -6.916 -28.431 1.00 88.56 762 GLU A O 1
ATOM 5660 N N . SER A 1 763 ? -1.263 -8.182 -30.085 1.00 88.38 763 SER A N 1
ATOM 5661 C CA . SER A 1 763 ? -2.537 -8.309 -30.823 1.00 88.38 763 SER A CA 1
ATOM 5662 C C . SER A 1 763 ? -3.307 -6.990 -31.036 1.00 88.38 763 SER A C 1
ATOM 5664 O O . SER A 1 763 ? -4.536 -6.985 -31.102 1.00 88.38 763 SER A O 1
ATOM 5666 N N . ASN A 1 764 ? -2.594 -5.865 -31.119 1.00 95.00 764 ASN A N 1
ATOM 5667 C CA . ASN A 1 764 ? -3.152 -4.566 -31.488 1.00 95.00 764 ASN A CA 1
ATOM 5668 C C . ASN A 1 764 ? -3.562 -4.601 -32.971 1.00 95.00 764 ASN A C 1
ATOM 5670 O O . ASN A 1 764 ? -2.904 -5.270 -33.774 1.00 95.00 764 ASN A O 1
ATOM 5674 N N . VAL A 1 765 ? -4.666 -3.943 -33.343 1.00 95.44 765 VAL A N 1
ATOM 5675 C CA . VAL A 1 765 ? -5.242 -4.090 -34.697 1.00 95.44 765 VAL A CA 1
ATOM 5676 C C . VAL A 1 765 ? -4.327 -3.548 -35.801 1.00 95.44 765 VAL A C 1
ATOM 5678 O O . VAL A 1 765 ? -4.312 -4.130 -36.892 1.00 95.44 765 VAL A O 1
ATOM 5681 N N . ASP A 1 766 ? -3.538 -2.511 -35.505 1.00 94.81 766 ASP A N 1
ATOM 5682 C CA . ASP A 1 766 ? -2.462 -2.032 -36.376 1.00 94.81 766 ASP A CA 1
ATOM 5683 C C . ASP A 1 766 ? -1.067 -2.219 -35.737 1.00 94.81 766 ASP A C 1
ATOM 5685 O O . ASP A 1 766 ? -0.666 -3.353 -35.477 1.00 94.81 766 ASP A O 1
ATOM 5689 N N . HIS A 1 767 ? -0.279 -1.166 -35.502 1.00 96.56 767 HIS A N 1
ATOM 5690 C CA . HIS A 1 767 ? 1.126 -1.329 -35.114 1.00 96.56 767 HIS A CA 1
ATOM 5691 C C . HIS A 1 767 ? 1.313 -1.687 -33.624 1.00 96.56 767 HIS A C 1
ATOM 5693 O O . HIS A 1 767 ? 0.549 -1.267 -32.754 1.00 96.56 767 HIS A O 1
ATOM 5699 N N . GLY A 1 768 ? 2.389 -2.408 -33.294 1.00 97.12 768 GLY A N 1
ATOM 5700 C CA . GLY A 1 768 ? 2.811 -2.618 -31.903 1.00 97.12 768 GLY A CA 1
ATOM 5701 C C . GLY A 1 768 ? 3.315 -1.319 -31.263 1.00 97.12 768 GLY A C 1
ATOM 5702 O O . GLY A 1 768 ? 2.777 -0.867 -30.252 1.00 97.12 768 GLY A O 1
ATOM 5703 N N . ILE A 1 769 ? 4.314 -0.695 -31.893 1.00 98.06 769 ILE A N 1
ATOM 5704 C CA . ILE A 1 769 ? 4.801 0.658 -31.588 1.00 98.06 769 ILE A CA 1
ATOM 5705 C C . ILE A 1 769 ? 4.879 1.464 -32.891 1.00 98.06 769 ILE A C 1
ATOM 5707 O O . ILE A 1 769 ? 5.437 0.985 -33.879 1.00 98.06 769 ILE A O 1
ATOM 5711 N N . ALA A 1 770 ? 4.380 2.698 -32.890 1.00 96.31 770 ALA A N 1
ATOM 5712 C CA . ALA A 1 770 ? 4.407 3.607 -34.030 1.00 96.31 770 ALA A CA 1
ATOM 5713 C C . ALA A 1 770 ? 5.155 4.913 -33.719 1.00 96.31 770 ALA A C 1
ATOM 5715 O O . ALA A 1 770 ? 5.064 5.450 -32.618 1.00 96.31 770 ALA A O 1
ATOM 5716 N N . LEU A 1 771 ? 5.904 5.419 -34.704 1.00 94.25 771 LEU A N 1
ATOM 5717 C CA . LEU A 1 771 ? 6.534 6.743 -34.705 1.00 94.25 771 LEU A CA 1
ATOM 5718 C C . LEU A 1 771 ? 6.205 7.498 -36.018 1.00 94.25 771 LEU A C 1
ATOM 5720 O O . LEU A 1 771 ? 7.066 7.634 -36.899 1.00 94.25 771 LEU A O 1
ATOM 5724 N N . PRO A 1 772 ? 4.955 7.966 -36.210 1.00 91.94 772 PRO A N 1
ATOM 5725 C CA . PRO A 1 772 ? 4.520 8.756 -37.368 1.00 91.94 772 PRO A CA 1
ATOM 5726 C C . PRO A 1 772 ? 5.011 10.222 -37.307 1.00 91.94 772 PRO A C 1
ATOM 5728 O O . PRO A 1 772 ? 4.236 11.174 -37.337 1.00 91.94 772 PRO A O 1
ATOM 5731 N N . LEU A 1 773 ? 6.332 10.425 -37.274 1.00 90.62 773 LEU A N 1
ATOM 5732 C CA . LEU A 1 773 ? 6.996 11.720 -37.039 1.00 90.62 773 LEU A CA 1
ATOM 5733 C C . LEU A 1 773 ? 6.852 12.784 -38.156 1.00 90.62 773 LEU A C 1
ATOM 5735 O O . LEU A 1 773 ? 7.582 13.772 -38.143 1.00 90.62 773 LEU A O 1
ATOM 5739 N N . GLN A 1 774 ? 5.953 12.615 -39.130 1.00 88.12 774 GLN A N 1
ATOM 5740 C CA . GLN A 1 774 ? 5.869 13.486 -40.317 1.00 88.12 774 GLN A CA 1
ATOM 5741 C C . GLN A 1 774 ? 5.369 14.920 -40.071 1.00 88.12 774 GLN A C 1
ATOM 5743 O O . GLN A 1 774 ? 5.440 15.728 -40.993 1.00 88.12 774 GLN A O 1
ATOM 5748 N N . MET A 1 775 ? 4.881 15.248 -38.869 1.00 89.50 775 MET A N 1
ATOM 5749 C CA . MET A 1 775 ? 4.509 16.626 -38.517 1.00 89.50 775 MET A CA 1
ATOM 5750 C C . MET A 1 775 ? 5.689 17.467 -38.003 1.00 89.50 775 MET A C 1
ATOM 5752 O O . MET A 1 775 ? 5.603 18.692 -38.026 1.00 89.50 775 MET A O 1
ATOM 5756 N N . LEU A 1 776 ? 6.790 16.842 -37.563 1.00 88.38 776 LEU A N 1
ATOM 5757 C CA . LEU A 1 776 ? 7.975 17.549 -37.061 1.00 88.38 776 LEU A CA 1
ATOM 5758 C C . LEU A 1 776 ? 8.809 18.110 -38.217 1.00 88.38 776 LEU A C 1
ATOM 5760 O O . LEU A 1 776 ? 9.046 17.416 -39.207 1.00 88.38 776 LEU A O 1
ATOM 5764 N N . THR A 1 777 ? 9.337 19.329 -38.069 1.00 83.94 777 THR A N 1
ATOM 5765 C CA . THR A 1 777 ? 10.229 19.908 -39.092 1.00 83.94 777 THR A CA 1
ATOM 5766 C C . THR A 1 777 ? 11.639 19.310 -39.032 1.00 83.94 777 THR A C 1
ATOM 5768 O O . THR A 1 777 ? 12.266 19.130 -40.075 1.00 83.94 777 THR A O 1
ATOM 5771 N N . ASN A 1 778 ? 12.142 18.941 -37.846 1.00 80.75 778 ASN A N 1
ATOM 5772 C CA . ASN A 1 778 ? 13.464 18.334 -37.670 1.00 80.75 778 ASN A CA 1
ATOM 5773 C C . ASN A 1 778 ? 13.407 17.065 -36.779 1.00 80.75 778 ASN A C 1
ATOM 5775 O O . ASN A 1 778 ? 14.019 17.038 -35.701 1.00 80.75 778 ASN A O 1
ATOM 5779 N N . PRO A 1 779 ? 12.767 15.959 -37.228 1.00 79.94 779 PRO A N 1
ATOM 5780 C CA . PRO A 1 779 ? 12.621 14.720 -36.443 1.00 79.94 779 PRO A CA 1
ATOM 5781 C C . PRO A 1 779 ? 13.940 14.175 -35.862 1.00 79.94 779 PRO A C 1
ATOM 5783 O O . PRO A 1 779 ? 13.969 13.591 -34.778 1.00 79.94 779 PRO A O 1
ATOM 5786 N N . SER A 1 780 ? 15.048 14.408 -36.574 1.00 71.38 780 SER A N 1
ATOM 5787 C CA . SER A 1 780 ? 16.419 14.022 -36.217 1.00 71.38 780 SER A CA 1
ATOM 5788 C C . SER A 1 780 ? 17.040 14.794 -35.045 1.00 71.38 780 SER A C 1
ATOM 5790 O O . SER A 1 780 ? 18.110 14.413 -34.576 1.00 71.38 780 SER A O 1
ATOM 5792 N N . THR A 1 781 ? 16.415 15.877 -34.584 1.00 72.31 781 THR A N 1
ATOM 5793 C CA . THR A 1 781 ? 16.848 16.685 -33.424 1.00 72.31 781 THR A CA 1
ATOM 5794 C C . THR A 1 781 ? 15.735 16.894 -32.399 1.00 72.31 781 THR A C 1
ATOM 5796 O O . THR A 1 781 ? 16.023 17.176 -31.240 1.00 72.31 781 THR A O 1
ATOM 5799 N N . GLU A 1 782 ? 14.475 16.734 -32.804 1.00 84.19 782 GLU A N 1
ATOM 5800 C CA . GLU A 1 782 ? 13.288 16.888 -31.951 1.00 84.19 782 GLU A CA 1
ATOM 5801 C C . GLU A 1 782 ? 12.820 15.557 -31.326 1.00 84.19 782 GLU A C 1
ATOM 5803 O O . GLU A 1 782 ? 11.924 15.557 -30.478 1.00 84.19 782 GLU A O 1
ATOM 5808 N N . THR A 1 783 ? 13.472 14.433 -31.666 1.00 90.25 783 THR A N 1
ATOM 5809 C CA . THR A 1 783 ? 13.248 13.128 -31.020 1.00 90.25 783 THR A CA 1
ATOM 5810 C C . THR A 1 783 ? 14.532 12.452 -30.516 1.00 90.25 783 THR A C 1
ATOM 5812 O O . THR A 1 783 ? 15.597 12.561 -31.135 1.00 90.25 783 THR A O 1
ATOM 5815 N N . SER A 1 784 ? 14.430 11.733 -29.393 1.00 92.75 784 SER A N 1
ATOM 5816 C CA . SER A 1 784 ? 15.454 10.817 -28.862 1.00 92.75 784 SER A CA 1
ATOM 5817 C C . SER A 1 784 ? 14.855 9.804 -27.880 1.00 92.75 784 SER A C 1
ATOM 5819 O O . SER A 1 784 ? 13.906 10.114 -27.154 1.00 92.75 784 SER A O 1
ATOM 5821 N N . GLY A 1 785 ? 15.428 8.601 -27.799 1.00 93.62 785 GLY A N 1
ATOM 5822 C CA . GLY A 1 785 ? 14.881 7.571 -26.917 1.00 93.62 785 GLY A CA 1
ATOM 5823 C C . GLY A 1 785 ? 15.593 6.221 -26.908 1.00 93.62 785 GLY A C 1
ATOM 5824 O O . GLY A 1 785 ? 16.679 6.037 -27.458 1.00 93.62 785 GLY A O 1
ATOM 5825 N N . THR A 1 786 ? 14.980 5.250 -26.240 1.00 92.44 786 THR A N 1
ATOM 5826 C CA . THR A 1 786 ? 15.422 3.852 -26.188 1.00 92.44 786 THR A CA 1
ATOM 5827 C C . THR A 1 786 ? 14.212 2.924 -26.150 1.00 92.44 786 THR A C 1
ATOM 5829 O O . THR A 1 786 ? 13.295 3.147 -25.365 1.00 92.44 786 THR A O 1
ATOM 5832 N N . ILE A 1 787 ? 14.217 1.877 -26.975 1.00 93.38 787 ILE A N 1
ATOM 5833 C CA . ILE A 1 787 ? 13.249 0.774 -26.932 1.00 93.38 787 ILE A CA 1
ATOM 5834 C C . ILE A 1 787 ? 14.044 -0.497 -26.625 1.00 93.38 787 ILE A C 1
ATOM 5836 O O . ILE A 1 787 ? 14.820 -0.949 -27.474 1.00 93.38 787 ILE A O 1
ATOM 5840 N N . GLU A 1 788 ? 13.900 -1.042 -25.413 1.00 83.12 788 GLU A N 1
ATOM 5841 C CA . GLU A 1 788 ? 14.728 -2.160 -24.934 1.00 83.12 788 GLU A CA 1
ATOM 5842 C C . GLU A 1 788 ? 13.970 -3.264 -24.180 1.00 83.12 788 GLU A C 1
ATOM 5844 O O . GLU A 1 788 ? 13.090 -2.992 -23.370 1.00 83.12 788 GLU A O 1
ATOM 5849 N N . ASN A 1 789 ? 14.365 -4.529 -24.360 1.00 74.19 789 ASN A N 1
ATOM 5850 C CA . ASN A 1 789 ? 13.797 -5.681 -23.634 1.00 74.19 789 ASN A CA 1
ATOM 5851 C C . ASN A 1 789 ? 12.264 -5.850 -23.790 1.00 74.19 789 ASN A C 1
ATOM 5853 O O . ASN A 1 789 ? 11.612 -6.463 -22.944 1.00 74.19 789 ASN A O 1
ATOM 5857 N N . CYS A 1 790 ? 11.666 -5.295 -24.848 1.00 76.00 790 CYS A N 1
ATOM 5858 C CA . CYS A 1 790 ? 10.231 -5.382 -25.121 1.00 76.00 790 CYS A CA 1
ATOM 5859 C C . CYS A 1 790 ? 9.876 -6.634 -25.936 1.00 76.00 790 CYS A C 1
ATOM 5861 O O . CYS A 1 790 ? 10.668 -7.115 -26.751 1.00 76.00 790 CYS A O 1
ATOM 5863 N N . THR A 1 791 ? 8.649 -7.130 -25.751 1.00 80.25 791 THR A N 1
ATOM 5864 C CA . THR A 1 791 ? 8.064 -8.209 -26.564 1.00 80.25 791 THR A CA 1
ATOM 5865 C C . THR A 1 791 ? 6.923 -7.648 -27.404 1.00 80.25 791 THR A C 1
ATOM 5867 O O . THR A 1 791 ? 5.950 -7.133 -26.863 1.00 80.25 791 THR A O 1
ATOM 5870 N N . ILE A 1 792 ? 7.035 -7.728 -28.727 1.00 87.38 792 ILE A N 1
ATOM 5871 C CA . ILE A 1 792 ? 6.089 -7.118 -29.668 1.00 87.38 792 ILE A CA 1
ATOM 5872 C C . ILE A 1 792 ? 5.527 -8.221 -30.560 1.00 87.38 792 ILE A C 1
ATOM 5874 O O . ILE A 1 792 ? 6.240 -8.734 -31.427 1.00 87.38 792 ILE A O 1
ATOM 5878 N N . ILE A 1 793 ? 4.282 -8.631 -30.313 1.00 85.06 793 ILE A N 1
ATOM 5879 C CA . ILE A 1 793 ? 3.741 -9.901 -30.801 1.00 85.06 793 ILE A CA 1
ATOM 5880 C C . ILE A 1 793 ? 2.335 -9.812 -31.416 1.00 85.06 793 ILE A C 1
ATOM 5882 O O . ILE A 1 793 ? 1.423 -9.219 -30.846 1.00 85.06 793 ILE A O 1
ATOM 5886 N N . SER A 1 794 ? 2.146 -10.462 -32.568 1.00 84.50 794 SER A N 1
ATOM 5887 C CA . SER A 1 794 ? 0.839 -10.659 -33.229 1.00 84.50 794 SER A CA 1
ATOM 5888 C C . SER A 1 794 ? 0.057 -9.385 -33.603 1.00 84.50 794 SER A C 1
ATOM 5890 O O . SER A 1 794 ? -1.137 -9.469 -33.887 1.00 84.50 794 SER A O 1
ATOM 5892 N N . ASN A 1 795 ? 0.692 -8.209 -33.615 1.00 91.06 795 ASN A N 1
ATOM 5893 C CA . ASN A 1 795 ? 0.039 -6.948 -33.982 1.00 91.06 795 ASN A CA 1
ATOM 5894 C C . ASN A 1 795 ? -0.190 -6.867 -35.501 1.00 91.06 795 ASN A C 1
ATOM 5896 O O . ASN A 1 795 ? 0.574 -7.450 -36.274 1.00 91.06 795 ASN A O 1
ATOM 5900 N N . GLY A 1 796 ? -1.220 -6.135 -35.926 1.00 90.56 796 GLY A N 1
ATOM 5901 C CA . GLY A 1 796 ? -1.427 -5.757 -37.326 1.00 90.56 796 GLY A CA 1
ATOM 5902 C C . GLY A 1 796 ? -2.474 -6.554 -38.097 1.00 90.56 796 GLY A C 1
ATOM 5903 O O . GLY A 1 796 ? -2.562 -6.399 -39.312 1.00 90.56 796 GLY A O 1
ATOM 5904 N N . ALA A 1 797 ? -3.258 -7.401 -37.423 1.00 82.25 797 ALA A N 1
ATOM 5905 C CA . ALA A 1 797 ? -4.098 -8.442 -38.031 1.00 82.25 797 ALA A CA 1
ATOM 5906 C C . ALA A 1 797 ? -5.144 -7.972 -39.067 1.00 82.25 797 ALA A C 1
ATOM 5908 O O . ALA A 1 797 ? -5.715 -8.806 -39.766 1.00 82.25 797 ALA A O 1
ATOM 5909 N N . THR A 1 798 ? -5.428 -6.666 -39.156 1.00 83.50 798 THR A N 1
ATOM 5910 C CA . THR A 1 798 ? -6.380 -6.084 -40.128 1.00 83.50 798 THR A CA 1
ATOM 5911 C C . THR A 1 798 ? -5.715 -5.160 -41.162 1.00 83.50 798 THR A C 1
ATOM 5913 O O . THR A 1 798 ? -6.325 -4.877 -42.191 1.00 83.50 798 THR A O 1
ATOM 5916 N N . TYR A 1 799 ? -4.482 -4.698 -40.916 1.00 83.88 799 TYR A N 1
ATOM 5917 C CA . TYR A 1 799 ? -3.832 -3.613 -41.673 1.00 83.88 799 TYR A CA 1
ATOM 5918 C C . TYR A 1 799 ? -2.387 -3.929 -42.113 1.00 83.88 799 TYR A C 1
ATOM 5920 O O . TYR A 1 799 ? -1.660 -3.025 -42.515 1.00 83.88 799 TYR A O 1
ATOM 5928 N N . ASP A 1 800 ? -1.961 -5.196 -42.031 1.00 85.25 800 ASP A N 1
ATOM 5929 C CA . ASP A 1 800 ? -0.564 -5.635 -42.212 1.00 85.25 800 ASP A CA 1
ATOM 5930 C C . ASP A 1 800 ? 0.416 -4.849 -41.309 1.00 85.25 800 ASP A C 1
ATOM 5932 O O . ASP A 1 800 ? 1.534 -4.493 -41.690 1.00 85.25 800 ASP A O 1
ATOM 5936 N N . GLY A 1 801 ? -0.043 -4.558 -40.087 1.00 85.69 801 GLY A N 1
ATOM 5937 C CA . GLY A 1 801 ? 0.598 -3.647 -39.140 1.00 85.69 801 GLY A CA 1
ATOM 5938 C C . GLY A 1 801 ? 1.948 -4.123 -38.599 1.00 85.69 801 GLY A C 1
ATOM 5939 O O . GLY A 1 801 ? 2.205 -5.315 -38.397 1.00 85.69 801 GLY A O 1
ATOM 5940 N N . TYR A 1 802 ? 2.841 -3.163 -38.367 1.00 93.75 802 TYR A N 1
ATOM 5941 C CA . TYR A 1 802 ? 4.243 -3.417 -38.043 1.00 93.75 802 TYR A CA 1
ATOM 5942 C C . TYR A 1 802 ? 4.474 -3.699 -36.556 1.00 93.75 802 TYR A C 1
ATOM 5944 O O . TYR A 1 802 ? 3.762 -3.193 -35.692 1.00 93.75 802 TYR A O 1
ATOM 5952 N N . GLY A 1 803 ? 5.540 -4.439 -36.235 1.00 94.00 803 GLY A N 1
ATOM 5953 C CA . GLY A 1 803 ? 6.012 -4.531 -34.850 1.00 94.00 803 GLY A CA 1
ATOM 5954 C C . GLY A 1 803 ? 6.467 -3.157 -34.337 1.00 94.00 803 GLY A C 1
ATOM 5955 O O . GLY A 1 803 ? 5.896 -2.619 -33.392 1.00 94.00 803 GLY A O 1
ATOM 5956 N N . ILE A 1 804 ? 7.452 -2.558 -35.011 1.00 95.06 804 ILE A N 1
ATOM 5957 C CA . ILE A 1 804 ? 7.842 -1.151 -34.837 1.00 95.06 804 ILE A CA 1
ATOM 5958 C C . ILE A 1 804 ? 7.753 -0.427 -36.186 1.00 95.06 804 ILE A C 1
ATOM 5960 O O . ILE A 1 804 ? 8.401 -0.827 -37.154 1.00 95.06 804 ILE A O 1
ATOM 5964 N N . PHE A 1 805 ? 7.004 0.668 -36.243 1.00 93.75 805 PHE A N 1
ATOM 5965 C CA . PHE A 1 805 ? 6.935 1.571 -37.391 1.00 93.75 805 PHE A CA 1
ATOM 5966 C C . PHE A 1 805 ? 7.637 2.895 -37.108 1.00 93.75 805 PHE A C 1
ATOM 5968 O O . PHE A 1 805 ? 7.488 3.461 -36.031 1.00 93.75 805 PHE A O 1
ATOM 5975 N N . THR A 1 806 ? 8.310 3.450 -38.112 1.00 91.19 806 THR A N 1
ATOM 5976 C CA . THR A 1 806 ? 8.668 4.870 -38.140 1.00 91.19 806 THR A CA 1
ATOM 5977 C C . THR A 1 806 ? 8.519 5.443 -39.546 1.00 91.19 806 THR A C 1
ATOM 5979 O O . THR A 1 806 ? 8.949 4.834 -40.534 1.00 91.19 806 THR A O 1
ATOM 5982 N N . SER A 1 807 ? 7.953 6.647 -39.661 1.00 89.06 807 SER A N 1
ATOM 5983 C CA . SER A 1 807 ? 7.935 7.352 -40.947 1.00 89.06 807 SER A CA 1
ATOM 5984 C C . SER A 1 807 ? 9.294 7.978 -41.297 1.00 89.06 807 SER A C 1
ATOM 5986 O O . SER A 1 807 ? 9.563 8.228 -42.470 1.00 89.06 807 SER A O 1
ATOM 5988 N N . HIS A 1 808 ? 10.183 8.160 -40.311 1.00 86.38 808 HIS A N 1
ATOM 5989 C CA . HIS A 1 808 ? 11.450 8.890 -40.440 1.00 86.38 808 HIS A CA 1
ATOM 5990 C C . HIS A 1 808 ? 12.672 8.107 -39.929 1.00 86.38 808 HIS A C 1
ATOM 5992 O O . HIS A 1 808 ? 12.551 7.123 -39.200 1.00 86.38 808 HIS A O 1
ATOM 5998 N N . TYR A 1 809 ? 13.871 8.558 -40.310 1.00 80.88 809 TYR A N 1
ATOM 5999 C CA . TYR A 1 809 ? 15.129 8.086 -39.724 1.00 80.88 809 TYR A CA 1
ATOM 6000 C C . TYR A 1 809 ? 15.235 8.531 -38.260 1.00 80.88 809 TYR A C 1
ATOM 6002 O O . TYR A 1 809 ? 15.016 9.701 -37.945 1.00 80.88 809 TYR A O 1
ATOM 6010 N N . LEU A 1 810 ? 15.619 7.603 -37.381 1.00 83.56 810 LEU A N 1
ATOM 6011 C CA . LEU A 1 810 ? 15.776 7.823 -35.946 1.00 83.56 810 LEU A CA 1
ATOM 6012 C C . LEU A 1 810 ? 17.277 7.779 -35.567 1.00 83.56 810 LEU A C 1
ATOM 6014 O O . LEU A 1 810 ? 17.781 6.695 -35.259 1.00 83.56 810 LEU A O 1
ATOM 6018 N N . PRO A 1 811 ? 18.019 8.908 -35.606 1.00 80.75 811 PRO A N 1
ATOM 6019 C CA . PRO A 1 811 ? 19.445 8.951 -35.247 1.00 80.75 811 PRO A CA 1
ATOM 6020 C C . PRO A 1 811 ? 19.703 8.817 -33.744 1.00 80.75 811 PRO A C 1
ATOM 6022 O O . PRO A 1 811 ? 20.686 8.204 -33.341 1.00 80.75 811 PRO A O 1
ATOM 6025 N N . ASN A 1 812 ? 18.824 9.391 -32.918 1.00 86.62 812 ASN A N 1
ATOM 6026 C CA . ASN A 1 812 ? 19.008 9.498 -31.467 1.00 86.62 812 ASN A CA 1
ATOM 6027 C C . ASN A 1 812 ? 18.202 8.432 -30.701 1.00 86.62 812 ASN A C 1
ATOM 6029 O O . ASN A 1 812 ? 17.852 8.640 -29.538 1.00 86.62 812 ASN A O 1
ATOM 6033 N N . TRP A 1 813 ? 17.844 7.331 -31.367 1.00 89.44 813 TRP A N 1
ATOM 6034 C CA . TRP A 1 813 ? 17.090 6.227 -30.779 1.00 89.44 813 TRP A CA 1
ATOM 6035 C C . TRP A 1 813 ? 17.922 4.953 -30.756 1.00 89.44 813 TRP A C 1
ATOM 6037 O O . TRP A 1 813 ? 18.491 4.548 -31.769 1.00 89.44 813 TRP A O 1
ATOM 6047 N N . ILE A 1 814 ? 17.946 4.300 -29.597 1.00 88.06 814 ILE A N 1
ATOM 6048 C CA . ILE A 1 814 ? 18.588 3.001 -29.400 1.00 88.06 814 ILE A CA 1
ATOM 6049 C C . ILE A 1 814 ? 17.494 1.932 -29.391 1.00 88.06 814 ILE A C 1
ATOM 6051 O O . ILE A 1 814 ? 16.623 1.949 -28.526 1.00 88.06 814 ILE A O 1
ATOM 6055 N N . ILE A 1 815 ? 17.528 0.992 -30.335 1.00 87.19 815 ILE A N 1
ATOM 6056 C CA . ILE A 1 815 ? 16.598 -0.146 -30.371 1.00 87.19 815 ILE A CA 1
ATOM 6057 C C . ILE A 1 815 ? 17.425 -1.412 -30.154 1.00 87.19 815 ILE A C 1
ATOM 6059 O O . ILE A 1 815 ? 18.250 -1.762 -31.002 1.00 87.19 815 ILE A O 1
ATOM 6063 N N . LYS A 1 816 ? 17.254 -2.063 -28.998 1.00 77.88 816 LYS A N 1
ATOM 6064 C CA . LYS A 1 816 ? 18.085 -3.209 -28.599 1.00 77.88 816 LYS A CA 1
ATOM 6065 C C . LYS A 1 816 ? 17.362 -4.232 -27.731 1.00 77.88 816 LYS A C 1
ATOM 6067 O O . LYS A 1 816 ? 16.358 -3.916 -27.117 1.00 77.88 816 LYS A O 1
ATOM 6072 N N . ASP A 1 817 ? 17.891 -5.445 -27.641 1.00 70.75 817 ASP A N 1
ATOM 6073 C CA . ASP A 1 817 ? 17.441 -6.482 -26.696 1.00 70.75 817 ASP A CA 1
ATOM 6074 C C . ASP A 1 817 ? 15.957 -6.908 -26.854 1.00 70.75 817 ASP A C 1
ATOM 6076 O O . ASP A 1 817 ? 15.374 -7.480 -25.937 1.00 70.75 817 ASP A O 1
ATOM 6080 N N . ASN A 1 818 ? 15.313 -6.618 -27.994 1.00 76.81 818 ASN A N 1
ATOM 6081 C CA . ASN A 1 818 ? 13.869 -6.818 -28.190 1.00 76.81 818 ASN A CA 1
ATOM 6082 C C . ASN A 1 818 ? 13.525 -8.163 -28.860 1.00 76.81 818 ASN A C 1
ATOM 6084 O O . ASN A 1 818 ? 14.299 -8.716 -29.649 1.00 76.81 818 ASN A O 1
ATOM 6088 N N . LEU A 1 819 ? 12.306 -8.649 -28.613 1.00 77.25 819 LEU A N 1
ATOM 6089 C CA . LEU A 1 819 ? 11.725 -9.844 -29.231 1.00 77.25 819 LEU A CA 1
ATOM 6090 C C . LEU A 1 819 ? 10.479 -9.461 -30.043 1.00 77.25 819 LEU A C 1
ATOM 6092 O O . LEU A 1 819 ? 9.462 -9.069 -29.476 1.00 77.25 819 LEU A O 1
ATOM 6096 N N . ILE A 1 820 ? 10.549 -9.565 -31.372 1.00 84.12 820 ILE A N 1
ATOM 6097 C CA . ILE A 1 820 ? 9.523 -9.044 -32.286 1.00 84.12 820 ILE A CA 1
ATOM 6098 C C . ILE A 1 820 ? 9.004 -10.173 -33.187 1.00 84.12 820 ILE A C 1
ATOM 6100 O O . ILE A 1 820 ? 9.712 -10.663 -34.075 1.00 84.12 820 ILE A O 1
ATOM 6104 N N . VAL A 1 821 ? 7.775 -10.627 -32.919 1.00 80.12 821 VAL A N 1
ATOM 6105 C CA . VAL A 1 821 ? 7.297 -11.967 -33.295 1.00 80.12 821 VAL A CA 1
ATOM 6106 C C . VAL A 1 821 ? 5.902 -11.961 -33.933 1.00 80.12 821 VAL A C 1
ATOM 6108 O O . VAL A 1 821 ? 4.982 -11.357 -33.401 1.00 80.12 821 VAL A O 1
ATOM 6111 N N . ASN A 1 822 ? 5.702 -12.703 -35.025 1.00 78.19 822 ASN A N 1
ATOM 6112 C CA . ASN A 1 822 ? 4.383 -12.975 -35.634 1.00 78.19 822 ASN A CA 1
ATOM 6113 C C . ASN A 1 822 ? 3.513 -11.737 -35.972 1.00 78.19 822 ASN A C 1
ATOM 6115 O O . ASN A 1 822 ? 2.303 -11.876 -36.128 1.00 78.19 822 ASN A O 1
ATOM 6119 N N . ASN A 1 823 ? 4.083 -10.532 -36.072 1.00 84.94 823 ASN A N 1
ATOM 6120 C CA . ASN A 1 823 ? 3.335 -9.340 -36.481 1.00 84.94 823 ASN A CA 1
ATOM 6121 C C . ASN A 1 823 ? 2.996 -9.434 -37.977 1.00 84.94 823 ASN A C 1
ATOM 6123 O O . ASN A 1 823 ? 3.794 -9.942 -38.769 1.00 84.94 823 ASN A O 1
ATOM 6127 N N . TYR A 1 824 ? 1.821 -8.954 -38.368 1.00 88.75 824 TYR A N 1
ATOM 6128 C CA . TYR A 1 824 ? 1.290 -9.159 -39.718 1.00 88.75 824 TYR A CA 1
ATOM 6129 C C . TYR A 1 824 ? 2.025 -8.322 -40.777 1.00 88.75 824 TYR A C 1
ATOM 6131 O O . TYR A 1 824 ? 2.003 -8.671 -41.948 1.00 88.75 824 TYR A O 1
ATOM 6139 N N . GLY A 1 825 ? 2.751 -7.278 -40.382 1.00 88.62 825 GLY A N 1
ATOM 6140 C CA . GLY A 1 825 ? 3.670 -6.546 -41.249 1.00 88.62 825 GLY A CA 1
ATOM 6141 C C . GLY A 1 825 ? 5.125 -7.017 -41.178 1.00 88.62 825 GLY A C 1
ATOM 6142 O O . GLY A 1 825 ? 5.471 -8.151 -40.840 1.00 88.62 825 GLY A O 1
ATOM 6143 N N . TYR A 1 826 ? 6.031 -6.084 -41.466 1.00 89.38 826 TYR A N 1
ATOM 6144 C CA . TYR A 1 826 ? 7.419 -6.175 -41.018 1.00 89.38 826 TYR A CA 1
ATOM 6145 C C . TYR A 1 826 ? 7.511 -6.163 -39.483 1.00 89.38 826 TYR A C 1
ATOM 6147 O O . TYR A 1 826 ? 6.803 -5.412 -38.812 1.00 89.38 826 TYR A O 1
ATOM 6155 N N . GLY A 1 827 ? 8.481 -6.888 -38.923 1.00 87.75 827 GLY A N 1
ATOM 6156 C CA . GLY A 1 827 ? 8.849 -6.745 -37.514 1.00 87.75 827 GLY A CA 1
ATOM 6157 C C . GLY A 1 827 ? 9.342 -5.327 -37.185 1.00 87.75 827 GLY A C 1
ATOM 6158 O O . GLY A 1 827 ? 8.924 -4.750 -36.187 1.00 87.75 827 GLY A O 1
ATOM 6159 N N . MET A 1 828 ? 10.145 -4.708 -38.056 1.00 90.62 828 MET A N 1
ATOM 6160 C CA . MET A 1 828 ? 10.362 -3.254 -38.019 1.00 90.62 828 MET A CA 1
ATOM 6161 C C . MET A 1 828 ? 10.417 -2.631 -39.422 1.00 90.62 828 MET A C 1
ATOM 6163 O O . MET A 1 828 ? 11.101 -3.140 -40.316 1.00 90.62 828 MET A O 1
ATOM 6167 N N . TYR A 1 829 ? 9.730 -1.500 -39.599 1.00 89.94 829 TYR A N 1
ATOM 6168 C CA . TYR A 1 829 ? 9.638 -0.753 -40.853 1.00 89.94 829 TYR A CA 1
ATOM 6169 C C . TYR A 1 829 ? 10.041 0.720 -40.691 1.00 89.94 829 TYR A C 1
ATOM 6171 O O . TYR A 1 829 ? 9.621 1.389 -39.751 1.00 89.94 829 TYR A O 1
ATOM 6179 N N . GLN A 1 830 ? 10.825 1.227 -41.648 1.00 88.06 830 GLN A N 1
ATOM 6180 C CA . GLN A 1 830 ? 11.181 2.641 -41.798 1.00 88.06 830 GLN A CA 1
ATOM 6181 C C . GLN A 1 830 ? 10.787 3.085 -43.211 1.00 88.06 830 GLN A C 1
ATOM 6183 O O . GLN A 1 830 ? 11.254 2.488 -44.187 1.00 88.06 830 GLN A O 1
ATOM 6188 N N . LEU A 1 831 ? 9.955 4.126 -43.312 1.00 83.69 831 LEU A N 1
ATOM 6189 C CA . LEU A 1 831 ? 9.458 4.647 -44.593 1.00 83.69 831 LEU A CA 1
ATOM 6190 C C . LEU A 1 831 ? 10.496 5.519 -45.325 1.00 83.69 831 LEU A C 1
ATOM 6192 O O . LEU A 1 831 ? 10.677 5.382 -46.534 1.00 83.69 831 LEU A O 1
ATOM 6196 N N . ALA A 1 832 ? 11.194 6.404 -44.606 1.00 74.44 832 ALA A N 1
ATOM 6197 C CA . ALA A 1 832 ? 12.135 7.353 -45.203 1.00 74.44 832 ALA A CA 1
ATOM 6198 C C . ALA A 1 832 ? 13.385 6.688 -45.815 1.00 74.44 832 ALA A C 1
ATOM 6200 O O . ALA A 1 832 ? 14.100 5.925 -45.156 1.00 74.44 832 ALA A O 1
ATOM 6201 N N . THR A 1 833 ? 13.698 7.064 -47.059 1.00 59.53 833 THR A N 1
ATOM 6202 C CA . THR A 1 833 ? 14.942 6.714 -47.760 1.00 59.53 833 THR A CA 1
ATOM 6203 C C . THR A 1 833 ? 16.075 7.651 -47.338 1.00 59.53 833 THR A C 1
ATOM 6205 O O . THR A 1 833 ? 16.109 8.813 -47.745 1.00 59.53 833 THR A O 1
ATOM 6208 N N . GLY A 1 834 ? 17.013 7.159 -46.533 1.00 59.69 834 GLY A N 1
ATOM 6209 C CA . GLY A 1 834 ? 18.115 7.959 -46.002 1.00 59.69 834 GLY A CA 1
ATOM 6210 C C . GLY A 1 834 ? 18.997 7.152 -45.055 1.00 59.69 834 GLY A C 1
ATOM 6211 O O . GLY A 1 834 ? 19.067 5.929 -45.166 1.00 59.69 834 GLY A O 1
ATOM 6212 N N . SER A 1 835 ? 19.671 7.842 -44.133 1.00 57.09 835 SER A N 1
ATOM 6213 C CA . SER A 1 835 ? 20.503 7.211 -43.104 1.00 57.09 835 SER A CA 1
ATOM 6214 C C . SER A 1 835 ? 19.737 6.168 -42.280 1.00 57.09 835 SER A C 1
ATOM 6216 O O . SER A 1 835 ? 18.512 6.197 -42.154 1.00 57.09 835 SER A O 1
ATOM 6218 N N . LEU A 1 836 ? 20.497 5.212 -41.752 1.00 58.12 836 LEU A N 1
ATOM 6219 C CA . LEU A 1 836 ? 19.994 3.927 -41.290 1.00 58.12 836 LEU A CA 1
ATOM 6220 C C . LEU A 1 836 ? 19.958 3.887 -39.755 1.00 58.12 836 LEU A C 1
ATOM 6222 O O . LEU A 1 836 ? 21.013 3.947 -39.117 1.00 58.12 836 LEU A O 1
ATOM 6226 N N . THR A 1 837 ? 18.778 3.748 -39.143 1.00 67.38 837 THR A N 1
ATOM 6227 C CA . THR A 1 837 ? 18.683 3.513 -37.688 1.00 67.38 837 THR A CA 1
ATOM 6228 C C . THR A 1 837 ? 19.394 2.209 -37.331 1.00 67.38 837 THR A C 1
ATOM 6230 O O . THR A 1 837 ? 19.286 1.224 -38.058 1.00 67.38 837 THR A O 1
ATOM 6233 N N . THR A 1 838 ? 20.164 2.202 -36.241 1.00 70.81 838 THR A N 1
ATOM 6234 C CA . THR A 1 838 ? 20.934 1.022 -35.822 1.00 70.81 838 THR A CA 1
ATOM 6235 C C . THR A 1 838 ? 20.164 0.229 -34.780 1.00 70.81 838 THR A C 1
ATOM 6237 O O . THR A 1 838 ? 19.913 0.717 -33.681 1.00 70.81 838 THR A O 1
ATOM 6240 N N . VAL A 1 839 ? 19.833 -1.014 -35.125 1.00 75.69 839 VAL A N 1
ATOM 6241 C CA . VAL A 1 839 ? 19.248 -1.995 -34.207 1.00 75.69 839 VAL A CA 1
ATOM 6242 C C . VAL A 1 839 ? 20.334 -2.987 -33.793 1.00 75.69 839 VAL A C 1
ATOM 6244 O O . VAL A 1 839 ? 21.053 -3.494 -34.656 1.00 75.69 839 VAL A O 1
ATOM 6247 N N . THR A 1 840 ? 20.457 -3.302 -32.505 1.00 69.00 840 THR A N 1
ATOM 6248 C CA . THR A 1 840 ? 21.328 -4.382 -31.990 1.00 69.00 840 THR A CA 1
ATOM 6249 C C . THR A 1 840 ? 20.506 -5.424 -31.236 1.00 69.00 840 THR A C 1
ATOM 6251 O O . THR A 1 840 ? 19.358 -5.162 -30.889 1.00 69.00 840 THR A O 1
ATOM 6254 N N . TYR A 1 841 ? 21.055 -6.626 -31.030 1.00 62.47 841 TYR A N 1
ATOM 6255 C CA . TYR A 1 841 ? 20.499 -7.689 -30.170 1.00 62.47 841 TYR A CA 1
ATOM 6256 C C . TYR A 1 841 ? 18.963 -7.848 -30.216 1.00 62.47 841 TYR A C 1
ATOM 6258 O O . TYR A 1 841 ? 18.319 -8.044 -29.194 1.00 62.47 841 TYR A O 1
ATOM 6266 N N . THR A 1 842 ? 18.356 -7.728 -31.400 1.00 69.50 842 THR A N 1
ATOM 6267 C CA . THR A 1 842 ? 16.903 -7.820 -31.587 1.00 69.50 842 THR A CA 1
ATOM 6268 C C . THR A 1 842 ? 16.563 -8.992 -32.499 1.00 69.50 842 THR A C 1
ATOM 6270 O O . THR A 1 842 ? 17.149 -9.156 -33.575 1.00 69.50 842 THR A O 1
ATOM 6273 N N . ALA A 1 843 ? 15.606 -9.811 -32.062 1.00 69.12 843 ALA A N 1
ATOM 6274 C CA . ALA A 1 843 ? 15.172 -11.013 -32.758 1.00 69.12 843 ALA A CA 1
ATOM 6275 C C . ALA A 1 843 ? 13.846 -10.775 -33.491 1.00 69.12 843 ALA A C 1
ATOM 6277 O O . ALA A 1 843 ? 12.826 -10.480 -32.870 1.00 69.12 843 ALA A O 1
ATOM 6278 N N . PHE A 1 844 ? 13.863 -10.952 -34.814 1.00 75.56 844 PHE A N 1
ATOM 6279 C CA . PHE A 1 844 ? 12.709 -10.823 -35.700 1.00 75.56 844 PHE A CA 1
ATOM 6280 C C . PHE A 1 844 ? 12.318 -12.197 -36.263 1.00 75.56 844 PHE A C 1
ATOM 6282 O O . PHE A 1 844 ? 13.038 -12.758 -37.097 1.00 75.56 844 PHE A O 1
ATOM 6289 N N . TYR A 1 845 ? 11.171 -12.731 -35.835 1.00 71.19 845 TYR A N 1
ATOM 6290 C CA . TYR A 1 845 ? 10.715 -14.081 -36.188 1.00 71.19 845 TYR A CA 1
ATOM 6291 C C . TYR A 1 845 ? 9.219 -14.127 -36.545 1.00 71.19 845 TYR A C 1
ATOM 6293 O O . TYR A 1 845 ? 8.414 -13.461 -35.912 1.00 71.19 845 TYR A O 1
ATOM 6301 N N . GLY A 1 846 ? 8.826 -14.896 -37.563 1.00 64.50 846 GLY A N 1
ATOM 6302 C CA . GLY A 1 846 ? 7.415 -15.162 -37.896 1.00 64.50 846 GLY A CA 1
ATOM 6303 C C . GLY A 1 846 ? 6.593 -13.976 -38.429 1.00 64.50 846 GLY A C 1
ATOM 6304 O O . GLY A 1 846 ? 5.495 -14.192 -38.927 1.00 64.50 846 GLY A O 1
ATOM 6305 N N . ASN A 1 847 ? 7.110 -12.745 -38.364 1.00 77.50 847 ASN A N 1
ATOM 6306 C CA . ASN A 1 847 ? 6.521 -11.578 -39.030 1.00 77.50 847 ASN A CA 1
ATOM 6307 C C . ASN A 1 847 ? 6.581 -11.748 -40.564 1.00 77.50 847 ASN A C 1
ATOM 6309 O O . ASN A 1 847 ? 7.507 -12.408 -41.049 1.00 77.50 847 ASN A O 1
ATOM 6313 N N . ILE A 1 848 ? 5.692 -11.102 -41.337 1.00 79.25 848 ILE A N 1
ATOM 6314 C CA . ILE A 1 848 ? 5.687 -11.213 -42.817 1.00 79.25 848 ILE A CA 1
ATOM 6315 C C . ILE A 1 848 ? 7.058 -10.874 -43.425 1.00 79.25 848 ILE A C 1
ATOM 6317 O O . ILE A 1 848 ? 7.507 -11.543 -44.359 1.00 79.25 848 ILE A O 1
ATOM 6321 N N . GLN A 1 849 ? 7.771 -9.892 -42.866 1.00 76.62 849 GLN A N 1
ATOM 6322 C CA . GLN A 1 849 ? 9.201 -9.688 -43.122 1.00 76.62 849 GLN A CA 1
ATOM 6323 C C . GLN A 1 849 ? 9.947 -9.324 -41.831 1.00 76.62 849 GLN A C 1
ATOM 6325 O O . GLN A 1 849 ? 9.383 -8.744 -40.910 1.00 76.62 849 GLN A O 1
ATOM 6330 N N . GLY A 1 850 ? 11.242 -9.640 -41.744 1.00 70.94 850 GLY A N 1
ATOM 6331 C CA . GLY A 1 850 ? 12.026 -9.370 -40.531 1.00 70.94 850 GLY A CA 1
ATOM 6332 C C . GLY A 1 850 ? 12.167 -7.872 -40.233 1.00 70.94 850 GLY A C 1
ATOM 6333 O O . GLY A 1 850 ? 11.655 -7.377 -39.234 1.00 70.94 850 GLY A O 1
ATOM 6334 N N . ILE A 1 851 ? 12.855 -7.151 -41.120 1.00 79.94 851 ILE A N 1
ATOM 6335 C CA . ILE A 1 851 ? 13.159 -5.721 -40.977 1.00 79.94 851 ILE A CA 1
ATOM 6336 C C . ILE A 1 851 ? 13.332 -5.081 -42.361 1.00 79.94 851 ILE A C 1
ATOM 6338 O O . ILE A 1 851 ? 13.866 -5.730 -43.268 1.00 79.94 851 ILE A O 1
ATOM 6342 N N . SER A 1 852 ? 12.881 -3.833 -42.524 1.00 79.31 852 SER A N 1
ATOM 6343 C CA . SER A 1 852 ? 13.023 -3.072 -43.776 1.00 79.31 852 SER A CA 1
ATOM 6344 C C . SER A 1 852 ? 14.492 -2.908 -44.197 1.00 79.31 852 SER A C 1
ATOM 6346 O O . SER A 1 852 ? 15.409 -2.939 -43.375 1.00 79.31 852 SER A O 1
ATOM 6348 N N . TYR A 1 853 ? 14.721 -2.738 -45.500 1.00 70.75 853 TYR A N 1
ATOM 6349 C CA . TYR A 1 853 ? 16.057 -2.636 -46.097 1.00 70.75 853 TYR A CA 1
ATOM 6350 C C . TYR A 1 853 ? 16.763 -1.298 -45.804 1.00 70.75 853 TYR A C 1
ATOM 6352 O O . TYR A 1 853 ? 17.982 -1.224 -45.919 1.00 70.75 853 TYR A O 1
ATOM 6360 N N . ASN A 1 854 ? 16.021 -0.271 -45.373 1.00 73.19 854 ASN A N 1
ATOM 6361 C CA . ASN A 1 854 ? 16.543 1.047 -44.979 1.00 73.19 854 ASN A CA 1
ATOM 6362 C C . ASN A 1 854 ? 16.982 1.119 -43.494 1.00 73.19 854 ASN A C 1
ATOM 6364 O O . ASN A 1 854 ? 16.992 2.201 -42.913 1.00 73.19 854 ASN A O 1
ATOM 6368 N N . ILE A 1 855 ? 17.308 -0.009 -42.847 1.00 75.56 855 ILE A N 1
ATOM 6369 C CA . ILE A 1 855 ? 17.644 -0.059 -41.410 1.00 75.56 855 ILE A CA 1
ATOM 6370 C C . ILE A 1 855 ? 18.942 -0.855 -41.188 1.00 75.56 855 ILE A C 1
ATOM 6372 O O . ILE A 1 855 ? 19.119 -1.945 -41.737 1.00 75.56 855 ILE A O 1
ATOM 6376 N N . THR A 1 856 ? 19.856 -0.327 -40.366 1.00 75.44 856 THR A N 1
ATOM 6377 C CA . THR A 1 856 ? 21.136 -0.973 -40.042 1.00 75.44 856 THR A CA 1
ATOM 6378 C C . THR A 1 856 ? 20.918 -2.094 -39.040 1.00 75.44 856 THR A C 1
ATOM 6380 O O . THR A 1 856 ? 20.491 -1.882 -37.903 1.00 75.44 856 THR A O 1
ATOM 6383 N N . ARG A 1 857 ? 21.316 -3.299 -39.446 1.00 71.00 857 ARG A N 1
ATOM 6384 C CA . ARG A 1 857 ? 21.447 -4.461 -38.568 1.00 71.00 857 ARG A CA 1
ATOM 6385 C C . ARG A 1 857 ? 22.830 -4.413 -37.920 1.00 71.00 857 ARG A C 1
ATOM 6387 O O . ARG A 1 857 ? 23.821 -4.780 -38.546 1.00 71.00 857 ARG A O 1
ATOM 6394 N N . GLY A 1 858 ? 22.892 -3.909 -36.694 1.00 60.06 858 GLY A N 1
ATOM 6395 C CA . GLY A 1 858 ? 24.072 -3.985 -35.840 1.00 60.06 858 GLY A CA 1
ATOM 6396 C C . GLY A 1 858 ? 24.251 -5.375 -35.218 1.00 60.06 858 GLY A C 1
ATOM 6397 O O . GLY A 1 858 ? 23.516 -6.321 -35.520 1.00 60.06 858 GLY A O 1
ATOM 6398 N N . THR A 1 859 ? 25.242 -5.493 -34.333 1.00 54.81 859 THR A N 1
ATOM 6399 C CA . THR A 1 859 ? 25.634 -6.749 -33.677 1.00 54.81 859 THR A CA 1
ATOM 6400 C C . THR A 1 859 ? 24.449 -7.491 -33.053 1.00 54.81 859 THR A C 1
ATOM 6402 O O . THR A 1 859 ? 23.587 -6.895 -32.407 1.00 54.81 859 THR A O 1
ATOM 6405 N N . GLY A 1 860 ? 24.426 -8.810 -33.245 1.00 47.12 860 GLY A N 1
ATOM 6406 C CA . GLY A 1 860 ? 23.470 -9.728 -32.628 1.00 47.12 860 GLY A CA 1
ATOM 6407 C C . GLY A 1 860 ? 22.109 -9.854 -33.318 1.00 47.12 860 GLY A C 1
ATOM 6408 O O . GLY A 1 860 ? 21.427 -10.836 -33.050 1.00 47.12 860 GLY A O 1
ATOM 6409 N N . CYS A 1 861 ? 21.699 -8.927 -34.192 1.00 56.91 861 CYS A N 1
ATOM 6410 C CA . CYS A 1 861 ? 20.358 -8.935 -34.796 1.00 56.91 861 CYS A CA 1
ATOM 6411 C C . CYS A 1 861 ? 20.056 -10.189 -35.634 1.00 56.91 861 CYS A C 1
ATOM 6413 O O . CYS A 1 861 ? 20.806 -10.538 -36.546 1.00 56.91 861 CYS A O 1
ATOM 6415 N N . LEU A 1 862 ? 18.905 -10.820 -35.374 1.00 60.69 862 LEU A N 1
ATOM 6416 C CA . LEU A 1 862 ? 18.459 -12.044 -36.046 1.00 60.69 862 LEU A CA 1
ATOM 6417 C C . LEU A 1 862 ? 17.218 -11.772 -36.901 1.00 60.69 862 LEU A C 1
ATOM 6419 O O . LEU A 1 862 ? 16.206 -11.296 -36.397 1.00 60.69 862 LEU A O 1
ATOM 6423 N N . THR A 1 863 ? 17.274 -12.104 -38.192 1.00 56.56 863 THR A N 1
ATOM 6424 C CA . THR A 1 863 ? 16.152 -11.938 -39.133 1.00 56.56 863 THR A CA 1
ATOM 6425 C C . THR A 1 863 ? 16.000 -13.195 -39.985 1.00 56.56 863 THR A C 1
ATOM 6427 O O . THR A 1 863 ? 16.883 -13.476 -40.798 1.00 56.56 863 THR A O 1
ATOM 6430 N N . ALA A 1 864 ? 14.901 -13.936 -39.842 1.00 53.03 864 ALA A N 1
ATOM 6431 C CA . ALA A 1 864 ? 14.684 -15.174 -40.593 1.00 53.03 864 ALA A CA 1
ATOM 6432 C C . ALA A 1 864 ? 13.241 -15.294 -41.110 1.00 53.03 864 ALA A C 1
ATOM 6434 O O . ALA A 1 864 ? 12.291 -15.131 -40.351 1.00 53.03 864 ALA A O 1
ATOM 6435 N N . VAL A 1 865 ? 13.098 -15.609 -42.403 1.00 42.34 865 VAL A N 1
ATOM 6436 C CA . VAL A 1 865 ? 11.802 -15.845 -43.085 1.00 42.34 865 VAL A CA 1
ATOM 6437 C C . VAL A 1 865 ? 11.424 -17.338 -43.080 1.00 42.34 865 VAL A C 1
ATOM 6439 O O . VAL A 1 865 ? 10.332 -17.718 -43.477 1.00 42.34 865 VAL A O 1
ATOM 6442 N N . ASN A 1 866 ? 12.332 -18.208 -42.630 1.00 36.03 866 ASN A N 1
ATOM 6443 C CA . ASN A 1 866 ? 12.086 -19.633 -42.421 1.00 36.03 866 ASN A CA 1
ATOM 6444 C C . ASN A 1 866 ? 12.874 -20.135 -41.197 1.00 36.03 866 ASN A C 1
ATOM 6446 O O . ASN A 1 866 ? 13.870 -19.506 -40.826 1.00 36.03 866 ASN A O 1
ATOM 6450 N N . PRO A 1 867 ? 12.463 -21.254 -40.575 1.00 32.34 867 PRO A N 1
ATOM 6451 C CA . PRO A 1 867 ? 13.103 -21.799 -39.384 1.00 32.34 867 PRO A CA 1
ATOM 6452 C C . PRO A 1 867 ? 14.615 -22.039 -39.495 1.00 32.34 867 PRO A C 1
ATOM 6454 O O . PRO A 1 867 ? 15.076 -23.007 -40.098 1.00 32.34 867 PRO A O 1
ATOM 6457 N N . ILE A 1 868 ? 15.388 -21.211 -38.788 1.00 33.91 868 ILE A N 1
ATOM 6458 C CA . ILE A 1 868 ? 16.743 -21.548 -38.334 1.00 33.91 868 ILE A CA 1
ATOM 6459 C C . ILE A 1 868 ? 16.599 -22.486 -37.118 1.00 33.91 868 ILE A C 1
ATOM 6461 O O . ILE A 1 868 ? 16.738 -22.104 -35.958 1.00 33.91 868 ILE A O 1
ATOM 6465 N N . PHE A 1 869 ? 16.203 -23.728 -37.417 1.00 31.97 869 PHE A N 1
ATOM 6466 C CA . PHE A 1 869 ? 16.231 -24.860 -36.489 1.00 31.97 869 PHE A CA 1
ATOM 6467 C C . PHE A 1 869 ? 17.668 -25.244 -36.154 1.00 31.97 869 PHE A C 1
ATOM 6469 O O . PHE A 1 869 ? 18.568 -25.083 -36.983 1.00 31.97 869 PHE A O 1
ATOM 6476 N N . VAL A 1 870 ? 17.862 -25.902 -35.010 1.00 31.23 870 VAL A N 1
ATOM 6477 C CA . VAL A 1 870 ? 19.046 -26.740 -34.824 1.00 31.23 870 VAL A CA 1
ATOM 6478 C C . VAL A 1 870 ? 18.752 -28.113 -34.231 1.00 31.23 870 VAL A C 1
ATOM 6480 O O . VAL A 1 870 ? 17.816 -28.304 -33.461 1.00 31.23 870 VAL A O 1
ATOM 6483 N N . SER A 1 871 ? 19.633 -29.037 -34.611 1.00 34.22 871 SER A N 1
ATOM 6484 C CA . SER A 1 871 ? 20.285 -30.048 -33.776 1.00 34.22 871 SER A CA 1
ATOM 6485 C C . SER A 1 871 ? 19.690 -30.351 -32.395 1.00 34.22 871 SER A C 1
ATOM 6487 O O . SER A 1 871 ? 19.776 -29.561 -31.460 1.00 34.22 871 SER A O 1
ATOM 6489 N N . THR A 1 872 ? 19.269 -31.601 -32.216 1.00 33.94 872 THR A N 1
ATOM 6490 C CA . THR A 1 872 ? 19.146 -32.230 -30.892 1.00 33.94 872 THR A CA 1
ATOM 6491 C C . THR A 1 872 ? 20.491 -32.735 -30.341 1.00 33.94 872 THR A C 1
ATOM 6493 O O . THR A 1 872 ? 20.523 -33.294 -29.249 1.00 33.94 872 THR A O 1
ATOM 6496 N N . ASP A 1 873 ? 21.596 -32.589 -31.084 1.00 36.12 873 ASP A N 1
ATOM 6497 C CA . ASP A 1 873 ? 22.953 -32.868 -30.601 1.00 36.12 873 ASP A CA 1
ATOM 6498 C C . ASP A 1 873 ? 23.520 -31.637 -29.878 1.00 36.12 873 ASP A C 1
ATOM 6500 O O . ASP A 1 873 ? 23.716 -30.577 -30.481 1.00 36.12 873 ASP A O 1
ATOM 6504 N N . ILE A 1 874 ? 23.794 -31.830 -28.585 1.00 36.56 874 ILE A N 1
ATOM 6505 C CA . ILE A 1 874 ? 24.330 -30.867 -27.614 1.00 36.56 874 ILE A CA 1
ATOM 6506 C C . ILE A 1 874 ? 25.764 -30.393 -27.931 1.00 36.56 874 ILE A C 1
ATOM 6508 O O . ILE A 1 874 ? 26.254 -29.461 -27.299 1.00 36.56 874 ILE A O 1
ATOM 6512 N N . ASN A 1 875 ? 26.440 -31.008 -28.907 1.00 37.00 875 ASN A N 1
ATOM 6513 C CA . ASN A 1 875 ? 27.838 -30.732 -29.255 1.00 37.00 875 ASN A CA 1
ATOM 6514 C C . ASN A 1 875 ? 28.018 -29.833 -30.503 1.00 37.00 875 ASN A C 1
ATOM 6516 O O . ASN A 1 875 ? 29.141 -29.693 -30.990 1.00 37.00 875 ASN A O 1
ATOM 6520 N N . SER A 1 876 ? 26.945 -29.236 -31.043 1.00 33.88 876 SER A N 1
ATOM 6521 C CA . SER A 1 876 ? 26.973 -28.437 -32.285 1.00 33.88 876 SER A CA 1
ATOM 6522 C C . SER A 1 876 ? 26.690 -26.938 -32.026 1.00 33.88 876 SER A C 1
ATOM 6524 O O . SER A 1 876 ? 25.752 -26.630 -31.294 1.00 33.88 876 SER A O 1
ATOM 6526 N N . PRO A 1 877 ? 27.464 -25.978 -32.584 1.00 28.53 877 PRO A N 1
ATOM 6527 C CA . PRO A 1 877 ? 27.596 -24.614 -32.031 1.00 28.53 877 PRO A CA 1
ATOM 6528 C C . PRO A 1 877 ? 26.537 -23.579 -32.482 1.00 28.53 877 PRO A C 1
ATOM 6530 O O . PRO A 1 877 ? 26.841 -22.397 -32.632 1.00 28.53 877 PRO A O 1
ATOM 6533 N N . TYR A 1 878 ? 25.294 -24.007 -32.697 1.00 31.53 878 TYR A N 1
ATOM 6534 C CA . TYR A 1 878 ? 24.144 -23.209 -33.164 1.00 31.53 878 TYR A CA 1
ATOM 6535 C C . TYR A 1 878 ? 22.849 -23.905 -32.669 1.00 31.53 878 TYR A C 1
ATOM 6537 O O . TYR A 1 878 ? 22.963 -25.042 -32.229 1.00 31.53 878 TYR A O 1
ATOM 6545 N N . TYR A 1 879 ? 21.583 -23.447 -32.709 1.00 29.94 879 TYR A N 1
ATOM 6546 C CA . TYR A 1 879 ? 20.868 -22.165 -32.840 1.00 29.94 879 TYR A CA 1
ATOM 6547 C C . TYR A 1 879 ? 19.738 -22.141 -31.761 1.00 29.94 879 TYR A C 1
ATOM 6549 O O . TYR A 1 879 ? 20.002 -21.760 -30.627 1.00 29.94 879 TYR A O 1
ATOM 6557 N N . MET A 1 880 ? 18.488 -22.535 -32.095 1.00 31.80 880 MET A N 1
ATOM 6558 C CA . MET A 1 880 ? 17.254 -22.457 -31.268 1.00 31.80 880 MET A CA 1
ATOM 6559 C C . MET A 1 880 ? 16.151 -23.429 -31.774 1.00 31.80 880 MET A C 1
ATOM 6561 O O . MET A 1 880 ? 16.288 -23.935 -32.889 1.00 31.80 880 MET A O 1
ATOM 6565 N N . TYR A 1 881 ? 15.033 -23.608 -31.029 1.00 30.00 881 TYR A N 1
ATOM 6566 C CA . TYR A 1 881 ? 13.649 -23.454 -31.560 1.00 30.00 881 TYR A CA 1
ATOM 6567 C C . TYR A 1 881 ? 12.514 -23.402 -30.499 1.00 30.00 881 TYR A C 1
ATOM 6569 O O . TYR A 1 881 ? 12.739 -23.698 -29.329 1.00 30.00 881 TYR A O 1
ATOM 6577 N N . LEU A 1 882 ? 11.292 -23.029 -30.925 1.00 37.88 882 LEU A N 1
ATOM 6578 C CA . LEU A 1 882 ? 10.039 -22.941 -30.137 1.00 37.88 882 LEU A CA 1
ATOM 6579 C C . LEU A 1 882 ? 8.946 -23.896 -30.676 1.00 37.88 882 LEU A C 1
ATOM 6581 O O . LEU A 1 882 ? 8.956 -24.235 -31.857 1.00 37.88 882 LEU A O 1
ATOM 6585 N N . SER A 1 883 ? 7.972 -24.291 -29.842 1.00 28.52 883 SER A N 1
ATOM 6586 C CA . SER A 1 883 ? 6.799 -25.096 -30.249 1.00 28.52 883 SER A CA 1
ATOM 6587 C C . SER A 1 883 ? 5.553 -24.784 -29.402 1.00 28.52 883 SER A C 1
ATOM 6589 O O . SER A 1 883 ? 5.663 -24.276 -28.289 1.00 28.52 883 SER A O 1
ATOM 6591 N N . THR A 1 884 ? 4.357 -25.069 -29.924 1.00 31.16 884 THR A N 1
ATOM 6592 C CA . THR A 1 884 ? 3.078 -24.452 -29.515 1.00 31.16 884 THR A CA 1
ATOM 6593 C C . THR A 1 884 ? 2.311 -25.163 -28.387 1.00 31.16 884 THR A C 1
ATOM 6595 O O . THR A 1 884 ? 1.102 -24.972 -28.279 1.00 31.16 884 THR A O 1
ATOM 6598 N N . THR A 1 885 ? 2.946 -26.024 -27.579 1.00 31.67 885 THR A N 1
ATOM 6599 C CA . THR A 1 885 ? 2.213 -26.945 -26.672 1.00 31.67 885 THR A CA 1
ATOM 6600 C C . THR A 1 885 ? 2.772 -27.117 -25.251 1.00 31.67 885 THR A C 1
ATOM 6602 O O . THR A 1 885 ? 2.342 -28.041 -24.566 1.00 31.67 885 THR A O 1
ATOM 6605 N N . CYS A 1 886 ? 3.707 -26.286 -24.771 1.00 30.17 886 CYS A N 1
ATOM 6606 C CA . CYS A 1 886 ? 4.155 -26.333 -23.366 1.00 30.17 886 CYS A CA 1
ATOM 6607 C C . CYS A 1 886 ? 4.663 -24.967 -22.854 1.00 30.17 886 CYS A C 1
ATOM 6609 O O . CYS A 1 886 ? 5.229 -24.211 -23.647 1.00 30.17 886 CYS A O 1
ATOM 6611 N N . PRO A 1 887 ? 4.496 -24.644 -21.554 1.00 31.39 887 PRO A N 1
ATOM 6612 C CA . PRO A 1 887 ? 4.964 -23.389 -20.969 1.00 31.39 887 PRO A CA 1
ATOM 6613 C C . PRO A 1 887 ? 6.484 -23.356 -20.720 1.00 31.39 887 PRO A C 1
ATOM 6615 O O . PRO A 1 887 ? 7.193 -24.359 -20.764 1.00 31.39 887 PRO A O 1
ATOM 6618 N N . THR A 1 888 ? 6.968 -22.146 -20.461 1.00 30.22 888 THR A N 1
ATOM 6619 C CA . THR A 1 888 ? 8.370 -21.709 -20.371 1.00 30.22 888 THR A CA 1
ATOM 6620 C C . THR A 1 888 ? 9.256 -22.412 -19.333 1.00 30.22 888 THR A C 1
ATOM 6622 O O . THR A 1 888 ? 8.939 -22.381 -18.147 1.00 30.22 888 THR A O 1
ATOM 6625 N N . ALA A 1 889 ? 10.463 -22.825 -19.750 1.00 29.73 889 ALA A N 1
ATOM 6626 C CA . ALA A 1 889 ? 11.746 -22.470 -19.107 1.00 29.73 889 ALA A CA 1
ATOM 6627 C C . ALA A 1 889 ? 12.956 -23.012 -19.902 1.00 29.73 889 ALA A C 1
ATOM 6629 O O . ALA A 1 889 ? 12.854 -24.092 -20.474 1.00 29.73 889 ALA A O 1
ATOM 6630 N N . ILE A 1 890 ? 14.103 -22.303 -19.876 1.00 29.73 890 ILE A N 1
ATOM 6631 C CA . ILE A 1 890 ? 15.463 -22.805 -19.523 1.00 29.73 890 ILE A CA 1
ATOM 6632 C C . ILE A 1 890 ? 16.558 -21.742 -19.803 1.00 29.73 890 ILE A C 1
ATOM 6634 O O . ILE A 1 890 ? 16.409 -20.861 -20.643 1.00 29.73 890 ILE A O 1
ATOM 6638 N N . ARG A 1 891 ? 17.657 -21.823 -19.039 1.00 26.84 891 ARG A N 1
ATOM 6639 C CA . ARG A 1 891 ? 18.919 -21.045 -19.073 1.00 26.84 891 ARG A CA 1
ATOM 6640 C C . ARG A 1 891 ? 20.068 -22.022 -18.730 1.00 26.84 891 ARG A C 1
ATOM 6642 O O . ARG A 1 891 ? 19.780 -23.025 -18.087 1.00 26.84 891 ARG A O 1
ATOM 6649 N N . GLN A 1 892 ? 21.362 -21.819 -19.006 1.00 29.14 892 GLN A N 1
ATOM 6650 C CA . GLN A 1 892 ? 22.141 -20.828 -19.779 1.00 29.14 892 GLN A CA 1
ATOM 6651 C C . GLN A 1 892 ? 23.625 -21.284 -19.757 1.00 29.14 892 GLN A C 1
ATOM 6653 O O . GLN A 1 892 ? 24.049 -21.849 -18.753 1.00 29.14 892 GLN A O 1
ATOM 6658 N N . GLY A 1 893 ? 24.442 -20.908 -20.754 1.00 27.34 893 GLY A N 1
ATOM 6659 C CA . GLY A 1 893 ? 25.768 -20.338 -20.440 1.00 27.34 893 GLY A CA 1
ATOM 6660 C C . GLY A 1 893 ? 27.049 -20.985 -20.980 1.00 27.34 893 GLY A C 1
ATOM 6661 O O . GLY A 1 893 ? 27.629 -21.849 -20.333 1.00 27.34 893 GLY A O 1
ATOM 6662 N N . ALA A 1 894 ? 27.602 -20.373 -22.033 1.00 26.05 894 ALA A N 1
ATOM 6663 C CA . ALA A 1 894 ? 28.983 -19.872 -22.060 1.00 26.05 894 ALA A CA 1
ATOM 6664 C C . ALA A 1 894 ? 29.104 -18.760 -23.131 1.00 26.05 894 ALA A C 1
ATOM 6666 O O . ALA A 1 894 ? 28.494 -18.889 -24.183 1.00 26.05 894 ALA A O 1
ATOM 6667 N N . CYS A 1 895 ? 29.891 -17.712 -22.854 1.00 29.47 895 CYS A N 1
ATOM 6668 C CA . CYS A 1 895 ? 30.344 -16.644 -23.776 1.00 29.47 895 CYS A CA 1
ATOM 6669 C C . CYS A 1 895 ? 29.302 -15.737 -24.504 1.00 29.47 895 CYS A C 1
ATOM 6671 O O . CYS A 1 895 ? 28.455 -16.181 -25.264 1.00 29.47 895 CYS A O 1
ATOM 6673 N N . ASP A 1 896 ? 29.490 -14.426 -24.317 1.00 27.75 896 ASP A N 1
ATOM 6674 C CA . ASP A 1 896 ? 29.206 -13.263 -25.196 1.00 27.75 896 ASP A CA 1
ATOM 6675 C C . ASP A 1 896 ? 27.792 -12.845 -25.685 1.00 27.75 896 ASP A C 1
ATOM 6677 O O . ASP A 1 896 ? 27.619 -11.647 -25.914 1.00 27.75 896 ASP A O 1
ATOM 6681 N N . GLY A 1 897 ? 26.768 -13.706 -25.758 1.00 32.12 897 GLY A N 1
ATOM 6682 C CA . GLY A 1 897 ? 25.476 -13.336 -26.387 1.00 32.12 897 GLY A CA 1
ATOM 6683 C C . GLY A 1 897 ? 24.199 -13.567 -25.561 1.00 32.12 897 GLY A C 1
ATOM 6684 O O . GLY A 1 897 ? 23.439 -14.489 -25.852 1.00 32.12 897 GLY A O 1
ATOM 6685 N N . SER A 1 898 ? 23.899 -12.736 -24.553 1.00 23.47 898 SER A N 1
ATOM 6686 C CA . SER A 1 898 ? 22.715 -12.921 -23.686 1.00 23.47 898 SER A CA 1
ATOM 6687 C C . SER A 1 898 ? 21.422 -12.281 -24.222 1.00 23.47 898 SER A C 1
ATOM 6689 O O . SER A 1 898 ? 21.035 -11.197 -23.788 1.00 23.47 898 SER A O 1
ATOM 6691 N N . TYR A 1 899 ? 20.700 -12.987 -25.095 1.00 27.97 899 TYR A N 1
ATOM 6692 C CA . TYR A 1 899 ? 19.294 -12.671 -25.380 1.00 27.97 899 TYR A CA 1
ATOM 6693 C C . TYR A 1 899 ? 18.394 -13.057 -24.194 1.00 27.97 899 TYR A C 1
ATOM 6695 O O . TYR A 1 899 ? 18.300 -14.230 -23.831 1.00 27.97 899 TYR A O 1
ATOM 6703 N N . MET A 1 900 ? 17.699 -12.075 -23.620 1.00 32.12 900 MET A N 1
ATOM 6704 C CA . MET A 1 900 ? 16.703 -12.253 -22.559 1.00 32.12 900 MET A CA 1
ATOM 6705 C C . MET A 1 900 ? 15.360 -11.678 -23.023 1.00 32.12 900 MET A C 1
ATOM 6707 O O . MET A 1 900 ? 15.044 -10.522 -22.762 1.00 32.12 900 MET A O 1
ATOM 6711 N N . GLY A 1 901 ? 14.555 -12.500 -23.704 1.00 32.44 901 GLY A N 1
ATOM 6712 C CA . GLY A 1 901 ? 13.133 -12.192 -23.880 1.00 32.44 901 GLY A CA 1
ATOM 6713 C C . GLY A 1 901 ? 12.437 -12.065 -22.520 1.00 32.44 901 GLY A C 1
ATOM 6714 O O . GLY A 1 901 ? 12.914 -12.627 -21.527 1.00 32.44 901 GLY A O 1
ATOM 6715 N N . ALA A 1 902 ? 11.327 -11.324 -22.470 1.00 34.97 902 ALA A N 1
ATOM 6716 C CA . ALA A 1 902 ? 10.601 -11.082 -21.228 1.00 34.97 902 ALA A CA 1
ATOM 6717 C C . ALA A 1 902 ? 10.283 -12.400 -20.501 1.00 34.97 902 ALA A C 1
ATOM 6719 O O . ALA A 1 902 ? 9.824 -13.373 -21.107 1.00 34.97 902 ALA A O 1
ATOM 6720 N N . GLY A 1 903 ? 10.529 -12.430 -19.189 1.00 38.44 903 GLY A N 1
ATOM 6721 C CA . GLY A 1 903 ? 10.009 -13.510 -18.360 1.00 38.44 903 GLY A CA 1
ATOM 6722 C C . GLY A 1 903 ? 8.477 -13.491 -18.413 1.00 38.44 903 GLY A C 1
ATOM 6723 O O . GLY A 1 903 ? 7.902 -12.402 -18.468 1.00 38.44 903 GLY A O 1
ATOM 6724 N N . PRO A 1 904 ? 7.801 -14.652 -18.405 1.00 38.03 904 PRO A N 1
ATOM 6725 C CA . PRO A 1 904 ? 6.349 -14.682 -18.264 1.00 38.03 904 PRO A CA 1
ATOM 6726 C C . PRO A 1 904 ? 5.919 -13.909 -17.013 1.00 38.03 904 PRO A C 1
ATOM 6728 O O . PRO A 1 904 ? 6.623 -13.910 -16.000 1.00 38.03 904 PRO A O 1
ATOM 6731 N N . ALA A 1 905 ? 4.762 -13.253 -17.082 1.00 41.78 905 ALA A N 1
ATOM 6732 C CA . ALA A 1 905 ? 4.215 -12.528 -15.944 1.00 41.78 905 ALA A CA 1
ATOM 6733 C C . ALA A 1 905 ? 3.930 -13.480 -14.769 1.00 41.78 905 ALA A C 1
ATOM 6735 O O . ALA A 1 905 ? 3.539 -14.637 -14.960 1.00 41.78 905 ALA A O 1
ATOM 6736 N N . VAL A 1 906 ? 4.117 -12.981 -13.546 1.00 47.25 906 VAL A N 1
ATOM 6737 C CA . VAL A 1 906 ? 3.562 -13.630 -12.351 1.00 47.25 906 VAL A CA 1
ATOM 6738 C C . VAL A 1 906 ? 2.028 -13.626 -12.443 1.00 47.25 906 VAL A C 1
ATOM 6740 O O . VAL A 1 906 ? 1.466 -12.708 -13.049 1.00 47.25 906 VAL A O 1
ATOM 6743 N N . PRO A 1 907 ? 1.333 -14.634 -11.890 1.00 55.19 907 PRO A N 1
ATOM 6744 C CA . PRO A 1 907 ? -0.126 -14.648 -11.895 1.00 55.19 907 PRO A CA 1
ATOM 6745 C C . PRO A 1 907 ? -0.691 -13.497 -11.052 1.00 55.19 907 PRO A C 1
ATOM 6747 O O . PRO A 1 907 ? 0.003 -12.934 -10.204 1.00 55.19 907 PRO A O 1
ATOM 6750 N N . LEU A 1 908 ? -1.969 -13.166 -11.233 1.00 71.94 908 LEU A N 1
ATOM 6751 C CA . LEU A 1 908 ? -2.685 -12.364 -10.234 1.00 71.94 908 LEU A CA 1
ATOM 6752 C C . LEU A 1 908 ? -2.867 -13.168 -8.933 1.00 71.94 908 LEU A C 1
ATOM 6754 O O . LEU A 1 908 ? -2.669 -14.381 -8.920 1.00 71.94 908 LEU A O 1
ATOM 6758 N N . ALA A 1 909 ? -3.246 -12.501 -7.844 1.00 74.50 909 ALA A N 1
ATOM 6759 C CA . ALA A 1 909 ? -3.598 -13.168 -6.592 1.00 74.50 909 ALA A CA 1
ATOM 6760 C C . ALA A 1 909 ? -4.927 -13.944 -6.706 1.00 74.50 909 ALA A C 1
ATOM 6762 O O . ALA A 1 909 ? -5.769 -13.651 -7.562 1.00 74.50 909 ALA A O 1
ATOM 6763 N N . ALA A 1 910 ? -5.123 -14.918 -5.814 1.00 83.88 910 ALA A N 1
ATOM 6764 C CA . ALA A 1 910 ? -6.395 -15.616 -5.661 1.00 83.88 910 ALA A CA 1
ATOM 6765 C C . ALA A 1 910 ? -7.484 -14.651 -5.162 1.00 83.88 910 ALA A C 1
ATOM 6767 O O . ALA A 1 910 ? -7.202 -13.707 -4.425 1.00 83.88 910 ALA A O 1
ATOM 6768 N N . SER A 1 911 ? -8.740 -14.893 -5.536 1.00 86.56 911 SER A N 1
ATOM 6769 C CA . SER A 1 911 ? -9.863 -13.989 -5.238 1.00 86.56 911 SER A CA 1
ATOM 6770 C C . SER A 1 911 ? -11.146 -14.743 -4.867 1.00 86.56 911 SER A C 1
ATOM 6772 O O . SER A 1 911 ? -11.192 -15.970 -4.919 1.00 86.56 911 SER A O 1
ATOM 6774 N N . SER A 1 912 ? -12.196 -14.011 -4.476 1.00 87.31 912 SER A N 1
ATOM 6775 C CA . SER A 1 912 ? -13.540 -14.548 -4.177 1.00 87.31 912 SER A CA 1
ATOM 6776 C C . SER A 1 912 ? -13.555 -15.771 -3.232 1.00 87.31 912 SER A C 1
ATOM 6778 O O . SER A 1 912 ? -14.014 -16.844 -3.629 1.00 87.31 912 SER A O 1
ATOM 6780 N N . PRO A 1 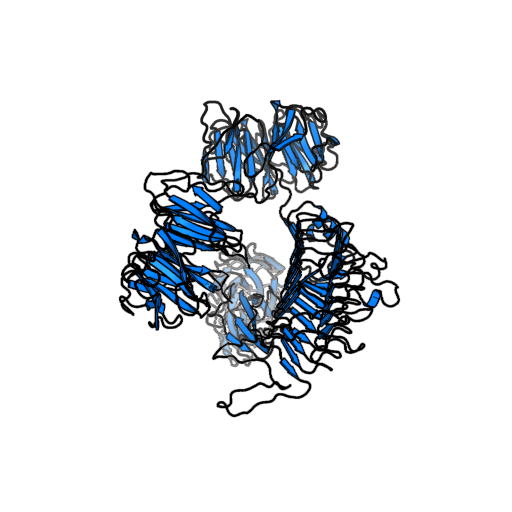913 ? -13.070 -15.637 -1.983 1.00 95.75 913 PRO A N 1
ATOM 6781 C CA . PRO A 1 913 ? -13.046 -16.740 -1.029 1.00 95.75 913 PRO A CA 1
ATOM 6782 C C . PRO A 1 913 ? -14.443 -17.189 -0.586 1.00 95.75 913 PRO A C 1
ATOM 6784 O O . PRO A 1 913 ? -15.343 -16.381 -0.349 1.00 95.75 913 PRO A O 1
ATOM 6787 N N . SER A 1 914 ? -14.587 -18.496 -0.394 1.00 87.50 914 SER A N 1
ATOM 6788 C CA . SER A 1 914 ? -15.711 -19.151 0.272 1.00 87.50 914 SER A CA 1
ATOM 6789 C C . SER A 1 914 ? -15.154 -20.226 1.223 1.00 87.50 914 SER A C 1
ATOM 6791 O O . SER A 1 914 ? -14.533 -21.171 0.727 1.00 87.50 914 SER A O 1
ATOM 6793 N N . PRO A 1 915 ? -15.327 -20.116 2.561 1.00 90.69 915 PRO A N 1
ATOM 6794 C CA . PRO A 1 915 ? -16.036 -19.058 3.292 1.00 90.69 915 PRO A CA 1
ATOM 6795 C C . PRO A 1 915 ? -15.486 -17.652 3.020 1.00 90.69 915 PRO A C 1
ATOM 6797 O O . PRO A 1 915 ? -14.282 -17.479 2.848 1.00 90.69 915 PRO A O 1
ATOM 6800 N N . ALA A 1 916 ? -16.378 -16.659 2.976 1.00 77.94 916 ALA A N 1
ATOM 6801 C CA . ALA A 1 916 ? -16.000 -15.264 2.762 1.00 77.94 916 ALA A CA 1
ATOM 6802 C C . ALA A 1 916 ? -15.096 -14.751 3.894 1.00 77.94 916 ALA A C 1
ATOM 6804 O O . ALA A 1 916 ? -15.205 -15.206 5.034 1.00 77.94 916 ALA A O 1
ATOM 6805 N N . ASN A 1 917 ? -14.222 -13.789 3.591 1.00 92.69 917 ASN A N 1
ATOM 6806 C CA . ASN A 1 917 ? -13.320 -13.223 4.592 1.00 92.69 917 ASN A CA 1
ATOM 6807 C C . ASN A 1 917 ? -14.113 -12.576 5.745 1.00 92.69 917 ASN A C 1
ATOM 6809 O O . ASN A 1 917 ? -15.021 -11.783 5.504 1.00 92.69 917 ASN A O 1
ATOM 6813 N N . GLY A 1 918 ? -13.781 -12.930 6.987 1.00 81.50 918 GLY A N 1
ATOM 6814 C CA . GLY A 1 918 ? -14.492 -12.495 8.190 1.00 81.50 918 GLY A CA 1
ATOM 6815 C C . GLY A 1 918 ? -15.803 -13.245 8.470 1.00 81.50 918 GLY A C 1
ATOM 6816 O O . GLY A 1 918 ? -16.534 -12.860 9.383 1.00 81.50 918 GLY A O 1
ATOM 6817 N N . ALA A 1 919 ? -16.136 -14.306 7.722 1.00 66.81 919 ALA A N 1
ATOM 6818 C CA . ALA A 1 919 ? -17.362 -15.071 7.951 1.00 66.81 919 ALA A CA 1
ATOM 6819 C C . ALA A 1 919 ? -17.376 -15.724 9.344 1.00 66.81 919 ALA A C 1
ATOM 6821 O O . ALA A 1 919 ? -16.422 -16.384 9.750 1.00 66.81 919 ALA A O 1
ATOM 6822 N N . THR A 1 920 ? -18.490 -15.598 10.065 1.00 77.25 920 THR A N 1
ATOM 6823 C CA . THR A 1 920 ? -18.687 -16.198 11.394 1.00 77.25 920 THR A CA 1
ATOM 6824 C C . THR A 1 920 ? -19.761 -17.284 11.356 1.00 77.25 920 THR A C 1
ATOM 6826 O O . THR A 1 920 ? -20.593 -17.326 10.450 1.00 77.25 920 THR A O 1
ATOM 6829 N N . GLY A 1 921 ? -19.739 -18.200 12.329 1.00 65.19 921 GLY A N 1
ATOM 6830 C CA . GLY A 1 921 ? -20.683 -19.320 12.373 1.00 65.19 921 GLY A CA 1
ATOM 6831 C C . GLY A 1 921 ? -20.422 -20.383 11.301 1.00 65.19 921 GLY A C 1
ATOM 6832 O O . GLY A 1 921 ? -21.344 -21.083 10.885 1.00 65.19 921 GLY A O 1
ATOM 6833 N N . VAL A 1 922 ? -19.174 -20.516 10.845 1.00 76.69 922 VAL A N 1
ATOM 6834 C CA . VAL A 1 922 ? -18.793 -21.497 9.822 1.00 76.69 922 VAL A CA 1
ATOM 6835 C C . VAL A 1 922 ? -18.815 -22.923 10.388 1.00 76.69 922 VAL A C 1
ATOM 6837 O O . VAL A 1 922 ? -18.469 -23.164 11.547 1.00 76.69 922 VAL A O 1
ATOM 6840 N N . SER A 1 923 ? -19.236 -23.881 9.554 1.00 72.25 923 SER A N 1
ATOM 6841 C CA . SER A 1 923 ? -19.245 -25.316 9.873 1.00 72.25 923 SER A CA 1
ATOM 6842 C C . SER A 1 923 ? -17.900 -25.792 10.431 1.00 72.25 923 SER A C 1
ATOM 6844 O O . SER A 1 923 ? -16.850 -25.344 9.978 1.00 72.25 923 SER A O 1
ATOM 6846 N N . LEU A 1 924 ? -17.924 -26.771 11.344 1.00 76.31 924 LEU A N 1
ATOM 6847 C CA . LEU A 1 924 ? -16.701 -27.440 11.810 1.00 76.31 924 LEU A CA 1
ATOM 6848 C C . LEU A 1 924 ? -16.039 -28.295 10.717 1.00 76.31 924 LEU A C 1
ATOM 6850 O O . LEU A 1 924 ? -14.919 -28.745 10.903 1.00 76.31 924 LEU A O 1
ATOM 6854 N N . THR A 1 925 ? -16.704 -28.527 9.583 1.00 81.31 925 THR A N 1
ATOM 6855 C CA . THR A 1 925 ? -16.125 -29.186 8.401 1.00 81.31 925 THR A CA 1
ATOM 6856 C C . THR A 1 925 ? -16.387 -28.331 7.154 1.00 81.31 925 THR A C 1
ATOM 6858 O O . THR A 1 925 ? -17.290 -28.648 6.370 1.00 81.31 925 THR A O 1
ATOM 6861 N N . PRO A 1 926 ? -15.693 -27.191 6.983 1.00 86.75 926 PRO A N 1
ATOM 6862 C CA . PRO A 1 926 ? -15.855 -26.355 5.803 1.00 86.75 926 PRO A CA 1
ATOM 6863 C C . PRO A 1 926 ? -15.133 -26.975 4.600 1.00 86.75 926 PRO A C 1
ATOM 6865 O O . PRO A 1 926 ? -14.203 -27.767 4.742 1.00 86.75 926 PRO A O 1
ATOM 6868 N N . THR A 1 927 ? -15.533 -26.574 3.397 1.00 93.38 927 THR A N 1
ATOM 6869 C CA . THR A 1 927 ? -14.688 -26.684 2.201 1.00 93.38 927 THR A CA 1
ATOM 6870 C C . THR A 1 927 ? -14.305 -25.269 1.809 1.00 93.38 927 THR A C 1
ATOM 6872 O O . THR A 1 927 ? -15.183 -24.430 1.620 1.00 93.38 927 THR A O 1
ATOM 6875 N N . LEU A 1 928 ? -13.005 -25.005 1.749 1.00 97.06 928 LEU A N 1
ATOM 6876 C CA . LEU A 1 928 ? -12.446 -23.737 1.307 1.00 97.06 928 LEU A CA 1
ATOM 6877 C C . LEU A 1 928 ? -12.385 -23.747 -0.218 1.00 97.06 928 LEU A C 1
ATOM 6879 O O . LEU A 1 928 ? -12.064 -24.770 -0.824 1.00 97.06 928 LEU A O 1
ATOM 6883 N N . SER A 1 929 ? -12.706 -22.623 -0.841 1.00 95.19 929 SER A N 1
ATOM 6884 C CA . SER A 1 929 ? -12.779 -22.490 -2.294 1.00 95.19 929 SER A CA 1
ATOM 6885 C C . SER A 1 929 ? -12.543 -21.047 -2.724 1.00 95.19 929 SER A C 1
ATOM 6887 O O . SER A 1 929 ? -12.881 -20.121 -1.989 1.00 95.19 929 SER A O 1
ATOM 6889 N N . TRP A 1 930 ? -11.926 -20.864 -3.888 1.00 97.19 930 TRP A N 1
ATOM 6890 C CA . TRP A 1 930 ? -11.515 -19.558 -4.410 1.00 97.19 930 TRP A CA 1
ATOM 6891 C C . TRP A 1 930 ? -11.675 -19.487 -5.934 1.00 97.19 930 TRP A C 1
ATOM 6893 O O . TRP A 1 930 ? -11.862 -20.498 -6.616 1.00 97.19 930 TRP A O 1
ATOM 6903 N N . THR A 1 931 ? -11.566 -18.278 -6.473 1.00 90.94 931 THR A N 1
ATOM 6904 C CA . THR A 1 931 ? -11.345 -18.019 -7.897 1.00 90.94 931 THR A CA 1
ATOM 6905 C C . THR A 1 931 ? -9.844 -17.889 -8.140 1.00 90.94 931 THR A C 1
ATOM 6907 O O . THR A 1 931 ? -9.174 -17.095 -7.476 1.00 90.94 931 THR A O 1
ATOM 6910 N N . ALA A 1 932 ? -9.322 -18.665 -9.093 1.00 82.94 932 ALA A N 1
ATOM 6911 C CA . ALA A 1 932 ? -7.912 -18.642 -9.468 1.00 82.94 932 ALA A CA 1
ATOM 6912 C C . ALA A 1 932 ? -7.471 -17.267 -9.996 1.00 82.94 932 ALA A C 1
ATOM 6914 O O . ALA A 1 932 ? -8.170 -16.646 -10.802 1.00 82.94 932 ALA A O 1
ATOM 6915 N N . GLY A 1 933 ? -6.277 -16.835 -9.601 1.00 74.00 933 GLY A N 1
ATOM 6916 C CA . GLY A 1 933 ? -5.603 -15.680 -10.186 1.00 74.00 933 GLY A CA 1
ATOM 6917 C C . GLY A 1 933 ? -5.318 -15.876 -11.679 1.00 74.00 933 GLY A C 1
ATOM 6918 O O . GLY A 1 933 ? -4.885 -16.942 -12.120 1.00 74.00 933 GLY A O 1
ATOM 6919 N N . ASN A 1 934 ? -5.549 -14.842 -12.494 1.00 68.94 934 ASN A N 1
ATOM 6920 C CA . ASN A 1 934 ? -5.284 -14.920 -13.932 1.00 68.94 934 ASN A CA 1
ATOM 6921 C C . ASN A 1 934 ? -3.795 -15.216 -14.199 1.00 68.94 934 ASN A C 1
ATOM 6923 O O . ASN A 1 934 ? -2.924 -14.539 -13.654 1.00 68.94 934 ASN A O 1
ATOM 6927 N N . GLY A 1 935 ? -3.511 -16.214 -15.041 1.00 58.44 935 GLY A N 1
ATOM 6928 C CA . GLY A 1 935 ? -2.155 -16.712 -15.311 1.00 58.44 935 GLY A CA 1
ATOM 6929 C C . GLY A 1 935 ? -1.644 -17.792 -14.343 1.00 58.44 935 GLY A C 1
ATOM 6930 O O . GLY A 1 935 ? -0.526 -18.279 -14.529 1.00 58.44 935 GLY A O 1
ATOM 6931 N N . ALA A 1 936 ? -2.423 -18.188 -13.330 1.00 74.00 936 ALA A N 1
ATOM 6932 C CA . ALA A 1 936 ? -2.050 -19.267 -12.419 1.00 74.00 936 ALA A CA 1
ATOM 6933 C C . ALA A 1 936 ? -2.096 -20.649 -13.097 1.00 74.00 936 ALA A C 1
ATOM 6935 O O . ALA A 1 936 ? -2.888 -20.906 -14.003 1.00 74.00 936 ALA A O 1
ATOM 6936 N N . SER A 1 937 ? -1.222 -21.545 -12.644 1.00 84.19 937 SER A N 1
ATOM 6937 C CA . SER A 1 937 ? -1.124 -22.953 -13.053 1.00 84.19 937 SER A CA 1
ATOM 6938 C C . SER A 1 937 ? -1.416 -23.918 -11.898 1.00 84.19 937 SER A C 1
ATOM 6940 O O . SER A 1 937 ? -1.870 -25.034 -12.145 1.00 84.19 937 SER A O 1
ATOM 6942 N N . SER A 1 938 ? -1.161 -23.508 -10.652 1.00 88.69 938 SER A N 1
ATOM 6943 C CA . SER A 1 938 ? -1.553 -24.220 -9.430 1.00 88.69 938 SER A CA 1
ATOM 6944 C C . SER A 1 938 ? -1.512 -23.292 -8.206 1.00 88.69 938 SER A C 1
ATOM 6946 O O . SER A 1 938 ? -1.091 -22.142 -8.304 1.00 88.69 938 SER A O 1
ATOM 6948 N N . HIS A 1 939 ? -1.953 -23.783 -7.047 1.00 96.25 939 HIS A N 1
ATOM 6949 C CA . HIS A 1 939 ? -2.282 -22.964 -5.877 1.00 96.25 939 HIS A CA 1
ATOM 6950 C C . HIS A 1 939 ? -1.567 -23.478 -4.617 1.00 96.25 939 HIS A C 1
ATOM 6952 O O . HIS A 1 939 ? -1.850 -24.585 -4.160 1.00 96.25 939 HIS A O 1
ATOM 6958 N N . ASN A 1 940 ? -0.660 -22.706 -4.019 1.00 96.31 940 ASN A N 1
ATOM 6959 C CA . ASN A 1 940 ? -0.051 -23.048 -2.729 1.00 96.31 940 ASN A CA 1
ATOM 6960 C C . ASN A 1 940 ? -1.008 -22.678 -1.587 1.00 96.31 940 ASN A C 1
ATOM 6962 O O . ASN A 1 940 ? -1.278 -21.500 -1.364 1.00 96.31 940 ASN A O 1
ATOM 6966 N N . VAL A 1 941 ? -1.512 -23.678 -0.863 1.00 97.06 941 VAL A N 1
ATOM 6967 C CA . VAL A 1 941 ? -2.493 -23.495 0.213 1.00 97.06 941 VAL A CA 1
ATOM 6968 C C . VAL A 1 941 ? -1.801 -23.372 1.565 1.00 97.06 941 VAL A C 1
ATOM 6970 O O . VAL A 1 941 ? -1.032 -24.249 1.957 1.00 97.06 941 VAL A O 1
ATOM 6973 N N . TYR A 1 942 ? -2.151 -22.321 2.298 1.00 97.44 942 TYR A N 1
ATOM 6974 C CA . TYR A 1 942 ? -1.788 -22.089 3.693 1.00 97.44 942 TYR A CA 1
ATOM 6975 C C . TYR A 1 942 ? -3.066 -22.087 4.535 1.00 97.44 942 TYR A C 1
ATOM 6977 O O . TYR A 1 942 ? -4.053 -21.468 4.130 1.00 97.44 942 TYR A O 1
ATOM 6985 N N . PHE A 1 943 ? -3.076 -22.786 5.670 1.00 96.94 943 PHE A N 1
ATOM 6986 C CA . PHE A 1 943 ? -4.246 -22.887 6.545 1.00 96.94 943 PHE A CA 1
ATOM 6987 C C . PHE A 1 943 ? -3.852 -23.172 7.997 1.00 96.94 943 PHE A C 1
ATOM 6989 O O . PHE A 1 943 ? -3.232 -24.199 8.280 1.00 96.94 943 PHE A O 1
ATOM 6996 N N . GLY A 1 944 ? -4.327 -22.341 8.921 1.00 94.50 944 GLY A N 1
ATOM 6997 C CA . GLY A 1 944 ? -4.157 -22.559 10.351 1.00 94.50 944 GLY A CA 1
ATOM 6998 C C . GLY A 1 944 ? -4.825 -21.476 11.194 1.00 94.50 944 GLY A C 1
ATOM 6999 O O . GLY A 1 944 ? -5.955 -21.078 10.913 1.00 94.50 944 GLY A O 1
ATOM 7000 N N . THR A 1 945 ? -4.173 -21.057 12.272 1.00 91.56 945 THR A N 1
ATOM 7001 C CA . THR A 1 945 ? -4.723 -20.145 13.292 1.00 91.56 945 THR A CA 1
ATOM 7002 C C . THR A 1 945 ? -3.872 -18.898 13.530 1.00 91.56 945 THR A C 1
ATOM 7004 O O . THR A 1 945 ? -4.299 -18.024 14.284 1.00 91.56 945 THR A O 1
ATOM 7007 N N . ASP A 1 946 ? -2.701 -18.785 12.901 1.00 86.56 946 ASP A N 1
ATOM 7008 C CA . ASP A 1 946 ? -1.909 -17.555 12.902 1.00 86.56 946 ASP A CA 1
ATOM 7009 C C . ASP A 1 946 ? -2.549 -16.498 11.982 1.00 86.56 946 ASP A C 1
ATOM 7011 O O . ASP A 1 946 ? -2.949 -16.803 10.862 1.00 86.56 946 ASP A O 1
ATOM 7015 N N . SER A 1 947 ? -2.644 -15.233 12.411 1.00 83.88 947 SER A N 1
ATOM 7016 C CA . SER A 1 947 ? -3.183 -14.158 11.555 1.00 83.88 947 SER A CA 1
ATOM 7017 C C . SER A 1 947 ? -2.268 -13.782 10.379 1.00 83.88 947 SER A C 1
ATOM 7019 O O . SER A 1 947 ? -2.649 -12.989 9.518 1.00 83.88 947 SER A O 1
ATOM 7021 N N . THR A 1 948 ? -1.068 -14.359 10.328 1.00 80.19 948 THR A N 1
ATOM 7022 C CA . THR A 1 948 ? -0.036 -14.205 9.302 1.00 80.19 948 THR A CA 1
ATOM 7023 C C . THR A 1 948 ? 0.520 -15.572 8.843 1.00 80.19 948 THR A C 1
ATOM 7025 O O . THR A 1 948 ? 1.709 -15.826 9.030 1.00 80.19 948 THR A O 1
ATOM 7028 N N . PRO A 1 949 ? -0.290 -16.450 8.201 1.00 80.38 949 PRO A N 1
ATOM 7029 C CA . PRO A 1 949 ? 0.109 -17.822 7.855 1.00 80.38 949 PRO A CA 1
ATOM 7030 C C . PRO A 1 949 ? 1.453 -17.907 7.117 1.00 80.38 949 PRO A C 1
ATOM 7032 O O . PRO A 1 949 ? 1.653 -17.229 6.107 1.00 80.38 949 PRO A O 1
ATOM 7035 N N . ASP A 1 950 ? 2.378 -18.747 7.575 1.00 80.00 950 ASP A N 1
ATOM 7036 C CA . ASP A 1 950 ? 3.736 -18.845 7.021 1.00 80.00 950 ASP A CA 1
ATOM 7037 C C . ASP A 1 950 ? 4.090 -20.272 6.555 1.00 80.00 950 ASP A C 1
ATOM 7039 O O . ASP A 1 950 ? 3.213 -21.111 6.351 1.00 80.00 950 ASP A O 1
ATOM 7043 N N . GLU A 1 951 ? 5.374 -20.568 6.333 1.00 77.38 951 GLU A N 1
ATOM 7044 C CA . GLU A 1 951 ? 5.834 -21.903 5.918 1.00 77.38 951 GLU A CA 1
ATOM 7045 C C . GLU A 1 951 ? 5.466 -23.027 6.913 1.00 77.38 951 GLU A C 1
ATOM 7047 O O . GLU A 1 951 ? 5.455 -24.191 6.518 1.00 77.38 951 GLU A O 1
ATOM 7052 N N . THR A 1 952 ? 5.114 -22.710 8.167 1.00 78.94 952 THR A N 1
ATOM 7053 C CA . THR A 1 952 ? 4.634 -23.685 9.164 1.00 78.94 952 THR A CA 1
ATOM 7054 C C . THR A 1 952 ? 3.152 -24.044 9.011 1.00 78.94 952 THR A C 1
ATOM 7056 O O . THR A 1 952 ? 2.762 -25.155 9.371 1.00 78.94 952 THR A O 1
ATOM 7059 N N . GLU A 1 953 ? 2.343 -23.161 8.414 1.00 88.19 953 GLU A N 1
ATOM 7060 C CA . GLU A 1 953 ? 0.927 -23.401 8.084 1.00 88.19 953 GLU A CA 1
ATOM 7061 C C . GLU A 1 953 ? 0.725 -23.800 6.606 1.00 88.19 953 GLU A C 1
ATOM 7063 O O . GLU A 1 953 ? -0.405 -23.889 6.116 1.00 88.19 953 GLU A O 1
ATOM 7068 N N . TYR A 1 954 ? 1.815 -24.054 5.871 1.00 93.94 954 TYR A N 1
ATOM 7069 C CA . TYR A 1 954 ? 1.767 -24.517 4.486 1.00 93.94 954 TYR A CA 1
ATOM 7070 C C . TYR A 1 954 ? 1.279 -25.969 4.390 1.00 93.94 954 TYR A C 1
ATOM 7072 O O . TYR A 1 954 ? 1.924 -26.903 4.866 1.00 93.94 954 TYR A O 1
ATOM 7080 N N . ILE A 1 955 ? 0.151 -26.164 3.709 1.00 94.19 955 ILE A N 1
ATOM 7081 C CA . ILE A 1 955 ? -0.483 -27.472 3.519 1.00 94.19 955 ILE A CA 1
ATOM 7082 C C . ILE A 1 955 ? 0.080 -28.198 2.291 1.00 94.19 955 ILE A C 1
ATOM 7084 O O . ILE A 1 955 ? 0.264 -29.416 2.310 1.00 94.19 955 ILE A O 1
ATOM 7088 N N . GLY A 1 956 ? 0.310 -27.468 1.197 1.00 89.56 956 GLY A N 1
ATOM 7089 C CA . GLY A 1 956 ? 0.735 -28.042 -0.080 1.00 89.56 956 GLY A CA 1
ATOM 7090 C C . GLY A 1 956 ? 0.188 -27.308 -1.305 1.00 89.56 956 GLY A C 1
ATOM 7091 O O . GLY A 1 956 ? -0.617 -26.383 -1.201 1.00 89.56 956 GLY A O 1
ATOM 7092 N N . ASN A 1 957 ? 0.621 -27.751 -2.485 1.00 94.69 957 ASN A N 1
ATOM 7093 C CA . ASN A 1 957 ? 0.180 -27.221 -3.772 1.00 94.69 957 ASN A CA 1
ATOM 7094 C C . ASN A 1 957 ? -1.038 -28.005 -4.300 1.00 94.69 957 ASN A C 1
ATOM 7096 O O . ASN A 1 957 ? -1.015 -29.235 -4.336 1.00 94.69 957 ASN A O 1
ATOM 7100 N N . GLN A 1 958 ? -2.088 -27.297 -4.717 1.00 90.69 958 GLN A N 1
ATOM 7101 C CA . GLN A 1 958 ? -3.318 -27.843 -5.297 1.00 90.69 958 GLN A CA 1
ATOM 7102 C C . GLN A 1 958 ? -3.420 -27.495 -6.784 1.00 90.69 958 GLN A C 1
ATOM 7104 O O . GLN A 1 958 ? -3.165 -26.361 -7.182 1.00 90.69 958 GLN A O 1
ATOM 7109 N N . ALA A 1 959 ? -3.870 -28.447 -7.602 1.00 86.25 959 ALA A N 1
ATOM 7110 C CA . ALA A 1 959 ? -4.128 -28.240 -9.034 1.00 86.25 959 ALA A CA 1
ATOM 7111 C C . ALA A 1 959 ? -5.563 -27.752 -9.345 1.00 86.25 959 ALA A C 1
ATOM 7113 O O . ALA A 1 959 ? -5.939 -27.637 -10.508 1.00 86.25 959 ALA A O 1
ATOM 7114 N N . GLY A 1 960 ? -6.383 -27.515 -8.317 1.00 87.31 960 GLY A N 1
ATOM 7115 C CA . GLY A 1 960 ? -7.753 -27.018 -8.437 1.00 87.31 960 GLY A CA 1
ATOM 7116 C C . GLY A 1 960 ? -8.120 -26.115 -7.261 1.00 87.31 960 GLY A C 1
ATOM 7117 O O . GLY A 1 960 ? -7.466 -26.150 -6.217 1.00 87.31 960 GLY A O 1
ATOM 7118 N N . THR A 1 961 ? -9.163 -25.303 -7.425 1.00 95.38 961 THR A N 1
ATOM 7119 C CA . THR A 1 961 ? -9.435 -24.145 -6.558 1.00 95.38 961 THR A CA 1
ATOM 7120 C C . THR A 1 961 ? -10.225 -24.461 -5.277 1.00 95.38 961 THR A C 1
ATOM 7122 O O . THR A 1 961 ? -11.089 -23.688 -4.855 1.00 95.38 961 THR A O 1
ATOM 7125 N N . THR A 1 962 ? -9.971 -25.622 -4.664 1.00 94.81 962 THR A N 1
ATOM 7126 C CA . THR A 1 962 ? -10.678 -26.092 -3.460 1.00 94.81 962 THR A CA 1
ATOM 7127 C C . THR A 1 962 ? -9.762 -26.844 -2.496 1.00 94.81 962 THR A C 1
ATOM 7129 O O . THR A 1 962 ? -8.939 -27.647 -2.933 1.00 94.81 962 THR A O 1
ATOM 7132 N N . TYR A 1 963 ? -9.971 -26.683 -1.188 1.00 96.38 963 TYR A N 1
ATOM 7133 C CA . TYR A 1 963 ? -9.282 -27.433 -0.133 1.00 96.38 963 TYR A CA 1
ATOM 7134 C C . TYR A 1 963 ? -10.230 -27.772 1.031 1.00 96.38 963 TYR A C 1
ATOM 7136 O O . TYR A 1 963 ? -11.094 -26.978 1.391 1.00 96.38 963 TYR A O 1
ATOM 7144 N N . ALA A 1 964 ? -10.073 -28.948 1.641 1.00 94.00 964 ALA A N 1
ATOM 7145 C CA . ALA A 1 964 ? -10.882 -29.404 2.772 1.00 94.00 964 ALA A CA 1
ATOM 7146 C C . ALA A 1 964 ? -9.982 -29.676 3.997 1.00 94.00 964 ALA A C 1
ATOM 7148 O O . ALA A 1 964 ? -9.331 -30.721 4.035 1.00 94.00 964 ALA A O 1
ATOM 7149 N N . PRO A 1 965 ? -9.945 -28.786 5.011 1.00 89.75 965 PRO A N 1
ATOM 7150 C CA . PRO A 1 965 ? -9.040 -28.901 6.162 1.00 89.75 965 PRO A CA 1
ATOM 7151 C C . PRO A 1 965 ? -9.442 -29.963 7.205 1.00 89.75 965 PRO A C 1
ATOM 7153 O O . PRO A 1 965 ? -8.789 -30.093 8.238 1.00 89.75 965 PRO A O 1
ATOM 7156 N N . GLY A 1 966 ? -10.508 -30.731 6.963 1.00 83.12 966 GLY A N 1
ATOM 7157 C CA . GLY A 1 966 ? -11.015 -31.742 7.894 1.00 83.12 966 GLY A CA 1
ATOM 7158 C C . GLY A 1 966 ? -11.947 -31.161 8.961 1.00 83.12 966 GLY A C 1
ATOM 7159 O O . GLY A 1 966 ? -12.720 -30.244 8.681 1.00 83.12 966 GLY A O 1
ATOM 7160 N N . THR A 1 967 ? -11.912 -31.735 10.167 1.00 80.38 967 THR A N 1
ATOM 7161 C CA . THR A 1 967 ? -12.738 -31.293 11.302 1.00 80.38 967 THR A CA 1
ATOM 7162 C C . THR A 1 967 ? -11.976 -30.296 12.165 1.00 80.38 967 THR A C 1
ATOM 7164 O O . THR A 1 967 ? -10.944 -30.627 12.743 1.00 80.38 967 THR A O 1
ATOM 7167 N N . LEU A 1 968 ? -12.526 -29.094 12.272 1.00 83.00 968 LEU A N 1
ATOM 7168 C CA . LEU A 1 968 ? -11.971 -27.944 12.969 1.00 83.00 968 LEU A CA 1
ATOM 7169 C C . LEU A 1 968 ? -12.486 -27.825 14.408 1.00 83.00 968 LEU A C 1
ATOM 7171 O O . LEU A 1 968 ? -13.557 -28.333 14.755 1.00 83.00 968 LEU A O 1
ATOM 7175 N N . SER A 1 969 ? -11.740 -27.088 15.228 1.00 72.62 969 SER A N 1
ATOM 7176 C CA . SER A 1 969 ? -12.200 -26.613 16.532 1.00 72.62 969 SER A CA 1
ATOM 7177 C C . SER A 1 969 ? -13.364 -25.634 16.369 1.00 72.62 969 SER A C 1
ATOM 7179 O O . SER A 1 969 ? -13.415 -24.859 15.414 1.00 72.62 969 SER A O 1
ATOM 7181 N N . SER A 1 970 ? -14.289 -25.657 17.321 1.00 62.25 970 SER A N 1
ATOM 7182 C CA . SER A 1 970 ? -15.346 -24.666 17.564 1.00 62.25 970 SER A CA 1
ATOM 7183 C C . SER A 1 970 ? -14.765 -23.300 17.955 1.00 62.25 970 SER A C 1
ATOM 7185 O O . SER A 1 970 ? -13.648 -23.218 18.471 1.00 62.25 970 SER A O 1
ATOM 7187 N N . LEU A 1 971 ? -15.520 -22.224 17.691 1.00 66.19 971 LEU A N 1
ATOM 7188 C CA . LEU A 1 971 ? -15.191 -20.823 18.022 1.00 66.19 971 LEU A CA 1
ATOM 7189 C C . LEU A 1 971 ? -13.778 -20.317 17.690 1.00 66.19 971 LEU A C 1
ATOM 7191 O O . LEU A 1 971 ? -13.327 -19.297 18.210 1.00 66.19 971 LEU A O 1
ATOM 7195 N N . THR A 1 972 ? -13.078 -21.011 16.809 1.00 75.62 972 THR A N 1
ATOM 7196 C CA . THR A 1 972 ? -11.696 -20.720 16.461 1.00 75.62 972 THR A CA 1
ATOM 7197 C C . THR A 1 972 ? -11.708 -19.925 15.167 1.00 75.62 972 THR A C 1
ATOM 7199 O O . THR A 1 972 ? -12.336 -20.340 14.189 1.00 75.62 972 THR A O 1
ATOM 7202 N N . THR A 1 973 ? -11.049 -18.766 15.164 1.00 88.38 973 THR A N 1
ATOM 7203 C CA . THR A 1 973 ? -10.778 -18.046 13.920 1.00 88.38 973 THR A CA 1
ATOM 7204 C C . THR A 1 973 ? -9.629 -18.748 13.218 1.00 88.38 973 THR A C 1
ATOM 7206 O O . THR A 1 973 ? -8.511 -18.770 13.728 1.00 88.38 973 THR A O 1
ATOM 7209 N N . TYR A 1 974 ? -9.929 -19.339 12.068 1.00 92.81 974 TYR A N 1
ATOM 7210 C CA . TYR A 1 974 ? -8.938 -19.901 11.167 1.00 92.81 974 TYR A CA 1
ATOM 7211 C C . TYR A 1 974 ? -8.581 -18.872 10.105 1.00 92.81 974 TYR A C 1
ATOM 7213 O O . TYR A 1 974 ? -9.457 -18.179 9.578 1.00 92.81 974 TYR A O 1
ATOM 7221 N N . TYR A 1 975 ? -7.298 -18.809 9.778 1.00 96.88 975 TYR A N 1
ATOM 7222 C CA . TYR A 1 975 ? -6.748 -17.977 8.722 1.00 96.88 975 TYR A CA 1
ATOM 7223 C C . TYR A 1 975 ? -6.218 -18.865 7.605 1.00 96.88 975 TYR A C 1
ATOM 7225 O O . TYR A 1 975 ? -5.750 -19.984 7.833 1.00 96.88 975 TYR A O 1
ATOM 7233 N N . TRP A 1 976 ? -6.334 -18.385 6.374 1.00 97.12 976 TRP A N 1
ATOM 7234 C CA . TRP A 1 976 ? -5.924 -19.134 5.200 1.00 97.12 976 TRP A CA 1
ATOM 7235 C C . TRP A 1 976 ? -5.524 -18.211 4.058 1.00 97.12 976 TRP A C 1
ATOM 7237 O O . TRP A 1 976 ? -6.046 -17.107 3.917 1.00 97.12 976 TRP A O 1
ATOM 7247 N N . ARG A 1 977 ? -4.562 -18.656 3.254 1.00 97.12 977 ARG A N 1
ATOM 7248 C CA . ARG A 1 977 ? -4.004 -17.892 2.134 1.00 97.12 977 ARG A CA 1
ATOM 7249 C C . ARG A 1 977 ? -3.763 -18.826 0.960 1.00 97.12 977 ARG A C 1
ATOM 7251 O O . ARG A 1 977 ? -3.408 -19.990 1.152 1.00 97.12 977 ARG A O 1
ATOM 7258 N N . ILE A 1 978 ? -3.945 -18.305 -0.245 1.00 97.06 978 ILE A N 1
ATOM 7259 C CA . ILE A 1 978 ? -3.689 -19.027 -1.487 1.00 97.06 978 ILE A CA 1
ATOM 7260 C C . ILE A 1 978 ? -2.641 -18.259 -2.287 1.00 97.06 978 ILE A C 1
ATOM 7262 O O . ILE A 1 978 ? -2.939 -17.207 -2.848 1.00 97.06 978 ILE A O 1
ATOM 7266 N N . ASP A 1 979 ? -1.425 -18.793 -2.350 1.00 95.88 979 ASP A N 1
ATOM 7267 C CA . ASP A 1 979 ? -0.358 -18.206 -3.156 1.00 95.88 979 ASP A CA 1
ATOM 7268 C C . ASP A 1 979 ? -0.398 -18.815 -4.558 1.00 95.88 979 ASP A C 1
ATOM 7270 O O . ASP A 1 979 ? -0.187 -20.014 -4.752 1.00 95.88 979 ASP A O 1
ATOM 7274 N N . GLU A 1 980 ? -0.704 -17.982 -5.542 1.00 90.44 980 GLU A N 1
ATOM 7275 C CA . GLU A 1 980 ? -0.919 -18.393 -6.923 1.00 90.44 980 GLU A CA 1
ATOM 7276 C C . GLU A 1 980 ? 0.414 -18.671 -7.612 1.00 90.44 980 GLU A C 1
ATOM 7278 O O . GLU A 1 980 ? 1.298 -17.816 -7.650 1.00 90.44 980 GLU A O 1
ATOM 7283 N N . VAL A 1 981 ? 0.577 -19.871 -8.168 1.00 83.44 981 VAL A N 1
ATOM 7284 C CA . VAL A 1 981 ? 1.811 -20.332 -8.815 1.00 83.44 981 VAL A CA 1
ATOM 7285 C C . VAL A 1 981 ? 1.590 -20.379 -10.321 1.00 83.44 981 VAL A C 1
ATOM 7287 O O . VAL A 1 981 ? 0.822 -21.200 -10.815 1.00 83.44 981 VAL A O 1
ATOM 7290 N N . GLY A 1 982 ? 2.267 -19.507 -11.066 1.00 69.44 982 GLY A N 1
ATOM 7291 C CA . GLY A 1 982 ? 2.212 -19.446 -12.528 1.00 69.44 982 GLY A CA 1
ATOM 7292 C C . GLY A 1 982 ? 3.605 -19.501 -13.167 1.00 69.44 982 GLY A C 1
ATOM 7293 O O . GLY A 1 982 ? 4.614 -19.568 -12.460 1.00 69.44 982 GLY A O 1
ATOM 7294 N N . PRO A 1 983 ? 3.706 -19.444 -14.508 1.00 44.09 983 PRO A N 1
ATOM 7295 C CA . PRO A 1 983 ? 4.988 -19.583 -15.205 1.00 44.09 983 PRO A CA 1
ATOM 7296 C C . PRO A 1 983 ? 6.008 -18.478 -14.870 1.00 44.09 983 PRO A C 1
ATOM 7298 O O . PRO A 1 983 ? 7.211 -18.725 -14.933 1.00 44.09 983 PRO A O 1
ATOM 7301 N N . GLY A 1 984 ? 5.549 -17.280 -14.481 1.00 47.75 984 GLY A N 1
ATOM 7302 C CA . GLY A 1 984 ? 6.397 -16.181 -13.991 1.00 47.75 984 GLY A CA 1
ATOM 7303 C C . GLY A 1 984 ? 6.897 -16.314 -12.553 1.00 47.75 984 GLY A C 1
ATOM 7304 O O . GLY A 1 984 ? 7.735 -15.522 -12.123 1.00 47.75 984 GLY A O 1
ATOM 7305 N N . GLY A 1 985 ? 6.404 -17.301 -11.805 1.00 62.84 985 GLY A N 1
ATOM 7306 C CA . GLY A 1 985 ? 6.662 -17.479 -10.380 1.00 62.84 985 GLY A CA 1
ATOM 7307 C C . GLY A 1 985 ? 5.381 -17.423 -9.550 1.00 62.84 985 GLY A C 1
ATOM 7308 O O . GLY A 1 985 ? 4.281 -17.637 -10.058 1.00 62.84 985 GLY A O 1
ATOM 7309 N N . THR A 1 986 ? 5.540 -17.150 -8.257 1.00 71.38 986 THR A N 1
ATOM 7310 C CA . THR A 1 986 ? 4.452 -17.191 -7.274 1.00 71.38 986 THR A CA 1
ATOM 7311 C C . THR A 1 986 ? 4.047 -15.792 -6.817 1.00 71.38 986 THR A C 1
ATOM 7313 O O . THR A 1 986 ? 4.908 -15.007 -6.407 1.00 71.38 986 THR A O 1
ATOM 7316 N N . THR A 1 987 ? 2.744 -15.519 -6.832 1.00 78.25 987 THR A N 1
ATOM 7317 C CA . THR A 1 987 ? 2.115 -14.316 -6.275 1.00 78.25 987 THR A CA 1
ATOM 7318 C C . THR A 1 987 ? 1.442 -14.666 -4.959 1.00 78.25 987 THR A C 1
ATOM 7320 O O . THR A 1 987 ? 0.554 -15.512 -4.912 1.00 78.25 987 THR A O 1
ATOM 7323 N N . THR A 1 988 ? 1.871 -14.017 -3.879 1.00 86.00 988 THR A N 1
ATOM 7324 C CA . THR A 1 988 ? 1.287 -14.212 -2.549 1.00 86.00 988 THR A CA 1
ATOM 7325 C C . THR A 1 988 ? -0.149 -13.689 -2.512 1.00 86.00 988 THR A C 1
ATOM 7327 O O . THR A 1 988 ? -0.403 -12.571 -2.958 1.00 86.00 988 THR A O 1
ATOM 7330 N N . GLY A 1 989 ? -1.084 -14.497 -2.010 1.00 79.19 989 GLY A N 1
ATOM 7331 C CA . GLY A 1 989 ? -2.499 -14.135 -1.930 1.00 79.19 989 GLY A CA 1
ATOM 7332 C C . GLY A 1 989 ? -2.841 -13.243 -0.738 1.00 79.19 989 GLY A C 1
ATOM 7333 O O . GLY A 1 989 ? -2.040 -13.041 0.174 1.00 79.19 989 GLY A O 1
ATOM 7334 N N . THR A 1 990 ? -4.075 -12.747 -0.699 1.00 88.00 990 THR A N 1
ATOM 7335 C CA . THR A 1 990 ? -4.634 -12.115 0.503 1.00 88.00 990 THR A CA 1
ATOM 7336 C C . THR A 1 990 ? -4.847 -13.168 1.595 1.00 88.00 990 THR A C 1
ATOM 7338 O O . THR A 1 990 ? -5.325 -14.266 1.309 1.00 88.00 990 THR A O 1
ATOM 7341 N N . VAL A 1 991 ? -4.529 -12.845 2.853 1.00 93.69 991 VAL A N 1
ATOM 7342 C CA . VAL A 1 991 ? -4.937 -13.680 3.995 1.00 93.69 991 VAL A CA 1
ATOM 7343 C C . VAL A 1 991 ? -6.429 -13.468 4.243 1.00 93.69 991 VAL A C 1
ATOM 7345 O O . VAL A 1 991 ? -6.884 -12.344 4.459 1.00 93.69 991 VAL A O 1
ATOM 7348 N N . TRP A 1 992 ? -7.186 -14.556 4.228 1.00 96.50 992 TRP A N 1
ATOM 7349 C CA . TRP A 1 992 ? -8.604 -14.593 4.556 1.00 96.50 992 TRP A CA 1
ATOM 7350 C C . TRP A 1 992 ? -8.822 -15.278 5.902 1.00 96.50 992 TRP A C 1
ATOM 7352 O O . TRP A 1 992 ? -8.008 -16.081 6.349 1.00 96.50 992 TRP A O 1
ATOM 7362 N N . SER A 1 993 ? -9.941 -14.974 6.550 1.00 95.31 993 SER A N 1
ATOM 7363 C CA . SER A 1 993 ? -10.285 -15.472 7.882 1.00 95.31 993 SER A CA 1
ATOM 7364 C C . SER A 1 993 ? -11.728 -15.966 7.951 1.00 95.31 993 SER A C 1
ATOM 7366 O O . SER A 1 993 ? -12.586 -15.484 7.210 1.00 95.31 993 SER A O 1
ATOM 7368 N N . PHE A 1 994 ? -12.013 -16.901 8.856 1.00 92.38 994 PHE A N 1
ATOM 7369 C CA . PHE A 1 994 ? -13.378 -17.225 9.279 1.00 92.38 994 PHE A CA 1
ATOM 7370 C C . PHE A 1 994 ? -13.408 -17.804 10.699 1.00 92.38 994 PHE A C 1
ATOM 7372 O O . PHE A 1 994 ? -12.464 -18.469 11.117 1.00 92.38 994 PHE A O 1
ATOM 7379 N N . THR A 1 995 ? -14.510 -17.617 11.427 1.00 85.19 995 THR A N 1
ATOM 7380 C CA . THR A 1 995 ? -14.711 -18.159 12.782 1.00 85.19 995 THR A CA 1
ATOM 7381 C C . THR A 1 995 ? -15.757 -19.271 12.785 1.00 85.19 995 THR A C 1
ATOM 7383 O O . THR A 1 995 ? -16.869 -19.115 12.266 1.00 85.19 995 THR A O 1
ATOM 7386 N N . THR A 1 996 ? -15.417 -20.404 13.395 1.00 79.19 996 THR A N 1
ATOM 7387 C CA . THR A 1 996 ? -16.281 -21.590 13.476 1.00 79.19 996 THR A CA 1
ATOM 7388 C C . THR A 1 996 ? -17.421 -21.469 14.504 1.00 79.19 996 THR A C 1
ATOM 7390 O O . THR A 1 996 ? -17.435 -20.590 15.365 1.00 79.19 996 THR A O 1
ATOM 7393 N N . LEU A 1 997 ? -18.424 -22.349 14.388 1.00 69.31 997 LEU A N 1
ATOM 7394 C CA . LEU A 1 997 ? -19.664 -22.356 15.185 1.00 69.31 997 LEU A CA 1
ATOM 7395 C C . LEU A 1 997 ? -19.490 -22.415 16.720 1.00 69.31 997 LEU A C 1
ATOM 7397 O O . LEU A 1 997 ? -18.527 -22.975 17.245 1.00 69.31 997 LEU A O 1
ATOM 7401 N N . MET A 1 998 ? -20.520 -21.907 17.413 1.00 72.00 998 MET A N 1
ATOM 7402 C CA . MET A 1 998 ? -20.763 -22.048 18.858 1.00 72.00 998 MET A CA 1
ATOM 7403 C C . MET A 1 998 ? -21.618 -23.284 19.209 1.00 72.00 998 MET A C 1
ATOM 7405 O O . MET A 1 998 ? -22.428 -23.718 18.379 1.00 72.00 998 MET A O 1
ATOM 7409 N N . PRO A 1 999 ? -21.567 -23.753 20.475 1.00 83.31 999 PRO A N 1
ATOM 7410 C CA . PRO A 1 999 ? -22.602 -24.582 21.085 1.00 83.31 999 PRO A CA 1
ATOM 7411 C C . PRO A 1 999 ? -24.009 -24.006 20.873 1.00 83.31 999 PRO A C 1
ATOM 7413 O O . PRO A 1 999 ? -24.346 -22.933 21.371 1.00 83.31 999 PRO A O 1
ATOM 7416 N N . THR A 1 1000 ? -24.853 -24.722 20.135 1.00 87.75 1000 THR A N 1
ATOM 7417 C CA . THR A 1 1000 ? -26.192 -24.267 19.727 1.00 87.75 1000 THR A CA 1
ATOM 7418 C C . THR A 1 1000 ? -27.236 -25.366 19.900 1.00 87.75 1000 THR A C 1
ATOM 7420 O O . THR A 1 1000 ? -26.996 -26.530 19.589 1.00 87.75 1000 THR A O 1
ATOM 7423 N N . PHE A 1 1001 ? -28.419 -24.999 20.402 1.00 93.38 1001 PHE A N 1
ATOM 7424 C CA . PHE A 1 1001 ? -29.577 -25.896 20.468 1.00 93.38 1001 PHE A CA 1
ATOM 7425 C C . PHE A 1 1001 ? -30.046 -26.250 19.050 1.00 93.38 1001 PHE A C 1
ATOM 7427 O O . PHE A 1 1001 ? -30.362 -25.355 18.268 1.00 93.38 1001 PHE A O 1
ATOM 7434 N N . VAL A 1 1002 ? -30.115 -27.546 18.740 1.00 94.50 1002 VAL A N 1
ATOM 7435 C CA . VAL A 1 1002 ? -30.578 -28.067 17.443 1.00 94.50 1002 VAL A CA 1
ATOM 7436 C C . VAL A 1 1002 ? -32.091 -28.269 17.471 1.00 94.50 1002 VAL A C 1
ATOM 7438 O O . VAL A 1 1002 ? -32.823 -27.665 16.692 1.00 94.50 1002 VAL A O 1
ATOM 7441 N N . ALA A 1 1003 ? -32.562 -29.125 18.379 1.00 95.88 1003 ALA A N 1
ATOM 7442 C CA . ALA A 1 1003 ? -33.966 -29.490 18.520 1.00 95.88 1003 ALA A CA 1
ATOM 7443 C C . ALA A 1 1003 ? -34.231 -30.153 19.879 1.00 95.88 1003 ALA A C 1
ATOM 7445 O O . ALA A 1 1003 ? -33.317 -30.665 20.532 1.00 95.88 1003 ALA A O 1
ATOM 7446 N N . ALA A 1 1004 ? -35.508 -30.214 20.261 1.00 95.88 1004 ALA A N 1
ATOM 7447 C CA . ALA A 1 1004 ? -36.002 -31.079 21.326 1.00 95.88 1004 ALA A CA 1
ATOM 7448 C C . ALA A 1 1004 ? -36.739 -32.282 20.719 1.00 95.88 1004 ALA A C 1
ATOM 7450 O O . ALA A 1 1004 ? -37.496 -32.136 19.759 1.00 95.88 1004 ALA A O 1
ATOM 7451 N N . GLY A 1 1005 ? -36.538 -33.464 21.295 1.00 94.19 1005 GLY A N 1
ATOM 7452 C CA . GLY A 1 1005 ? -37.298 -34.666 20.975 1.00 94.19 1005 GLY A CA 1
ATOM 7453 C C . GLY A 1 1005 ? -38.750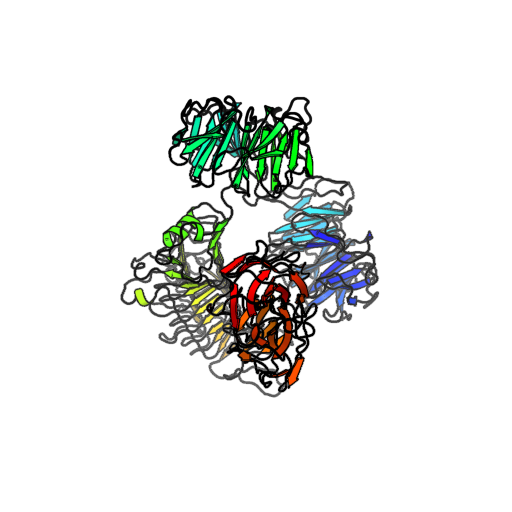 -34.566 21.441 1.00 94.19 1005 GLY A C 1
ATOM 7454 O O . GLY A 1 1005 ? -39.129 -33.667 22.208 1.00 94.19 1005 GLY A O 1
ATOM 7455 N N . ALA A 1 1006 ? -39.571 -35.514 20.989 1.00 93.12 1006 ALA A N 1
ATOM 7456 C CA . ALA A 1 1006 ? -40.917 -35.685 21.519 1.00 93.12 1006 ALA A CA 1
ATOM 7457 C C . ALA A 1 1006 ? -40.852 -36.036 23.015 1.00 93.12 1006 ALA A C 1
ATOM 7459 O O . ALA A 1 1006 ? -40.018 -36.837 23.441 1.00 93.12 1006 ALA A O 1
ATOM 7460 N N . VAL A 1 1007 ? -41.736 -35.427 23.806 1.00 91.12 1007 VAL A N 1
ATOM 7461 C CA . VAL A 1 1007 ? -41.926 -35.796 25.212 1.00 91.12 1007 VAL A CA 1
ATOM 7462 C C . VAL A 1 1007 ? -42.472 -37.223 25.303 1.00 91.12 1007 VAL A C 1
ATOM 7464 O O . VAL A 1 1007 ? -43.218 -37.672 24.432 1.00 91.12 1007 VAL A O 1
ATOM 7467 N N . THR A 1 1008 ? -42.103 -37.965 26.342 1.00 92.50 1008 THR A N 1
ATOM 7468 C CA . THR A 1 1008 ? -42.663 -39.294 26.615 1.00 92.50 1008 THR A CA 1
ATOM 7469 C C . THR A 1 1008 ? -42.823 -39.471 28.117 1.00 92.50 1008 THR A C 1
ATOM 7471 O O . THR A 1 1008 ? -41.941 -39.084 28.878 1.00 92.50 1008 THR A O 1
ATOM 7474 N N . SER A 1 1009 ? -43.935 -40.047 28.563 1.00 90.94 1009 SER A N 1
ATOM 7475 C CA . SER A 1 1009 ? -44.187 -40.300 29.981 1.00 90.94 1009 SER A CA 1
ATOM 7476 C C . SER A 1 1009 ? -44.984 -41.585 30.196 1.00 90.94 1009 SER A C 1
ATOM 7478 O O . SER A 1 1009 ? -45.601 -42.109 29.267 1.00 90.94 1009 SER A O 1
ATOM 7480 N N . GLY A 1 1010 ? -44.927 -42.128 31.412 1.00 88.75 1010 GLY A N 1
ATOM 7481 C CA . GLY A 1 1010 ? -45.612 -43.371 31.761 1.00 88.75 1010 GLY A CA 1
ATOM 7482 C C . GLY A 1 1010 ? -45.321 -43.852 33.181 1.00 88.75 1010 GLY A C 1
ATOM 7483 O O . GLY A 1 1010 ? -44.453 -43.323 33.872 1.00 88.75 1010 GLY A O 1
ATOM 7484 N N . THR A 1 1011 ? -46.039 -44.888 33.613 1.00 86.06 1011 THR A N 1
ATOM 7485 C CA . THR A 1 1011 ? -45.915 -45.513 34.946 1.00 86.06 1011 THR A CA 1
ATOM 7486 C C . THR A 1 1011 ? -44.912 -46.681 34.959 1.00 86.06 1011 THR A C 1
ATOM 7488 O O . THR A 1 1011 ? -45.055 -47.642 35.711 1.00 86.06 1011 THR A O 1
ATOM 7491 N N . GLY A 1 1012 ? -43.937 -46.646 34.049 1.00 84.44 1012 GLY A N 1
ATOM 7492 C CA . GLY A 1 1012 ? -42.977 -47.711 33.755 1.00 84.44 1012 GLY A CA 1
ATOM 7493 C C . GLY A 1 1012 ? -42.068 -47.303 32.591 1.00 84.44 1012 GLY A C 1
ATOM 7494 O O . GLY A 1 1012 ? -42.036 -46.129 32.231 1.00 84.44 1012 GLY A O 1
ATOM 7495 N N . THR A 1 1013 ? -41.349 -48.263 31.999 1.00 90.69 1013 THR A N 1
ATOM 7496 C CA . THR A 1 1013 ? -40.380 -48.052 30.903 1.00 90.69 1013 THR A CA 1
ATOM 7497 C C . THR A 1 1013 ? -40.895 -47.120 29.801 1.00 90.69 1013 THR A C 1
ATOM 7499 O O . THR A 1 1013 ? -41.872 -47.441 29.125 1.00 90.69 1013 THR A O 1
ATOM 7502 N N . ILE A 1 1014 ? -40.181 -46.014 29.562 1.00 93.38 1014 ILE A N 1
ATOM 7503 C CA . ILE A 1 1014 ? -40.399 -45.117 28.416 1.00 93.38 1014 ILE A CA 1
ATOM 7504 C C . ILE A 1 1014 ? -39.205 -45.139 27.452 1.00 93.38 1014 ILE A C 1
ATOM 7506 O O . ILE A 1 1014 ? -38.137 -45.677 27.748 1.00 93.38 1014 ILE A O 1
ATOM 7510 N N . THR A 1 1015 ? -39.394 -44.563 26.264 1.00 95.81 1015 THR A N 1
ATOM 7511 C CA . THR A 1 1015 ? -38.363 -44.430 25.219 1.00 95.81 1015 THR A CA 1
ATOM 7512 C C . THR A 1 1015 ? -38.386 -43.002 24.660 1.00 95.81 1015 THR A C 1
ATOM 7514 O O . THR A 1 1015 ? -39.025 -42.763 23.635 1.00 95.81 1015 THR A O 1
ATOM 7517 N N . PRO A 1 1016 ? -37.760 -42.024 25.345 1.00 95.25 1016 PRO A N 1
ATOM 7518 C CA . PRO A 1 1016 ? -37.794 -40.619 24.941 1.00 95.25 1016 PRO A CA 1
ATOM 7519 C C . PRO A 1 1016 ? -37.134 -40.425 23.573 1.00 95.25 1016 PRO A C 1
ATOM 7521 O O . PRO A 1 1016 ? -35.973 -40.790 23.378 1.00 95.25 1016 PRO A O 1
ATOM 7524 N N . ALA A 1 1017 ? -37.878 -39.872 22.616 1.00 95.81 1017 ALA A N 1
ATOM 7525 C CA . ALA A 1 1017 ? -37.460 -39.840 21.217 1.00 95.81 1017 ALA A CA 1
ATOM 7526 C C . ALA A 1 1017 ? -36.198 -38.987 20.982 1.00 95.81 1017 ALA A C 1
ATOM 7528 O O . ALA A 1 1017 ? -36.018 -37.930 21.592 1.00 95.81 1017 ALA A O 1
ATOM 7529 N N . LEU A 1 1018 ? -35.362 -39.419 20.031 1.00 96.44 1018 LEU A N 1
ATOM 7530 C CA . LEU A 1 1018 ? -34.248 -38.612 19.530 1.00 96.44 1018 LEU A CA 1
ATOM 7531 C C . LEU A 1 1018 ? -34.780 -37.308 18.889 1.00 96.44 1018 LEU A C 1
ATOM 7533 O O . LEU A 1 1018 ? -35.798 -37.350 18.191 1.00 96.44 1018 LEU A O 1
ATOM 7537 N N . PRO A 1 1019 ? -34.113 -36.155 19.084 1.00 97.06 1019 PRO A N 1
ATOM 7538 C CA . PRO A 1 1019 ? -34.446 -34.920 18.382 1.00 97.06 1019 PRO A CA 1
ATOM 7539 C C . PRO A 1 1019 ? -34.252 -35.035 16.862 1.00 97.06 1019 PRO A C 1
ATOM 7541 O O . PRO A 1 1019 ? -33.404 -35.786 16.380 1.00 97.06 1019 PRO A O 1
ATOM 7544 N N . ALA A 1 1020 ? -35.021 -34.260 16.096 1.00 93.44 1020 ALA A N 1
ATOM 7545 C CA . ALA A 1 1020 ? -34.863 -34.174 14.645 1.00 93.44 1020 ALA A CA 1
ATOM 7546 C C . ALA A 1 1020 ? -33.637 -33.326 14.251 1.00 93.44 1020 ALA A C 1
ATOM 7548 O O . ALA A 1 1020 ? -33.220 -32.440 14.994 1.00 93.44 1020 ALA A O 1
ATOM 7549 N N . GLY A 1 1021 ? -33.074 -33.572 13.062 1.00 90.50 1021 GLY A N 1
ATOM 7550 C CA . GLY A 1 1021 ? -31.973 -32.768 12.507 1.00 90.50 1021 GLY A CA 1
ATOM 7551 C C . GLY A 1 1021 ? -30.598 -32.982 13.157 1.00 90.50 1021 GLY A C 1
ATOM 7552 O O . GLY A 1 1021 ? -29.679 -32.205 12.888 1.00 90.50 1021 GLY A O 1
ATOM 7553 N N . ILE A 1 1022 ? -30.449 -34.010 14.001 1.00 93.19 1022 ILE A N 1
ATOM 7554 C CA . ILE A 1 1022 ? -29.185 -34.356 14.664 1.00 93.19 1022 ILE A CA 1
ATOM 7555 C C . ILE A 1 1022 ? -28.136 -34.905 13.691 1.00 93.19 1022 ILE A C 1
ATOM 7557 O O . ILE A 1 1022 ? -28.458 -35.569 12.707 1.00 93.19 1022 ILE A O 1
ATOM 7561 N N . ALA A 1 1023 ? -26.872 -34.626 13.993 1.00 90.81 1023 ALA A N 1
ATOM 7562 C CA . ALA A 1 1023 ? -25.694 -35.025 13.235 1.00 90.81 1023 ALA A CA 1
ATOM 7563 C C . ALA A 1 1023 ? -24.675 -35.726 14.146 1.00 90.81 1023 ALA A C 1
ATOM 7565 O O . ALA A 1 1023 ? -24.741 -35.636 15.374 1.00 90.81 1023 ALA A O 1
ATOM 7566 N N . ILE A 1 1024 ? -23.720 -36.439 13.542 1.00 90.38 1024 ILE A N 1
ATOM 7567 C CA . ILE A 1 1024 ? -22.628 -37.095 14.276 1.00 90.38 1024 ILE A CA 1
ATOM 7568 C C . ILE A 1 1024 ? -21.880 -36.052 15.122 1.00 90.38 1024 ILE A C 1
ATOM 7570 O O . ILE A 1 1024 ? -21.615 -34.945 14.661 1.00 90.38 1024 ILE A O 1
ATOM 7574 N N . ASN A 1 1025 ? -21.520 -36.438 16.347 1.00 87.94 1025 ASN A N 1
ATOM 7575 C CA . ASN A 1 1025 ? -20.904 -35.622 17.399 1.00 87.94 1025 ASN A CA 1
ATOM 7576 C C . ASN A 1 1025 ? -21.809 -34.620 18.136 1.00 87.94 1025 ASN A C 1
ATOM 7578 O O . ASN A 1 1025 ? -21.337 -34.077 19.140 1.00 87.94 1025 ASN A O 1
ATOM 7582 N N . ASP A 1 1026 ? -23.077 -34.434 17.744 1.00 93.75 1026 ASP A N 1
ATOM 7583 C CA . ASP A 1 1026 ? -24.032 -33.656 18.548 1.00 93.75 1026 ASP A CA 1
ATOM 7584 C C . ASP A 1 1026 ? -24.177 -34.258 19.959 1.00 93.75 1026 ASP A C 1
ATOM 7586 O O . ASP A 1 1026 ? -24.212 -35.479 20.151 1.00 93.75 1026 ASP A O 1
ATOM 7590 N N . ILE A 1 1027 ? -24.281 -33.387 20.961 1.00 96.25 1027 ILE A N 1
ATOM 7591 C CA . ILE A 1 1027 ? -24.501 -33.751 22.359 1.00 96.25 1027 ILE A CA 1
ATOM 7592 C C . ILE A 1 1027 ? -25.997 -33.887 22.603 1.00 96.25 1027 ILE A C 1
ATOM 7594 O O . ILE A 1 1027 ? -26.754 -32.930 22.443 1.00 96.25 1027 ILE A O 1
ATOM 7598 N N . LEU A 1 1028 ? -26.417 -35.070 23.032 1.00 97.81 1028 LEU A N 1
ATOM 7599 C CA . LEU A 1 1028 ? -27.775 -35.342 23.473 1.00 97.81 1028 LEU A CA 1
ATOM 7600 C C . LEU A 1 1028 ? -27.832 -35.234 24.997 1.00 97.81 1028 LEU A C 1
ATOM 7602 O O . LEU A 1 1028 ? -27.075 -35.917 25.688 1.00 97.81 1028 LEU A O 1
ATOM 7606 N N . LEU A 1 1029 ? -28.745 -34.417 25.523 1.00 98.31 1029 LEU A N 1
ATOM 7607 C CA . LEU A 1 1029 ? -29.079 -34.369 26.949 1.00 98.31 1029 LEU A CA 1
ATOM 7608 C C . LEU A 1 1029 ? -30.494 -34.917 27.136 1.00 98.31 1029 LEU A C 1
ATOM 7610 O O . LEU A 1 1029 ? -31.446 -34.383 26.567 1.00 98.31 1029 LEU A O 1
ATOM 7614 N N . LEU A 1 1030 ? -30.625 -35.986 27.918 1.00 97.81 1030 LEU A N 1
ATOM 7615 C CA . LEU A 1 1030 ? -31.889 -36.606 28.301 1.00 97.81 1030 LEU A CA 1
ATOM 7616 C C . LEU A 1 1030 ? -32.230 -36.200 29.734 1.00 97.81 1030 LEU A C 1
ATOM 7618 O O . LEU A 1 1030 ? -31.580 -36.648 30.679 1.00 97.81 1030 LEU A O 1
ATOM 7622 N N . PHE A 1 1031 ? -33.271 -35.387 29.877 1.00 97.81 1031 PHE A N 1
ATOM 7623 C CA . PHE A 1 1031 ? -33.835 -34.971 31.154 1.00 97.81 1031 PHE A CA 1
ATOM 7624 C C . PHE A 1 1031 ? -35.001 -35.887 31.528 1.00 97.81 1031 PHE A C 1
ATOM 7626 O O . PHE A 1 1031 ? -35.827 -36.239 30.681 1.00 97.81 1031 PHE A O 1
ATOM 7633 N N . LEU A 1 1032 ? -35.048 -36.278 32.797 1.00 95.56 1032 LEU A N 1
ATOM 7634 C CA . LEU A 1 1032 ? -36.035 -37.181 33.373 1.00 95.56 1032 LEU A CA 1
ATOM 7635 C C . LEU A 1 1032 ? -36.528 -36.613 34.703 1.00 95.56 1032 LEU A C 1
ATOM 7637 O O . LEU A 1 1032 ? -35.728 -36.340 35.600 1.00 95.56 1032 LEU A O 1
ATOM 7641 N N . GLU A 1 1033 ? -37.840 -36.477 34.824 1.00 94.19 1033 GLU A N 1
ATOM 7642 C CA . GLU A 1 1033 ? -38.553 -36.129 36.048 1.00 94.19 1033 GLU A CA 1
ATOM 7643 C C . GLU A 1 1033 ? -39.276 -37.372 36.605 1.00 94.19 1033 GLU A C 1
ATOM 7645 O O . GLU A 1 1033 ? -39.688 -38.258 35.849 1.00 94.19 1033 GLU A O 1
ATOM 7650 N N . THR A 1 1034 ? -39.325 -37.470 37.937 1.00 93.38 1034 THR A N 1
ATOM 7651 C CA . THR A 1 1034 ? -39.946 -38.553 38.721 1.00 93.38 1034 THR A CA 1
ATOM 7652 C C . THR A 1 1034 ? -40.358 -38.042 40.110 1.00 93.38 1034 THR A C 1
ATOM 7654 O O . THR A 1 1034 ? -39.689 -37.165 40.672 1.00 93.38 1034 THR A O 1
ATOM 7657 N N . SER A 1 1035 ? -41.338 -38.705 40.743 1.00 91.06 1035 SER A N 1
ATOM 7658 C CA . SER A 1 1035 ? -41.746 -38.508 42.151 1.00 91.06 1035 SER A CA 1
ATOM 7659 C C . SER A 1 1035 ? -40.684 -39.020 43.150 1.00 91.06 1035 SER A C 1
ATOM 7661 O O . SER A 1 1035 ? -40.878 -39.996 43.872 1.00 91.06 1035 SER A O 1
ATOM 7663 N N . ASN A 1 1036 ? -39.494 -38.412 43.140 1.00 92.31 1036 ASN A N 1
ATOM 7664 C CA . ASN A 1 1036 ? -38.297 -38.813 43.898 1.00 92.31 1036 ASN A CA 1
ATOM 7665 C C . ASN A 1 1036 ? -37.968 -40.324 43.881 1.00 92.31 1036 ASN A C 1
ATOM 7667 O O . ASN A 1 1036 ? -37.471 -40.893 44.851 1.00 92.31 1036 ASN A O 1
ATOM 7671 N N . GLN A 1 1037 ? -38.251 -40.992 42.765 1.00 90.75 1037 GLN A N 1
ATOM 7672 C CA . GLN A 1 1037 ? -37.939 -42.406 42.554 1.00 90.75 1037 GLN A CA 1
ATOM 7673 C C . GLN A 1 1037 ? -36.610 -42.545 41.826 1.00 90.75 1037 GLN A C 1
ATOM 7675 O O . GLN A 1 1037 ? -36.225 -41.649 41.077 1.00 90.75 1037 GLN A O 1
ATOM 7680 N N . ALA A 1 1038 ? -35.889 -43.646 42.040 1.00 90.81 1038 ALA A N 1
ATOM 7681 C CA . ALA A 1 1038 ? -34.681 -43.931 41.273 1.00 90.81 1038 ALA A CA 1
ATOM 7682 C C . ALA A 1 1038 ? -35.025 -44.124 39.783 1.00 90.81 1038 ALA A C 1
ATOM 7684 O O . ALA A 1 1038 ? -36.140 -44.490 39.432 1.00 90.81 1038 ALA A O 1
ATOM 7685 N N . ILE A 1 1039 ? -34.066 -43.846 38.896 1.00 91.38 1039 ILE A N 1
ATOM 7686 C CA . ILE A 1 1039 ? -34.226 -44.083 37.456 1.00 91.38 1039 ILE A CA 1
ATOM 7687 C C . ILE A 1 1039 ? -32.869 -44.390 36.831 1.00 91.38 1039 ILE A C 1
ATOM 7689 O O . ILE A 1 1039 ? -31.841 -43.869 37.274 1.00 91.38 1039 ILE A O 1
ATOM 7693 N N . SER A 1 1040 ? -32.868 -45.248 35.818 1.00 90.94 1040 SER A N 1
ATOM 7694 C CA . SER A 1 1040 ? -31.669 -45.750 35.139 1.00 90.94 1040 SER A CA 1
ATOM 7695 C C . SER A 1 1040 ? -31.932 -45.965 33.648 1.00 90.94 1040 SER A C 1
ATOM 7697 O O . SER A 1 1040 ? -33.084 -46.039 33.226 1.00 90.94 1040 SER A O 1
ATOM 7699 N N . ILE A 1 1041 ? -30.876 -46.069 32.838 1.00 94.75 1041 ILE A N 1
ATOM 7700 C CA . ILE A 1 1041 ? -30.981 -46.461 31.425 1.00 94.75 1041 ILE A CA 1
ATOM 7701 C C . ILE A 1 1041 ? -31.000 -47.995 31.351 1.00 94.75 1041 ILE A C 1
ATOM 7703 O O . ILE A 1 1041 ? -29.990 -48.634 31.643 1.00 94.75 1041 ILE A O 1
ATOM 7707 N N . SER A 1 1042 ? -32.139 -48.583 30.972 1.00 92.25 1042 SER A N 1
ATOM 7708 C CA . SER A 1 1042 ? -32.328 -50.040 30.853 1.00 92.25 1042 SER A CA 1
ATOM 7709 C C . SER A 1 1042 ? -31.777 -50.611 29.553 1.00 92.25 1042 SER A C 1
ATOM 7711 O O . SER A 1 1042 ? -31.255 -51.723 29.540 1.00 92.25 1042 SER A O 1
ATOM 7713 N N . ASN A 1 1043 ? -31.872 -49.851 28.462 1.00 94.75 1043 ASN A N 1
ATOM 7714 C CA . ASN A 1 1043 ? -31.243 -50.180 27.192 1.00 94.75 1043 ASN A CA 1
ATOM 7715 C C . ASN A 1 1043 ? -30.602 -48.923 26.603 1.00 94.75 1043 ASN A C 1
ATOM 7717 O O . ASN A 1 1043 ? -31.262 -47.915 26.355 1.00 94.75 1043 ASN A O 1
ATOM 7721 N N . GLN A 1 1044 ? -29.301 -49.026 26.361 1.00 94.81 1044 GLN A N 1
ATOM 7722 C CA . GLN A 1 1044 ? -28.438 -47.992 25.792 1.00 94.81 1044 GLN A CA 1
ATOM 7723 C C . GLN A 1 1044 ? -28.675 -47.775 24.281 1.00 94.81 1044 GLN A C 1
ATOM 7725 O O . GLN A 1 1044 ? -28.281 -46.748 23.732 1.00 94.81 1044 GLN A O 1
ATOM 7730 N N . ASN A 1 1045 ? -29.314 -48.746 23.613 1.00 94.31 1045 ASN A N 1
ATOM 7731 C CA . ASN A 1 1045 ? -29.712 -48.739 22.200 1.00 94.31 1045 ASN A CA 1
ATOM 7732 C C . ASN A 1 1045 ? -28.596 -48.331 21.212 1.00 94.31 1045 ASN A C 1
ATOM 7734 O O . ASN A 1 1045 ? -28.805 -47.555 20.281 1.00 94.31 1045 ASN A O 1
ATOM 7738 N N . GLY A 1 1046 ? -27.381 -48.839 21.445 1.00 93.06 1046 GLY A N 1
ATOM 7739 C CA . GLY A 1 1046 ? -26.198 -48.571 20.618 1.00 93.06 1046 GLY A CA 1
ATOM 7740 C C . GLY A 1 1046 ? -25.475 -47.251 20.912 1.00 93.06 1046 GLY A C 1
ATOM 7741 O O . GLY A 1 1046 ? -24.458 -46.983 20.278 1.00 93.06 1046 GLY A O 1
ATOM 7742 N N . GLY A 1 1047 ? -25.967 -46.439 21.852 1.00 93.38 1047 GLY A N 1
ATOM 7743 C CA . GLY A 1 1047 ? -25.259 -45.269 22.374 1.00 93.38 1047 GLY A CA 1
ATOM 7744 C C . GLY A 1 1047 ? -24.504 -45.566 23.672 1.00 93.38 1047 GLY A C 1
ATOM 7745 O O . GLY A 1 1047 ? -24.557 -46.675 24.203 1.00 93.38 1047 GLY A O 1
ATOM 7746 N N . THR A 1 1048 ? -23.847 -44.540 24.212 1.00 94.69 1048 THR A N 1
ATOM 7747 C CA . THR A 1 1048 ? -23.259 -44.561 25.562 1.00 94.69 1048 THR A CA 1
ATOM 7748 C C . THR A 1 1048 ? -23.876 -43.430 26.371 1.00 94.69 1048 THR A C 1
ATOM 7750 O O . THR A 1 1048 ? -23.523 -42.268 26.163 1.00 94.69 1048 THR A O 1
ATOM 7753 N N . TRP A 1 1049 ? -24.823 -43.757 27.249 1.00 95.50 1049 TRP A N 1
ATOM 7754 C CA . TRP A 1 1049 ? -25.522 -42.818 28.122 1.00 95.50 1049 TRP A CA 1
ATOM 7755 C C . TRP A 1 1049 ? -24.955 -42.858 29.538 1.00 95.50 1049 TRP A C 1
ATOM 7757 O O . TRP A 1 1049 ? -25.067 -43.869 30.236 1.00 95.50 1049 TRP A O 1
ATOM 7767 N N . THR A 1 1050 ? -24.398 -41.726 29.964 1.00 94.69 1050 THR A N 1
ATOM 7768 C CA . THR A 1 1050 ? -23.761 -41.530 31.273 1.00 94.69 1050 THR A CA 1
ATOM 7769 C C . THR A 1 1050 ? -24.502 -40.437 32.038 1.00 94.69 1050 THR A C 1
ATOM 7771 O O . THR A 1 1050 ? -24.998 -39.487 31.436 1.00 94.69 1050 THR A O 1
ATOM 7774 N N . GLN A 1 1051 ? -24.605 -40.545 33.363 1.00 96.25 1051 GLN A N 1
ATOM 7775 C CA . GLN A 1 1051 ? -25.242 -39.504 34.175 1.00 96.25 1051 GLN A CA 1
ATOM 7776 C C . GLN A 1 1051 ? -24.373 -38.233 34.228 1.00 96.25 1051 GLN A C 1
ATOM 7778 O O . GLN A 1 1051 ? -23.147 -38.314 34.308 1.00 96.25 1051 GLN A O 1
ATOM 7783 N N . VAL A 1 1052 ? -24.999 -37.056 34.162 1.00 97.31 1052 VAL A N 1
ATOM 7784 C CA . VAL A 1 1052 ? -24.307 -35.758 34.231 1.00 97.31 1052 VAL A CA 1
ATOM 7785 C C . VAL A 1 1052 ? -23.827 -35.483 35.662 1.00 97.31 1052 VAL A C 1
ATOM 7787 O O . VAL A 1 1052 ? -24.523 -35.790 36.630 1.00 97.31 1052 VAL A O 1
ATOM 7790 N N . THR A 1 1053 ? -22.642 -34.885 35.813 1.00 94.38 1053 THR A N 1
ATOM 7791 C CA . THR A 1 1053 ? -22.107 -34.451 37.117 1.00 94.38 1053 THR A CA 1
ATOM 7792 C C . THR A 1 1053 ? -23.099 -33.529 37.834 1.00 94.38 1053 THR A C 1
ATOM 7794 O O . THR A 1 1053 ? -23.736 -32.698 37.200 1.00 94.38 1053 THR A O 1
ATOM 7797 N N . ASN A 1 1054 ? -23.253 -33.677 39.153 1.00 95.00 1054 ASN A N 1
ATOM 7798 C CA . ASN A 1 1054 ? -24.283 -33.005 39.962 1.00 95.00 1054 ASN A CA 1
ATOM 7799 C C . ASN A 1 1054 ? -25.744 -33.378 39.619 1.00 95.00 1054 ASN A C 1
ATOM 7801 O O . ASN A 1 1054 ? -26.666 -32.732 40.111 1.00 95.00 1054 ASN A O 1
ATOM 7805 N N . SER A 1 1055 ? -25.984 -34.452 38.860 1.00 96.25 1055 SER A N 1
ATOM 7806 C CA . SER A 1 1055 ? -27.272 -35.157 38.810 1.00 96.25 1055 SER A CA 1
ATOM 7807 C C . SER A 1 1055 ? -27.220 -36.409 39.712 1.00 96.25 1055 SER A C 1
ATOM 7809 O O . SER A 1 1055 ? -26.163 -37.037 39.777 1.00 96.25 1055 SER A O 1
ATOM 7811 N N . PRO A 1 1056 ? -28.317 -36.828 40.379 1.00 96.44 1056 PRO A N 1
ATOM 7812 C CA . PRO A 1 1056 ? -29.662 -36.249 40.376 1.00 96.44 1056 PRO A CA 1
ATOM 7813 C C . PRO A 1 1056 ? -29.839 -35.151 41.435 1.00 96.44 1056 PRO A C 1
ATOM 7815 O O . PRO A 1 1056 ? -29.074 -35.074 42.391 1.00 96.44 1056 PRO A O 1
ATOM 7818 N N . GLN A 1 1057 ? -30.887 -34.340 41.291 1.00 97.81 1057 GLN A N 1
ATOM 7819 C CA . GLN A 1 1057 ? -31.283 -33.310 42.261 1.00 97.81 1057 GLN A CA 1
ATOM 7820 C C . GLN A 1 1057 ? -32.731 -33.548 42.683 1.00 97.81 1057 GLN A C 1
ATOM 7822 O O . GLN A 1 1057 ? -33.596 -33.670 41.815 1.00 97.81 1057 GLN A O 1
ATOM 7827 N N . TYR A 1 1058 ? -32.991 -33.691 43.987 1.00 94.81 1058 TYR A N 1
ATOM 7828 C CA . TYR A 1 1058 ? -34.253 -34.252 44.474 1.00 94.81 1058 TYR A CA 1
ATOM 7829 C C . TYR A 1 1058 ? -34.666 -33.841 45.896 1.00 94.81 1058 TYR A C 1
ATOM 7831 O O . TYR A 1 1058 ? -33.825 -33.598 46.759 1.00 94.81 1058 TYR A O 1
ATOM 7839 N N . CYS A 1 1059 ? -35.976 -33.841 46.150 1.00 93.44 1059 CYS A N 1
ATOM 7840 C CA . CYS A 1 1059 ? -36.608 -33.581 47.448 1.00 93.44 1059 CYS A CA 1
ATOM 7841 C C . CYS A 1 1059 ? -37.862 -34.446 47.668 1.00 93.44 1059 CYS A C 1
ATOM 7843 O O . CYS A 1 1059 ? -38.324 -35.149 46.771 1.00 93.44 1059 CYS A O 1
ATOM 7845 N N . GLY A 1 1060 ? -38.406 -34.398 48.888 1.00 90.81 1060 GLY A N 1
ATOM 7846 C CA . GLY A 1 1060 ? -39.609 -35.137 49.280 1.00 90.81 1060 GLY A CA 1
ATOM 7847 C C . GLY A 1 1060 ? -39.383 -36.641 49.456 1.00 90.81 1060 GLY A C 1
ATOM 7848 O O . GLY A 1 1060 ? -38.250 -37.115 49.531 1.00 90.81 1060 GLY A O 1
ATOM 7849 N N . THR A 1 1061 ? -40.474 -37.402 49.540 1.00 89.06 1061 THR A N 1
ATOM 7850 C CA . THR A 1 1061 ? -40.434 -38.873 49.661 1.00 89.06 1061 THR A CA 1
ATOM 7851 C C . THR A 1 1061 ? -40.653 -39.519 48.295 1.00 89.06 1061 THR A C 1
ATOM 7853 O O . THR A 1 1061 ? -41.458 -39.019 47.511 1.00 89.06 1061 THR A O 1
ATOM 7856 N N . ALA A 1 1062 ? -39.963 -40.628 48.016 1.00 89.75 1062 ALA A N 1
ATOM 7857 C CA . ALA A 1 1062 ? -40.197 -41.433 46.818 1.00 89.75 1062 ALA A CA 1
ATOM 7858 C C . ALA A 1 1062 ? -41.664 -41.899 46.743 1.00 89.75 1062 ALA A C 1
ATOM 7860 O O . ALA A 1 1062 ? -42.204 -42.362 47.748 1.00 89.75 1062 ALA A O 1
ATOM 7861 N N . ALA A 1 1063 ? -42.292 -41.790 45.569 1.00 86.38 1063 ALA A N 1
ATOM 7862 C CA . ALA A 1 1063 ? -43.722 -42.042 45.340 1.00 86.38 1063 ALA A CA 1
ATOM 7863 C C . ALA A 1 1063 ? -44.686 -41.125 46.130 1.00 86.38 1063 ALA A C 1
ATOM 7865 O O . ALA A 1 1063 ? -45.859 -41.466 46.298 1.00 86.38 1063 ALA A O 1
ATOM 7866 N N . GLY A 1 1064 ? -44.210 -39.988 46.647 1.00 82.94 1064 GLY A N 1
ATOM 7867 C CA . GLY A 1 1064 ? -45.015 -39.026 47.397 1.00 82.94 1064 GLY A CA 1
ATOM 7868 C C . GLY A 1 1064 ? -45.446 -37.815 46.568 1.00 82.94 1064 GLY A C 1
ATOM 7869 O O . GLY A 1 1064 ? -44.717 -37.344 45.697 1.00 82.94 1064 GLY A O 1
ATOM 7870 N N . THR A 1 1065 ? -46.582 -37.214 46.925 1.00 83.00 1065 THR A N 1
ATOM 7871 C CA . THR A 1 1065 ? -47.091 -35.961 46.324 1.00 83.00 1065 THR A CA 1
ATOM 7872 C C . THR A 1 1065 ? -46.176 -34.744 46.526 1.00 83.00 1065 THR A C 1
ATOM 7874 O O . THR A 1 1065 ? -46.361 -33.722 45.873 1.00 83.00 1065 THR A O 1
ATOM 7877 N N . THR A 1 1066 ? -45.186 -34.844 47.418 1.00 87.62 1066 THR A N 1
ATOM 7878 C CA . THR A 1 1066 ? -44.129 -33.842 47.649 1.00 87.62 1066 THR A CA 1
ATOM 7879 C C . THR A 1 1066 ? -42.776 -34.242 47.051 1.00 87.62 1066 THR A C 1
ATOM 7881 O O . THR A 1 1066 ? -41.795 -33.518 47.206 1.00 87.62 1066 THR A O 1
ATOM 7884 N N . GLY A 1 1067 ? -42.694 -35.418 46.421 1.00 90.56 1067 GLY A N 1
ATOM 7885 C CA . GLY A 1 1067 ? -41.486 -35.941 45.794 1.00 90.56 1067 GLY A CA 1
ATOM 7886 C C . GLY A 1 1067 ? -41.242 -35.302 44.432 1.00 90.56 1067 GLY A C 1
ATOM 7887 O O . GLY A 1 1067 ? -42.129 -35.313 43.586 1.00 90.56 1067 GLY A O 1
ATOM 7888 N N . ALA A 1 1068 ? -40.031 -34.797 44.208 1.00 93.06 1068 ALA A N 1
ATOM 7889 C CA . ALA A 1 1068 ? -39.567 -34.320 42.906 1.00 93.06 1068 ALA A CA 1
ATOM 7890 C C . ALA A 1 1068 ? -38.099 -34.714 42.712 1.00 93.06 1068 ALA A C 1
ATOM 7892 O O . ALA A 1 1068 ? -37.304 -34.612 43.649 1.00 93.06 1068 ALA A O 1
ATOM 7893 N N . ARG A 1 1069 ? -37.721 -35.167 41.510 1.00 94.69 1069 ARG A N 1
ATOM 7894 C CA . ARG A 1 1069 ? -36.335 -35.539 41.180 1.00 94.69 1069 ARG A CA 1
ATOM 7895 C C . ARG A 1 1069 ? -36.005 -35.311 39.712 1.00 94.69 1069 ARG A C 1
ATOM 7897 O O . ARG A 1 1069 ? -36.536 -35.995 38.843 1.00 94.69 1069 ARG A O 1
ATOM 7904 N N . LEU A 1 1070 ? -35.041 -34.424 39.471 1.00 97.25 1070 LEU A N 1
ATOM 7905 C CA . LEU A 1 1070 ? -34.408 -34.210 38.174 1.00 97.25 1070 LEU A CA 1
ATOM 7906 C C . LEU A 1 1070 ? -33.220 -35.163 38.008 1.00 97.25 1070 LEU A C 1
ATOM 7908 O O . LEU A 1 1070 ? -32.232 -35.082 38.743 1.00 97.25 1070 LEU A O 1
ATOM 7912 N N . THR A 1 1071 ? -33.291 -36.038 37.009 1.00 97.56 1071 THR A N 1
ATOM 7913 C CA . THR A 1 1071 ? -32.170 -36.866 36.551 1.00 97.56 1071 THR A CA 1
ATOM 7914 C C . THR A 1 1071 ? -31.792 -36.471 35.133 1.00 97.56 1071 THR A C 1
ATOM 7916 O O . THR A 1 1071 ? -32.666 -36.297 34.291 1.00 97.56 1071 THR A O 1
ATOM 7919 N N . VAL A 1 1072 ? -30.495 -36.338 34.855 1.00 98.12 1072 VAL A N 1
ATOM 7920 C CA . VAL A 1 1072 ? -29.994 -35.963 33.531 1.00 98.12 1072 VAL A CA 1
ATOM 7921 C C . VAL A 1 1072 ? -28.906 -36.937 33.104 1.00 98.12 1072 VAL A C 1
ATOM 7923 O O . VAL A 1 1072 ? -27.889 -37.086 33.785 1.00 98.12 1072 VAL A O 1
ATOM 7926 N N . PHE A 1 1073 ? -29.123 -37.589 31.967 1.00 97.69 1073 PHE A N 1
ATOM 7927 C CA . PHE A 1 1073 ? -28.119 -38.388 31.269 1.00 97.69 1073 PHE A CA 1
ATOM 7928 C C . PHE A 1 1073 ? -27.664 -37.652 30.011 1.00 97.69 1073 PHE A C 1
ATOM 7930 O O . PHE A 1 1073 ? -28.418 -36.869 29.434 1.00 97.69 1073 PHE A O 1
ATOM 7937 N N . TRP A 1 1074 ? -26.450 -37.931 29.551 1.00 97.50 1074 TRP A N 1
ATOM 7938 C CA . TRP A 1 1074 ? -25.943 -37.430 28.279 1.00 97.50 1074 TRP A CA 1
ATOM 7939 C C . TRP A 1 1074 ? -25.371 -38.549 27.420 1.00 97.50 1074 TRP A C 1
ATOM 7941 O O . TRP A 1 1074 ? -24.914 -39.569 27.939 1.00 97.50 1074 TRP A O 1
ATOM 7951 N N . SER A 1 1075 ? -25.357 -38.326 26.110 1.00 96.69 1075 SER A N 1
ATOM 7952 C CA . SER A 1 1075 ? -24.632 -39.145 25.141 1.00 96.69 1075 SER A CA 1
ATOM 7953 C C . SER A 1 1075 ? -24.146 -38.279 23.980 1.00 96.69 1075 SER A C 1
ATOM 7955 O O . SER A 1 1075 ? -24.737 -37.240 23.691 1.00 96.69 1075 SER A O 1
ATOM 7957 N N . ARG A 1 1076 ? -23.084 -38.700 23.291 1.00 95.06 1076 ARG A N 1
ATOM 7958 C CA . ARG A 1 1076 ? -22.658 -38.096 22.020 1.00 95.06 1076 ARG A CA 1
ATOM 7959 C C . ARG A 1 1076 ? -23.214 -38.934 20.878 1.00 95.06 1076 ARG A C 1
ATOM 7961 O O . ARG A 1 1076 ? -22.967 -40.135 20.847 1.00 95.06 1076 ARG A O 1
ATOM 7968 N N . TYR A 1 1077 ? -23.937 -38.320 19.946 1.00 96.00 1077 TYR A N 1
ATOM 7969 C CA . TYR A 1 1077 ? -24.564 -39.054 18.853 1.00 96.00 1077 TYR A CA 1
ATOM 7970 C C . TYR A 1 1077 ? -23.514 -39.635 17.894 1.00 96.00 1077 TYR A C 1
ATOM 7972 O O . TYR A 1 1077 ? -22.776 -38.902 17.234 1.00 96.00 1077 TYR A O 1
ATOM 7980 N N . ASN A 1 1078 ? -23.458 -40.964 17.809 1.00 93.19 1078 ASN A N 1
ATOM 7981 C CA . ASN A 1 1078 ? -22.510 -41.705 16.970 1.00 93.19 1078 ASN A CA 1
ATOM 7982 C C . ASN A 1 1078 ? -22.983 -41.934 15.517 1.00 93.19 1078 ASN A C 1
ATOM 7984 O O . ASN A 1 1078 ? -22.290 -42.595 14.748 1.00 93.19 1078 ASN A O 1
ATOM 7988 N N . GLY A 1 1079 ? -24.154 -41.409 15.136 1.00 92.88 1079 GLY A N 1
ATOM 7989 C CA . GLY A 1 1079 ? -24.737 -41.559 13.796 1.00 92.88 1079 GLY A CA 1
ATOM 7990 C C . GLY A 1 1079 ? -25.694 -42.741 13.619 1.00 92.88 1079 GLY A C 1
ATOM 7991 O O . GLY A 1 1079 ? -26.439 -42.755 12.644 1.00 92.88 1079 GLY A O 1
ATOM 7992 N N . THR A 1 1080 ? -25.695 -43.723 14.529 1.00 93.00 1080 THR A N 1
ATOM 7993 C CA . THR A 1 1080 ? -26.459 -44.979 14.366 1.00 93.00 1080 THR A CA 1
ATOM 7994 C C . THR A 1 1080 ? -27.224 -45.435 15.611 1.00 93.00 1080 THR A C 1
ATOM 7996 O O . THR A 1 1080 ? -28.097 -46.294 15.496 1.00 93.00 1080 THR A O 1
ATOM 7999 N N . GLN A 1 1081 ? -26.947 -44.867 16.788 1.00 95.44 1081 GLN A N 1
ATOM 8000 C CA . GLN A 1 1081 ? -27.669 -45.170 18.025 1.00 95.44 1081 GLN A CA 1
ATOM 8001 C C . GLN A 1 1081 ? -29.150 -44.785 17.944 1.00 95.44 1081 GLN A C 1
ATOM 8003 O O . GLN A 1 1081 ? -29.513 -43.741 17.397 1.00 95.44 1081 GLN A O 1
ATOM 8008 N N . GLY A 1 1082 ? -30.006 -45.614 18.539 1.00 94.81 1082 GLY A N 1
ATOM 8009 C CA . GLY A 1 1082 ? -31.419 -45.315 18.731 1.00 94.81 1082 GLY A CA 1
ATOM 8010 C C . GLY A 1 1082 ? -31.690 -44.520 20.013 1.00 94.81 1082 GLY A C 1
ATOM 8011 O O . GLY A 1 1082 ? -30.788 -44.189 20.785 1.00 94.81 1082 GLY A O 1
ATOM 8012 N N . ALA A 1 1083 ? -32.969 -44.235 20.262 1.00 96.19 1083 ALA A N 1
ATOM 8013 C CA . ALA A 1 1083 ? -33.419 -43.676 21.535 1.00 96.19 1083 ALA A CA 1
ATOM 8014 C C . ALA A 1 1083 ? -33.184 -44.680 22.686 1.00 96.19 1083 ALA A C 1
ATOM 8016 O O . ALA A 1 1083 ? -33.504 -45.862 22.516 1.00 96.19 1083 ALA A O 1
ATOM 8017 N N . PRO A 1 1084 ? -32.657 -44.255 23.849 1.00 96.62 1084 PRO A N 1
ATOM 8018 C CA . PRO A 1 1084 ? -32.500 -45.130 25.006 1.00 96.62 1084 PRO A CA 1
ATOM 8019 C C . PRO A 1 1084 ? -33.859 -45.470 25.625 1.00 96.62 1084 PRO A C 1
ATOM 8021 O O . PRO A 1 1084 ? -34.808 -44.686 25.542 1.00 96.62 1084 PRO A O 1
ATOM 8024 N N . THR A 1 1085 ? -33.936 -46.604 26.320 1.00 95.81 1085 THR A N 1
ATOM 8025 C CA . THR A 1 1085 ? -35.059 -46.896 27.222 1.00 95.81 1085 THR A CA 1
ATOM 8026 C C . THR A 1 1085 ? -34.642 -46.658 28.665 1.00 95.81 1085 THR A C 1
ATOM 8028 O O . THR A 1 1085 ? -33.527 -47.006 29.060 1.00 95.81 1085 THR A O 1
ATOM 8031 N N . THR A 1 1086 ? -35.533 -46.087 29.469 1.00 93.69 1086 THR A N 1
ATOM 8032 C CA . THR A 1 1086 ? -35.340 -45.936 30.918 1.00 93.69 1086 THR A CA 1
ATOM 8033 C C . THR A 1 1086 ? -36.027 -47.059 31.683 1.00 93.69 1086 THR A C 1
ATOM 8035 O O . THR A 1 1086 ? -36.990 -47.654 31.205 1.00 93.69 1086 THR A O 1
ATOM 8038 N N . SER A 1 1087 ? -35.534 -47.384 32.873 1.00 82.88 1087 SER A N 1
ATOM 8039 C CA . SER A 1 1087 ? -36.222 -48.249 33.831 1.00 82.88 1087 SER A CA 1
ATOM 8040 C C . SER A 1 1087 ? -36.401 -47.576 35.178 1.00 82.88 1087 SER A C 1
ATOM 8042 O O . SER A 1 1087 ? -35.525 -46.846 35.645 1.00 82.88 1087 SER A O 1
ATOM 8044 N N . ASP A 1 1088 ? -37.502 -47.992 35.796 1.00 69.62 1088 ASP A N 1
ATOM 8045 C CA . ASP A 1 1088 ? -38.020 -47.640 37.112 1.00 69.62 1088 ASP A CA 1
ATOM 8046 C C . ASP A 1 1088 ? -38.735 -46.289 37.229 1.00 69.62 1088 ASP A C 1
ATOM 8048 O O . ASP A 1 1088 ? -38.327 -45.270 36.679 1.00 69.62 1088 ASP A O 1
ATOM 8052 N N . SER A 1 1089 ? -39.850 -46.364 37.946 1.00 59.69 1089 SER A N 1
ATOM 8053 C CA . SER A 1 1089 ? -40.501 -45.290 38.683 1.00 59.69 1089 SER A CA 1
ATOM 8054 C C . SER A 1 1089 ? -41.479 -45.933 39.667 1.00 59.69 1089 SER A C 1
ATOM 8056 O O . SER A 1 1089 ? -41.409 -45.689 40.863 1.00 59.69 1089 SER A O 1
ATOM 8058 N N . GLY A 1 1090 ? -42.393 -46.783 39.186 1.00 72.81 1090 GLY A N 1
ATOM 8059 C CA . GLY A 1 1090 ? -43.422 -47.436 40.012 1.00 72.81 1090 GLY A CA 1
ATOM 8060 C C . GLY A 1 1090 ? -44.587 -46.518 40.411 1.00 72.81 1090 GLY A C 1
ATOM 8061 O O . GLY A 1 1090 ? -45.635 -47.008 40.818 1.00 72.81 1090 GLY A O 1
ATOM 8062 N N . ASP A 1 1091 ? -44.426 -45.206 40.225 1.00 84.88 1091 ASP A N 1
ATOM 8063 C CA . ASP A 1 1091 ? -45.507 -44.227 40.124 1.00 84.88 1091 ASP A CA 1
ATOM 8064 C C . ASP A 1 1091 ? -45.530 -43.640 38.707 1.00 84.88 1091 ASP A C 1
ATOM 8066 O O . ASP A 1 1091 ? -46.313 -44.088 37.872 1.00 84.88 1091 ASP A O 1
ATOM 8070 N N . HIS A 1 1092 ? -44.621 -42.713 38.382 1.00 89.88 1092 HIS A N 1
ATOM 8071 C CA . HIS A 1 1092 ? -44.531 -42.123 37.045 1.00 89.88 1092 HIS A CA 1
ATOM 8072 C C . HIS A 1 1092 ? -43.120 -41.624 36.699 1.00 89.88 1092 HIS A C 1
ATOM 8074 O O . HIS A 1 1092 ? -42.296 -41.372 37.575 1.00 89.88 1092 HIS A O 1
ATOM 8080 N N . GLN A 1 1093 ? -42.844 -41.498 35.402 1.00 91.31 1093 GLN A N 1
ATOM 8081 C CA . GLN A 1 1093 ? -41.660 -40.830 34.865 1.00 91.31 1093 GLN A CA 1
ATOM 8082 C C . GLN A 1 1093 ? -42.023 -39.979 33.644 1.00 91.31 1093 GLN A C 1
ATOM 8084 O O . GLN A 1 1093 ? -42.864 -40.381 32.834 1.00 91.31 1093 GLN A O 1
ATOM 8089 N N . LEU A 1 1094 ? -41.375 -38.822 33.510 1.00 92.06 1094 LEU A N 1
ATOM 8090 C CA . LEU A 1 1094 ? -41.525 -37.864 32.412 1.00 92.06 1094 LEU A CA 1
ATOM 8091 C C . LEU A 1 1094 ? -40.150 -37.593 31.794 1.00 92.06 1094 LEU A C 1
ATOM 8093 O O . LEU A 1 1094 ? -39.265 -37.055 32.450 1.00 92.06 1094 LEU A O 1
ATOM 8097 N N . GLY A 1 1095 ? -39.957 -37.977 30.533 1.00 93.81 1095 GLY A N 1
ATOM 8098 C CA . GLY A 1 1095 ? -38.684 -37.863 29.828 1.00 93.81 1095 GLY A CA 1
ATOM 8099 C C . GLY A 1 1095 ? -38.751 -36.973 28.596 1.00 93.81 1095 GLY A C 1
ATOM 8100 O O . GLY A 1 1095 ? -39.672 -37.082 27.781 1.00 93.81 1095 GLY A O 1
ATOM 8101 N N . ARG A 1 1096 ? -37.729 -36.130 28.418 1.00 95.12 1096 ARG A N 1
ATOM 8102 C CA . ARG A 1 1096 ? -37.510 -35.384 27.175 1.00 95.12 1096 ARG A CA 1
ATOM 8103 C C . ARG A 1 1096 ? -36.028 -35.161 26.899 1.00 95.12 1096 ARG A C 1
ATOM 8105 O O . ARG A 1 1096 ? -35.227 -34.960 27.807 1.00 95.12 1096 ARG A O 1
ATOM 8112 N N . MET A 1 1097 ? -35.671 -35.199 25.621 1.00 96.88 1097 MET A N 1
ATOM 8113 C CA . MET A 1 1097 ? -34.299 -35.056 25.145 1.00 96.88 1097 MET A CA 1
ATOM 8114 C C . MET A 1 1097 ? -34.124 -33.752 24.363 1.00 96.88 1097 MET A C 1
ATOM 8116 O O . MET A 1 1097 ? -35.040 -33.348 23.646 1.00 96.88 1097 MET A O 1
ATOM 8120 N N . ILE A 1 1098 ? -32.951 -33.126 24.441 1.00 97.94 1098 ILE A N 1
ATOM 8121 C CA . ILE A 1 1098 ? -32.524 -32.059 23.520 1.00 97.94 1098 ILE A CA 1
ATOM 8122 C C . ILE A 1 1098 ? -31.190 -32.425 22.868 1.00 97.94 1098 ILE A C 1
ATOM 8124 O O . ILE A 1 1098 ? -30.411 -33.190 23.438 1.00 97.94 1098 ILE A O 1
ATOM 8128 N N . ALA A 1 1099 ? -30.927 -31.859 21.693 1.00 97.31 1099 ALA A N 1
ATOM 8129 C CA . ALA A 1 1099 ? -29.655 -31.975 20.989 1.00 97.31 1099 ALA A CA 1
ATOM 8130 C C . ALA A 1 1099 ? -28.949 -30.620 20.890 1.00 97.31 1099 ALA A C 1
ATOM 8132 O O . ALA A 1 1099 ? -29.593 -29.589 20.674 1.00 97.31 1099 ALA A O 1
ATOM 8133 N N . ILE A 1 1100 ? -27.625 -30.636 21.033 1.00 95.19 1100 ILE A N 1
ATOM 8134 C CA . ILE A 1 1100 ? -26.751 -29.461 21.015 1.00 95.19 1100 ILE A CA 1
ATOM 8135 C C . ILE A 1 1100 ? -25.566 -29.736 20.084 1.00 95.19 1100 ILE A C 1
ATOM 8137 O O . ILE A 1 1100 ? -24.868 -30.736 20.244 1.00 95.19 1100 ILE A O 1
ATOM 8141 N N . ARG A 1 1101 ? -25.324 -28.840 19.127 1.00 90.69 1101 ARG A N 1
ATOM 8142 C CA . ARG A 1 1101 ? -24.237 -28.923 18.139 1.00 90.69 1101 ARG A CA 1
ATOM 8143 C C . ARG A 1 1101 ? -23.114 -27.957 18.488 1.00 90.69 1101 ARG A C 1
ATOM 8145 O O . ARG A 1 1101 ? -23.398 -26.885 19.002 1.00 90.69 1101 ARG A O 1
ATOM 8152 N N . GLY A 1 1102 ? -21.867 -28.299 18.159 1.00 81.19 1102 GLY A N 1
ATOM 8153 C CA . GLY A 1 1102 ? -20.731 -27.368 18.259 1.00 81.19 1102 GLY A CA 1
ATOM 8154 C C . GLY A 1 1102 ? -20.023 -27.316 19.619 1.00 81.19 1102 GLY A C 1
ATOM 8155 O O . GLY A 1 1102 ? -19.428 -26.294 19.931 1.00 81.19 1102 GLY A O 1
ATOM 8156 N N . ALA A 1 1103 ? -20.100 -28.390 20.410 1.00 85.50 1103 ALA A N 1
ATOM 8157 C CA . ALA A 1 1103 ? -19.321 -28.584 21.640 1.00 85.50 1103 ALA A CA 1
ATOM 8158 C C . ALA A 1 1103 ? -18.159 -29.572 21.417 1.00 85.50 1103 ALA A C 1
ATOM 8160 O O . ALA A 1 1103 ? -18.273 -30.434 20.535 1.00 85.50 1103 ALA A O 1
ATOM 8161 N N . ILE A 1 1104 ? -17.095 -29.499 22.235 1.00 77.81 1104 ILE A N 1
ATOM 8162 C CA . ILE A 1 1104 ? -15.836 -30.241 22.025 1.00 77.81 1104 ILE A CA 1
ATOM 8163 C C . ILE A 1 1104 ? -16.039 -31.708 21.657 1.00 77.81 1104 ILE A C 1
ATOM 8165 O O . ILE A 1 1104 ? -16.927 -32.384 22.180 1.00 77.81 1104 ILE A O 1
ATOM 8169 N N . SER A 1 1105 ? -15.175 -32.232 20.789 1.00 75.88 1105 SER A N 1
ATOM 8170 C CA . SER A 1 1105 ? -15.257 -33.596 20.250 1.00 75.88 1105 SER A CA 1
ATOM 8171 C C . SER A 1 1105 ? -14.876 -34.701 21.248 1.00 75.88 1105 SER A C 1
ATOM 8173 O O . SER A 1 1105 ? -15.327 -35.836 21.096 1.00 75.88 1105 SER A O 1
ATOM 8175 N N . THR A 1 1106 ? -14.095 -34.396 22.289 1.00 76.12 1106 THR A N 1
ATOM 8176 C CA . THR A 1 1106 ? -13.546 -35.380 23.241 1.00 76.12 1106 THR A CA 1
ATOM 8177 C C . THR A 1 1106 ? -13.862 -35.032 24.700 1.00 76.12 1106 THR A C 1
ATOM 8179 O O . THR A 1 1106 ? -14.094 -33.879 25.045 1.00 76.12 1106 THR A O 1
ATOM 8182 N N . GLY A 1 1107 ? -13.891 -36.038 25.582 1.00 83.31 1107 GLY A N 1
ATOM 8183 C CA . GLY A 1 1107 ? -14.151 -35.842 27.016 1.00 83.31 1107 GLY A CA 1
ATOM 8184 C C . GLY A 1 1107 ? -15.564 -35.336 27.351 1.00 83.31 1107 GLY A C 1
ATOM 8185 O O . GLY A 1 1107 ? -16.515 -35.550 26.594 1.00 83.31 1107 GLY A O 1
ATOM 8186 N N . ASN A 1 1108 ? -15.695 -34.690 28.516 1.00 86.81 1108 ASN A N 1
ATOM 8187 C CA . ASN A 1 1108 ? -16.956 -34.109 28.993 1.00 86.81 1108 ASN A CA 1
ATOM 8188 C C . ASN A 1 1108 ? -17.293 -32.830 28.197 1.00 86.81 1108 ASN A C 1
ATOM 8190 O O . ASN A 1 1108 ? -16.465 -31.914 28.174 1.00 86.81 1108 ASN A O 1
ATOM 8194 N N . PRO A 1 1109 ? -18.499 -32.711 27.609 1.00 90.50 1109 PRO A N 1
ATOM 8195 C CA . PRO A 1 1109 ? -18.875 -31.576 26.760 1.00 90.50 1109 PRO A CA 1
ATOM 8196 C C . PRO A 1 1109 ? -19.262 -30.310 27.541 1.00 90.50 1109 PRO A C 1
ATOM 8198 O O . PRO A 1 1109 ? -19.569 -29.286 26.939 1.00 90.50 1109 PRO A O 1
ATOM 8201 N N . TRP A 1 1110 ? -19.267 -30.358 28.874 1.00 93.50 1110 TRP A N 1
ATOM 8202 C CA . TRP A 1 1110 ? -19.458 -29.195 29.739 1.00 93.50 1110 TRP A CA 1
ATOM 8203 C C . TRP A 1 1110 ? -18.160 -28.811 30.443 1.00 93.50 1110 TRP A C 1
ATOM 8205 O O . TRP A 1 1110 ? -17.320 -29.659 30.748 1.00 93.50 1110 TRP A O 1
ATOM 8215 N N . ASP A 1 1111 ? -18.013 -27.520 30.713 1.00 93.62 1111 ASP A N 1
ATOM 8216 C CA . ASP A 1 1111 ? -16.986 -26.997 31.610 1.00 93.62 1111 ASP A CA 1
ATOM 8217 C C . ASP A 1 1111 ? -17.404 -27.203 33.074 1.00 93.62 1111 ASP A C 1
ATOM 8219 O O . ASP A 1 1111 ? -16.707 -27.864 33.841 1.00 93.62 1111 ASP A O 1
ATOM 8223 N N . VAL A 1 1112 ? -18.599 -26.724 33.438 1.00 96.38 1112 VAL A N 1
ATOM 8224 C CA . VAL A 1 1112 ? -19.103 -26.750 34.817 1.00 96.38 1112 VAL A CA 1
ATOM 8225 C C . VAL A 1 1112 ? -20.601 -27.064 34.880 1.00 96.38 1112 VAL A C 1
ATOM 8227 O O . VAL A 1 1112 ? -21.374 -26.714 33.988 1.00 96.38 1112 VAL A O 1
ATOM 8230 N N . THR A 1 1113 ? -21.014 -27.712 35.967 1.00 97.56 1113 THR A N 1
ATOM 8231 C CA . THR A 1 1113 ? -22.403 -28.078 36.281 1.00 97.56 1113 THR A CA 1
ATOM 8232 C C . THR A 1 1113 ? -22.745 -27.652 37.702 1.00 97.56 1113 THR A C 1
ATOM 8234 O O . THR A 1 1113 ? -21.967 -27.948 38.611 1.00 97.56 1113 THR A O 1
ATOM 8237 N N . ALA A 1 1114 ? -23.919 -27.069 37.938 1.00 97.69 1114 ALA A N 1
ATOM 8238 C CA . ALA A 1 1114 ? -24.448 -26.864 39.288 1.00 97.69 1114 ALA A CA 1
ATOM 8239 C C . ALA A 1 1114 ? -25.784 -27.591 39.468 1.00 97.69 1114 ALA A C 1
ATOM 8241 O O . ALA A 1 1114 ? -26.547 -27.771 38.522 1.00 97.69 1114 ALA A O 1
ATOM 8242 N N . GLY A 1 1115 ? -26.055 -28.027 40.695 1.00 96.31 1115 GLY A N 1
ATOM 8243 C CA . GLY A 1 1115 ? -27.294 -28.692 41.079 1.00 96.31 1115 GLY A CA 1
ATOM 8244 C C . GLY A 1 1115 ? -27.823 -28.099 42.378 1.00 96.31 1115 GLY A C 1
ATOM 8245 O O . GLY A 1 1115 ? -27.043 -27.623 43.203 1.00 96.31 1115 GLY A O 1
ATOM 8246 N N . GLY A 1 1116 ? -29.141 -28.088 42.540 1.00 94.94 1116 GLY A N 1
ATOM 8247 C CA . GLY A 1 1116 ? -29.798 -27.554 43.724 1.00 94.94 1116 GLY A CA 1
ATOM 8248 C C . GLY A 1 1116 ? -31.205 -28.100 43.901 1.00 94.94 1116 GLY A C 1
ATOM 8249 O O . GLY A 1 1116 ? -31.817 -28.645 42.982 1.00 94.94 1116 GLY A O 1
ATOM 8250 N N . VAL A 1 1117 ? -31.714 -27.946 45.116 1.00 95.00 1117 VAL A N 1
ATOM 8251 C CA . VAL A 1 1117 ? -32.975 -28.527 45.566 1.00 95.00 1117 VAL A CA 1
ATOM 8252 C C . VAL A 1 1117 ? -33.734 -27.482 46.357 1.00 95.00 1117 VAL A C 1
ATOM 8254 O O . VAL A 1 1117 ? -33.164 -26.829 47.228 1.00 95.00 1117 VAL A O 1
ATOM 8257 N N . GLU A 1 1118 ? -35.032 -27.376 46.101 1.00 91.56 1118 GLU A N 1
ATOM 8258 C CA . GLU A 1 1118 ? -35.930 -26.528 46.866 1.00 91.56 1118 GLU A CA 1
ATOM 8259 C C . GLU A 1 1118 ? -37.036 -27.386 47.484 1.00 91.56 1118 GLU A C 1
ATOM 8261 O O . GLU A 1 1118 ? -37.944 -27.884 46.815 1.00 91.56 1118 GLU A O 1
ATOM 8266 N N . ALA A 1 1119 ? -36.919 -27.590 48.797 1.00 90.50 1119 ALA A N 1
ATOM 8267 C CA . ALA A 1 1119 ? -37.869 -28.344 49.612 1.00 90.50 1119 ALA A CA 1
ATOM 8268 C C . ALA A 1 1119 ? -39.037 -27.470 50.127 1.00 90.50 1119 ALA A C 1
ATOM 8270 O O . ALA A 1 1119 ? -39.687 -27.819 51.112 1.00 90.50 1119 ALA A O 1
ATOM 8271 N N . VAL A 1 1120 ? -39.287 -26.332 49.472 1.00 89.75 1120 VAL A N 1
ATOM 8272 C CA . VAL A 1 1120 ? -40.370 -25.384 49.761 1.00 89.75 1120 VAL A CA 1
ATOM 8273 C C . VAL A 1 1120 ? -41.297 -25.332 48.548 1.00 89.75 1120 VAL A C 1
ATOM 8275 O O . VAL A 1 1120 ? -40.832 -25.251 47.411 1.00 89.75 1120 VAL A O 1
ATOM 8278 N N . SER A 1 1121 ? -42.604 -25.423 48.801 1.00 90.81 1121 SER A N 1
ATOM 8279 C CA . SER A 1 1121 ? -43.627 -25.398 47.757 1.00 90.81 1121 SER A CA 1
ATOM 8280 C C . SER A 1 1121 ? -44.132 -23.976 47.527 1.00 90.81 1121 SER A C 1
ATOM 8282 O O . SER A 1 1121 ? -44.876 -23.431 48.343 1.00 90.81 1121 SER A O 1
ATOM 8284 N N . ASP A 1 1122 ? -43.710 -23.382 46.413 1.00 92.12 1122 ASP A N 1
ATOM 8285 C CA . ASP A 1 1122 ? -44.064 -22.029 45.973 1.00 92.12 1122 ASP A CA 1
ATOM 8286 C C . ASP A 1 1122 ? -43.937 -21.901 44.440 1.00 92.12 1122 ASP A C 1
ATOM 8288 O O . ASP A 1 1122 ? -43.503 -22.833 43.758 1.00 92.12 1122 ASP A O 1
ATOM 8292 N N . THR A 1 1123 ? -44.361 -20.755 43.898 1.00 92.62 1123 THR A N 1
ATOM 8293 C CA . THR A 1 1123 ? -44.474 -20.466 42.455 1.00 92.62 1123 THR A CA 1
ATOM 8294 C C . THR A 1 1123 ? -43.203 -19.876 41.820 1.00 92.62 1123 THR A C 1
ATOM 8296 O O . THR A 1 1123 ? -43.262 -19.282 40.742 1.00 92.62 1123 THR A O 1
ATOM 8299 N N . SER A 1 1124 ? -42.046 -19.995 42.469 1.00 92.31 1124 SER A N 1
ATOM 8300 C CA . SER A 1 1124 ? -40.758 -19.478 41.989 1.00 92.31 1124 SER A CA 1
ATOM 8301 C C . SER A 1 1124 ? -39.679 -20.558 42.013 1.00 92.31 1124 SER A C 1
ATOM 8303 O O . SER A 1 1124 ? -39.776 -21.503 42.777 1.00 92.31 1124 SER A O 1
ATOM 8305 N N . GLY A 1 1125 ? -38.657 -20.459 41.170 1.00 92.94 1125 GLY A N 1
ATOM 8306 C CA . GLY A 1 1125 ? -37.505 -21.359 41.204 1.00 92.94 1125 GLY A CA 1
ATOM 8307 C C . GLY A 1 1125 ? -36.209 -20.594 40.979 1.00 92.94 1125 GLY A C 1
ATOM 8308 O O . GLY A 1 1125 ? -36.156 -19.685 40.149 1.00 92.94 1125 GLY A O 1
ATOM 8309 N N . SER A 1 1126 ? -35.158 -20.960 41.711 1.00 95.94 1126 SER A N 1
ATOM 8310 C CA . SER A 1 1126 ? -33.815 -20.388 41.565 1.00 95.94 1126 SER A CA 1
ATOM 8311 C C . SER A 1 1126 ? -32.838 -21.474 41.117 1.00 95.94 1126 SER A C 1
ATOM 8313 O O . SER A 1 1126 ? -32.209 -22.149 41.933 1.00 95.94 1126 SER A O 1
ATOM 8315 N N . ILE A 1 1127 ? -32.732 -21.673 39.802 1.00 97.38 1127 ILE A N 1
ATOM 8316 C CA . ILE A 1 1127 ? -31.855 -22.696 39.226 1.00 97.38 1127 ILE A CA 1
ATOM 8317 C C . ILE A 1 1127 ? -30.398 -22.253 39.445 1.00 97.38 1127 ILE A C 1
ATOM 8319 O O . ILE A 1 1127 ? -30.046 -21.160 38.988 1.00 97.38 1127 ILE A O 1
ATOM 8323 N N . PRO A 1 1128 ? -29.544 -23.045 40.127 1.00 97.50 1128 PRO A N 1
ATOM 8324 C CA . PRO A 1 1128 ? -28.224 -22.584 40.555 1.00 97.50 1128 PRO A CA 1
ATOM 8325 C C . PRO A 1 1128 ? -27.300 -22.149 39.420 1.00 97.50 1128 PRO A C 1
ATOM 8327 O O . PRO A 1 1128 ? -27.236 -22.788 38.369 1.00 97.50 1128 PRO A O 1
ATOM 8330 N N . GLY A 1 1129 ? -26.533 -21.090 39.665 1.00 96.12 1129 GLY A N 1
ATOM 8331 C CA . GLY A 1 1129 ? -25.422 -20.675 38.816 1.00 96.12 1129 GLY A CA 1
ATOM 8332 C C . GLY A 1 1129 ? -24.115 -21.399 39.123 1.00 96.12 1129 GLY A C 1
ATOM 8333 O O . GLY A 1 1129 ? -23.959 -22.033 40.166 1.00 96.12 1129 GLY A O 1
ATOM 8334 N N . ALA A 1 1130 ? -23.136 -21.220 38.239 1.00 96.81 1130 ALA A N 1
ATOM 8335 C CA . ALA A 1 1130 ? -21.738 -21.550 38.494 1.00 96.81 1130 ALA A CA 1
ATOM 8336 C C . ALA A 1 1130 ? -20.801 -20.510 37.858 1.00 96.81 1130 ALA A C 1
ATOM 8338 O O . ALA A 1 1130 ? -21.241 -19.592 37.160 1.00 96.81 1130 ALA A O 1
ATOM 8339 N N . THR A 1 1131 ? -19.502 -20.683 38.089 1.00 96.75 1131 THR A N 1
ATOM 8340 C CA . THR A 1 1131 ? -18.423 -19.940 37.429 1.00 96.75 1131 THR A CA 1
ATOM 8341 C C . THR A 1 1131 ? -17.833 -20.817 36.339 1.00 96.75 1131 THR A C 1
ATOM 8343 O O . THR A 1 1131 ? -17.265 -21.860 36.653 1.00 96.75 1131 THR A O 1
ATOM 8346 N N . THR A 1 1132 ? -17.969 -20.412 35.075 1.00 91.25 1132 THR A N 1
ATOM 8347 C CA . THR A 1 1132 ? -17.334 -21.120 33.959 1.00 91.25 1132 THR A CA 1
ATOM 8348 C C . THR A 1 1132 ? -15.910 -20.616 33.724 1.00 91.25 1132 THR A C 1
ATOM 8350 O O . THR A 1 1132 ? -15.644 -19.413 33.787 1.00 91.25 1132 THR A O 1
ATOM 8353 N N . THR A 1 1133 ? -14.985 -21.541 33.465 1.00 89.62 1133 THR A N 1
ATOM 8354 C CA . THR A 1 1133 ? -13.590 -21.242 33.113 1.00 89.62 1133 THR A CA 1
ATOM 8355 C C . THR A 1 1133 ? -13.419 -20.904 31.629 1.00 89.62 1133 THR A C 1
ATOM 8357 O O . THR A 1 1133 ? -12.405 -20.324 31.249 1.00 89.62 1133 THR A O 1
ATOM 8360 N N . VAL A 1 1134 ? -14.429 -21.208 30.803 1.00 77.38 1134 VAL A N 1
ATOM 8361 C CA . VAL A 1 1134 ? -14.420 -21.046 29.342 1.00 77.38 1134 VAL A CA 1
ATOM 8362 C C . VAL A 1 1134 ? -15.420 -19.961 28.919 1.00 77.38 1134 VAL A C 1
ATOM 8364 O O . VAL A 1 1134 ? -16.459 -19.765 29.547 1.00 77.38 1134 VAL A O 1
ATOM 8367 N N . ALA A 1 1135 ? -15.087 -19.218 27.866 1.00 76.62 1135 ALA A N 1
ATOM 8368 C CA . ALA A 1 1135 ? -15.969 -18.228 27.251 1.00 76.62 1135 ALA A CA 1
ATOM 8369 C C . ALA A 1 1135 ? -17.041 -18.891 26.359 1.00 76.62 1135 ALA A C 1
ATOM 8371 O O . ALA A 1 1135 ? -16.933 -20.062 26.002 1.00 76.62 1135 ALA A O 1
ATOM 8372 N N . ASN A 1 1136 ? -18.056 -18.117 25.969 1.00 76.25 1136 ASN A N 1
ATOM 8373 C CA . ASN A 1 1136 ? -19.102 -18.481 25.005 1.00 76.25 1136 ASN A CA 1
ATOM 8374 C C . ASN A 1 1136 ? -19.772 -19.849 25.248 1.00 76.25 1136 ASN A C 1
ATOM 8376 O O . ASN A 1 1136 ? -20.043 -20.604 24.313 1.00 76.25 1136 ASN A O 1
ATOM 8380 N N . THR A 1 1137 ? -20.053 -20.178 26.511 1.00 87.62 1137 THR A N 1
ATOM 8381 C CA . THR A 1 1137 ? -20.716 -21.440 26.862 1.00 87.62 1137 THR A CA 1
ATOM 8382 C C . THR A 1 1137 ? -22.232 -21.347 26.676 1.00 87.62 1137 THR A C 1
ATOM 8384 O O . THR A 1 1137 ? -22.860 -20.333 27.003 1.00 87.62 1137 THR A O 1
ATOM 8387 N N . LEU A 1 1138 ? -22.846 -22.421 26.168 1.00 93.81 1138 LEU A N 1
ATOM 8388 C CA . LEU A 1 1138 ? -24.302 -22.564 26.149 1.00 93.81 1138 LEU A CA 1
ATOM 8389 C C . LEU A 1 1138 ? -24.733 -23.137 27.499 1.00 93.81 1138 LEU A C 1
ATOM 8391 O O . LEU A 1 1138 ? -24.579 -24.330 27.767 1.00 93.81 1138 LEU A O 1
ATOM 8395 N N . VAL A 1 1139 ? -25.261 -22.273 28.358 1.00 97.06 1139 VAL A N 1
ATOM 8396 C CA . VAL A 1 1139 ? -25.758 -22.651 29.677 1.00 97.06 1139 VAL A CA 1
ATOM 8397 C C . VAL A 1 1139 ? -27.176 -23.185 29.525 1.00 97.06 1139 VAL A C 1
ATOM 8399 O O . VAL A 1 1139 ? -28.125 -22.436 29.290 1.00 97.06 1139 VAL A O 1
ATOM 8402 N N . VAL A 1 1140 ? -27.308 -24.502 29.648 1.00 98.06 1140 VAL A N 1
ATOM 8403 C CA . VAL A 1 1140 ? -28.589 -25.209 29.706 1.00 98.06 1140 VAL A CA 1
ATOM 8404 C C . VAL A 1 1140 ? -29.063 -25.208 31.154 1.00 98.06 1140 VAL A C 1
ATOM 8406 O O . VAL A 1 1140 ? -28.308 -25.593 32.046 1.00 98.06 1140 VAL A O 1
ATOM 8409 N N . THR A 1 1141 ? -30.300 -24.793 31.403 1.00 97.50 1141 THR A N 1
ATOM 8410 C CA . THR A 1 1141 ? -30.921 -24.776 32.734 1.00 97.50 1141 THR A CA 1
ATOM 8411 C C . THR A 1 1141 ? -32.158 -25.660 32.736 1.00 97.50 1141 THR A C 1
ATOM 8413 O O . THR A 1 1141 ? -32.923 -25.659 31.776 1.00 97.50 1141 THR A O 1
ATOM 8416 N N . ALA A 1 1142 ? -32.344 -26.446 33.793 1.00 97.50 1142 ALA A N 1
ATOM 8417 C CA . ALA A 1 1142 ? -33.406 -27.438 33.886 1.00 97.50 1142 ALA A CA 1
ATOM 8418 C C . ALA A 1 1142 ? -34.015 -27.502 35.291 1.00 97.50 1142 ALA A C 1
ATOM 8420 O O . ALA A 1 1142 ? -33.327 -27.305 36.297 1.00 97.50 1142 ALA A O 1
ATOM 8421 N N . ILE A 1 1143 ? -35.311 -27.803 35.346 1.00 96.44 1143 ILE A N 1
ATOM 8422 C CA . ILE A 1 1143 ? -36.114 -27.867 36.568 1.00 96.44 1143 ILE A CA 1
ATOM 8423 C C . ILE A 1 1143 ? -37.136 -29.007 36.477 1.00 96.44 1143 ILE A C 1
ATOM 8425 O O . ILE A 1 1143 ? -37.849 -29.139 35.486 1.00 96.44 1143 ILE A O 1
ATOM 8429 N N . ALA A 1 1144 ? -37.195 -29.824 37.525 1.00 95.19 1144 ALA A N 1
ATOM 8430 C CA . ALA A 1 1144 ? -38.227 -30.822 37.778 1.00 95.19 1144 ALA A CA 1
ATOM 8431 C C . ALA A 1 1144 ? -39.112 -30.358 38.938 1.00 95.19 1144 ALA A C 1
ATOM 8433 O O . ALA A 1 1144 ? -38.583 -29.841 39.926 1.00 95.19 1144 ALA A O 1
ATOM 8434 N N . THR A 1 1145 ? -40.423 -30.577 38.852 1.00 93.38 1145 THR A N 1
ATOM 8435 C CA . THR A 1 1145 ? -41.408 -30.148 39.855 1.00 93.38 1145 THR A CA 1
ATOM 8436 C C . THR A 1 1145 ? -42.395 -31.256 40.216 1.00 93.38 1145 THR A C 1
ATOM 8438 O O . THR A 1 1145 ? -42.787 -32.044 39.361 1.00 93.38 1145 THR A O 1
ATOM 8441 N N . SER A 1 1146 ? -42.831 -31.290 41.478 1.00 89.44 1146 SER A N 1
ATOM 8442 C CA . SER A 1 1146 ? -43.979 -32.100 41.915 1.00 89.44 1146 SER A CA 1
ATOM 8443 C C . SER A 1 1146 ? -45.315 -31.509 41.425 1.00 89.44 1146 SER A C 1
ATOM 8445 O O . SER A 1 1146 ? -45.383 -30.344 41.024 1.00 89.44 1146 SER A O 1
ATOM 8447 N N . LEU A 1 1147 ? -46.418 -32.259 41.544 1.00 77.12 1147 LEU A N 1
ATOM 8448 C CA . LEU A 1 1147 ? -47.785 -31.704 41.463 1.00 77.12 1147 LEU A CA 1
ATOM 8449 C C . LEU A 1 1147 ? -48.019 -30.588 42.527 1.00 77.12 1147 LEU A C 1
ATOM 8451 O O . LEU A 1 1147 ? -47.249 -30.527 43.495 1.00 77.12 1147 LEU A O 1
ATOM 8455 N N . PRO A 1 1148 ? -49.038 -29.697 42.386 1.00 61.06 1148 PRO A N 1
ATOM 8456 C CA . PRO A 1 1148 ? -50.369 -29.913 41.795 1.00 61.06 1148 PRO A CA 1
ATOM 8457 C C . PRO A 1 1148 ? -50.663 -29.154 40.476 1.00 61.06 1148 PRO A C 1
ATOM 8459 O O . PRO A 1 1148 ? -50.361 -27.975 40.358 1.00 61.06 1148 PRO A O 1
ATOM 8462 N N . ASP A 1 1149 ? -51.303 -29.815 39.501 1.00 52.66 1149 ASP A N 1
ATOM 8463 C CA . ASP A 1 1149 ? -52.523 -29.404 38.755 1.00 52.66 1149 ASP A CA 1
ATOM 8464 C C . ASP A 1 1149 ? -52.769 -30.439 37.640 1.00 52.66 1149 ASP A C 1
ATOM 8466 O O . ASP A 1 1149 ? -51.838 -30.787 36.913 1.00 52.66 1149 ASP A O 1
ATOM 8470 N N . ALA A 1 1150 ? -54.009 -30.911 37.497 1.00 54.44 1150 ALA A N 1
ATOM 8471 C CA . ALA A 1 1150 ? -54.417 -31.916 36.518 1.00 54.44 1150 ALA A CA 1
ATOM 8472 C C . ALA A 1 1150 ? -54.824 -31.345 35.136 1.00 54.44 1150 ALA A C 1
ATOM 8474 O O . ALA A 1 1150 ? -55.409 -32.082 34.341 1.00 54.44 1150 ALA A O 1
ATOM 8475 N N . SER A 1 1151 ? -54.576 -30.056 34.850 1.00 51.41 1151 SER A N 1
ATOM 8476 C CA . SER A 1 1151 ? -55.185 -29.368 33.695 1.00 51.41 1151 SER A CA 1
ATOM 8477 C C . SER A 1 1151 ? -54.288 -28.489 32.803 1.00 51.41 1151 SER A C 1
ATOM 8479 O O . SER A 1 1151 ? -54.748 -28.105 31.727 1.00 51.41 1151 SER A O 1
ATOM 8481 N N . SER A 1 1152 ? -53.029 -28.186 33.160 1.00 51.25 1152 SER A N 1
ATOM 8482 C CA . SER A 1 1152 ? -52.170 -27.289 32.355 1.00 51.25 1152 SER A CA 1
ATOM 8483 C C . SER A 1 1152 ? -51.105 -28.018 31.513 1.00 51.25 1152 SER A C 1
ATOM 8485 O O . SER A 1 1152 ? -50.354 -28.862 32.006 1.00 51.25 1152 SER A O 1
ATOM 8487 N N . THR A 1 1153 ? -51.004 -27.649 30.230 1.00 58.09 1153 THR A N 1
ATOM 8488 C CA . THR A 1 1153 ? -49.949 -28.097 29.290 1.00 58.09 1153 THR A CA 1
ATOM 8489 C C . THR A 1 1153 ? -48.698 -27.214 29.302 1.00 58.09 1153 THR A C 1
ATOM 8491 O O . THR A 1 1153 ? -47.748 -27.507 28.584 1.00 58.09 1153 THR A O 1
ATOM 8494 N N . ALA A 1 1154 ? -48.721 -26.137 30.087 1.00 68.06 1154 ALA A N 1
ATOM 8495 C CA . ALA A 1 1154 ? -47.579 -25.291 30.411 1.00 68.06 1154 ALA A CA 1
ATOM 8496 C C . ALA A 1 1154 ? -47.518 -25.113 31.939 1.00 68.06 1154 ALA A C 1
ATOM 8498 O O . ALA A 1 1154 ? -48.560 -25.012 32.603 1.00 68.06 1154 ALA A O 1
ATOM 8499 N N . LYS A 1 1155 ? -46.311 -25.123 32.497 1.00 78.94 1155 LYS A N 1
ATOM 8500 C CA . LYS A 1 1155 ? -45.990 -25.014 33.923 1.00 78.94 1155 LYS A CA 1
ATOM 8501 C C . LYS A 1 1155 ? -45.002 -23.892 34.227 1.00 78.94 1155 LYS A C 1
ATOM 8503 O O . LYS A 1 1155 ? -44.979 -23.458 35.379 1.00 78.94 1155 LYS A O 1
ATOM 8508 N N . PHE A 1 1156 ? -44.250 -23.401 33.244 1.00 89.50 1156 PHE A N 1
ATOM 8509 C CA . PHE A 1 1156 ? -43.248 -22.346 33.403 1.00 89.50 1156 PHE A CA 1
ATOM 8510 C C . PHE A 1 1156 ? -43.603 -21.160 32.491 1.00 89.50 1156 PHE A C 1
ATOM 8512 O O . PHE A 1 1156 ? -44.181 -21.345 31.424 1.00 89.50 1156 PHE A O 1
ATOM 8519 N N . SER A 1 1157 ? -43.372 -19.921 32.940 1.00 83.44 1157 SER A N 1
ATOM 8520 C CA . SER A 1 1157 ? -43.923 -18.741 32.233 1.00 83.44 1157 SER A CA 1
ATOM 8521 C C . SER A 1 1157 ? -43.016 -17.513 32.152 1.00 83.44 1157 SER A C 1
ATOM 8523 O O . SER A 1 1157 ? -43.364 -16.539 31.487 1.00 83.44 1157 SER A O 1
ATOM 8525 N N . ALA A 1 1158 ? -41.877 -17.522 32.838 1.00 88.25 1158 ALA A N 1
ATOM 8526 C CA . ALA A 1 1158 ? -40.853 -16.488 32.734 1.00 88.25 1158 ALA A CA 1
ATOM 8527 C C . ALA A 1 1158 ? -39.511 -17.079 33.165 1.00 88.25 1158 ALA A C 1
ATOM 8529 O O . ALA A 1 1158 ? -39.445 -17.724 34.208 1.00 88.25 1158 ALA A O 1
ATOM 8530 N N . TRP A 1 1159 ? -38.460 -16.839 32.381 1.00 95.06 1159 TRP A N 1
ATOM 8531 C CA . TRP A 1 1159 ? -37.093 -17.286 32.652 1.00 95.06 1159 TRP A CA 1
ATOM 8532 C C . TRP A 1 1159 ? -36.159 -16.081 32.543 1.00 95.06 1159 TRP A C 1
ATOM 8534 O O . TRP A 1 1159 ? -36.095 -15.455 31.485 1.00 95.06 1159 TRP A O 1
ATOM 8544 N N . THR A 1 1160 ? -35.445 -15.727 33.612 1.00 95.62 1160 THR A N 1
ATOM 8545 C CA . THR A 1 1160 ? -34.577 -14.538 33.626 1.00 95.62 1160 THR A CA 1
ATOM 8546 C C . THR A 1 1160 ? -33.221 -14.805 34.274 1.00 95.62 1160 THR A C 1
ATOM 8548 O O . THR A 1 1160 ? -33.098 -15.496 35.285 1.00 95.62 1160 THR A O 1
ATOM 8551 N N . ASN A 1 1161 ? -32.174 -14.241 33.669 1.00 96.31 1161 ASN A N 1
ATOM 8552 C CA . ASN A 1 1161 ? -30.817 -14.231 34.201 1.00 96.31 1161 ASN A CA 1
ATOM 8553 C C . ASN A 1 1161 ? -30.058 -13.035 33.602 1.00 96.31 1161 ASN A C 1
ATOM 8555 O O . ASN A 1 1161 ? -29.963 -12.920 32.385 1.00 96.31 1161 ASN A O 1
ATOM 8559 N N . ALA A 1 1162 ? -29.511 -12.153 34.443 1.00 92.62 1162 ALA A N 1
ATOM 8560 C CA . ALA A 1 1162 ? -28.795 -10.951 34.000 1.00 92.62 1162 ALA A CA 1
ATOM 8561 C C . ALA A 1 1162 ? -27.387 -11.226 33.426 1.00 92.62 1162 ALA A C 1
ATOM 8563 O O . ALA A 1 1162 ? -26.780 -10.339 32.835 1.00 92.62 1162 ALA A O 1
ATOM 8564 N N . ASN A 1 1163 ? -26.854 -12.438 33.605 1.00 94.12 1163 ASN A N 1
ATOM 8565 C CA . ASN A 1 1163 ? -25.507 -12.839 33.187 1.00 94.12 1163 ASN A CA 1
ATOM 8566 C C . ASN A 1 1163 ? -25.483 -13.709 31.917 1.00 94.12 1163 ASN A C 1
ATOM 8568 O O . ASN A 1 1163 ? -24.401 -14.151 31.512 1.00 94.12 1163 ASN A O 1
ATOM 8572 N N . LEU A 1 1164 ? -26.654 -13.970 31.322 1.00 93.62 1164 LEU A N 1
ATOM 8573 C CA . LEU A 1 1164 ? -26.848 -14.768 30.112 1.00 93.62 1164 LEU A CA 1
ATOM 8574 C C . LEU A 1 1164 ? -27.599 -13.953 29.058 1.00 93.62 1164 LEU A C 1
ATOM 8576 O O . LEU A 1 1164 ? -28.635 -13.362 29.352 1.00 93.62 1164 LEU A O 1
ATOM 8580 N N . THR A 1 1165 ? -27.132 -13.979 27.812 1.00 88.50 1165 THR A N 1
ATOM 8581 C CA . THR A 1 1165 ? -27.907 -13.456 26.679 1.00 88.50 1165 THR A CA 1
ATOM 8582 C C . THR A 1 1165 ? -28.822 -14.541 26.110 1.00 88.50 1165 THR A C 1
ATOM 8584 O O . THR A 1 1165 ? -28.589 -15.738 26.298 1.00 88.50 1165 THR A O 1
ATOM 8587 N N . SER A 1 1166 ? -29.882 -14.131 25.407 1.00 83.38 1166 SER A N 1
ATOM 8588 C CA . SER A 1 1166 ? -30.775 -15.037 24.665 1.00 83.38 1166 SER A CA 1
ATOM 8589 C C . SER A 1 1166 ? -31.388 -16.170 25.507 1.00 83.38 1166 SER A C 1
ATOM 8591 O O . SER A 1 1166 ? -31.543 -17.288 25.013 1.00 83.38 1166 SER A O 1
ATOM 8593 N N . VAL A 1 1167 ? -31.735 -15.897 26.774 1.00 93.62 1167 VAL A N 1
ATOM 8594 C CA . VAL A 1 1167 ? -32.417 -16.859 27.660 1.00 93.62 1167 VAL A CA 1
ATOM 8595 C C . VAL A 1 1167 ? -33.744 -17.277 27.020 1.00 93.62 1167 VAL A C 1
ATOM 8597 O O . VAL A 1 1167 ? -34.686 -16.497 26.941 1.00 93.62 1167 VAL A O 1
ATOM 8600 N N . THR A 1 1168 ? -33.781 -18.509 26.517 1.00 94.00 1168 THR A N 1
ATOM 8601 C CA . THR A 1 1168 ? -34.853 -19.045 25.673 1.00 94.00 1168 THR A CA 1
ATOM 8602 C C . THR A 1 1168 ? -35.325 -20.376 26.236 1.00 94.00 1168 THR A C 1
ATOM 8604 O O . THR A 1 1168 ? -34.533 -21.315 26.352 1.00 94.00 1168 THR A O 1
ATOM 8607 N N . GLU A 1 1169 ? -36.614 -20.480 26.544 1.00 94.50 1169 GLU A N 1
ATOM 8608 C CA . GLU A 1 1169 ? -37.259 -21.746 26.886 1.00 94.50 1169 GLU A CA 1
ATOM 8609 C C . GLU A 1 1169 ? -37.232 -22.716 25.694 1.00 94.50 1169 GLU A C 1
ATOM 8611 O O . GLU A 1 1169 ? -37.453 -22.331 24.544 1.00 94.50 1169 GLU A O 1
ATOM 8616 N N . ARG A 1 1170 ? -36.915 -23.987 25.957 1.00 94.50 1170 ARG A N 1
ATOM 8617 C CA . ARG A 1 1170 ? -36.814 -25.050 24.943 1.00 94.50 1170 ARG A CA 1
ATOM 8618 C C . ARG A 1 1170 ? -37.851 -26.142 25.145 1.00 94.50 1170 ARG A C 1
ATOM 8620 O O . ARG A 1 1170 ? -38.323 -26.720 24.166 1.00 94.50 1170 ARG A O 1
ATOM 8627 N N . THR A 1 1171 ? -38.190 -26.438 26.397 1.00 90.31 1171 THR A N 1
ATOM 8628 C CA . THR A 1 1171 ? -39.217 -27.417 26.745 1.00 90.31 1171 THR A CA 1
ATOM 8629 C C . THR A 1 1171 ? -39.966 -26.981 27.996 1.00 90.31 1171 THR A C 1
ATOM 8631 O O . THR A 1 1171 ? -39.345 -26.797 29.037 1.00 90.31 1171 THR A O 1
ATOM 8634 N N . ASP A 1 1172 ? -41.288 -26.925 27.901 1.00 90.56 1172 ASP A N 1
ATOM 8635 C CA . ASP A 1 1172 ? -42.208 -26.980 29.035 1.00 90.56 1172 ASP A CA 1
ATOM 8636 C C . ASP A 1 1172 ? -43.069 -28.238 28.851 1.00 90.56 1172 ASP A C 1
ATOM 8638 O O . ASP A 1 1172 ? -43.533 -28.519 27.737 1.00 90.56 1172 ASP A O 1
ATOM 8642 N N . ASN A 1 1173 ? -43.192 -29.050 29.901 1.00 88.19 1173 ASN A N 1
ATOM 8643 C CA . ASN A 1 1173 ? -43.927 -30.307 29.901 1.00 88.19 1173 ASN A CA 1
ATOM 8644 C C . ASN A 1 1173 ? -44.490 -30.638 31.286 1.00 88.19 1173 ASN A C 1
ATOM 8646 O O . ASN A 1 1173 ? -43.852 -30.396 32.307 1.00 88.19 1173 ASN A O 1
ATOM 8650 N N . SER A 1 1174 ? -45.651 -31.289 31.304 1.00 87.25 1174 SER A N 1
ATOM 8651 C CA . SER A 1 1174 ? -46.320 -31.804 32.499 1.00 87.25 1174 SER A CA 1
ATOM 8652 C C . SER A 1 1174 ? -46.794 -33.244 32.291 1.00 87.25 1174 SER A C 1
ATOM 8654 O O . SER A 1 1174 ? -46.930 -33.717 31.158 1.00 87.25 1174 SER A O 1
ATOM 8656 N N . VAL A 1 1175 ? -47.055 -33.954 33.389 1.00 84.12 1175 VAL A N 1
ATOM 8657 C CA . VAL A 1 1175 ? -47.701 -35.272 33.382 1.00 84.12 1175 VAL A CA 1
ATOM 8658 C C . VAL A 1 1175 ? -48.661 -35.416 34.563 1.00 84.12 1175 VAL A C 1
ATOM 8660 O O . VAL A 1 1175 ? -48.376 -34.974 35.671 1.00 84.12 1175 VAL A O 1
ATOM 8663 N N . THR A 1 1176 ? -49.807 -36.053 34.315 1.00 82.12 1176 THR A N 1
ATOM 8664 C CA . THR A 1 1176 ? -50.883 -36.295 35.297 1.00 82.12 1176 THR A CA 1
ATOM 8665 C C . THR A 1 1176 ? -51.061 -37.776 35.656 1.00 82.12 1176 THR A C 1
ATOM 8667 O O . THR A 1 1176 ? -51.973 -38.132 36.397 1.00 82.12 1176 THR A O 1
ATOM 8670 N N . ALA A 1 1177 ? -50.206 -38.652 35.122 1.00 79.19 1177 ALA A N 1
ATOM 8671 C CA . ALA A 1 1177 ? -50.116 -40.052 35.523 1.00 79.19 1177 ALA A CA 1
ATOM 8672 C C . ALA A 1 1177 ? -49.355 -40.180 36.852 1.00 79.19 1177 ALA A C 1
ATOM 8674 O O . ALA A 1 1177 ? -48.358 -39.489 37.058 1.00 79.19 1177 ALA A O 1
ATOM 8675 N N . GLY A 1 1178 ? -49.800 -41.089 37.724 1.00 82.75 1178 GLY A N 1
ATOM 8676 C CA . GLY A 1 1178 ? -49.240 -41.244 39.069 1.00 82.75 1178 GLY A CA 1
ATOM 8677 C C . GLY A 1 1178 ? -49.510 -40.030 39.966 1.00 82.75 1178 GLY A C 1
ATOM 8678 O O . GLY A 1 1178 ? -50.535 -39.365 39.822 1.00 82.75 1178 GLY A O 1
ATOM 8679 N N . ASN A 1 1179 ? -48.571 -39.704 40.857 1.00 82.69 1179 ASN A N 1
ATOM 8680 C CA . ASN A 1 1179 ? -48.529 -38.413 41.550 1.00 82.69 1179 ASN A CA 1
ATOM 8681 C C . ASN A 1 1179 ? -48.234 -37.246 40.596 1.00 82.69 1179 ASN A C 1
ATOM 8683 O O . ASN A 1 1179 ? -48.510 -36.115 40.976 1.00 82.69 1179 ASN A O 1
ATOM 8687 N N . GLY A 1 1180 ? -47.689 -37.522 39.404 1.00 80.69 1180 GLY A N 1
ATOM 8688 C CA . GLY A 1 1180 ? -47.334 -36.576 38.344 1.00 80.69 1180 GLY A CA 1
ATOM 8689 C C . GLY A 1 1180 ? -46.326 -35.477 38.718 1.00 80.69 1180 GLY A C 1
ATOM 8690 O O . GLY A 1 1180 ? -45.848 -35.384 39.853 1.00 80.69 1180 GLY A O 1
ATOM 8691 N N . GLY A 1 1181 ? -46.028 -34.622 37.739 1.00 88.06 1181 GLY A N 1
ATOM 8692 C CA . GLY A 1 1181 ? -44.970 -33.620 37.840 1.00 88.06 1181 GLY A CA 1
ATOM 8693 C C . GLY A 1 1181 ? -44.841 -32.727 36.604 1.00 88.06 1181 GLY A C 1
ATOM 8694 O O . GLY A 1 1181 ? -45.715 -32.706 35.725 1.00 88.06 1181 GLY A O 1
ATOM 8695 N N . GLY A 1 1182 ? -43.760 -31.947 36.557 1.00 90.44 1182 GLY A N 1
ATOM 8696 C CA . GLY A 1 1182 ? -43.429 -31.045 35.454 1.00 90.44 1182 GLY A CA 1
ATOM 8697 C C . GLY A 1 1182 ? -41.927 -30.921 35.199 1.00 90.44 1182 GLY A C 1
ATOM 8698 O O . GLY A 1 1182 ? -41.117 -30.970 36.121 1.00 90.44 1182 GLY A O 1
ATOM 8699 N N . LEU A 1 1183 ? -41.554 -30.747 33.930 1.00 93.00 1183 LEU A N 1
ATOM 8700 C CA . LEU A 1 1183 ? -40.172 -30.698 33.453 1.00 93.00 1183 LEU A CA 1
ATOM 8701 C C . LEU A 1 1183 ? -39.964 -29.489 32.530 1.00 93.00 1183 LEU A C 1
ATOM 8703 O O . LEU A 1 1183 ? -40.491 -29.448 31.418 1.00 93.00 1183 LEU A O 1
ATOM 8707 N N . GLY A 1 1184 ? -39.173 -28.525 32.999 1.00 94.25 1184 GLY A N 1
ATOM 8708 C CA . GLY A 1 1184 ? -38.798 -27.312 32.274 1.00 94.25 1184 GLY A CA 1
ATOM 8709 C C . GLY A 1 1184 ? -37.322 -27.326 31.878 1.00 94.25 1184 GLY A C 1
ATOM 8710 O O . GLY A 1 1184 ? -36.474 -27.711 32.686 1.00 94.25 1184 GLY A O 1
ATOM 8711 N N . VAL A 1 1185 ? -36.996 -26.882 30.661 1.00 96.69 1185 VAL A N 1
ATOM 8712 C CA . VAL A 1 1185 ? -35.611 -26.678 30.193 1.00 96.69 1185 VAL A CA 1
ATOM 8713 C C . VAL A 1 1185 ? -35.515 -25.405 29.355 1.00 96.69 1185 VAL A C 1
ATOM 8715 O O . VAL A 1 1185 ? -36.275 -25.221 28.402 1.00 96.69 1185 VAL A O 1
ATOM 8718 N N . ALA A 1 1186 ? -34.524 -24.568 29.654 1.00 96.81 1186 ALA A N 1
ATOM 8719 C CA . ALA A 1 1186 ? -34.163 -23.377 28.895 1.00 96.81 1186 ALA A CA 1
ATOM 8720 C C . ALA A 1 1186 ? -32.659 -23.351 28.566 1.00 96.81 1186 ALA A C 1
ATOM 8722 O O . ALA A 1 1186 ? -31.869 -24.171 29.038 1.00 96.81 1186 ALA A O 1
ATOM 8723 N N . THR A 1 1187 ? -32.253 -22.407 27.718 1.00 97.19 1187 THR A N 1
ATOM 8724 C CA . THR A 1 1187 ? -30.847 -22.161 27.362 1.00 97.19 1187 THR A CA 1
ATOM 8725 C C . THR A 1 1187 ? -30.553 -20.670 27.328 1.00 97.19 1187 THR A C 1
ATOM 8727 O O . THR A 1 1187 ? -31.333 -19.938 26.721 1.00 97.19 1187 THR A O 1
ATOM 8730 N N . GLY A 1 1188 ? -29.410 -20.237 27.851 1.00 94.62 1188 GLY A N 1
ATOM 8731 C CA . GLY A 1 1188 ? -28.841 -18.906 27.609 1.00 94.62 1188 GLY A CA 1
ATOM 8732 C C . GLY A 1 1188 ? -27.356 -18.994 27.253 1.00 94.62 1188 GLY A C 1
ATOM 8733 O O . GLY A 1 1188 ? -26.725 -20.028 27.464 1.00 94.62 1188 GLY A O 1
ATOM 8734 N N . ILE A 1 1189 ? -26.789 -17.925 26.699 1.00 92.56 1189 ILE A N 1
ATOM 8735 C CA . ILE A 1 1189 ? -25.382 -17.872 26.274 1.00 92.56 1189 ILE A CA 1
ATOM 8736 C C . ILE A 1 1189 ? -24.577 -17.053 27.283 1.00 92.56 1189 ILE A C 1
ATOM 8738 O O . ILE A 1 1189 ? -24.913 -15.903 27.572 1.00 92.56 1189 ILE A O 1
ATOM 8742 N N . ARG A 1 1190 ? -23.483 -17.626 27.794 1.00 91.56 1190 ARG A N 1
ATOM 8743 C CA . ARG A 1 1190 ? -22.508 -16.926 28.635 1.00 91.56 1190 ARG A CA 1
ATOM 8744 C C . ARG A 1 1190 ? -21.289 -16.551 27.792 1.00 91.56 1190 ARG A C 1
ATOM 8746 O O . ARG A 1 1190 ? -20.375 -17.352 27.638 1.00 91.56 1190 ARG A O 1
ATOM 8753 N N . ALA A 1 1191 ? -21.289 -15.338 27.237 1.00 81.19 1191 ALA A N 1
ATOM 8754 C CA . ALA A 1 1191 ? -20.274 -14.893 26.275 1.00 81.19 1191 ALA A CA 1
ATOM 8755 C C . ALA A 1 1191 ? -18.848 -14.806 26.862 1.00 81.19 1191 ALA A C 1
ATOM 8757 O O . ALA A 1 1191 ? -17.897 -15.284 26.255 1.00 81.19 1191 ALA A O 1
ATOM 8758 N N . ALA A 1 1192 ? -18.688 -14.253 28.066 1.00 79.94 1192 ALA A N 1
ATOM 8759 C CA . ALA A 1 1192 ? -17.394 -14.150 28.750 1.00 79.94 1192 ALA A CA 1
ATOM 8760 C C . ALA A 1 1192 ? -17.219 -15.235 29.825 1.00 79.94 1192 ALA A C 1
ATOM 8762 O O . ALA A 1 1192 ? -18.202 -15.753 30.353 1.00 79.94 1192 ALA A O 1
ATOM 8763 N N . THR A 1 1193 ? -15.979 -15.522 30.222 1.00 85.12 1193 THR A N 1
ATOM 8764 C CA . THR A 1 1193 ? -15.677 -16.369 31.391 1.00 85.12 1193 THR A CA 1
ATOM 8765 C C . THR A 1 1193 ? -16.316 -15.824 32.684 1.00 85.12 1193 THR A C 1
ATOM 8767 O O . THR A 1 1193 ? -16.840 -14.704 32.743 1.00 85.12 1193 THR A O 1
ATOM 8770 N N . GLY A 1 1194 ? -16.304 -16.620 33.753 1.00 91.06 1194 GLY A N 1
ATOM 8771 C CA . GLY A 1 1194 ? -16.773 -16.205 35.076 1.00 91.06 1194 GLY A CA 1
ATOM 8772 C C . GLY A 1 1194 ? -18.196 -16.656 35.420 1.00 91.06 1194 GLY A C 1
ATOM 8773 O O . GLY A 1 1194 ? -18.722 -17.620 34.865 1.00 91.06 1194 GLY A O 1
ATOM 8774 N N . ALA A 1 1195 ? -18.807 -15.995 36.404 1.00 95.38 1195 ALA A N 1
ATOM 8775 C CA . ALA A 1 1195 ? -20.092 -16.400 36.972 1.00 95.38 1195 ALA A CA 1
ATOM 8776 C C . ALA A 1 1195 ? -21.272 -16.133 36.024 1.00 95.38 1195 ALA A C 1
ATOM 8778 O O . ALA A 1 1195 ? -21.491 -14.994 35.616 1.00 95.38 1195 ALA A O 1
ATOM 8779 N N . TYR A 1 1196 ? -22.078 -17.161 35.739 1.00 94.62 1196 TYR A N 1
ATOM 8780 C CA . TYR A 1 1196 ? -23.351 -17.005 35.022 1.00 94.62 1196 TYR A CA 1
ATOM 8781 C C . TYR A 1 1196 ? -24.576 -16.850 35.935 1.00 94.62 1196 TYR A C 1
ATOM 8783 O O . TYR A 1 1196 ? -25.669 -16.641 35.427 1.00 94.62 1196 TYR A O 1
ATOM 8791 N N . GLY A 1 1197 ? -24.410 -16.903 37.262 1.00 95.00 1197 GLY A N 1
ATOM 8792 C CA . GLY A 1 1197 ? -25.470 -16.604 38.237 1.00 95.00 1197 GLY A CA 1
ATOM 8793 C C . GLY A 1 1197 ? -26.674 -17.559 38.218 1.00 95.00 1197 GLY A C 1
ATOM 8794 O O . GLY A 1 1197 ? -26.813 -18.411 37.338 1.00 95.00 1197 GLY A O 1
ATOM 8795 N N . ASN A 1 1198 ? -27.546 -17.439 39.221 1.00 97.12 1198 ASN A N 1
ATOM 8796 C CA . ASN A 1 1198 ? -28.782 -18.219 39.254 1.00 97.12 1198 ASN A CA 1
ATOM 8797 C C . ASN A 1 1198 ? -29.747 -17.738 38.163 1.00 97.12 1198 ASN A C 1
ATOM 8799 O O . ASN A 1 1198 ? -29.861 -16.541 37.903 1.00 97.12 1198 ASN A O 1
ATOM 8803 N N . THR A 1 1199 ? -30.481 -18.677 37.569 1.00 97.56 1199 THR A N 1
ATOM 8804 C CA . THR A 1 1199 ? -31.575 -18.375 36.638 1.00 97.56 1199 THR A CA 1
ATOM 8805 C C . THR A 1 1199 ? -32.893 -18.461 37.392 1.00 97.56 1199 THR A C 1
ATOM 8807 O O . THR A 1 1199 ? -33.226 -19.515 37.936 1.00 97.56 1199 THR A O 1
ATOM 8810 N N . ALA A 1 1200 ? -33.625 -17.352 37.446 1.00 96.62 1200 ALA A N 1
ATOM 8811 C CA . ALA A 1 1200 ? -34.950 -17.314 38.042 1.00 96.62 1200 ALA A CA 1
ATOM 8812 C C . ALA A 1 1200 ? -35.984 -17.856 37.047 1.00 96.62 1200 ALA A C 1
ATOM 8814 O O . ALA A 1 1200 ? -35.945 -17.518 35.861 1.00 96.62 1200 ALA A O 1
ATOM 8815 N N . VAL A 1 1201 ? -36.912 -18.677 37.536 1.00 94.94 1201 VAL A N 1
ATOM 8816 C CA . VAL A 1 1201 ? -38.049 -19.190 36.766 1.00 94.94 1201 VAL A CA 1
ATOM 8817 C C . VAL A 1 1201 ? -39.359 -18.999 37.537 1.00 94.94 1201 VAL A C 1
ATOM 8819 O O . VAL A 1 1201 ? -39.402 -19.174 38.755 1.00 94.94 1201 VAL A O 1
ATOM 8822 N N . THR A 1 1202 ? -40.433 -18.621 36.843 1.00 93.69 1202 THR A N 1
ATOM 8823 C CA . THR A 1 1202 ? -41.792 -18.523 37.407 1.00 93.69 1202 THR A CA 1
ATOM 8824 C C . THR A 1 1202 ? -42.606 -19.762 37.051 1.00 93.69 1202 THR A C 1
ATOM 8826 O O . THR A 1 1202 ? -42.640 -20.158 35.885 1.00 93.69 1202 THR A O 1
ATOM 8829 N N . LEU A 1 1203 ? -43.266 -20.350 38.053 1.00 89.75 1203 LEU A N 1
ATOM 8830 C CA . LEU A 1 1203 ? -44.111 -21.538 37.938 1.00 89.75 1203 LEU A CA 1
ATOM 8831 C C . LEU A 1 1203 ? -45.597 -21.153 38.025 1.00 89.75 1203 LEU A C 1
ATOM 8833 O O . LEU A 1 1203 ? -45.978 -20.297 38.822 1.00 89.75 1203 LEU A O 1
ATOM 8837 N N . VAL A 1 1204 ? -46.453 -21.846 37.271 1.00 86.31 1204 VAL A N 1
ATOM 8838 C CA . VAL A 1 1204 ? -47.921 -21.658 37.288 1.00 86.31 1204 VAL A CA 1
ATOM 8839 C C . VAL A 1 1204 ? -48.562 -22.143 38.599 1.00 86.31 1204 VAL A C 1
ATOM 8841 O O . VAL A 1 1204 ? -49.569 -21.594 39.043 1.00 86.31 1204 VAL A O 1
ATOM 8844 N N . ASN A 1 1205 ? -47.981 -23.160 39.241 1.00 85.31 1205 ASN A N 1
ATOM 8845 C CA . ASN A 1 1205 ? -48.470 -23.749 40.488 1.00 85.31 1205 ASN A CA 1
ATOM 8846 C C . ASN A 1 1205 ? -47.328 -23.857 41.514 1.00 85.31 1205 ASN A C 1
ATOM 8848 O O . ASN A 1 1205 ? -46.160 -23.941 41.136 1.00 85.31 1205 ASN A O 1
ATOM 8852 N N . ALA A 1 1206 ? -47.663 -23.882 42.806 1.00 89.06 1206 ALA A N 1
ATOM 8853 C CA . ALA A 1 1206 ? -46.684 -24.076 43.874 1.00 89.06 1206 ALA A CA 1
ATOM 8854 C C . ALA A 1 1206 ? -46.224 -25.541 43.947 1.00 89.06 1206 ALA A C 1
ATOM 8856 O O . ALA A 1 1206 ? -47.068 -26.427 44.077 1.00 89.06 1206 ALA A O 1
ATOM 8857 N N . ALA A 1 1207 ? -44.915 -25.796 43.868 1.00 91.12 1207 ALA A N 1
ATOM 8858 C CA . ALA A 1 1207 ? -44.361 -27.154 43.819 1.00 91.12 1207 ALA A CA 1
ATOM 8859 C C . ALA A 1 1207 ? -43.013 -27.283 44.545 1.00 91.12 1207 ALA A C 1
ATOM 8861 O O . ALA A 1 1207 ? -42.288 -26.305 44.697 1.00 91.12 1207 ALA A O 1
ATOM 8862 N N . TYR A 1 1208 ? -42.646 -28.503 44.941 1.00 93.56 1208 TYR A N 1
ATOM 8863 C CA . TYR A 1 1208 ? -41.284 -28.847 45.369 1.00 93.56 1208 TYR A CA 1
ATOM 8864 C C . TYR A 1 1208 ? -40.408 -29.055 44.125 1.00 93.56 1208 TYR A C 1
ATOM 8866 O O . TYR A 1 1208 ? -40.908 -29.600 43.137 1.00 93.56 1208 TYR A O 1
ATOM 8874 N N . LYS A 1 1209 ? -39.133 -28.628 44.138 1.00 94.38 1209 LYS A N 1
ATOM 8875 C CA . LYS A 1 1209 ? -38.308 -28.587 42.912 1.00 94.38 1209 LYS A CA 1
ATOM 8876 C C . LYS A 1 1209 ? -36.914 -29.216 43.043 1.00 94.38 1209 LYS A C 1
ATOM 8878 O O . LYS A 1 1209 ? -36.213 -29.011 44.035 1.00 94.38 1209 LYS A O 1
ATOM 8883 N N . GLY A 1 1210 ? -36.477 -29.902 41.984 1.00 96.75 1210 GLY A N 1
ATOM 8884 C CA . GLY A 1 1210 ? -35.083 -30.301 41.743 1.00 96.75 1210 GLY A CA 1
ATOM 8885 C C . GLY A 1 1210 ? -34.529 -29.569 40.517 1.00 96.75 1210 GLY A C 1
ATOM 8886 O O . GLY A 1 1210 ? -35.171 -29.564 39.472 1.00 96.75 1210 GLY A O 1
ATOM 8887 N N . MET A 1 1211 ? -33.370 -28.919 40.630 1.00 97.62 1211 MET A N 1
ATOM 8888 C CA . MET A 1 1211 ? -32.885 -27.925 39.659 1.00 97.62 1211 MET A CA 1
ATOM 8889 C C . MET A 1 1211 ? -31.418 -28.142 39.276 1.00 97.62 1211 MET A C 1
ATOM 8891 O O . MET A 1 1211 ? -30.602 -28.534 40.108 1.00 97.62 1211 MET A O 1
ATOM 8895 N N . MET A 1 1212 ? -31.063 -27.857 38.022 1.00 98.12 1212 MET A N 1
ATOM 8896 C CA . MET A 1 1212 ? -29.713 -28.057 37.485 1.00 98.12 1212 MET A CA 1
ATOM 8897 C C . MET A 1 1212 ? -29.345 -27.022 36.418 1.00 98.12 1212 MET A C 1
ATOM 8899 O O . MET A 1 1212 ? -30.189 -26.611 35.624 1.00 98.12 1212 MET A O 1
ATOM 8903 N N . SER A 1 1213 ? -28.063 -26.671 36.339 1.00 98.06 1213 SER A N 1
ATOM 8904 C CA . SER A 1 1213 ? -27.465 -25.967 35.204 1.00 98.06 1213 SER A CA 1
ATOM 8905 C C . SER A 1 1213 ? -26.218 -26.690 34.680 1.00 98.06 1213 SER A C 1
ATOM 8907 O O . SER A 1 1213 ? -25.493 -27.354 35.426 1.00 98.06 1213 SER A O 1
ATOM 8909 N N . ILE A 1 1214 ? -25.992 -26.590 33.369 1.00 98.19 1214 ILE A N 1
ATOM 8910 C CA . ILE A 1 1214 ? -24.904 -27.242 32.632 1.00 98.19 1214 ILE A CA 1
ATOM 8911 C C . ILE A 1 1214 ? -24.327 -26.215 31.652 1.00 98.19 1214 ILE A C 1
ATOM 8913 O O . ILE A 1 1214 ? -24.996 -25.840 30.692 1.00 98.19 1214 ILE A O 1
ATOM 8917 N N . ALA A 1 1215 ? -23.088 -25.769 31.865 1.00 96.62 1215 ALA A N 1
ATOM 8918 C CA . ALA A 1 1215 ? -22.378 -24.901 30.927 1.00 96.62 1215 ALA A CA 1
ATOM 8919 C C . ALA A 1 1215 ? -21.675 -25.752 29.862 1.00 96.62 1215 ALA A C 1
ATOM 8921 O O . ALA A 1 1215 ? -20.548 -26.211 30.065 1.00 96.62 1215 ALA A O 1
ATOM 8922 N N . ILE A 1 1216 ? -22.358 -25.995 28.740 1.00 94.69 1216 ILE A N 1
ATOM 8923 C CA . ILE A 1 1216 ? -21.792 -26.697 27.583 1.00 94.69 1216 ILE A CA 1
ATOM 8924 C C . ILE A 1 1216 ? -20.700 -25.819 26.975 1.00 94.69 1216 ILE A C 1
ATOM 8926 O O . ILE A 1 1216 ? -20.961 -24.667 26.620 1.00 94.69 1216 ILE A O 1
ATOM 8930 N N . LYS A 1 1217 ? -19.484 -26.357 26.870 1.00 85.50 1217 LYS A N 1
ATOM 8931 C CA . LYS A 1 1217 ? -18.330 -25.623 26.345 1.00 85.50 1217 LYS A CA 1
ATOM 8932 C C . LYS A 1 1217 ? -18.175 -25.813 24.835 1.00 85.50 1217 LYS A C 1
ATOM 8934 O O . LYS A 1 1217 ? -18.476 -26.911 24.358 1.00 85.50 1217 LYS A O 1
ATOM 8939 N N . PRO A 1 1218 ? -17.738 -24.764 24.110 1.00 74.06 1218 PRO A N 1
ATOM 8940 C CA . PRO A 1 1218 ? -17.303 -24.892 22.721 1.00 74.06 1218 PRO A CA 1
ATOM 8941 C C . PRO A 1 1218 ? -16.213 -25.948 22.622 1.00 74.06 1218 PRO A C 1
ATOM 8943 O O . PRO A 1 1218 ? -15.255 -25.874 23.419 1.00 74.06 1218 PRO A O 1
#

Foldseek 3Di:
DDDDKAWEPVDDFEAEDDDDDDDFDKTWYHDQVQLFIWIAGPVPRHTPGTLAHHCQQHRHRWAIKIAQPVNQWIWTDHQQFWIFIAGPVRNHGDHTQAPGCQQHQGTFHEWDQAPVRWIWTQRQPQLFIWIARNVRSHTDHTQAHRCQLHAHRFRYWDQAPVQWIWTQRFVQQFTWTARNVRSHGPHGQAHHPPFGWAYWDDDPFWIWTWGQQQRKIWIAGSPRSHTDDIDHAPPDDHRKGWHYWDAYPVGKIWIRIPQSWIWIAEPDHGIYIDDDDPFFADDADHDDQFAWWWFCFQQQLFIWTARPRPRHTPGTLAHHCQQHRHRWQDKAAQPVNQWIWTDHQQQWIFIAGNVRNHGDGTQADGCQQHQGGWREWDQAPVRWIWTQRQQQQFIWIARNVRSHTDHTQAHRCQVHAHRFRYWDQDPVQWIWTQRFQQCFIWIARNPRNHTDDRLQHNVNRVHGWAEWDDDCWIWTFWFQQQWIWTAHSVRSHTDDIQHWPDPDRRWGWHYWEATPVGWIWTFIPPFFTTTGDPGYDDDTDGDGHGIYGYDQALEDELVVQPADLQESARSNQCQQVSPHLEYEYEPPVGANAYWEHEHAANHEYEYEAQYHHEHRALRQQDQATENYEYELHEQYEYEYANYEQYYALVSCVPRDYQYFEHYEYENYENYYYYRYEQENGVHEPYEFYYDPAGYEQYEYENYEQYQHQEEPYEAQAYAHYEAYLYEQEDHHHDPPQESYEDHHPAQPGAAHAHEHELYEQYAGQAESYEAAPVRHPCQQPRHAYEYALYEQEQYNNNNLHEPYEHQADHPRYEYELYEQEQRSHENYEYNDDDAAAEYEHYEAYNYCWHYDPRHHDDYNYHTDPDDPDDDPDPPDDDDDDDDDPDDDDDDDDDDDRDRDHRQDDAFAAWADWVVFFAAEADAQWDKIFTHATHQFQWKFKFKDQDQDTDPVRTPGIGRHGIDIPGGHAAQGKMKMWIWGQHRNGTHTHDIGIYTHRAWDWDAKFDKWKDLWKDFAFDGPPDDAQWKKKKKKKAQQKDKDFPFFQPWDKDWDPQPWFWDDDQLDLQTIIITMIMTGDHPRGGTTMMGDRNFMMMMMMIIIPRFDRDDDQFQDKDKYWFSWWDFKDWAFKDFGPAFWWKKKKKKKWGDDDPDDQFWWDDKDFPQFAPWAWRDWGWDDTGSTIIMTMTITIRGGGTIRGIIMIGTPGTTTMIIMMTGRHD

Radius of gyration: 39.67 Å; chains: 1; bounding box: 106×94×98 Å

Secondary structure (DSSP, 8-state):
--------SSS--------SS----EEEE--TTTTSEEEEETTT--EEEEEE-TTGGG--SEEEEEE-TTSSEEEEEETTTEEEEEETTT--EEEEEE-TTGGG---EEEEEE-TTS-EEEEETTTTEEEEE-TTT--EEEEEE-TTGGG---EEEEEE-TTS-EEEEEGGGTEEEEE-TTT--EEEEEE---SS-EEEEEE-SSEEEEEETTT-EEEEEETTT--EEEEEE-SS--TT--EEEEEE-TT--EEEEETTTEEEE--TTS--EE----SS----PPP---PPPEEEEETTTTEEEEE-TTT--EEEEEE-TTGGG--SEEEEEE-TTSSEEEEEETTTEEEEEETTT--EEEEEE-TTGGG---EEEEEE-TTSEEEEEETTTTEEEEEETTT--EEEEEE-TTGGG---EEEEEE-TTS-EEEEEGGGTEEEEE-TTT--EEEEEE-HHHHSS-EEEEEESSSEEEEETTTTEEEEE-TTT--EEEEEE-S---TT--EEEEEE-TTS-EEEEESSS-EEE--SS---------S-EEE-PPPSEEEGGGGT--SS-THHHHHHHHHT--SEEEE---SS-EEESPEEP-TTEEEEEPTT-EEEEPTT---STT-EEEEEES-EEEEEE-TT-EEE--GGGGTT--SS--EEEEEES-EEEEEES-EEES-SS-SEEEE-SSSPEEEEEEES-EEES-SS-SEEESSEEEEEEES-EEE---SSS---SEE----STT--EEEEEEES-EEES-SS-SEEE-GGG-S-HHHHEEEEEES-EEES--TTTT--SEEESS--TTEEEES-EEES-SSEEEEE-S-SS-EEE-S-EEESSSEEE-TTEEE-TT-EEESS--B--S-TTS---B---TTS-------SSS----PPPPPPPPPPEEEESPTTEEEE-SS--EEEEPPTT-SEEEEEEES-SS--TTSEEEEESSSEE---SPPTT-EEEEEEEEEETTEEEPPPPEEEEEPP-EEEEEPPPEEESS---PPPPTT--TTPEEEEEEEESS---EEEE-TTS--EEPTT--EEES-TTSTT-EEEEEEEEE--SS--PPEEE--SS-EEEEEEEEESS-SSS-SEEEEEEEEEEEEEEEEEEPP-EESSSSEEEEEEEEEE---SS-S--EEEEE-TT-EEEEEEEEEEE-STT-EEEEEEEEEE-SSEE--PEEEEEEEEEEEEEEEEEE--